Protein AF-A0A1G4MKL2-F1 (afdb_monomer)

Foldseek 3Di:
DVVVVVVVVVVVVVVVVVCVVCVVPVPDDDDDPPDPDDPVVVVVVVVVVVCVVVVVVVVVVVVVVVVVVVVLVVVLVVCVVPHVDNGPVPVVSVVVRVVVVVVVVVVVVVVVVVVVVVVVVVVVVVVVVVVVVVVVVVVVVPPDDDPDDDDVPVVVVVVVVVVVVVVVVVVVVVVVVVVVVVVVVVVVVVVVVVVVVVVVVVVVVVVVVVVVVVVVVVVVVVVVVVVVVVVVVVVVVVVVVVVVVVVVVVVVVVVVVVVVVVVVVVVDDDDDDDDDDDDDDDDYDDDDDDDDDDDDDDDDDDDVVGGDDDDDDDDDDDDDDDPPVVVVVVVVVVVVVVVVVVVVVVVVPCVVVVVVVVVVVVVVVVVVVVVVVVVVVVVVVVVVVVVVVVVVVVVVVVVVVVVVVVVVVVVVVVVVCVVVVVVVVVVVVVCVVVVPDDDDVVVVVVVVVVVVVVVVVVVVVVVVVVVVVVVVVVVVVVVVVVVVVVVVVVVVVVVVVVVVVVVVVVVVVVVVVVVVVVVVVVVVVPPPPPPPPPPVVPCVVVCVVVVVVVVVVVVVVVVVVVVVVVVVVVVVVVVVVVVVVVVVVVVVVVVVVVVVVVVVVVVVVVVVVVVVVVVVVVVVVVVVVVVVVVVVVVVVVVVVVVVVVVVVVVVVVVVVVVVVVVVVVVVVVVVVVVVVVVVVVVVVVVVVVVVVVVVVVVVVVVVVVVVVVVVVVVVVVVVVVVVVVVVVVVVVVVVVVVVVVVVVVVVVVVVVVVVVVVVVVVVVVVVVVVVVVVVVVVVVVVVVVVVVVVVVVVVVVVVVVVVVVVVVVVVVVVVVVVVVVVVVVVVVVVVVVVVCVVCVVPPPDDDYYDDDDDDDYDDDDDDDDDDDDDDDDDDDDDDDDDDDDDDDDPPPVVVVLVVVLVVLVVCCVVVVPCVVVSLVVNCVSVVDDPVVSVVVVVVSD

Secondary structure (DSSP, 8-state):
-HHHHHHHHHHHHHHHHHHHHHTTTTTSS---TT----HHHHHHHHHHHHHHHHHHHHHHHHHHHHHHHHHHHHHHHHHHHHSS-SSTT-HHHHHHHHHHHHHHHHHHHHHHHHHHHHHHHHHHHHHHHHHHHHHHHHGGGG--S---S--TTHHHHHHHHHHHHHHHHHHHHHHHHHHHHHHHHHHHHHHHHHHHHHHHHHHHHHHHHHHHHHHHHHHHHHHHHHHHHHHHHHHHHHHHHHHHHHHHHHHHHHHHHHHHHHHHHTTS-----------------------------------TTS---------------SSSHHHHHHHHHHHHHHHHHHHHHTTTSTHHHHHHHHHHHHHHHHHHHHHHHHHHHHHHHHHHHHHHHHHHHHHHHHHHHHHHHHHHHHHHHHHHHHHHHHHHHHHHHHHTTT-----SHHHHHHHHHHHHHHHHHHHHHHHHHHHHHHHHHHHHHHHHHHHHHHHHHHHHHHHHHHHHHHHHHHHHHHHHHHHHHHHHHHHHHHSTTSSTTTTGGGTHHHHTTTHHHHHHHHHHHHHHHHHHHHHHHHHHHHHHHHHHHHHHHHHHHHHHHHHHHHHHHHHHHHHHHHHHHHHHHHHHHHHHHHHHHHHHHHHHHHHHHHHHHHHHHHHHHHHHHHHHHHHHHHHHHHHHHHHHHHHHHHHHHHHHHHHHHHHHHHHHHHHHHHHHHHHHHHHHHHHHHHHHHHHHHHHHHHHHHHHHHHHHHHHHHHHHHHHHHHHHHHHHHHHHHHHHHHHHHHHHHHHHHHHHHHHHHHHHHHHHHHHHHHHHHHHHHHHHHHHHHHHHHHHHHHHHHHHHHHHTTT-SS--------------------------------------------TTHHHHHHHHHHHHHHHHHHH-GGGHHHHHHHHHHHHT--HHHHHHHHHTT-

Radius of gyration: 102.87 Å; Cα contacts (8 Å, |Δi|>4): 36; chains: 1; bounding box: 285×131×324 Å

Structure (mmCIF, N/CA/C/O backbone):
data_AF-A0A1G4MKL2-F1
#
_entry.id   AF-A0A1G4MKL2-F1
#
loop_
_atom_site.group_PDB
_atom_site.id
_atom_site.type_symbol
_atom_site.label_atom_id
_atom_site.label_alt_id
_atom_site.label_comp_id
_atom_site.label_asym_id
_atom_site.label_entity_id
_atom_site.label_seq_id
_atom_site.pdbx_PDB_ins_code
_atom_site.Cartn_x
_atom_site.Cartn_y
_atom_site.Cartn_z
_atom_site.occupancy
_atom_site.B_iso_or_equiv
_atom_site.auth_seq_id
_atom_site.auth_comp_id
_atom_site.auth_asym_id
_atom_site.auth_atom_id
_atom_site.pdbx_PDB_model_num
ATOM 1 N N . MET A 1 1 ? 24.368 30.316 -19.968 1.00 48.25 1 MET A N 1
ATOM 2 C CA . MET A 1 1 ? 23.541 29.089 -19.978 1.00 48.25 1 MET A CA 1
ATOM 3 C C . MET A 1 1 ? 23.996 28.066 -18.933 1.00 48.25 1 MET A C 1
ATOM 5 O O . MET A 1 1 ? 23.481 28.152 -17.831 1.00 48.25 1 MET A O 1
ATOM 9 N N . PHE A 1 2 ? 24.972 27.172 -19.170 1.00 49.72 2 PHE A N 1
ATOM 10 C CA . PHE A 1 2 ? 25.284 26.064 -18.227 1.00 49.72 2 PHE A CA 1
ATOM 11 C C . PHE A 1 2 ? 25.497 26.457 -16.745 1.00 49.72 2 PHE A C 1
ATOM 13 O O . PHE A 1 2 ? 24.945 25.802 -15.865 1.00 49.72 2 PHE A O 1
ATOM 20 N N . LYS A 1 3 ? 26.214 27.553 -16.438 1.00 62.56 3 LYS A N 1
ATOM 21 C CA . LYS A 1 3 ? 26.338 28.043 -15.044 1.00 62.56 3 LYS A CA 1
ATOM 22 C C . LYS A 1 3 ? 25.002 28.486 -14.427 1.00 62.56 3 LYS A C 1
ATOM 24 O O . LYS A 1 3 ? 24.777 28.228 -13.254 1.00 62.56 3 LYS A O 1
ATOM 29 N N . GLN A 1 4 ? 24.110 29.093 -15.211 1.00 66.12 4 GLN A N 1
ATOM 30 C CA . GLN A 1 4 ? 22.782 29.516 -14.748 1.00 66.12 4 GLN A CA 1
ATOM 31 C C . GLN A 1 4 ? 21.869 28.308 -14.504 1.00 66.12 4 GLN A C 1
ATOM 33 O O . GLN A 1 4 ? 21.183 28.284 -13.495 1.00 66.12 4 GLN A O 1
ATOM 38 N N . LEU A 1 5 ? 21.936 27.270 -15.348 1.00 62.06 5 LEU A N 1
ATOM 39 C CA . LEU A 1 5 ? 21.264 25.984 -15.100 1.00 62.06 5 LEU A CA 1
ATOM 40 C C . LEU A 1 5 ? 21.774 25.310 -13.816 1.00 62.06 5 LEU A C 1
ATOM 42 O O . LEU A 1 5 ? 20.979 24.827 -13.017 1.00 62.06 5 LEU A O 1
ATOM 46 N N . SER A 1 6 ? 23.088 25.337 -13.569 1.00 67.81 6 SER A N 1
ATOM 47 C CA . SER A 1 6 ? 23.668 24.807 -12.327 1.00 67.81 6 SER A CA 1
ATOM 48 C C . SER A 1 6 ? 23.308 25.631 -11.082 1.00 67.81 6 SER A C 1
ATOM 50 O O . SER A 1 6 ? 23.261 25.058 -9.996 1.00 67.81 6 SER A O 1
ATOM 52 N N . GLN A 1 7 ? 23.065 26.940 -11.213 1.00 69.69 7 GLN A N 1
ATOM 53 C CA . GLN A 1 7 ? 22.561 27.771 -10.115 1.00 69.69 7 GLN A CA 1
ATOM 54 C C . GLN A 1 7 ? 21.053 27.590 -9.905 1.00 69.69 7 GLN A C 1
ATOM 56 O O . GLN A 1 7 ? 20.653 27.455 -8.758 1.00 69.69 7 GLN A O 1
ATOM 61 N N . LEU A 1 8 ? 20.241 27.462 -10.964 1.00 66.62 8 LEU A N 1
ATOM 62 C CA . LEU A 1 8 ? 18.835 27.055 -10.833 1.00 66.62 8 LEU A CA 1
ATOM 63 C C . LEU A 1 8 ? 18.726 25.722 -10.089 1.00 66.62 8 LEU A C 1
ATOM 65 O O . LEU A 1 8 ? 18.000 25.641 -9.111 1.00 66.62 8 LEU A O 1
ATOM 69 N N . GLY A 1 9 ? 19.491 24.705 -10.502 1.00 72.00 9 GLY A N 1
ATOM 70 C CA . GLY A 1 9 ? 19.473 23.392 -9.853 1.00 72.00 9 GLY A CA 1
ATOM 71 C C . GLY A 1 9 ? 19.850 23.443 -8.369 1.00 72.00 9 GLY A C 1
ATOM 72 O O . GLY A 1 9 ? 19.231 22.751 -7.566 1.00 72.00 9 GLY A O 1
ATOM 73 N N . LYS A 1 10 ? 20.818 24.289 -7.984 1.00 75.62 10 LYS A N 1
ATOM 74 C CA . LYS A 1 10 ? 21.147 24.507 -6.567 1.00 75.62 10 LYS A CA 1
ATOM 75 C C . LYS A 1 10 ? 20.034 25.224 -5.815 1.00 75.62 10 LYS A C 1
ATOM 77 O O . LYS A 1 10 ? 19.590 24.692 -4.810 1.00 75.62 10 LYS A O 1
ATOM 82 N N . ASN A 1 11 ? 19.546 26.352 -6.329 1.00 68.38 11 ASN A N 1
ATOM 83 C CA . ASN A 1 11 ? 18.470 27.106 -5.691 1.00 68.38 11 ASN A CA 1
ATOM 84 C C . ASN A 1 11 ? 17.217 26.234 -5.499 1.00 68.38 11 ASN A C 1
ATOM 86 O O . ASN A 1 11 ? 16.682 26.204 -4.401 1.00 68.38 11 ASN A O 1
ATOM 90 N N . LEU A 1 12 ? 16.825 25.439 -6.504 1.00 67.56 12 LEU A N 1
ATOM 91 C CA . LEU A 1 12 ? 15.707 24.494 -6.394 1.00 67.56 12 LEU A CA 1
ATOM 92 C C . LEU A 1 12 ? 15.948 23.414 -5.326 1.00 67.56 12 LEU A C 1
ATOM 94 O O . LEU A 1 12 ? 15.015 22.999 -4.649 1.00 67.56 12 LEU A O 1
ATOM 98 N N . THR A 1 13 ? 17.192 22.943 -5.180 1.00 73.06 13 THR A N 1
ATOM 99 C CA . THR A 1 13 ? 17.557 21.931 -4.173 1.00 73.06 13 THR A CA 1
ATOM 100 C C . THR A 1 13 ? 17.543 22.524 -2.764 1.00 73.06 13 THR A C 1
ATOM 102 O O . THR A 1 13 ? 17.035 21.887 -1.845 1.00 73.06 13 THR A O 1
ATOM 105 N N . ASP A 1 14 ? 18.061 23.743 -2.600 1.00 65.75 14 ASP A N 1
ATOM 106 C CA . ASP A 1 14 ? 18.075 24.457 -1.323 1.00 65.75 14 ASP A CA 1
ATOM 107 C C . ASP A 1 14 ? 16.649 24.891 -0.916 1.00 65.75 14 ASP A C 1
ATOM 109 O O . ASP A 1 14 ? 16.286 24.748 0.247 1.00 65.75 14 ASP A O 1
ATOM 113 N N . GLU A 1 15 ? 15.800 25.325 -1.857 1.00 67.62 15 GLU A N 1
ATOM 114 C CA . GLU A 1 15 ? 14.379 25.634 -1.616 1.00 67.62 15 GLU A CA 1
ATOM 115 C C . GLU A 1 15 ? 13.561 24.376 -1.277 1.00 67.62 15 GLU A C 1
ATOM 117 O O . GLU A 1 15 ? 12.798 24.399 -0.312 1.00 67.62 15 GLU A O 1
ATOM 122 N N . LEU A 1 16 ? 13.769 23.251 -1.976 1.00 61.28 16 LEU A N 1
ATOM 123 C CA . LEU A 1 16 ? 13.145 21.965 -1.623 1.00 61.28 16 LEU A CA 1
ATOM 124 C C . LEU A 1 16 ? 13.578 21.476 -0.236 1.00 61.28 16 LEU A C 1
ATOM 126 O O . LEU A 1 16 ? 12.738 21.034 0.546 1.00 61.28 16 LEU A O 1
ATOM 130 N N . ALA A 1 17 ? 14.870 21.572 0.093 1.00 63.28 17 ALA A N 1
ATOM 131 C CA . ALA A 1 17 ? 15.384 21.209 1.413 1.00 63.28 17 ALA A CA 1
ATOM 132 C C . ALA A 1 17 ? 14.849 22.131 2.523 1.00 63.28 17 ALA A C 1
ATOM 134 O O . ALA A 1 17 ? 14.634 21.679 3.650 1.00 63.28 17 ALA A O 1
ATOM 135 N N . LYS A 1 18 ? 14.612 23.409 2.207 1.00 57.66 18 LYS A N 1
ATOM 136 C CA . LYS A 1 18 ? 14.070 24.393 3.144 1.00 57.66 18 LYS A CA 1
ATOM 137 C C . LYS A 1 18 ? 12.571 24.191 3.386 1.00 57.66 18 LYS A C 1
ATOM 139 O O . LYS A 1 18 ? 12.178 24.092 4.542 1.00 57.66 18 LYS A O 1
ATOM 144 N N . GLY A 1 19 ? 11.767 23.977 2.341 1.00 50.00 19 GLY A N 1
ATOM 145 C CA . GLY A 1 19 ? 10.349 23.607 2.483 1.00 50.00 19 GLY A CA 1
ATOM 146 C C . GLY A 1 19 ? 10.164 22.342 3.330 1.00 50.00 19 GLY A C 1
ATOM 147 O O . GLY A 1 19 ? 9.457 22.365 4.331 1.00 50.00 19 GLY A O 1
ATOM 148 N N . LEU A 1 20 ? 10.931 21.282 3.037 1.00 48.41 20 LEU A N 1
ATOM 149 C CA . LEU A 1 20 ? 10.946 20.035 3.822 1.00 48.41 20 LEU A CA 1
ATOM 150 C C . LEU A 1 20 ? 11.442 20.181 5.275 1.00 48.41 20 LEU A C 1
ATOM 152 O O . LEU A 1 20 ? 11.309 19.229 6.046 1.00 48.41 20 LEU A O 1
ATOM 156 N N . THR A 1 21 ? 12.028 21.318 5.664 1.00 49.53 21 THR A N 1
ATOM 157 C CA . THR A 1 21 ? 12.446 21.590 7.054 1.00 49.53 21 THR A CA 1
ATOM 158 C C . THR A 1 21 ? 11.608 22.657 7.756 1.00 49.53 21 THR A C 1
ATOM 160 O O . THR A 1 21 ? 11.586 22.668 8.986 1.00 49.53 21 THR A O 1
ATOM 163 N N . GLU A 1 22 ? 10.859 23.480 7.023 1.00 47.84 22 GLU A N 1
ATOM 164 C CA . GLU A 1 22 ? 9.824 24.362 7.575 1.00 47.84 22 GLU A CA 1
ATOM 165 C C . GLU A 1 22 ? 8.527 23.558 7.836 1.00 47.84 22 GLU A C 1
ATOM 167 O O . GLU A 1 22 ? 8.072 23.522 8.983 1.00 47.84 22 GLU A O 1
ATOM 172 N N . ASP A 1 23 ? 8.056 22.747 6.873 1.00 50.78 23 ASP A N 1
ATOM 173 C CA . ASP A 1 23 ? 6.872 21.858 6.991 1.00 50.78 23 ASP A CA 1
ATOM 174 C C . ASP A 1 23 ? 6.899 20.918 8.218 1.00 50.78 23 ASP A C 1
ATOM 176 O O . ASP A 1 23 ? 5.858 20.527 8.749 1.00 50.78 23 ASP A O 1
ATOM 180 N N . LEU A 1 24 ? 8.092 20.511 8.667 1.00 45.69 24 LEU A N 1
ATOM 181 C CA . LEU A 1 24 ? 8.270 19.591 9.798 1.00 45.69 24 LEU A CA 1
ATOM 182 C C . LEU A 1 24 ? 8.399 20.287 11.162 1.00 45.69 24 LEU A C 1
ATOM 184 O O . LEU A 1 24 ? 8.428 19.592 12.180 1.00 45.69 24 LEU A O 1
ATOM 188 N N . ASN A 1 25 ? 8.499 21.620 11.205 1.00 41.44 25 ASN A N 1
ATOM 189 C CA . ASN A 1 25 ? 8.969 22.341 12.392 1.00 41.44 25 ASN A CA 1
ATOM 190 C C . ASN A 1 25 ? 8.023 23.456 12.886 1.00 41.44 25 ASN A C 1
ATOM 192 O O . ASN A 1 25 ? 8.098 23.833 14.055 1.00 41.44 25 ASN A O 1
ATOM 196 N N . GLU A 1 26 ? 7.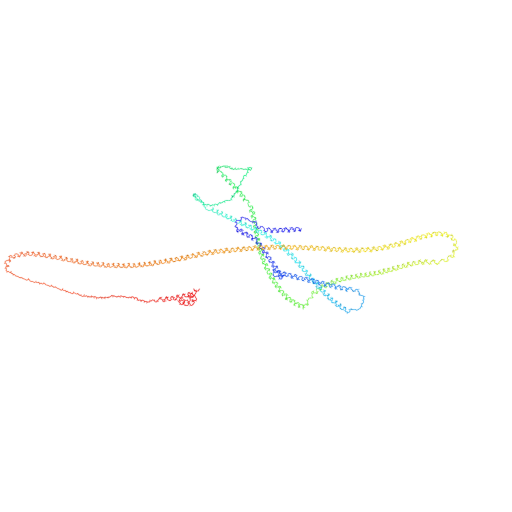091 23.951 12.062 1.00 43.78 26 GLU A N 1
ATOM 197 C CA . GLU A 1 26 ? 6.158 25.026 12.463 1.00 43.78 26 GLU A CA 1
ATOM 198 C C . GLU A 1 26 ? 5.139 24.620 13.551 1.00 43.78 26 GLU A C 1
ATOM 200 O O . GLU A 1 26 ? 4.586 25.470 14.247 1.00 43.78 26 GLU A O 1
ATOM 205 N N . GLY A 1 27 ? 4.900 23.322 13.756 1.00 45.47 27 GLY A N 1
ATOM 206 C CA . GLY A 1 27 ? 3.822 22.828 14.622 1.00 45.47 27 GLY A CA 1
ATOM 207 C C . GLY A 1 27 ? 4.098 22.752 16.132 1.00 45.47 27 GLY A C 1
ATOM 208 O O . GLY A 1 27 ? 3.281 22.144 16.829 1.00 45.47 27 GLY A O 1
ATOM 209 N N . GLN A 1 28 ? 5.232 23.249 16.656 1.00 43.47 28 GLN A N 1
ATOM 210 C CA . GLN A 1 28 ? 5.675 22.886 18.020 1.00 43.47 28 GLN A CA 1
ATOM 211 C C . GLN A 1 28 ? 5.603 23.980 19.109 1.00 43.47 28 GLN A C 1
ATOM 213 O O . GLN A 1 28 ? 5.352 23.615 20.259 1.00 43.47 28 GLN A O 1
ATOM 218 N N . ASP A 1 29 ? 5.732 25.277 18.793 1.00 48.72 29 ASP A N 1
ATOM 219 C CA . ASP A 1 29 ? 5.801 26.357 19.804 1.00 48.72 29 ASP A CA 1
ATOM 220 C C . ASP A 1 29 ? 4.900 27.578 19.502 1.00 48.72 29 ASP A C 1
ATOM 222 O O . ASP A 1 29 ? 5.365 28.666 19.152 1.00 48.72 29 ASP A O 1
ATOM 226 N N . GLN A 1 30 ? 3.585 27.413 19.705 1.00 51.75 30 GLN A N 1
ATOM 227 C CA . GLN A 1 30 ? 2.663 28.504 20.071 1.00 51.75 30 GLN A CA 1
ATOM 228 C C . GLN A 1 30 ? 1.298 27.974 20.546 1.00 51.75 30 GLN A C 1
ATOM 230 O O . GLN A 1 30 ? 0.534 27.445 19.751 1.00 51.75 30 GLN A O 1
ATOM 235 N N . PHE A 1 31 ? 0.977 28.146 21.836 1.00 41.97 31 PHE A N 1
ATOM 236 C CA . PHE A 1 31 ? -0.287 28.75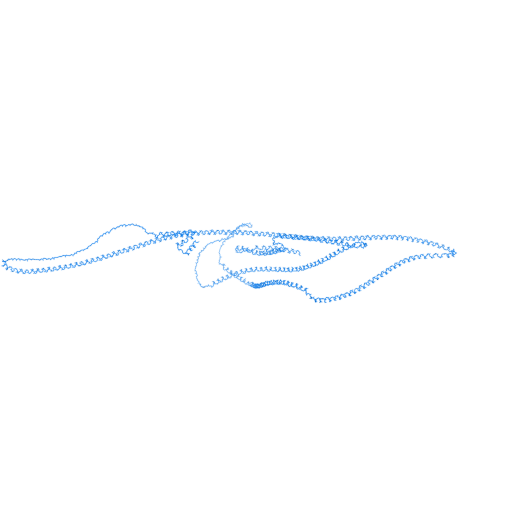8 22.290 1.00 41.97 31 PHE A CA 1
ATOM 237 C C . PHE A 1 31 ? -0.278 29.016 23.808 1.00 41.97 31 PHE A C 1
ATOM 239 O O . PHE A 1 31 ? 0.432 28.356 24.571 1.00 41.97 31 PHE A O 1
ATOM 246 N N . ASP A 1 32 ? -1.058 30.008 24.239 1.00 44.44 32 ASP A N 1
ATOM 247 C CA . ASP A 1 32 ? -0.973 30.613 25.568 1.00 44.44 32 ASP A CA 1
ATOM 248 C C . ASP A 1 32 ? -1.319 29.717 26.767 1.00 44.44 32 ASP A C 1
ATOM 250 O O . ASP A 1 32 ? -2.249 28.908 26.769 1.00 44.44 32 ASP A O 1
ATOM 254 N N . SER A 1 33 ? -0.654 30.021 27.886 1.00 43.50 33 SER A N 1
ATOM 255 C CA . SER A 1 33 ? -0.987 29.517 29.229 1.00 43.50 33 SER A CA 1
ATOM 256 C C . SER A 1 33 ? -2.139 30.293 29.903 1.00 43.50 33 SER A C 1
ATOM 258 O O . SER A 1 33 ? -2.167 30.401 31.127 1.00 43.50 33 SER A O 1
ATOM 260 N N . SER A 1 34 ? -3.062 30.867 29.121 1.00 46.72 34 SER A N 1
ATOM 261 C CA . SER A 1 34 ? -4.110 31.804 29.575 1.00 46.72 34 SER A CA 1
ATOM 262 C C . SER A 1 34 ? -5.544 31.253 29.514 1.00 46.72 34 SER A C 1
ATOM 264 O O . SER A 1 34 ? -6.488 31.982 29.810 1.00 46.72 34 SER A O 1
ATOM 266 N N . SER A 1 35 ? -5.735 29.980 29.146 1.00 48.69 35 SER A N 1
ATOM 267 C CA . SER A 1 35 ? -7.064 29.353 29.109 1.00 48.69 35 SER A CA 1
ATOM 268 C C . SER A 1 35 ? -7.413 28.650 30.428 1.00 48.69 35 SER A C 1
ATOM 270 O O . SER A 1 35 ? -6.776 27.664 30.797 1.00 48.69 35 SER A O 1
ATOM 272 N N . ASP A 1 36 ? -8.494 29.087 31.085 1.00 58.31 36 ASP A N 1
ATOM 273 C CA . ASP A 1 36 ? -9.081 28.478 32.301 1.00 58.31 36 ASP A CA 1
ATOM 274 C C . ASP A 1 36 ? -9.730 27.087 32.063 1.00 58.31 36 ASP A C 1
ATOM 276 O O . ASP A 1 36 ? -10.569 26.616 32.834 1.00 58.31 36 ASP A O 1
ATOM 280 N N . LEU A 1 37 ? -9.367 26.395 30.978 1.00 67.88 37 LEU A N 1
ATOM 281 C CA . LEU A 1 37 ? -9.926 25.089 30.629 1.00 67.88 37 LEU A CA 1
ATOM 282 C C . LEU A 1 37 ? -9.266 23.963 31.449 1.00 67.88 37 LEU A C 1
ATOM 284 O O . LEU A 1 37 ? -8.039 23.921 31.563 1.00 67.88 37 LEU A O 1
ATOM 288 N N . PRO A 1 38 ? -10.038 22.980 31.958 1.00 79.19 38 PRO A N 1
ATOM 289 C CA . PRO A 1 38 ? -9.479 21.836 32.672 1.00 79.19 38 PRO A CA 1
ATOM 290 C C . PRO A 1 38 ? -8.437 21.068 31.846 1.00 79.19 38 PRO A C 1
ATOM 292 O O . PRO A 1 38 ? -8.623 20.831 30.649 1.00 79.19 38 PRO A O 1
ATOM 295 N N . ARG A 1 39 ? -7.368 20.605 32.510 1.00 72.81 39 ARG A N 1
ATOM 296 C CA . ARG A 1 39 ? -6.240 19.887 31.879 1.00 72.81 39 ARG A CA 1
ATOM 297 C C . ARG A 1 39 ? -6.665 18.716 30.992 1.00 72.81 39 ARG A C 1
ATOM 299 O O . ARG A 1 39 ? -6.063 18.516 29.943 1.00 72.81 39 ARG A O 1
ATOM 306 N N . ASP A 1 40 ? -7.713 17.985 31.361 1.00 70.75 40 ASP A N 1
ATOM 307 C CA . ASP A 1 40 ? -8.216 16.850 30.574 1.00 70.75 40 ASP A CA 1
ATOM 308 C C . ASP A 1 40 ? -8.832 17.277 29.233 1.00 70.75 40 ASP A C 1
ATOM 310 O O . ASP A 1 40 ? -8.817 16.509 28.271 1.00 70.75 40 ASP A O 1
ATOM 314 N N . VAL A 1 41 ? -9.359 18.504 29.146 1.00 73.81 41 VAL A N 1
ATOM 315 C CA . VAL A 1 41 ? -9.879 19.091 27.902 1.00 73.81 41 VAL A CA 1
ATOM 316 C C . VAL A 1 41 ? -8.714 19.557 27.032 1.00 73.81 41 VAL A C 1
ATOM 318 O O . VAL A 1 41 ? -8.646 19.177 25.866 1.00 73.81 41 VAL A O 1
ATOM 321 N N . GLN A 1 42 ? -7.735 20.263 27.609 1.00 77.69 42 GLN A N 1
ATOM 322 C CA . GLN A 1 42 ? -6.494 20.647 26.917 1.00 77.69 42 GLN A CA 1
ATOM 323 C C . GLN A 1 42 ? -5.730 19.414 26.384 1.00 77.69 42 GLN A C 1
ATOM 325 O O . GLN A 1 42 ? -5.253 19.413 25.250 1.00 77.69 42 GLN A O 1
ATOM 330 N N . ALA A 1 43 ? -5.667 18.324 27.156 1.00 74.38 43 ALA A N 1
ATOM 331 C CA . ALA A 1 43 ? -5.033 17.067 26.754 1.00 74.38 43 ALA A CA 1
ATOM 332 C C . ALA A 1 43 ? -5.813 16.300 25.668 1.00 74.38 43 ALA A C 1
ATOM 334 O O . ALA A 1 43 ? -5.208 15.549 24.900 1.00 74.38 43 ALA A O 1
ATOM 335 N N . LYS A 1 44 ? -7.139 16.479 25.581 1.00 77.69 44 LYS A N 1
ATOM 336 C CA . LYS A 1 44 ? -7.961 15.955 24.476 1.00 77.69 44 LYS A CA 1
ATOM 337 C C . LYS A 1 44 ? -7.809 16.804 23.215 1.00 77.69 44 LYS A C 1
ATOM 339 O O . LYS A 1 44 ? -7.630 16.226 22.149 1.00 77.69 44 LYS A O 1
ATOM 344 N N . LEU A 1 45 ? -7.788 18.133 23.332 1.00 74.81 45 LEU A N 1
ATOM 345 C CA . LEU A 1 45 ? -7.522 19.048 22.214 1.00 74.81 45 LEU A CA 1
ATOM 346 C C . LEU A 1 45 ? -6.159 18.748 21.569 1.00 74.81 45 LEU A C 1
ATOM 348 O O . LEU A 1 45 ? -6.119 18.436 20.384 1.00 74.81 45 LEU A O 1
ATOM 352 N N . LYS A 1 46 ? -5.084 18.628 22.365 1.00 79.56 46 LYS A N 1
ATOM 353 C CA . LYS A 1 46 ? -3.745 18.209 21.888 1.00 79.56 46 LYS A CA 1
ATOM 354 C C . LYS A 1 46 ? -3.665 16.783 21.312 1.00 79.56 46 LYS A C 1
ATOM 356 O O . LYS A 1 46 ? -2.618 16.391 20.794 1.00 79.56 46 LYS A O 1
ATOM 361 N N . LYS A 1 47 ? -4.728 15.975 21.423 1.00 80.62 47 LYS A N 1
ATOM 362 C CA . LYS A 1 47 ? -4.872 14.697 20.701 1.00 80.62 47 LYS A CA 1
ATOM 363 C C . LYS A 1 47 ? -5.682 14.867 19.417 1.00 80.62 47 LYS A C 1
ATOM 365 O O . LYS A 1 47 ? -5.278 14.307 18.408 1.00 80.62 47 LYS A O 1
ATOM 370 N N . PHE A 1 48 ? -6.762 15.651 19.437 1.00 79.56 48 PHE A N 1
ATOM 371 C CA . PHE A 1 48 ? -7.544 15.987 18.242 1.00 79.56 48 PHE A CA 1
ATOM 372 C C . PHE A 1 48 ? -6.707 16.718 17.193 1.00 79.56 48 PHE A C 1
ATOM 374 O O . PHE A 1 48 ? -6.616 16.229 16.079 1.00 79.56 48 PHE A O 1
ATOM 381 N N . GLU A 1 49 ? -5.996 17.774 17.577 1.00 81.62 49 GLU A N 1
ATOM 382 C CA . GLU A 1 49 ? -5.059 18.535 16.737 1.00 81.62 49 GLU A CA 1
ATOM 383 C C . GLU A 1 49 ? -4.013 17.622 16.060 1.00 81.62 49 GLU A C 1
ATOM 385 O O . GLU A 1 49 ? -3.786 17.677 14.852 1.00 81.62 49 GLU A O 1
ATOM 390 N N . LYS A 1 50 ? -3.459 16.660 16.812 1.00 83.19 50 LYS A N 1
ATOM 391 C CA . LYS A 1 50 ? -2.529 15.645 16.283 1.00 83.19 50 LYS A CA 1
ATOM 392 C C . LYS A 1 50 ? -3.187 14.592 15.390 1.00 83.19 50 LYS A C 1
ATOM 394 O O . LYS A 1 50 ? -2.483 13.963 14.602 1.00 83.19 50 LYS A O 1
ATOM 399 N N . TYR A 1 51 ? -4.493 14.358 15.503 1.00 82.50 51 TYR A N 1
ATOM 400 C CA . TYR A 1 51 ? -5.239 13.531 14.550 1.00 82.50 51 TYR A CA 1
ATOM 401 C C . TYR A 1 51 ? -5.639 14.330 13.308 1.00 82.50 51 TYR A C 1
ATOM 403 O O . TYR A 1 51 ? -5.581 13.787 12.213 1.00 82.50 51 TYR A O 1
ATOM 411 N N . GLU A 1 52 ? -5.964 15.610 13.456 1.00 83.06 52 GLU A N 1
ATOM 412 C CA . GLU A 1 52 ? -6.322 16.537 12.382 1.00 83.06 52 GLU A CA 1
ATOM 413 C C . GLU A 1 52 ? -5.131 16.794 11.445 1.00 83.06 52 GLU A C 1
ATOM 415 O O . GLU A 1 52 ? -5.285 16.711 10.232 1.00 83.06 52 GLU A O 1
ATOM 420 N N . GLN A 1 53 ? -3.917 16.931 11.990 1.00 84.19 53 GLN A N 1
ATOM 421 C CA . GLN A 1 53 ? -2.667 16.942 11.213 1.00 84.19 53 GLN A CA 1
ATOM 422 C C . GLN A 1 53 ? -2.351 15.580 10.558 1.00 84.19 53 GLN A C 1
ATOM 424 O O . GLN A 1 53 ? -1.897 15.518 9.415 1.00 84.19 53 GLN A O 1
ATOM 429 N N . LYS A 1 54 ? -2.579 14.458 11.260 1.00 85.12 54 LYS A N 1
ATOM 430 C CA . LYS A 1 54 ? -2.218 13.116 10.754 1.00 85.12 54 LYS A CA 1
ATOM 431 C C . LYS A 1 54 ? -3.230 12.511 9.780 1.00 85.12 54 LYS A C 1
ATOM 433 O O . LYS A 1 54 ? -2.851 11.638 9.003 1.00 85.12 54 LYS A O 1
ATOM 438 N N . TYR A 1 55 ? -4.492 12.933 9.794 1.00 86.38 55 TYR A N 1
ATOM 439 C CA . TYR A 1 55 ? -5.543 12.347 8.959 1.00 86.38 55 TYR A CA 1
ATOM 440 C C . TYR A 1 55 ? -5.363 12.640 7.453 1.00 86.38 55 TYR A C 1
ATOM 442 O O . TYR A 1 55 ? -5.447 11.686 6.677 1.00 86.38 55 TYR A O 1
ATOM 450 N N . PRO A 1 56 ? -5.017 13.867 7.003 1.00 89.00 56 PRO A N 1
ATOM 451 C CA . PRO A 1 56 ? -4.661 14.135 5.606 1.00 89.00 56 PRO A CA 1
ATOM 452 C C . PRO A 1 56 ? -3.449 13.322 5.137 1.00 89.00 56 PRO A C 1
ATOM 454 O O . PRO A 1 56 ? -3.491 12.736 4.056 1.00 89.00 56 PRO A O 1
ATOM 457 N N . LEU A 1 57 ? -2.407 13.218 5.972 1.00 85.44 57 LEU A N 1
ATOM 458 C CA . LEU A 1 57 ? -1.212 12.415 5.690 1.00 85.44 57 LEU A CA 1
ATOM 459 C C . LEU A 1 57 ? -1.548 10.923 5.552 1.00 85.44 57 LEU A C 1
ATOM 461 O O . LEU A 1 57 ? -1.115 10.281 4.597 1.00 85.44 57 LEU A O 1
ATOM 465 N N . LEU A 1 58 ? -2.370 10.376 6.453 1.00 86.62 58 LEU A N 1
ATOM 466 C CA . LEU A 1 58 ? -2.820 8.983 6.402 1.00 86.62 58 LEU A CA 1
ATOM 467 C C . LEU A 1 58 ? -3.731 8.712 5.193 1.00 86.62 58 LEU A C 1
ATOM 469 O O . LEU A 1 58 ? -3.615 7.666 4.559 1.00 86.62 58 LEU A O 1
ATOM 473 N N . LEU A 1 59 ? -4.601 9.659 4.830 1.00 86.06 59 LEU A N 1
ATOM 474 C CA . LEU A 1 59 ? -5.449 9.572 3.639 1.00 86.06 59 LEU A CA 1
ATOM 475 C C . LEU A 1 59 ? -4.623 9.659 2.344 1.00 86.06 59 LEU A C 1
ATOM 477 O O . LEU A 1 59 ? -4.908 8.937 1.388 1.00 86.06 59 LEU A O 1
ATOM 481 N N . GLY A 1 60 ? -3.587 10.500 2.313 1.00 89.56 60 GLY A N 1
ATOM 482 C CA . GLY A 1 60 ? -2.614 10.576 1.221 1.00 89.56 60 GLY A CA 1
ATOM 483 C C . GLY A 1 60 ? -1.795 9.291 1.089 1.00 89.56 60 GLY A C 1
ATOM 484 O O . GLY A 1 60 ? -1.682 8.745 -0.008 1.00 89.56 60 GLY A O 1
ATOM 485 N N . ALA A 1 61 ? -1.306 8.749 2.209 1.00 86.06 61 ALA A N 1
ATOM 486 C CA . ALA A 1 61 ? -0.634 7.455 2.256 1.00 86.06 61 ALA A CA 1
ATOM 487 C C . ALA A 1 61 ? -1.548 6.329 1.746 1.00 86.06 61 ALA A C 1
ATOM 489 O O . ALA A 1 61 ? -1.144 5.586 0.860 1.00 86.06 61 ALA A O 1
ATOM 490 N N . TYR A 1 62 ? -2.801 6.254 2.208 1.00 89.50 62 TYR A N 1
ATOM 491 C CA . TYR A 1 62 ? -3.774 5.256 1.752 1.00 89.50 62 TYR A CA 1
ATOM 492 C C . TYR A 1 62 ? -4.101 5.374 0.252 1.00 89.50 62 TYR A C 1
ATOM 494 O O . TYR A 1 62 ? -4.139 4.363 -0.449 1.00 89.50 62 TYR A O 1
ATOM 502 N N . LYS A 1 63 ? -4.277 6.597 -0.274 1.00 90.69 63 LYS A N 1
ATOM 503 C CA . LYS A 1 63 ? -4.446 6.834 -1.721 1.00 90.69 63 LYS A CA 1
ATOM 504 C C . LYS A 1 63 ? -3.225 6.364 -2.517 1.00 90.69 63 LYS A C 1
ATOM 506 O O . LYS A 1 63 ? -3.389 5.697 -3.535 1.00 90.69 63 LYS A O 1
ATOM 511 N N . ASN A 1 64 ? -2.017 6.662 -2.040 1.00 87.06 64 ASN A N 1
ATOM 512 C CA . ASN A 1 64 ? -0.778 6.215 -2.672 1.00 87.06 64 ASN A CA 1
ATOM 513 C C . ASN A 1 64 ? -0.599 4.691 -2.587 1.00 87.06 64 ASN A C 1
ATOM 515 O O . ASN A 1 64 ? -0.175 4.087 -3.568 1.00 87.06 64 ASN A O 1
ATOM 519 N N . GLU A 1 65 ? -0.969 4.049 -1.478 1.00 88.50 65 GLU A N 1
ATOM 520 C CA . GLU A 1 65 ? -0.913 2.589 -1.338 1.00 88.50 65 GLU A CA 1
ATOM 521 C C . GLU A 1 65 ? -1.933 1.893 -2.247 1.00 88.50 65 GLU A C 1
ATOM 523 O O . GLU A 1 65 ? -1.604 0.898 -2.891 1.00 88.50 65 GLU A O 1
ATOM 528 N N . LYS A 1 66 ? -3.134 2.468 -2.406 1.00 89.88 66 LYS A N 1
ATOM 529 C CA . LYS A 1 66 ? -4.119 2.004 -3.393 1.00 89.88 66 LYS A CA 1
ATOM 530 C C . LYS A 1 66 ? -3.596 2.155 -4.825 1.00 89.88 66 LYS A C 1
ATOM 532 O O . LYS A 1 66 ? -3.661 1.195 -5.584 1.00 89.88 66 LYS A O 1
ATOM 537 N N . LEU A 1 67 ? -2.992 3.294 -5.174 1.00 86.69 67 LEU A N 1
ATOM 538 C CA . LEU A 1 67 ? -2.369 3.506 -6.490 1.00 86.69 67 LEU A CA 1
ATOM 539 C C . LEU A 1 67 ? -1.173 2.570 -6.746 1.00 86.69 67 LEU A C 1
ATOM 541 O O . LEU A 1 67 ? -0.966 2.146 -7.883 1.00 86.69 67 LEU A O 1
ATOM 545 N N . LYS A 1 68 ? -0.386 2.218 -5.719 1.00 87.88 68 LYS A N 1
ATOM 546 C CA . LYS A 1 68 ? 0.636 1.160 -5.820 1.00 87.88 68 LYS A CA 1
ATOM 547 C C . LYS A 1 68 ? -0.006 -0.205 -6.050 1.00 87.88 68 LYS A C 1
ATOM 549 O O . LYS A 1 68 ? 0.464 -0.931 -6.914 1.00 87.88 68 LYS A O 1
ATOM 554 N N . SER A 1 69 ? -1.065 -0.543 -5.314 1.00 86.19 69 SER A N 1
ATOM 555 C CA . SER A 1 69 ? -1.783 -1.817 -5.440 1.00 86.19 69 SER A CA 1
ATOM 556 C C . SER A 1 69 ? -2.420 -1.979 -6.827 1.00 86.19 69 SER A C 1
ATOM 558 O O . SER A 1 69 ? -2.263 -3.024 -7.450 1.00 86.19 69 SER A O 1
ATOM 560 N N . GLU A 1 70 ? -3.025 -0.923 -7.374 1.00 87.00 70 GLU A N 1
ATOM 561 C CA . GLU A 1 70 ? -3.556 -0.893 -8.744 1.00 87.00 70 GLU A CA 1
ATOM 562 C C . GLU A 1 70 ? -2.442 -1.051 -9.796 1.00 87.00 70 GLU A C 1
ATOM 564 O O . GLU A 1 70 ? -2.580 -1.842 -10.730 1.00 87.00 70 GLU A O 1
ATOM 569 N N . LYS A 1 71 ? -1.295 -0.377 -9.617 1.00 86.06 71 LYS A N 1
ATOM 570 C CA . LYS A 1 71 ? -0.112 -0.553 -10.483 1.00 86.06 71 LYS A CA 1
ATOM 571 C C . LYS A 1 71 ? 0.517 -1.944 -10.359 1.00 86.06 71 LYS A C 1
ATOM 573 O O . LYS A 1 71 ? 0.983 -2.480 -11.359 1.00 86.06 71 LYS A O 1
ATOM 578 N N . TYR A 1 72 ? 0.519 -2.536 -9.167 1.00 86.25 72 TYR A N 1
ATOM 579 C CA . TYR A 1 72 ? 1.015 -3.889 -8.914 1.00 86.25 72 TYR A CA 1
ATOM 580 C C . TYR A 1 72 ? 0.096 -4.940 -9.544 1.00 86.25 72 TYR A C 1
ATOM 582 O O . TYR A 1 72 ? 0.589 -5.839 -10.213 1.00 86.25 72 TYR A O 1
ATOM 590 N N . ALA A 1 73 ? -1.227 -4.781 -9.444 1.00 85.25 73 ALA A N 1
ATOM 591 C CA . ALA A 1 73 ? -2.191 -5.633 -10.140 1.00 85.25 73 ALA A CA 1
ATOM 592 C C . ALA A 1 73 ? -2.047 -5.532 -11.672 1.00 85.25 73 ALA A C 1
ATOM 594 O O . ALA A 1 73 ? -2.090 -6.548 -12.364 1.00 85.25 73 ALA A O 1
ATOM 595 N N . ALA A 1 74 ? -1.806 -4.329 -12.208 1.00 83.94 74 ALA A N 1
ATOM 596 C CA . ALA A 1 74 ? -1.496 -4.145 -13.627 1.00 83.94 74 ALA A CA 1
ATOM 597 C C . ALA A 1 74 ? -0.167 -4.817 -14.028 1.00 83.94 74 ALA A C 1
ATOM 599 O O . ALA A 1 74 ? -0.108 -5.477 -15.063 1.00 83.94 74 ALA A O 1
ATOM 600 N N . LEU A 1 75 ? 0.880 -4.708 -13.200 1.00 83.12 75 LEU A N 1
ATOM 601 C CA . LEU A 1 75 ? 2.167 -5.375 -13.419 1.00 83.12 75 LEU A CA 1
ATOM 602 C C . LEU A 1 75 ? 2.029 -6.905 -13.379 1.00 83.12 75 LEU A C 1
ATOM 604 O O . LEU A 1 75 ? 2.519 -7.580 -14.277 1.00 83.12 75 LEU A O 1
ATOM 608 N N . GLN A 1 76 ? 1.333 -7.447 -12.376 1.00 82.81 76 GLN A N 1
ATOM 609 C CA . GLN A 1 76 ? 1.073 -8.880 -12.229 1.00 82.81 76 GLN A CA 1
ATOM 610 C C . GLN A 1 76 ? 0.279 -9.419 -13.423 1.00 82.81 76 GLN A C 1
ATOM 612 O O . GLN A 1 76 ? 0.636 -10.463 -13.964 1.00 82.81 76 GLN A O 1
ATOM 617 N N . LYS A 1 77 ? -0.730 -8.672 -13.895 1.00 83.62 77 LYS A N 1
ATOM 618 C CA . LYS A 1 77 ? -1.453 -8.997 -15.128 1.00 83.62 77 LYS A CA 1
ATOM 619 C C . LYS A 1 77 ? -0.498 -9.072 -16.328 1.00 83.62 77 LYS A C 1
ATOM 621 O O . LYS A 1 77 ? -0.427 -10.119 -16.964 1.00 83.62 77 LYS A O 1
ATOM 626 N N . ILE A 1 78 ? 0.283 -8.019 -16.585 1.00 81.75 78 ILE A N 1
ATOM 627 C CA . ILE A 1 78 ? 1.247 -7.968 -17.702 1.00 81.75 78 ILE A CA 1
ATOM 628 C C . ILE A 1 78 ? 2.258 -9.124 -17.623 1.00 81.75 78 ILE A C 1
ATOM 630 O O . ILE A 1 78 ? 2.546 -9.750 -18.643 1.00 81.75 78 ILE A O 1
ATOM 634 N N . LEU A 1 79 ? 2.763 -9.443 -16.428 1.00 78.19 79 LEU A N 1
ATOM 635 C CA . LEU A 1 79 ? 3.677 -10.567 -16.211 1.00 78.19 79 LEU A CA 1
ATOM 636 C C . LEU A 1 79 ? 3.014 -11.914 -16.528 1.00 78.19 79 LEU A C 1
ATOM 638 O O . LEU A 1 79 ? 3.630 -12.709 -17.232 1.00 78.19 79 LEU A O 1
ATOM 642 N N . SER A 1 80 ? 1.767 -12.132 -16.097 1.00 79.44 80 SER A N 1
ATOM 643 C CA . SER A 1 80 ? 1.006 -13.363 -16.374 1.00 79.44 80 SER A CA 1
ATOM 644 C C . SER A 1 80 ? 0.564 -13.517 -17.837 1.00 79.44 80 SER A C 1
ATOM 646 O O . SER A 1 80 ? 0.359 -14.633 -18.304 1.00 79.44 80 SER A O 1
ATOM 648 N N . GLU A 1 81 ? 0.433 -12.411 -18.579 1.00 82.81 81 GLU A N 1
ATOM 649 C CA . GLU A 1 81 ? 0.085 -12.417 -20.009 1.00 82.81 81 GLU A CA 1
ATOM 650 C C . GLU A 1 81 ? 1.309 -12.638 -20.916 1.00 82.81 81 GLU A C 1
ATOM 652 O O . GLU A 1 81 ? 1.172 -13.192 -22.005 1.00 82.81 81 GLU A O 1
ATOM 657 N N . ASN A 1 82 ? 2.507 -12.224 -20.482 1.00 78.06 82 ASN A N 1
ATOM 658 C CA . ASN A 1 82 ? 3.738 -12.278 -21.287 1.00 78.06 82 ASN A CA 1
ATOM 659 C C . ASN A 1 82 ? 4.753 -13.336 -20.811 1.00 78.06 82 ASN A C 1
ATOM 661 O O . ASN A 1 82 ? 5.746 -13.582 -21.497 1.00 78.06 82 ASN A O 1
ATOM 665 N N . THR A 1 83 ? 4.529 -13.957 -19.650 1.00 77.12 83 THR A N 1
ATOM 666 C CA . THR A 1 83 ? 5.464 -14.896 -19.008 1.00 77.12 83 THR A CA 1
ATOM 667 C C . THR A 1 83 ? 4.690 -16.031 -18.318 1.00 77.12 83 THR A C 1
ATOM 669 O O . THR A 1 83 ? 3.583 -15.782 -17.848 1.00 77.12 83 THR A O 1
ATOM 672 N N . PRO A 1 84 ? 5.224 -17.264 -18.174 1.00 70.12 84 PRO A N 1
ATOM 673 C CA . PRO A 1 84 ? 4.485 -18.398 -17.581 1.00 70.12 84 PRO A CA 1
ATOM 674 C C . PRO A 1 84 ? 4.155 -18.302 -16.074 1.00 70.12 84 PRO A C 1
ATOM 676 O O . PRO A 1 84 ? 3.837 -19.313 -15.452 1.00 70.12 84 PRO A O 1
ATOM 679 N N . VAL A 1 85 ? 4.286 -17.125 -15.460 1.00 70.38 85 VAL A N 1
ATOM 680 C CA . VAL A 1 85 ? 4.392 -16.940 -14.008 1.00 70.38 85 VAL A CA 1
ATOM 681 C C . VAL A 1 85 ? 3.094 -16.337 -13.464 1.00 70.38 85 VAL A C 1
ATOM 683 O O . VAL A 1 85 ? 2.729 -15.211 -13.792 1.00 70.38 85 VAL A O 1
ATOM 686 N N . SER A 1 86 ? 2.377 -17.105 -12.637 1.00 67.56 86 SER A N 1
ATOM 687 C CA . SER A 1 86 ? 1.003 -16.774 -12.207 1.00 67.56 86 SER A CA 1
ATOM 688 C C . SER A 1 86 ? 0.913 -15.848 -10.981 1.00 67.56 86 SER A C 1
ATOM 690 O O . SER A 1 86 ? -0.135 -15.244 -10.749 1.00 67.56 86 SER A O 1
ATOM 692 N N . SER A 1 87 ? 1.988 -15.702 -10.197 1.00 67.94 87 SER A N 1
ATOM 693 C CA . SER A 1 87 ? 2.092 -14.697 -9.125 1.00 67.94 87 SER A CA 1
ATOM 694 C C . SER A 1 87 ? 3.454 -14.016 -9.148 1.00 67.94 87 SER A C 1
ATOM 696 O O . SER A 1 87 ? 4.460 -14.650 -9.448 1.00 67.94 87 SER A O 1
ATOM 698 N N . ALA A 1 88 ? 3.505 -12.741 -8.763 1.00 66.44 88 ALA A N 1
ATOM 699 C CA . ALA A 1 88 ? 4.761 -11.999 -8.649 1.00 66.44 88 ALA A CA 1
ATOM 700 C C . ALA A 1 88 ? 5.666 -12.491 -7.492 1.00 66.44 88 ALA A C 1
ATOM 702 O O . ALA A 1 88 ? 6.816 -12.068 -7.404 1.00 66.44 88 ALA A O 1
ATOM 703 N N . ASP A 1 89 ? 5.173 -13.400 -6.641 1.00 71.00 89 ASP A N 1
ATOM 704 C CA . ASP A 1 89 ? 5.960 -14.093 -5.609 1.00 71.00 89 ASP A CA 1
ATOM 705 C C . ASP A 1 89 ? 6.865 -15.205 -6.179 1.00 71.00 89 ASP A C 1
ATOM 707 O O . ASP A 1 89 ? 7.809 -15.629 -5.518 1.00 71.00 89 ASP A O 1
ATOM 711 N N . ASP A 1 90 ? 6.599 -15.683 -7.401 1.00 74.69 90 ASP A N 1
ATOM 712 C CA . ASP A 1 90 ? 7.324 -16.782 -8.058 1.00 74.69 90 ASP A CA 1
ATOM 713 C C . ASP A 1 90 ? 8.477 -16.246 -8.934 1.00 74.69 90 ASP A C 1
ATOM 715 O O . ASP A 1 90 ? 8.542 -16.396 -10.159 1.00 74.69 90 ASP A O 1
ATOM 719 N N . TYR A 1 91 ? 9.398 -15.540 -8.273 1.00 76.06 91 TYR A N 1
ATOM 720 C CA . TYR A 1 91 ? 10.553 -14.898 -8.908 1.00 76.06 91 TYR A CA 1
ATOM 721 C C . TYR A 1 91 ? 11.587 -15.904 -9.441 1.00 76.06 91 TYR A C 1
ATOM 723 O O . TYR A 1 91 ? 12.297 -15.597 -10.398 1.00 76.06 91 TYR A O 1
ATOM 731 N N . GLU A 1 92 ? 11.667 -17.104 -8.863 1.00 76.38 92 GLU A N 1
ATOM 732 C CA . GLU A 1 92 ? 12.621 -18.141 -9.273 1.00 76.38 92 GLU A CA 1
ATOM 733 C C . GLU A 1 92 ? 12.219 -18.765 -10.622 1.00 76.38 92 GLU A C 1
ATOM 735 O O . GLU A 1 92 ? 13.063 -18.916 -11.513 1.00 76.38 92 GLU A O 1
ATOM 740 N N . SER A 1 93 ? 10.918 -19.001 -10.852 1.00 78.06 93 SER A N 1
ATOM 741 C CA . SER A 1 93 ? 10.420 -19.401 -12.176 1.00 78.06 93 SER A CA 1
ATOM 742 C C . SER A 1 93 ? 10.627 -18.298 -13.217 1.00 78.06 93 SER A C 1
ATOM 744 O O . SER A 1 93 ? 11.022 -18.600 -14.347 1.00 78.06 93 SER A O 1
ATOM 746 N N . LEU A 1 94 ? 10.447 -17.025 -12.841 1.00 77.75 94 LEU A N 1
ATOM 747 C CA . LEU A 1 94 ? 10.707 -15.873 -13.714 1.00 77.75 94 LEU A CA 1
ATOM 748 C C . LEU A 1 94 ? 12.189 -15.775 -14.122 1.00 77.75 94 LEU A C 1
ATOM 750 O O . LEU A 1 94 ? 12.496 -15.611 -15.304 1.00 77.75 94 LEU A O 1
ATOM 754 N N . GLU A 1 95 ? 13.117 -15.942 -13.176 1.00 82.75 95 GLU A N 1
ATOM 755 C CA . GLU A 1 95 ? 14.557 -15.974 -13.464 1.00 82.75 95 GLU A CA 1
ATOM 756 C C . GLU A 1 95 ? 14.926 -17.176 -14.354 1.00 82.75 95 GLU A C 1
ATOM 758 O O . GLU A 1 95 ? 15.729 -17.047 -15.284 1.00 82.75 95 GLU A O 1
ATOM 763 N N . SER A 1 96 ? 14.299 -18.339 -14.131 1.00 83.06 96 SER A N 1
ATOM 764 C CA . SER A 1 96 ? 14.479 -19.518 -14.987 1.00 83.06 96 SER A CA 1
ATOM 765 C C . SER A 1 96 ? 13.985 -19.280 -16.422 1.00 83.06 96 SER A C 1
ATOM 767 O O . SER A 1 96 ? 14.625 -19.730 -17.376 1.00 83.06 96 SER A O 1
ATOM 769 N N . PHE A 1 97 ? 12.887 -18.537 -16.603 1.00 85.94 97 PHE A N 1
ATOM 770 C CA . PHE A 1 97 ? 12.355 -18.202 -17.922 1.00 85.94 97 PHE A CA 1
ATOM 771 C C . PHE A 1 97 ? 13.321 -17.302 -18.695 1.00 85.94 97 PHE A C 1
ATOM 773 O O . PHE A 1 97 ? 13.648 -17.620 -19.838 1.00 85.94 97 PHE A O 1
ATOM 780 N N . PHE A 1 98 ? 13.843 -16.239 -18.071 1.00 85.94 98 PHE A N 1
ATOM 781 C CA . PHE A 1 98 ? 14.823 -15.365 -18.722 1.00 85.94 98 PHE A CA 1
ATOM 782 C C . PHE A 1 98 ? 16.119 -16.106 -19.071 1.00 85.94 98 PHE A C 1
ATOM 784 O O . PHE A 1 98 ? 16.561 -16.022 -20.212 1.00 85.94 98 PHE A O 1
ATOM 791 N N . LYS A 1 99 ? 16.659 -16.948 -18.176 1.00 88.44 99 LYS A N 1
ATOM 792 C CA . LYS A 1 99 ? 17.828 -17.801 -18.486 1.00 88.44 99 LYS A CA 1
ATOM 793 C C . LYS A 1 99 ? 17.585 -18.733 -19.681 1.00 88.44 99 LYS A C 1
ATOM 795 O O . LYS A 1 99 ? 18.469 -18.908 -20.518 1.00 88.44 99 LYS A O 1
ATOM 800 N N . ASN A 1 100 ? 16.388 -19.314 -19.792 1.00 88.38 100 ASN A N 1
ATOM 801 C CA . ASN A 1 100 ? 16.010 -20.140 -20.941 1.00 88.38 100 ASN A CA 1
ATOM 802 C C . ASN A 1 100 ? 15.818 -19.312 -22.227 1.00 88.38 100 ASN A C 1
ATOM 804 O O . ASN A 1 100 ? 16.176 -19.779 -23.310 1.00 88.38 100 ASN A O 1
ATOM 808 N N . LEU A 1 101 ? 15.298 -18.085 -22.124 1.00 90.19 101 LEU A N 1
ATOM 809 C CA . LEU A 1 101 ? 15.158 -17.153 -23.245 1.00 90.19 101 LEU A CA 1
ATOM 810 C C . LEU A 1 101 ? 16.528 -16.690 -23.763 1.00 90.19 101 LEU A C 1
ATOM 812 O O . LEU A 1 101 ? 16.759 -16.714 -24.973 1.00 90.19 101 LEU A O 1
ATOM 816 N N . ASP A 1 102 ? 17.451 -16.349 -22.865 1.00 91.12 102 ASP A N 1
ATOM 817 C CA . ASP A 1 102 ? 18.832 -15.977 -23.180 1.00 91.12 102 ASP A CA 1
ATOM 818 C C . ASP A 1 102 ? 19.582 -17.148 -23.820 1.00 91.12 102 ASP A C 1
ATOM 820 O O . ASP A 1 102 ? 20.210 -16.980 -24.864 1.00 91.12 102 ASP A O 1
ATOM 824 N N . MET A 1 103 ? 19.459 -18.362 -23.270 1.00 90.75 103 MET A N 1
ATOM 825 C CA . MET A 1 103 ? 20.085 -19.558 -23.842 1.00 90.75 103 MET A CA 1
ATOM 826 C C . MET A 1 103 ? 19.515 -19.903 -25.229 1.00 90.75 103 MET A C 1
ATOM 828 O O . MET A 1 103 ? 20.279 -20.202 -26.148 1.00 90.75 103 MET A O 1
ATOM 832 N N . LYS A 1 104 ? 18.196 -19.778 -25.431 1.00 91.56 104 LYS A N 1
ATOM 833 C CA . LYS A 1 104 ? 17.563 -19.911 -26.756 1.00 91.56 104 LYS A CA 1
ATOM 834 C C . LYS A 1 104 ? 18.049 -18.830 -27.728 1.00 91.56 104 LYS A C 1
ATOM 836 O O . LYS A 1 104 ? 18.287 -19.119 -28.898 1.00 91.56 104 LYS A O 1
ATOM 841 N N . THR A 1 105 ? 18.225 -17.601 -27.251 1.00 90.38 105 THR A N 1
ATOM 842 C CA . THR A 1 105 ? 18.715 -16.468 -28.051 1.00 90.38 105 THR A CA 1
ATOM 843 C C . THR A 1 105 ? 20.194 -16.636 -28.408 1.00 90.38 105 THR A C 1
ATOM 845 O O . THR A 1 105 ? 20.587 -16.330 -29.531 1.00 90.38 105 THR A O 1
ATOM 848 N N . ALA A 1 106 ? 21.014 -17.192 -27.514 1.00 92.81 106 ALA A N 1
ATOM 849 C CA . ALA A 1 106 ? 22.394 -17.578 -27.799 1.00 92.81 106 ALA A CA 1
ATOM 850 C C . ALA A 1 106 ? 22.456 -18.678 -28.872 1.00 92.81 106 ALA A C 1
ATOM 852 O O . ALA A 1 106 ? 23.123 -18.487 -29.884 1.00 92.81 106 ALA A O 1
ATOM 853 N N . MET A 1 107 ? 21.679 -19.759 -28.721 1.00 90.44 107 MET A N 1
ATOM 854 C CA . MET A 1 107 ? 21.591 -20.841 -29.715 1.00 90.44 107 MET A CA 1
ATOM 855 C C . MET A 1 107 ? 21.147 -20.339 -31.098 1.00 90.44 107 MET A C 1
ATOM 857 O O . MET A 1 107 ? 21.743 -20.713 -32.105 1.00 90.44 107 MET A O 1
ATOM 861 N N . LEU A 1 108 ? 20.143 -19.455 -31.161 1.00 91.50 108 LEU A N 1
ATOM 862 C CA . LEU A 1 108 ? 19.712 -18.834 -32.419 1.00 91.50 108 LEU A CA 1
ATOM 863 C C . LEU A 1 108 ? 20.804 -17.943 -33.025 1.00 91.50 108 LEU A C 1
ATOM 865 O O . LEU A 1 108 ? 21.032 -18.001 -34.230 1.00 91.50 108 LEU A O 1
ATOM 869 N N . ASN A 1 109 ? 21.512 -17.153 -32.214 1.00 92.12 109 ASN A N 1
ATOM 870 C CA . ASN A 1 109 ? 22.630 -16.337 -32.691 1.00 92.12 109 ASN A CA 1
ATOM 871 C C . ASN A 1 109 ? 23.816 -17.184 -33.177 1.00 92.12 109 ASN A C 1
ATOM 873 O O . ASN A 1 109 ? 24.485 -16.787 -34.129 1.00 92.12 109 ASN A O 1
ATOM 877 N N . ASP A 1 110 ? 24.087 -18.335 -32.563 1.00 93.31 110 ASP A N 1
ATOM 878 C CA . ASP A 1 110 ? 25.155 -19.241 -32.993 1.00 93.31 110 ASP A CA 1
ATOM 879 C C . ASP A 1 110 ? 24.793 -19.993 -34.281 1.00 93.31 110 ASP A C 1
ATOM 881 O O . ASP A 1 110 ? 25.630 -20.079 -35.181 1.00 93.31 110 ASP A O 1
ATOM 885 N N . GLU A 1 111 ? 23.538 -20.419 -34.456 1.00 92.06 111 GLU A N 1
ATOM 886 C CA . GLU A 1 111 ? 23.077 -20.965 -35.740 1.00 92.06 111 GLU A CA 1
ATOM 887 C C . GLU A 1 111 ? 23.041 -19.873 -36.832 1.00 92.06 111 GLU A C 1
ATOM 889 O O . GLU A 1 111 ? 23.421 -20.134 -37.970 1.00 92.06 111 GLU A O 1
ATOM 894 N N . ILE A 1 112 ? 22.717 -18.613 -36.503 1.00 90.19 112 ILE A N 1
ATOM 895 C CA . ILE A 1 112 ? 22.860 -17.475 -37.434 1.00 90.19 112 ILE A CA 1
ATOM 896 C C . ILE A 1 112 ? 24.331 -17.257 -37.828 1.00 90.19 112 ILE A C 1
ATOM 898 O O . ILE A 1 112 ? 24.611 -17.055 -39.013 1.00 90.19 112 ILE A O 1
ATOM 902 N N . LYS A 1 113 ? 25.290 -17.317 -36.890 1.00 91.31 113 LYS A N 1
ATOM 903 C CA . LYS A 1 113 ? 26.734 -17.231 -37.208 1.00 91.31 113 LYS A CA 1
ATOM 904 C C . LYS A 1 113 ? 27.163 -18.372 -38.127 1.00 91.31 113 LYS A C 1
ATOM 906 O O . LYS A 1 113 ? 27.862 -18.124 -39.107 1.00 91.31 113 LYS A O 1
ATOM 911 N N . ARG A 1 114 ? 26.720 -19.597 -37.834 1.00 94.12 114 ARG A N 1
ATOM 912 C CA . ARG A 1 114 ? 26.999 -20.793 -38.632 1.00 94.12 114 ARG A CA 1
ATOM 913 C C . ARG A 1 114 ? 26.447 -20.665 -40.049 1.00 94.12 114 ARG A C 1
ATOM 915 O O . ARG A 1 114 ? 27.219 -20.760 -40.992 1.00 94.12 114 ARG A O 1
ATOM 922 N N . LEU A 1 115 ? 25.165 -20.332 -40.206 1.00 90.19 115 LEU A N 1
ATOM 923 C CA . LEU A 1 115 ? 24.539 -20.119 -41.514 1.00 90.19 115 LEU A CA 1
ATOM 924 C C . LEU A 1 115 ? 25.223 -18.993 -42.309 1.00 90.19 115 LEU A C 1
ATOM 926 O O . LEU A 1 115 ? 25.361 -19.106 -43.524 1.00 90.19 115 LEU A O 1
ATOM 930 N N . ASN A 1 116 ? 25.716 -17.938 -41.648 1.00 89.38 116 ASN A N 1
ATOM 931 C CA . ASN A 1 116 ? 26.550 -16.920 -42.297 1.00 89.38 116 ASN A CA 1
ATOM 932 C C . ASN A 1 116 ? 27.936 -17.458 -42.708 1.00 89.38 116 ASN A C 1
ATOM 934 O O . ASN A 1 116 ? 28.444 -17.060 -43.756 1.00 89.38 116 ASN A O 1
ATOM 938 N N . SER A 1 117 ? 28.550 -18.355 -41.929 1.00 89.00 117 SER A N 1
ATOM 939 C CA . SER A 1 117 ? 29.795 -19.038 -42.311 1.00 89.00 117 SER A CA 1
ATOM 940 C C . SER A 1 117 ? 29.571 -19.920 -43.538 1.00 89.00 117 SER A C 1
ATOM 942 O O . SER A 1 117 ? 30.218 -19.709 -44.562 1.00 89.00 117 SER A O 1
ATOM 944 N N . ASP A 1 118 ? 28.576 -20.808 -43.486 1.00 89.62 118 ASP A N 1
ATOM 945 C CA . ASP A 1 118 ? 28.208 -21.731 -44.564 1.00 89.62 118 ASP A CA 1
ATOM 946 C C . ASP A 1 118 ? 27.826 -20.966 -45.850 1.00 89.62 118 ASP A C 1
ATOM 948 O O . ASP A 1 118 ? 28.212 -21.348 -46.960 1.00 89.62 118 ASP A O 1
ATOM 952 N N . GLN A 1 119 ? 27.131 -19.824 -45.724 1.00 89.94 119 GLN A N 1
ATOM 953 C CA . GLN A 1 119 ? 26.828 -18.933 -46.849 1.00 89.94 119 GLN A CA 1
ATOM 954 C C . GLN A 1 119 ? 28.091 -18.267 -47.421 1.00 89.94 119 GLN A C 1
ATOM 956 O O . GLN A 1 119 ? 28.206 -18.124 -48.639 1.00 89.94 119 GLN A O 1
ATOM 961 N N . ASN A 1 120 ? 29.043 -17.851 -46.584 1.00 89.81 120 ASN A N 1
ATOM 962 C CA . ASN A 1 120 ? 30.282 -17.217 -47.042 1.00 89.81 120 ASN A CA 1
ATOM 963 C C . ASN A 1 120 ? 31.273 -18.227 -47.645 1.00 89.81 120 ASN A C 1
ATOM 965 O O . ASN A 1 120 ? 31.952 -17.897 -48.614 1.00 89.81 120 ASN A O 1
ATOM 969 N N . GLU A 1 121 ? 31.317 -19.464 -47.149 1.00 90.06 121 GLU A N 1
ATOM 970 C CA . GLU A 1 121 ? 32.027 -20.569 -47.802 1.00 90.06 121 GLU A CA 1
ATOM 971 C C . GLU A 1 121 ? 31.389 -20.915 -49.151 1.00 90.06 121 GLU A C 1
ATOM 973 O O . GLU A 1 121 ? 32.097 -21.046 -50.149 1.00 90.06 121 GLU A O 1
ATOM 978 N N . SER A 1 122 ? 30.054 -20.956 -49.223 1.00 83.44 122 SER A N 1
ATOM 979 C CA . SER A 1 122 ? 29.329 -21.158 -50.484 1.00 83.44 122 SER A CA 1
ATOM 980 C C . SER A 1 122 ? 29.612 -20.046 -51.503 1.00 83.44 122 SER A C 1
ATOM 982 O O . SER A 1 122 ? 29.850 -20.345 -52.672 1.00 83.44 122 SER A O 1
ATOM 984 N N . LYS A 1 123 ? 29.654 -18.772 -51.075 1.00 88.44 123 LYS A N 1
ATOM 985 C CA . LYS A 1 123 ? 30.038 -17.632 -51.932 1.00 88.44 123 LYS A CA 1
ATOM 986 C C . LYS A 1 123 ? 31.463 -17.770 -52.462 1.00 88.44 123 LYS A C 1
ATOM 988 O O . LYS A 1 123 ? 31.643 -17.697 -53.671 1.00 88.44 123 LYS A O 1
ATOM 993 N N . LYS A 1 124 ? 32.447 -18.056 -51.600 1.00 88.81 124 LYS A N 1
ATOM 994 C CA . LYS A 1 124 ? 33.837 -18.302 -52.030 1.00 88.81 124 LYS A CA 1
ATOM 995 C C . LYS A 1 124 ? 33.924 -19.422 -53.061 1.00 88.81 124 LYS A C 1
ATOM 997 O O . LYS A 1 124 ? 34.614 -19.277 -54.057 1.00 88.81 124 LYS A O 1
ATOM 1002 N N . LYS A 1 125 ? 33.175 -20.510 -52.868 1.00 86.12 125 LYS A N 1
ATOM 1003 C CA . LYS A 1 125 ? 33.152 -21.640 -53.808 1.00 86.12 125 LYS A CA 1
ATOM 1004 C C . LYS A 1 125 ? 32.541 -21.269 -55.164 1.00 86.12 125 LYS A C 1
ATOM 1006 O O . LYS A 1 125 ? 32.979 -21.777 -56.190 1.00 86.12 125 LYS A O 1
ATOM 1011 N N . ILE A 1 126 ? 31.559 -20.366 -55.179 1.00 81.38 126 ILE A N 1
ATOM 1012 C CA . ILE A 1 126 ? 31.004 -19.776 -56.407 1.00 81.38 126 ILE A CA 1
ATOM 1013 C C . ILE A 1 126 ? 32.026 -18.835 -57.068 1.00 81.38 126 ILE A C 1
ATOM 1015 O O . ILE A 1 126 ? 32.192 -18.885 -58.281 1.00 81.38 126 ILE A O 1
ATOM 1019 N N . GLU A 1 127 ? 32.749 -18.020 -56.297 1.00 84.56 127 GLU A N 1
ATOM 1020 C CA . GLU A 1 127 ? 33.822 -17.143 -56.795 1.00 84.56 127 GLU A CA 1
ATOM 1021 C C . GLU A 1 127 ? 34.999 -17.945 -57.385 1.00 84.56 127 GLU A C 1
ATOM 1023 O O . GLU A 1 127 ? 35.462 -17.630 -58.480 1.00 84.56 127 GLU A O 1
ATOM 1028 N N . GLU A 1 128 ? 35.427 -19.028 -56.729 1.00 86.69 128 GLU A N 1
ATOM 1029 C CA . GLU A 1 128 ? 36.452 -19.963 -57.217 1.00 86.69 128 GLU A CA 1
ATOM 1030 C C . GLU A 1 128 ? 36.024 -20.650 -58.525 1.00 86.69 128 GLU A C 1
ATOM 1032 O O . GLU A 1 128 ? 36.788 -20.658 -59.491 1.00 86.69 128 GLU A O 1
ATOM 1037 N N . LEU A 1 129 ? 34.790 -21.167 -58.599 1.00 81.69 129 LEU A N 1
ATOM 1038 C CA . LEU A 1 129 ? 34.249 -21.777 -59.822 1.00 81.69 129 LEU A CA 1
ATOM 1039 C C . LEU A 1 129 ? 34.094 -20.757 -60.962 1.00 81.69 129 LEU A C 1
ATOM 1041 O O . LEU A 1 129 ? 34.401 -21.072 -62.110 1.00 81.69 129 LEU A O 1
ATOM 1045 N N . ASN A 1 130 ? 33.682 -19.523 -60.659 1.00 79.75 130 ASN A N 1
ATOM 1046 C CA . ASN A 1 130 ? 33.619 -18.438 -61.641 1.00 79.75 130 ASN A CA 1
ATOM 1047 C C . ASN A 1 130 ? 35.018 -18.027 -62.133 1.00 79.75 130 ASN A C 1
ATOM 1049 O O . ASN A 1 130 ? 35.180 -17.735 -63.316 1.00 79.75 130 ASN A O 1
ATOM 1053 N N . SER A 1 131 ? 36.035 -18.049 -61.264 1.00 81.12 131 SER A N 1
ATOM 1054 C CA . SER A 1 131 ? 37.430 -17.803 -61.654 1.00 81.12 131 SER A CA 1
ATOM 1055 C C . SER A 1 131 ? 37.962 -18.908 -62.571 1.00 81.12 131 SER A C 1
ATOM 1057 O O . SER A 1 131 ? 38.562 -18.607 -63.598 1.00 81.12 131 SER A O 1
ATOM 1059 N N . GLN A 1 132 ? 37.678 -20.177 -62.263 1.00 78.25 132 GLN A N 1
ATOM 1060 C CA . GLN A 1 132 ? 38.059 -21.317 -63.108 1.00 78.25 132 GLN A CA 1
ATOM 1061 C C . GLN A 1 132 ? 37.346 -21.278 -64.473 1.00 78.25 132 GLN A C 1
ATOM 1063 O O . GLN A 1 132 ? 37.967 -21.520 -65.508 1.00 78.25 132 GLN A O 1
ATOM 1068 N N . LEU A 1 133 ? 36.064 -20.893 -64.508 1.00 71.38 133 LEU A N 1
ATOM 1069 C CA . LEU A 1 133 ? 35.330 -20.640 -65.756 1.00 71.38 133 LEU A CA 1
ATOM 1070 C C . LEU A 1 133 ? 35.930 -19.479 -66.568 1.00 71.38 133 LEU A C 1
ATOM 1072 O O . LEU A 1 133 ? 35.957 -19.550 -67.798 1.00 71.38 133 LEU A O 1
ATOM 1076 N N . ALA A 1 134 ? 36.426 -18.429 -65.906 1.00 71.75 134 ALA A N 1
ATOM 1077 C CA . ALA A 1 134 ? 37.088 -17.306 -66.564 1.00 71.75 134 ALA A CA 1
ATOM 1078 C C . ALA A 1 134 ? 38.450 -17.704 -67.163 1.00 71.75 134 ALA A C 1
ATOM 1080 O O . ALA A 1 134 ? 38.714 -17.365 -68.318 1.00 71.75 134 ALA A O 1
ATOM 1081 N N . GLU A 1 135 ? 39.272 -18.474 -66.440 1.00 71.69 135 GLU A N 1
ATOM 1082 C CA . GLU A 1 135 ? 40.538 -19.022 -66.954 1.00 71.69 135 GLU A CA 1
ATOM 1083 C C . GLU A 1 135 ? 40.296 -19.904 -68.191 1.00 71.69 135 GLU A C 1
ATOM 1085 O O . GLU A 1 135 ? 40.848 -19.625 -69.258 1.00 71.69 135 GLU A O 1
ATOM 1090 N N . VAL A 1 136 ? 39.369 -20.867 -68.108 1.00 63.88 136 VAL A N 1
ATOM 1091 C CA . VAL A 1 136 ? 38.989 -21.756 -69.229 1.00 63.88 136 VAL A CA 1
ATOM 1092 C C . VAL A 1 136 ? 38.407 -20.988 -70.430 1.00 63.88 136 VAL A C 1
ATOM 1094 O O . VAL A 1 136 ? 38.540 -21.424 -71.575 1.00 63.88 136 VAL A O 1
ATOM 1097 N N . CYS A 1 137 ? 37.793 -19.820 -70.218 1.00 54.44 137 CYS A N 1
ATOM 1098 C CA . CYS A 1 137 ? 37.373 -18.947 -71.319 1.00 54.44 137 CYS A CA 1
ATOM 1099 C C . CYS A 1 137 ? 38.523 -18.120 -71.922 1.00 54.44 137 CYS A C 1
ATOM 1101 O O . CYS A 1 137 ? 38.433 -17.746 -73.093 1.00 54.44 137 CYS A O 1
ATOM 1103 N N . SER A 1 138 ? 39.584 -17.840 -71.159 1.00 49.44 138 SER A N 1
ATOM 1104 C CA . SER A 1 138 ? 40.718 -17.011 -71.592 1.00 49.44 138 SER A CA 1
ATOM 1105 C C . SER A 1 138 ? 41.704 -17.740 -72.520 1.00 49.44 138 SER A C 1
ATOM 1107 O O . SER A 1 138 ? 42.257 -17.115 -73.427 1.00 49.44 138 SER A O 1
ATOM 1109 N N . ASP A 1 139 ? 41.832 -19.066 -72.395 1.00 46.34 139 ASP A N 1
ATOM 1110 C CA . ASP A 1 139 ? 42.732 -19.904 -73.214 1.00 46.34 139 ASP A CA 1
ATOM 1111 C C . ASP A 1 139 ? 42.314 -20.051 -74.697 1.00 46.34 139 ASP A C 1
ATOM 1113 O O . ASP A 1 139 ? 43.033 -20.639 -75.510 1.00 46.34 139 ASP A O 1
ATOM 1117 N N . LYS A 1 140 ? 41.184 -19.458 -75.110 1.00 46.03 140 LYS A N 1
ATOM 1118 C CA . LYS A 1 140 ? 40.667 -19.524 -76.493 1.00 46.03 140 LYS A CA 1
ATOM 1119 C C . LYS A 1 140 ? 41.536 -18.832 -77.559 1.00 46.03 140 LYS A C 1
ATOM 1121 O O . LYS A 1 140 ? 41.243 -18.959 -78.744 1.00 46.03 140 LYS A O 1
ATOM 1126 N N . ASN A 1 141 ? 42.625 -18.162 -77.179 1.00 41.41 141 ASN A N 1
ATOM 1127 C CA . ASN A 1 141 ? 43.537 -17.453 -78.090 1.00 41.41 141 ASN A CA 1
ATOM 1128 C C . ASN A 1 141 ? 44.708 -18.307 -78.635 1.00 41.41 141 ASN A C 1
ATOM 1130 O O . ASN A 1 141 ? 45.761 -17.768 -78.969 1.00 41.41 141 ASN A O 1
ATOM 1134 N N . SER A 1 142 ? 44.542 -19.631 -78.751 1.00 40.12 142 SER A N 1
ATOM 1135 C CA . SER A 1 142 ? 45.536 -20.533 -79.372 1.00 40.12 142 SER A CA 1
ATOM 1136 C C . SER A 1 142 ? 44.957 -21.506 -80.419 1.00 40.12 142 SER A C 1
ATOM 1138 O O . SER A 1 142 ? 45.589 -22.496 -80.786 1.00 40.12 142 SER A O 1
ATOM 1140 N N . SER A 1 143 ? 43.767 -21.207 -80.953 1.00 38.81 143 SER A N 1
ATOM 1141 C CA . SER A 1 143 ? 43.111 -21.996 -82.007 1.00 38.81 143 SER A CA 1
ATOM 1142 C C . SER A 1 143 ? 43.705 -21.723 -83.398 1.00 38.81 143 SER A C 1
ATOM 1144 O O . SER A 1 143 ? 43.109 -21.004 -84.193 1.00 38.81 143 SER A O 1
ATOM 1146 N N . ASP A 1 144 ? 44.884 -22.288 -83.696 1.00 41.94 144 ASP A N 1
ATOM 1147 C CA . ASP A 1 144 ? 45.357 -22.413 -85.089 1.00 41.94 144 ASP A CA 1
ATOM 1148 C C . ASP A 1 144 ? 46.383 -23.551 -85.317 1.00 41.94 144 ASP A C 1
ATOM 1150 O O . ASP A 1 144 ? 47.487 -23.332 -85.829 1.00 41.94 144 ASP A O 1
ATOM 1154 N N . ARG A 1 145 ? 46.050 -24.788 -84.894 1.00 43.84 145 ARG A N 1
ATOM 1155 C CA . ARG A 1 145 ? 46.589 -26.041 -85.480 1.00 43.84 145 ARG A CA 1
ATOM 1156 C C . ARG A 1 145 ? 45.947 -27.326 -84.937 1.00 43.84 145 ARG A C 1
ATOM 1158 O O . ARG A 1 145 ? 45.700 -27.438 -83.745 1.00 43.84 145 ARG A O 1
ATOM 1165 N N . LEU A 1 146 ? 45.859 -28.325 -85.826 1.00 37.09 146 LEU A N 1
ATOM 1166 C CA . LEU A 1 146 ? 45.477 -29.731 -85.588 1.00 37.09 146 LEU A CA 1
ATOM 1167 C C . LEU A 1 146 ? 43.990 -29.995 -85.280 1.00 37.09 146 LEU A C 1
ATOM 1169 O O . LEU A 1 146 ? 43.626 -30.423 -84.188 1.00 37.09 146 LEU A O 1
ATOM 1173 N N . GLU A 1 147 ? 43.158 -29.901 -86.322 1.00 45.00 147 GLU A N 1
ATOM 1174 C CA . GLU A 1 147 ? 42.017 -30.818 -86.475 1.00 45.00 147 GLU A CA 1
ATOM 1175 C C . GLU A 1 147 ? 42.536 -32.271 -86.394 1.00 45.00 147 GLU A C 1
ATOM 1177 O O . GLU A 1 147 ? 43.514 -32.613 -87.069 1.00 45.00 147 GLU A O 1
ATOM 1182 N N . GLY A 1 148 ? 41.938 -33.130 -85.559 1.00 43.12 148 GLY A N 1
ATOM 1183 C CA . GLY A 1 148 ? 42.559 -34.434 -85.284 1.00 43.12 148 GLY A CA 1
ATOM 1184 C C . GLY A 1 148 ? 41.869 -35.361 -84.281 1.00 43.12 148 GLY A C 1
ATOM 1185 O O . GLY A 1 148 ? 42.571 -36.018 -83.523 1.00 43.12 148 GLY A O 1
ATOM 1186 N N . ALA A 1 149 ? 40.533 -35.445 -84.316 1.00 44.16 149 ALA A N 1
ATOM 1187 C CA . ALA A 1 149 ? 39.685 -36.407 -83.589 1.00 44.16 149 ALA A CA 1
ATOM 1188 C C . ALA A 1 149 ? 39.717 -36.383 -82.038 1.00 44.16 149 ALA A C 1
ATOM 1190 O O . ALA A 1 149 ? 40.673 -36.845 -81.426 1.00 44.16 149 ALA A O 1
ATOM 1191 N N . VAL A 1 150 ? 38.594 -35.960 -81.421 1.00 47.59 150 VAL A N 1
ATOM 1192 C CA . VAL A 1 150 ? 37.930 -36.529 -80.205 1.00 47.59 150 VAL A CA 1
ATOM 1193 C C . VAL A 1 150 ? 36.675 -35.684 -79.851 1.00 47.59 150 VAL A C 1
ATOM 1195 O O . VAL A 1 150 ? 36.478 -35.238 -78.726 1.00 47.59 150 VAL A O 1
ATOM 1198 N N . GLU A 1 151 ? 35.794 -35.423 -80.826 1.00 49.28 151 GLU A N 1
ATOM 1199 C CA . GLU A 1 151 ? 34.688 -34.454 -80.648 1.00 49.28 151 GLU A CA 1
ATOM 1200 C C . GLU A 1 151 ? 33.326 -35.105 -80.316 1.00 49.28 151 GLU A C 1
ATOM 1202 O O . GLU A 1 151 ? 32.723 -34.745 -79.301 1.00 49.28 151 GLU A O 1
ATOM 1207 N N . ASP A 1 152 ? 32.903 -36.142 -81.055 1.00 53.44 152 ASP A N 1
ATOM 1208 C CA . ASP A 1 152 ? 31.554 -36.767 -81.016 1.00 53.44 152 ASP A CA 1
ATOM 1209 C C . ASP A 1 152 ? 31.165 -37.532 -79.723 1.00 53.44 152 ASP A C 1
ATOM 1211 O O . ASP A 1 152 ? 30.311 -38.418 -79.747 1.00 53.44 152 ASP A O 1
ATOM 1215 N N . LYS A 1 153 ? 31.809 -37.258 -78.582 1.00 53.16 153 LYS A N 1
ATOM 1216 C CA . LYS A 1 153 ? 31.390 -37.780 -77.262 1.00 53.16 153 LYS A CA 1
ATOM 1217 C C . LYS A 1 153 ? 31.460 -36.748 -76.147 1.00 53.16 153 LYS A C 1
ATOM 1219 O O . LYS A 1 153 ? 30.548 -36.682 -75.332 1.00 53.16 153 LYS A O 1
ATOM 1224 N N . LYS A 1 154 ? 32.490 -35.896 -76.140 1.00 55.72 154 LYS A N 1
ATOM 1225 C CA . LYS A 1 154 ? 32.552 -34.774 -75.193 1.00 55.72 154 LYS A CA 1
ATOM 1226 C C . LYS A 1 154 ? 31.585 -33.651 -75.564 1.00 55.72 154 LYS A C 1
ATOM 1228 O O . LYS A 1 154 ? 31.109 -32.975 -74.663 1.00 55.72 154 LYS A O 1
ATOM 1233 N N . ALA A 1 155 ? 31.263 -33.467 -76.847 1.00 53.25 155 ALA A N 1
ATOM 1234 C CA . ALA A 1 155 ? 30.260 -32.489 -77.270 1.00 53.25 155 ALA A CA 1
ATOM 1235 C C . ALA A 1 155 ? 28.862 -32.796 -76.695 1.00 53.25 155 ALA A C 1
ATOM 1237 O O . ALA A 1 155 ? 28.201 -31.893 -76.183 1.00 53.25 155 ALA A O 1
ATOM 1238 N N . ASP A 1 156 ? 28.437 -34.062 -76.700 1.00 55.47 156 ASP A N 1
ATOM 1239 C CA . ASP A 1 156 ? 27.125 -34.476 -76.178 1.00 55.47 156 ASP A CA 1
ATOM 1240 C C . ASP A 1 156 ? 27.053 -34.390 -74.643 1.00 55.47 156 ASP A C 1
ATOM 1242 O O . ASP A 1 156 ? 26.066 -33.898 -74.094 1.00 55.47 156 ASP A O 1
ATOM 1246 N N . GLU A 1 157 ? 28.116 -34.781 -73.930 1.00 59.38 157 GLU A N 1
ATOM 1247 C CA . GLU A 1 157 ? 28.187 -34.622 -72.469 1.00 59.38 157 GLU A CA 1
ATOM 1248 C C . GLU A 1 157 ? 28.204 -33.133 -72.067 1.00 59.38 157 GLU A C 1
ATOM 1250 O O . GLU A 1 157 ? 27.388 -32.706 -71.248 1.00 59.38 157 GLU A O 1
ATOM 1255 N N . LEU A 1 158 ? 29.042 -32.306 -72.709 1.00 59.38 158 LEU A N 1
ATOM 1256 C CA . LEU A 1 158 ? 29.133 -30.867 -72.424 1.00 59.38 158 LEU A CA 1
ATOM 1257 C C . LEU A 1 158 ? 27.876 -30.087 -72.835 1.00 59.38 158 LEU A C 1
ATOM 1259 O O . LEU A 1 158 ? 27.541 -29.094 -72.190 1.00 59.38 158 LEU A O 1
ATOM 1263 N N . THR A 1 159 ? 27.151 -30.503 -73.879 1.00 65.25 159 THR A N 1
ATOM 1264 C CA . THR A 1 159 ? 25.853 -29.888 -74.215 1.00 65.25 159 THR A CA 1
ATOM 1265 C C . THR A 1 159 ? 24.755 -30.324 -73.248 1.00 65.25 159 THR A C 1
ATOM 1267 O O . THR A 1 159 ? 23.940 -29.484 -72.861 1.00 65.25 159 THR A O 1
ATOM 1270 N N . GLY A 1 160 ? 24.772 -31.572 -72.768 1.00 67.75 160 GLY A N 1
ATOM 1271 C CA . GLY A 1 160 ? 23.922 -32.031 -71.668 1.00 67.75 160 GLY A CA 1
ATOM 1272 C C . GLY A 1 160 ? 24.138 -31.223 -70.383 1.00 67.75 160 GLY A C 1
ATOM 1273 O O . GLY A 1 160 ? 23.175 -30.712 -69.803 1.00 67.75 160 GLY A O 1
ATOM 1274 N N . GLU A 1 161 ? 25.393 -31.024 -69.977 1.00 71.69 161 GLU A N 1
ATOM 1275 C CA . GLU A 1 161 ? 25.751 -30.172 -68.836 1.00 71.69 161 GLU A CA 1
ATOM 1276 C C . GLU A 1 161 ? 25.386 -28.699 -69.075 1.00 71.69 161 GLU A C 1
ATOM 1278 O O . GLU A 1 161 ? 24.815 -28.065 -68.191 1.00 71.69 161 GLU A O 1
ATOM 1283 N N . ALA A 1 162 ? 25.607 -28.152 -70.276 1.00 70.62 162 ALA A N 1
ATOM 1284 C CA . ALA A 1 162 ? 25.207 -26.783 -70.613 1.00 70.62 162 ALA A CA 1
ATOM 1285 C C . ALA A 1 162 ? 23.678 -26.575 -70.587 1.00 70.62 162 ALA A C 1
ATOM 1287 O O . ALA A 1 162 ? 23.211 -25.488 -70.238 1.00 70.62 162 ALA A O 1
ATOM 1288 N N . ILE A 1 163 ? 22.884 -27.599 -70.919 1.00 74.94 163 ILE A N 1
ATOM 1289 C CA . ILE A 1 163 ? 21.419 -27.573 -70.786 1.00 74.94 163 ILE A CA 1
ATOM 1290 C C . ILE A 1 163 ? 21.014 -27.609 -69.307 1.00 74.94 163 ILE A C 1
ATOM 1292 O O . ILE A 1 163 ? 20.175 -26.805 -68.896 1.00 74.94 163 ILE A O 1
ATOM 1296 N N . GLN A 1 164 ? 21.637 -28.462 -68.487 1.00 75.88 164 GLN A N 1
ATOM 1297 C CA . GLN A 1 164 ? 21.386 -28.490 -67.039 1.00 75.88 164 GLN A CA 1
ATOM 1298 C C . GLN A 1 164 ? 21.812 -27.182 -66.355 1.00 75.88 164 GLN A C 1
ATOM 1300 O O . GLN A 1 164 ? 21.079 -26.668 -65.511 1.00 75.88 164 GLN A O 1
ATOM 1305 N N . LEU A 1 165 ? 22.943 -26.593 -66.752 1.00 80.06 165 LEU A N 1
ATOM 1306 C CA . LEU A 1 165 ? 23.399 -25.284 -66.281 1.00 80.06 165 LEU A CA 1
ATOM 1307 C C . LEU A 1 165 ? 22.437 -24.170 -66.699 1.00 80.06 165 LEU A C 1
ATOM 1309 O O . LEU A 1 165 ? 22.094 -23.347 -65.858 1.00 80.06 165 LEU A O 1
ATOM 1313 N N . LYS A 1 166 ? 21.915 -24.169 -67.934 1.00 80.38 166 LYS A N 1
ATOM 1314 C CA . LYS A 1 166 ? 20.856 -23.226 -68.342 1.00 80.38 166 LYS A CA 1
ATOM 1315 C C . LYS A 1 166 ? 19.582 -23.389 -67.517 1.00 80.38 166 LYS A C 1
ATOM 1317 O O . LYS A 1 166 ? 19.044 -22.392 -67.051 1.00 80.38 166 LYS A O 1
ATOM 1322 N N . GLN A 1 167 ? 19.130 -24.619 -67.267 1.00 80.44 167 GLN A N 1
ATOM 1323 C CA . GLN A 1 167 ? 17.989 -24.869 -66.378 1.00 80.44 167 GLN A CA 1
ATOM 1324 C C . GLN A 1 167 ? 18.271 -24.358 -64.955 1.00 80.44 167 GLN A C 1
ATOM 1326 O O . GLN A 1 167 ? 17.428 -23.685 -64.364 1.00 80.44 167 GLN A O 1
ATOM 1331 N N . ARG A 1 168 ? 19.483 -24.586 -64.431 1.00 79.94 168 ARG A N 1
ATOM 1332 C CA . ARG A 1 168 ? 19.925 -24.081 -63.122 1.00 79.94 168 ARG A CA 1
ATOM 1333 C C . ARG A 1 168 ? 19.960 -22.553 -63.069 1.00 79.94 168 ARG A C 1
ATOM 1335 O O . ARG A 1 168 ? 19.513 -21.996 -62.073 1.00 79.94 168 ARG A O 1
ATOM 1342 N N . ILE A 1 169 ? 20.435 -21.899 -64.129 1.00 79.69 169 ILE A N 1
ATOM 1343 C CA . ILE A 1 169 ? 20.437 -20.440 -64.286 1.00 79.69 169 ILE A CA 1
ATOM 1344 C C . ILE A 1 169 ? 18.998 -19.924 -64.285 1.00 79.69 169 ILE A C 1
ATOM 1346 O O . ILE A 1 169 ? 18.669 -19.157 -63.394 1.00 79.69 169 ILE A O 1
ATOM 1350 N N . THR A 1 170 ? 18.102 -20.443 -65.134 1.00 83.94 170 THR A N 1
ATOM 1351 C CA . THR A 1 170 ? 16.688 -20.005 -65.143 1.00 83.94 170 THR A CA 1
ATOM 1352 C C . THR A 1 170 ? 15.960 -20.252 -63.817 1.00 83.94 170 THR A C 1
ATOM 1354 O O . THR A 1 170 ? 15.081 -19.486 -63.436 1.00 83.94 170 THR A O 1
ATOM 1357 N N . TYR A 1 171 ? 16.337 -21.288 -63.060 1.00 84.88 171 TYR A N 1
ATOM 1358 C CA . TYR A 1 171 ? 15.815 -21.520 -61.711 1.00 84.88 171 TYR A CA 1
ATOM 1359 C C . TYR A 1 171 ? 16.354 -20.503 -60.688 1.00 84.88 171 TYR A C 1
ATOM 1361 O O . TYR A 1 171 ? 15.602 -20.047 -59.831 1.00 84.88 171 TYR A O 1
ATOM 1369 N N . VAL A 1 172 ? 17.630 -20.116 -60.791 1.00 82.06 172 VAL A N 1
ATOM 1370 C CA . VAL A 1 172 ? 18.241 -19.063 -59.960 1.00 82.06 172 VAL A CA 1
ATOM 1371 C C . VAL A 1 172 ? 17.720 -17.673 -60.335 1.00 82.06 172 VAL A C 1
ATOM 1373 O O . VAL A 1 172 ? 17.479 -16.878 -59.436 1.00 82.06 172 VAL A O 1
ATOM 1376 N N . GLU A 1 173 ? 17.482 -17.397 -61.618 1.00 84.06 173 GLU A N 1
ATOM 1377 C CA . GLU A 1 173 ? 16.848 -16.168 -62.112 1.00 84.06 173 GLU A CA 1
ATOM 1378 C C . GLU A 1 173 ? 15.418 -16.050 -61.571 1.00 84.06 173 GLU A C 1
ATOM 1380 O O . GLU A 1 173 ? 15.100 -15.049 -60.942 1.00 84.06 173 GLU A O 1
ATOM 1385 N N . ASN A 1 174 ? 14.593 -17.100 -61.685 1.00 84.00 174 ASN A N 1
ATOM 1386 C CA . ASN A 1 174 ? 13.249 -17.120 -61.092 1.00 84.00 174 ASN A CA 1
ATOM 1387 C C . ASN A 1 174 ? 13.275 -16.947 -59.560 1.00 84.00 174 ASN A C 1
ATOM 1389 O O . ASN A 1 174 ? 12.455 -16.213 -59.011 1.00 84.00 174 ASN A O 1
ATOM 1393 N N . LEU A 1 175 ? 14.228 -17.577 -58.861 1.00 84.88 175 LEU A N 1
ATOM 1394 C CA . LEU A 1 175 ? 14.421 -17.383 -57.419 1.00 84.88 175 LEU A CA 1
ATOM 1395 C C . LEU A 1 175 ? 14.875 -15.960 -57.071 1.00 84.88 175 LEU A C 1
ATOM 1397 O O . LEU A 1 175 ? 14.470 -15.442 -56.033 1.00 84.88 175 LEU A O 1
ATOM 1401 N N . LEU A 1 176 ? 15.701 -15.325 -57.903 1.00 86.88 176 LEU A N 1
ATOM 1402 C CA . LEU A 1 176 ? 16.098 -13.931 -57.726 1.00 86.88 176 LEU A CA 1
ATOM 1403 C C . LEU A 1 176 ? 14.880 -13.018 -57.906 1.00 86.88 176 LEU A C 1
ATOM 1405 O O . LEU A 1 176 ? 14.599 -12.223 -57.018 1.00 86.88 176 LEU A O 1
ATOM 1409 N N . ASP A 1 177 ? 14.090 -13.234 -58.959 1.00 86.06 177 ASP A N 1
ATOM 1410 C CA . ASP A 1 177 ? 12.815 -12.558 -59.228 1.00 86.06 177 ASP A CA 1
ATOM 1411 C C . ASP A 1 177 ? 11.830 -12.683 -58.045 1.00 86.06 177 ASP A C 1
ATOM 1413 O O . ASP A 1 177 ? 11.179 -11.713 -57.653 1.00 86.06 177 ASP A O 1
ATOM 1417 N N . GLU A 1 178 ? 11.722 -13.870 -57.434 1.00 86.69 178 GLU A N 1
ATOM 1418 C CA . GLU A 1 178 ? 10.929 -14.095 -56.216 1.00 86.69 178 GLU A CA 1
ATOM 1419 C C . GLU A 1 178 ? 11.493 -13.356 -54.994 1.00 86.69 178 GLU A C 1
ATOM 1421 O O . GLU A 1 178 ? 10.724 -12.823 -54.189 1.00 86.69 178 GLU A O 1
ATOM 1426 N N . LYS A 1 179 ? 12.822 -13.302 -54.826 1.00 82.12 179 LYS A N 1
ATOM 1427 C CA . LYS A 1 179 ? 13.456 -12.583 -53.708 1.00 82.12 179 LYS A CA 1
ATOM 1428 C C . LYS A 1 179 ? 13.431 -11.070 -53.884 1.00 82.12 179 LYS A C 1
ATOM 1430 O O . LYS A 1 179 ? 13.270 -10.381 -52.881 1.00 82.12 179 LYS A O 1
ATOM 1435 N N . GLU A 1 180 ? 13.499 -10.551 -55.104 1.00 85.81 180 GLU A N 1
ATOM 1436 C CA . GLU A 1 180 ? 13.320 -9.127 -55.391 1.00 85.81 180 GLU A CA 1
ATOM 1437 C C . GLU A 1 180 ? 11.866 -8.698 -55.166 1.00 85.81 180 GLU A C 1
ATOM 1439 O O . GLU A 1 180 ? 11.631 -7.700 -54.488 1.00 85.81 180 GLU A O 1
ATOM 1444 N N . LYS A 1 181 ? 10.877 -9.502 -55.584 1.00 86.25 181 LYS A N 1
ATOM 1445 C CA . LYS A 1 181 ? 9.455 -9.263 -55.257 1.00 86.25 181 LYS A CA 1
ATOM 1446 C C . LYS A 1 181 ? 9.187 -9.345 -53.751 1.00 86.25 181 LYS A C 1
ATOM 1448 O O . LYS A 1 181 ? 8.468 -8.509 -53.208 1.00 86.25 181 LYS A O 1
ATOM 1453 N N . ALA A 1 182 ? 9.797 -10.301 -53.047 1.00 81.12 182 ALA A N 1
ATOM 1454 C CA . ALA A 1 182 ? 9.721 -10.364 -51.587 1.00 81.12 182 ALA A CA 1
ATOM 1455 C C . ALA A 1 182 ? 10.398 -9.153 -50.914 1.00 81.12 182 ALA A C 1
ATOM 1457 O O . ALA A 1 182 ? 9.890 -8.649 -49.914 1.00 81.12 182 ALA A O 1
ATOM 1458 N N . TYR A 1 183 ? 11.511 -8.658 -51.464 1.00 80.81 183 TYR A N 1
ATOM 1459 C CA . TYR A 1 183 ? 12.206 -7.474 -50.964 1.00 80.81 183 TYR A CA 1
ATOM 1460 C C . TYR A 1 183 ? 11.404 -6.187 -51.203 1.00 80.81 183 TYR A C 1
ATOM 1462 O O . TYR A 1 183 ? 11.287 -5.386 -50.279 1.00 80.81 183 TYR A O 1
ATOM 1470 N N . GLU A 1 184 ? 10.787 -6.011 -52.378 1.00 86.38 184 GLU A N 1
ATOM 1471 C CA . GLU A 1 184 ? 9.834 -4.921 -52.644 1.00 86.38 184 GLU A CA 1
ATOM 1472 C C . GLU A 1 184 ? 8.644 -4.970 -51.674 1.00 86.38 184 GLU A C 1
ATOM 1474 O O . GLU A 1 184 ? 8.327 -3.953 -51.062 1.00 86.38 184 GLU A O 1
ATOM 1479 N N . ASN A 1 185 ? 8.047 -6.145 -51.437 1.00 84.69 185 ASN A N 1
ATOM 1480 C CA . ASN A 1 185 ? 6.947 -6.295 -50.476 1.00 84.69 185 ASN A CA 1
ATOM 1481 C C . ASN A 1 185 ? 7.368 -5.910 -49.044 1.00 84.69 185 ASN A C 1
ATOM 1483 O O . ASN A 1 185 ? 6.698 -5.101 -48.403 1.00 84.69 185 ASN A O 1
ATOM 1487 N N . VAL A 1 186 ? 8.509 -6.408 -48.554 1.00 84.69 186 VAL A N 1
ATOM 1488 C CA . VAL A 1 186 ? 9.039 -6.058 -47.219 1.00 84.69 186 VAL A CA 1
ATOM 1489 C C . VAL A 1 186 ? 9.421 -4.573 -47.133 1.00 84.69 186 VAL A C 1
ATOM 1491 O O . VAL A 1 186 ? 9.256 -3.940 -46.092 1.00 84.69 186 VAL A O 1
ATOM 1494 N N . LYS A 1 187 ? 9.895 -3.975 -48.229 1.00 85.69 187 LYS A N 1
ATOM 1495 C CA . LYS A 1 187 ? 10.198 -2.540 -48.350 1.00 85.69 187 LYS A CA 1
ATOM 1496 C C . LYS A 1 187 ? 8.923 -1.689 -48.370 1.00 85.69 187 LYS A C 1
ATOM 1498 O O . LYS A 1 187 ? 8.912 -0.614 -47.767 1.00 85.69 187 LYS A O 1
ATOM 1503 N N . GLU A 1 188 ? 7.837 -2.162 -48.982 1.00 86.19 188 GLU A N 1
ATOM 1504 C CA . GLU A 1 188 ? 6.509 -1.559 -48.857 1.00 86.19 188 GLU A CA 1
ATOM 1505 C C . GLU A 1 188 ? 5.971 -1.649 -47.426 1.00 86.19 188 GLU A C 1
ATOM 1507 O O . GLU A 1 188 ? 5.507 -0.641 -46.901 1.00 86.19 188 GLU A O 1
ATOM 1512 N N . GLU A 1 189 ? 6.036 -2.816 -46.783 1.00 82.38 189 GLU A N 1
ATOM 1513 C CA . GLU A 1 189 ? 5.606 -3.012 -45.390 1.00 82.38 189 GLU A CA 1
ATOM 1514 C C . GLU A 1 189 ? 6.406 -2.133 -44.425 1.00 82.38 189 GLU A C 1
ATOM 1516 O O . GLU A 1 189 ? 5.824 -1.429 -43.600 1.00 82.38 189 GLU A O 1
ATOM 1521 N N . LEU A 1 190 ? 7.727 -2.056 -44.603 1.00 82.06 190 LEU A N 1
ATOM 1522 C CA . LEU A 1 190 ? 8.593 -1.141 -43.865 1.00 82.06 190 LEU A CA 1
ATOM 1523 C C . LEU A 1 190 ? 8.201 0.328 -44.092 1.00 82.06 190 LEU A C 1
ATOM 1525 O O . LEU A 1 190 ? 8.257 1.127 -43.160 1.00 82.06 190 LEU A O 1
ATOM 1529 N N . ASN A 1 191 ? 7.786 0.710 -45.302 1.00 83.75 191 ASN A N 1
ATOM 1530 C CA . ASN A 1 191 ? 7.329 2.071 -45.594 1.00 83.75 191 ASN A CA 1
ATOM 1531 C C . ASN A 1 191 ? 5.911 2.356 -45.062 1.00 83.75 191 ASN A C 1
ATOM 1533 O O . ASN A 1 191 ? 5.642 3.485 -44.651 1.00 83.75 191 ASN A O 1
ATOM 1537 N N . LYS A 1 192 ? 5.024 1.354 -45.009 1.00 85.06 192 LYS A N 1
ATOM 1538 C CA . LYS A 1 192 ? 3.707 1.433 -44.353 1.00 85.06 192 LYS A CA 1
ATOM 1539 C C . LYS A 1 192 ? 3.890 1.608 -42.839 1.00 85.06 192 LYS A C 1
ATOM 1541 O O . LYS A 1 192 ? 3.412 2.593 -42.286 1.00 85.06 192 LYS A O 1
ATOM 1546 N N . SER A 1 193 ? 4.706 0.761 -42.209 1.00 73.75 193 SER A N 1
ATOM 1547 C CA . SER A 1 193 ? 5.025 0.833 -40.776 1.00 73.75 193 SER A CA 1
ATOM 1548 C C . SER A 1 193 ? 5.815 2.096 -40.388 1.00 73.75 193 SER A C 1
ATOM 1550 O O . SER A 1 193 ? 5.632 2.621 -39.292 1.00 73.75 193 SER A O 1
ATOM 1552 N N . LYS A 1 194 ? 6.642 2.663 -41.283 1.00 80.88 194 LYS A N 1
ATOM 1553 C CA . LYS A 1 194 ? 7.249 3.997 -41.082 1.00 80.88 194 LYS A CA 1
ATOM 1554 C C . LYS A 1 194 ? 6.203 5.110 -41.047 1.00 80.88 194 LYS A C 1
ATOM 1556 O O . LYS A 1 194 ? 6.224 5.897 -40.108 1.00 80.88 194 LYS A O 1
ATOM 1561 N N . LYS A 1 195 ? 5.275 5.152 -42.011 1.00 83.94 195 LYS A N 1
ATOM 1562 C CA . LYS A 1 195 ? 4.176 6.139 -42.029 1.00 83.94 195 LYS A CA 1
ATOM 1563 C C . LYS A 1 195 ? 3.262 5.998 -40.811 1.00 83.94 195 LYS A C 1
ATOM 1565 O O . LYS A 1 195 ? 2.827 6.997 -40.248 1.00 83.94 195 LYS A O 1
ATOM 1570 N N . GLU A 1 196 ? 3.012 4.769 -40.373 1.00 83.00 196 GLU A N 1
ATOM 1571 C CA . GLU A 1 196 ? 2.290 4.477 -39.133 1.00 83.00 196 GLU A CA 1
ATOM 1572 C C . GLU A 1 196 ? 3.066 4.968 -37.898 1.00 83.00 196 GLU A C 1
ATOM 1574 O O . GLU A 1 196 ? 2.499 5.655 -37.055 1.00 83.00 196 GLU A O 1
ATOM 1579 N N . ASN A 1 197 ? 4.382 4.735 -37.825 1.00 72.62 197 ASN A N 1
ATOM 1580 C CA . ASN A 1 197 ? 5.242 5.287 -36.773 1.00 72.62 197 ASN A CA 1
ATOM 1581 C C . ASN A 1 197 ? 5.290 6.823 -36.782 1.00 72.62 197 ASN A C 1
ATOM 1583 O O . ASN A 1 197 ? 5.365 7.430 -35.717 1.00 72.62 197 ASN A O 1
ATOM 1587 N N . GLU A 1 198 ? 5.256 7.466 -37.949 1.00 85.00 198 GLU A N 1
ATOM 1588 C CA . GLU A 1 198 ? 5.160 8.924 -38.074 1.00 85.00 198 GLU A CA 1
ATOM 1589 C C . GLU A 1 198 ? 3.793 9.427 -37.587 1.00 85.00 198 GLU A C 1
ATOM 1591 O O . GLU A 1 198 ? 3.750 10.354 -36.779 1.00 85.00 198 GLU A O 1
ATOM 1596 N N . SER A 1 199 ? 2.698 8.754 -37.959 1.00 79.50 199 SER A N 1
ATOM 1597 C CA . SER A 1 199 ? 1.342 9.057 -37.479 1.00 79.50 199 SER A CA 1
ATOM 1598 C C . SER A 1 199 ? 1.211 8.901 -35.956 1.00 79.50 199 SER A C 1
ATOM 1600 O O . SER A 1 199 ? 0.747 9.819 -35.273 1.00 79.50 199 SER A O 1
ATOM 1602 N N . LEU A 1 200 ? 1.719 7.797 -35.399 1.00 82.69 200 LEU A N 1
ATOM 1603 C CA . LEU A 1 200 ? 1.788 7.554 -33.957 1.00 82.69 200 LEU A CA 1
ATOM 1604 C C . LEU A 1 200 ? 2.693 8.574 -33.249 1.00 82.69 200 LEU A C 1
ATOM 1606 O O . LEU A 1 200 ? 2.383 8.993 -32.138 1.00 82.69 200 LEU A O 1
ATOM 1610 N N . ARG A 1 201 ? 3.784 9.036 -33.877 1.00 79.06 201 ARG A N 1
ATOM 1611 C CA . ARG A 1 201 ? 4.629 10.115 -33.331 1.00 79.06 201 ARG A CA 1
ATOM 1612 C C . ARG A 1 201 ? 3.909 11.461 -33.305 1.00 79.06 201 ARG A C 1
ATOM 1614 O O . ARG A 1 201 ? 4.047 12.161 -32.303 1.00 79.06 201 ARG A O 1
ATOM 1621 N N . SER A 1 202 ? 3.123 11.807 -34.330 1.00 80.75 202 SER A N 1
ATOM 1622 C CA . SER A 1 202 ? 2.259 12.998 -34.284 1.00 80.75 202 SER A CA 1
ATOM 1623 C C . SER A 1 202 ? 1.202 12.884 -33.182 1.00 80.75 202 SER A C 1
ATOM 1625 O O . SER A 1 202 ? 1.143 13.768 -32.331 1.00 80.75 202 SER A O 1
ATOM 1627 N N . GLN A 1 203 ? 0.485 11.760 -33.085 1.00 81.19 203 GLN A N 1
ATOM 1628 C CA . GLN A 1 203 ? -0.500 11.527 -32.018 1.00 81.19 203 GLN A CA 1
ATOM 1629 C C . GLN A 1 203 ? 0.138 11.579 -30.619 1.00 81.19 203 GLN A C 1
ATOM 1631 O O . GLN A 1 203 ? -0.408 12.193 -29.711 1.00 81.19 203 GLN A O 1
ATOM 1636 N N . VAL A 1 204 ? 1.337 11.015 -30.431 1.00 77.75 204 VAL A N 1
ATOM 1637 C CA . VAL A 1 204 ? 2.095 11.118 -29.169 1.00 77.75 204 VAL A CA 1
ATOM 1638 C C . VAL A 1 204 ? 2.573 12.551 -28.892 1.00 77.75 204 VAL A C 1
ATOM 1640 O O . VAL A 1 204 ? 2.759 12.902 -27.729 1.00 77.75 204 VAL A O 1
ATOM 1643 N N . SER A 1 205 ? 2.765 13.396 -29.910 1.00 77.50 205 SER A N 1
ATOM 1644 C CA . SER A 1 205 ? 3.058 14.822 -29.705 1.00 77.50 205 SER A CA 1
ATOM 1645 C C . SER A 1 205 ? 1.813 15.628 -29.313 1.00 77.50 205 SER A C 1
ATOM 1647 O O . SER A 1 205 ? 1.893 16.421 -28.381 1.00 77.50 205 SER A O 1
ATOM 1649 N N . GLU A 1 206 ? 0.655 15.346 -29.915 1.00 80.31 206 GLU A N 1
ATOM 1650 C CA . GLU A 1 206 ? -0.636 15.959 -29.563 1.00 80.31 206 GLU A CA 1
ATOM 1651 C C . GLU A 1 206 ? -1.110 15.522 -28.168 1.00 80.31 206 GLU A C 1
ATOM 1653 O O . GLU A 1 206 ? -1.530 16.338 -27.352 1.00 80.31 206 GLU A O 1
ATOM 1658 N N . LEU A 1 207 ? -0.965 14.237 -27.830 1.00 74.00 207 LEU A N 1
ATOM 1659 C CA . LEU A 1 207 ? -1.247 13.724 -26.486 1.00 74.00 207 LEU A CA 1
ATOM 1660 C C . LEU A 1 207 ? -0.294 14.296 -25.427 1.00 74.00 207 LEU A C 1
ATOM 1662 O O . LEU A 1 207 ? -0.684 14.413 -24.267 1.00 74.00 207 LEU A O 1
ATOM 1666 N N . LYS A 1 208 ? 0.934 14.685 -25.802 1.00 77.62 208 LYS A N 1
ATOM 1667 C CA . LYS A 1 208 ? 1.832 15.426 -24.905 1.00 77.62 208 LYS A CA 1
ATOM 1668 C C . LYS A 1 208 ? 1.356 16.856 -24.697 1.00 77.62 208 LYS A C 1
ATOM 1670 O O . LYS A 1 208 ? 1.197 17.233 -23.545 1.00 77.62 208 LYS A O 1
ATOM 1675 N N . THR A 1 209 ? 1.048 17.611 -25.754 1.00 78.94 209 THR A N 1
ATOM 1676 C CA . THR A 1 209 ? 0.539 18.984 -25.587 1.00 78.94 209 THR A CA 1
ATOM 1677 C C . THR A 1 209 ? -0.767 19.014 -24.792 1.00 78.94 209 THR A C 1
ATOM 1679 O O . THR A 1 209 ? -0.893 19.840 -23.895 1.00 78.94 209 THR A O 1
ATOM 1682 N N . LEU A 1 210 ? -1.678 18.059 -25.016 1.00 74.69 210 LEU A N 1
ATOM 1683 C CA . LEU A 1 210 ? -2.889 17.881 -24.202 1.00 74.69 210 LEU A CA 1
ATOM 1684 C C . LEU A 1 210 ? -2.577 17.479 -22.749 1.00 74.69 210 LEU A C 1
ATOM 1686 O O . LEU A 1 210 ? -3.212 17.979 -21.821 1.00 74.69 210 LEU A O 1
ATOM 1690 N N . SER A 1 211 ? -1.596 16.597 -22.525 1.00 75.50 211 SER A N 1
ATOM 1691 C CA . SER A 1 211 ? -1.158 16.223 -21.174 1.00 75.50 211 SER A CA 1
ATOM 1692 C C . SER A 1 211 ? -0.466 17.366 -20.436 1.00 75.50 211 SER A C 1
ATOM 1694 O O . SER A 1 211 ? -0.508 17.367 -19.208 1.00 75.50 211 SER A O 1
ATOM 1696 N N . ASP A 1 212 ? 0.196 18.280 -21.139 1.00 77.19 212 ASP A N 1
ATOM 1697 C CA . ASP A 1 212 ? 0.900 19.415 -20.548 1.00 77.19 212 ASP A CA 1
ATOM 1698 C C . ASP A 1 212 ? -0.085 20.556 -20.248 1.00 77.19 212 ASP A C 1
ATOM 1700 O O . ASP A 1 212 ? -0.137 20.999 -19.102 1.00 77.19 212 ASP A O 1
ATOM 1704 N N . SER A 1 213 ? -1.012 20.887 -21.160 1.00 75.38 213 SER A N 1
ATOM 1705 C CA . SER A 1 213 ? -2.129 21.798 -20.847 1.00 75.38 213 SER A CA 1
ATOM 1706 C C . SER A 1 213 ? -3.041 21.258 -19.735 1.00 75.38 213 SER A C 1
ATOM 1708 O O . SER A 1 213 ? -3.611 22.019 -18.958 1.00 75.38 213 SER A O 1
ATOM 1710 N N . SER A 1 214 ? -3.167 19.929 -19.612 1.00 68.12 214 SER A N 1
ATOM 1711 C CA . SER A 1 214 ? -3.891 19.293 -18.501 1.00 68.12 214 SER A CA 1
ATOM 1712 C C . SER A 1 214 ? -3.129 19.327 -17.168 1.00 68.12 214 SER A C 1
ATOM 1714 O O . SER A 1 214 ? -3.759 19.081 -16.140 1.00 68.12 214 SER A O 1
ATOM 1716 N N . LYS A 1 215 ? -1.815 19.598 -17.157 1.00 76.69 215 LYS A N 1
ATOM 1717 C CA . LYS A 1 215 ? -1.059 19.891 -15.925 1.00 76.69 215 LYS A CA 1
ATOM 1718 C C . LYS A 1 215 ? -1.214 21.355 -15.560 1.00 76.69 215 LYS A C 1
ATOM 1720 O O . LYS A 1 215 ? -1.603 21.629 -14.440 1.00 76.69 215 LYS A O 1
ATOM 1725 N N . GLU A 1 216 ? -1.041 22.262 -16.521 1.00 77.56 216 GLU A N 1
ATOM 1726 C CA . GLU A 1 216 ? -1.243 23.705 -16.321 1.00 77.56 216 GLU A CA 1
ATOM 1727 C C . GLU A 1 216 ? -2.639 23.994 -15.735 1.00 77.56 216 GLU A C 1
ATOM 1729 O O . GLU A 1 216 ? -2.756 24.663 -14.711 1.00 77.56 216 GLU A O 1
ATOM 1734 N N . ALA A 1 217 ? -3.691 23.375 -16.286 1.00 74.50 217 ALA A N 1
ATOM 1735 C CA . ALA A 1 217 ? -5.045 23.467 -15.736 1.00 74.50 217 ALA A CA 1
ATOM 1736 C C . ALA A 1 217 ? -5.210 22.790 -14.356 1.00 74.50 217 ALA A C 1
ATOM 1738 O O . ALA A 1 217 ? -6.027 23.233 -13.550 1.00 74.50 217 ALA A O 1
ATOM 1739 N N . ALA A 1 218 ? -4.464 21.721 -14.057 1.00 72.12 218 ALA A N 1
ATOM 1740 C CA . ALA A 1 218 ? -4.494 21.076 -12.741 1.00 72.12 218 ALA A CA 1
ATOM 1741 C C . ALA A 1 218 ? -3.769 21.915 -11.673 1.00 72.12 218 ALA A C 1
ATOM 1743 O O . ALA A 1 218 ? -4.251 21.999 -10.543 1.00 72.12 218 ALA A O 1
ATOM 1744 N N . ASP A 1 219 ? -2.671 22.572 -12.043 1.00 78.12 219 ASP A N 1
ATOM 1745 C CA . ASP A 1 219 ? -1.908 23.484 -11.196 1.00 78.12 219 ASP A CA 1
ATOM 1746 C C . ASP A 1 219 ? -2.718 24.767 -10.921 1.00 78.12 219 ASP A C 1
ATOM 1748 O O . ASP A 1 219 ? -2.822 25.183 -9.765 1.00 78.12 219 ASP A O 1
ATOM 1752 N N . GLU A 1 220 ? -3.407 25.336 -11.923 1.00 81.94 220 GLU A N 1
ATOM 1753 C CA . GLU A 1 220 ? -4.389 26.415 -11.710 1.00 81.94 220 GLU A CA 1
ATOM 1754 C C . GLU A 1 220 ? -5.534 25.980 -10.782 1.00 81.94 220 GLU A C 1
ATOM 1756 O O . GLU A 1 220 ? -5.865 26.696 -9.836 1.00 81.94 220 GLU A O 1
ATOM 1761 N N . ILE A 1 221 ? -6.112 24.788 -10.982 1.00 74.44 221 ILE A N 1
ATOM 1762 C CA . ILE A 1 221 ? -7.141 24.241 -10.081 1.00 74.44 221 ILE A CA 1
ATOM 1763 C C . ILE A 1 221 ? -6.589 24.052 -8.660 1.00 74.44 221 ILE A C 1
ATOM 1765 O O . ILE A 1 221 ? -7.316 24.292 -7.693 1.00 74.44 221 ILE A O 1
ATOM 1769 N N . GLN A 1 222 ? -5.323 23.662 -8.497 1.00 79.38 222 GLN A N 1
ATOM 1770 C CA . GLN A 1 222 ? -4.690 23.514 -7.186 1.00 79.38 222 GLN A CA 1
ATOM 1771 C C . GLN A 1 222 ? -4.479 24.872 -6.496 1.00 79.38 222 GLN A C 1
ATOM 1773 O O . GLN A 1 222 ? -4.788 24.989 -5.308 1.00 79.38 222 GLN A O 1
ATOM 1778 N N . ILE A 1 223 ? -4.050 25.904 -7.231 1.00 82.12 223 ILE A N 1
ATOM 1779 C CA . ILE A 1 223 ? -3.901 27.286 -6.736 1.00 82.12 223 ILE A CA 1
ATOM 1780 C C . ILE A 1 223 ? -5.264 27.891 -6.363 1.00 82.12 223 ILE A C 1
ATOM 1782 O O . ILE A 1 223 ? -5.423 28.460 -5.282 1.00 82.12 223 ILE A O 1
ATOM 1786 N N . LEU A 1 224 ? -6.285 27.716 -7.204 1.00 81.12 224 LEU A N 1
ATOM 1787 C CA . LEU A 1 224 ? -7.653 28.135 -6.884 1.00 81.12 224 LEU A CA 1
ATOM 1788 C C . LEU A 1 224 ? -8.197 27.367 -5.670 1.00 81.12 224 LEU A C 1
ATOM 1790 O O . LEU A 1 224 ? -8.890 27.942 -4.834 1.00 81.12 224 LEU A O 1
ATOM 1794 N N . THR A 1 225 ? -7.845 26.088 -5.513 1.00 75.06 225 THR A N 1
ATOM 1795 C CA . THR A 1 225 ? -8.250 25.279 -4.353 1.00 75.06 225 THR A CA 1
ATOM 1796 C C . THR A 1 225 ? -7.570 25.734 -3.059 1.00 75.06 225 THR A C 1
ATOM 1798 O O . THR A 1 225 ? -8.237 25.746 -2.021 1.00 75.06 225 THR A O 1
ATOM 1801 N N . SER A 1 226 ? -6.292 26.137 -3.077 1.00 79.25 226 SER A N 1
ATOM 1802 C CA . SER A 1 226 ? -5.640 26.696 -1.883 1.00 79.25 226 SER A CA 1
ATOM 1803 C C . SER A 1 226 ? -6.241 28.052 -1.507 1.00 79.25 226 SER A C 1
ATOM 1805 O O . SER A 1 226 ? -6.659 28.213 -0.363 1.00 79.25 226 SER A O 1
ATOM 1807 N N . GLN A 1 227 ? -6.426 28.960 -2.472 1.00 81.81 227 GLN A N 1
ATOM 1808 C CA . GLN A 1 227 ? -7.082 30.259 -2.256 1.00 81.81 227 GLN A CA 1
ATOM 1809 C C . GLN A 1 227 ? -8.504 30.104 -1.687 1.00 81.81 227 GLN A C 1
ATOM 1811 O O . GLN A 1 227 ? -8.852 30.726 -0.684 1.00 81.81 227 GLN A O 1
ATOM 1816 N N . ILE A 1 228 ? -9.312 29.202 -2.254 1.00 79.06 228 ILE A N 1
ATOM 1817 C CA . ILE A 1 228 ? -10.658 28.884 -1.751 1.00 79.06 228 ILE A CA 1
ATOM 1818 C C . ILE A 1 228 ? -10.617 28.316 -0.320 1.00 79.06 228 ILE A C 1
ATOM 1820 O O . ILE A 1 228 ? -11.562 28.514 0.445 1.00 79.06 228 ILE A O 1
ATOM 1824 N N . ASN A 1 229 ? -9.561 27.601 0.072 1.00 76.19 229 ASN A N 1
ATOM 1825 C CA . ASN A 1 229 ? -9.432 27.063 1.426 1.00 76.19 229 ASN A CA 1
ATOM 1826 C C . ASN A 1 229 ? -8.910 28.106 2.431 1.00 76.19 229 ASN A C 1
ATOM 1828 O O . ASN A 1 229 ? -9.392 28.125 3.563 1.00 76.19 229 ASN A O 1
ATOM 1832 N N . GLU A 1 230 ? -8.036 29.027 2.021 1.00 82.50 230 GLU A N 1
ATOM 1833 C CA . GLU A 1 230 ? -7.678 30.209 2.816 1.00 82.50 230 GLU A CA 1
ATOM 1834 C C . GLU A 1 230 ? -8.895 31.106 3.077 1.00 82.50 230 GLU A C 1
ATOM 1836 O O . GLU A 1 230 ? -9.143 31.491 4.219 1.00 82.50 230 GLU A O 1
ATOM 1841 N N . GLU A 1 231 ? -9.703 31.395 2.053 1.00 80.00 231 GLU A N 1
ATOM 1842 C CA . GLU A 1 231 ? -10.928 32.186 2.219 1.00 80.00 231 GLU A CA 1
ATOM 1843 C C . GLU A 1 231 ? -11.980 31.468 3.077 1.00 80.00 231 GLU A C 1
ATOM 1845 O O . GLU A 1 231 ? -12.696 32.116 3.843 1.00 80.00 231 GLU A O 1
ATOM 1850 N N . LYS A 1 232 ? -12.041 30.128 3.052 1.00 77.88 232 LYS A N 1
ATOM 1851 C CA . LYS A 1 232 ? -12.857 29.361 4.012 1.00 77.88 232 LYS A CA 1
ATOM 1852 C C . LYS A 1 232 ? -12.343 29.485 5.444 1.00 77.88 232 LYS A C 1
ATOM 1854 O O . LYS A 1 232 ? -13.166 29.623 6.342 1.00 77.88 232 LYS A O 1
ATOM 1859 N N . LEU A 1 233 ? -11.028 29.452 5.674 1.00 79.19 233 LEU A N 1
ATOM 1860 C CA . LEU A 1 233 ? -10.451 29.639 7.012 1.00 79.19 233 LEU A CA 1
ATOM 1861 C C . LEU A 1 233 ? -10.762 31.044 7.552 1.00 79.19 233 LEU A C 1
ATOM 1863 O O . LEU A 1 233 ? -11.307 31.163 8.650 1.00 79.19 233 LEU A O 1
ATOM 1867 N N . LYS A 1 234 ? -10.558 32.087 6.735 1.00 83.25 234 LYS A N 1
ATOM 1868 C CA . LYS A 1 234 ? -10.938 33.475 7.061 1.00 83.25 234 LYS A CA 1
ATOM 1869 C C . LYS A 1 234 ? -12.436 33.591 7.376 1.00 83.25 234 LYS A C 1
ATOM 1871 O O . LYS A 1 234 ? -12.805 34.200 8.377 1.00 83.25 234 LYS A O 1
ATOM 1876 N N . ASN A 1 235 ? -13.304 32.951 6.584 1.00 77.25 235 ASN A N 1
ATOM 1877 C CA . ASN A 1 235 ? -14.746 32.898 6.854 1.00 77.25 235 ASN A CA 1
ATOM 1878 C C . ASN A 1 235 ? -15.088 32.145 8.151 1.00 77.25 235 ASN A C 1
ATOM 1880 O O . ASN A 1 235 ? -15.976 32.576 8.879 1.00 77.25 235 ASN A O 1
ATOM 1884 N N . ILE A 1 236 ? -14.397 31.049 8.474 1.00 82.75 236 ILE A N 1
ATOM 1885 C CA . ILE A 1 236 ? -14.600 30.300 9.724 1.00 82.75 236 ILE A CA 1
ATOM 1886 C C . ILE A 1 236 ? -14.247 31.163 10.942 1.00 82.75 236 ILE A C 1
ATOM 1888 O O . ILE A 1 236 ? -14.995 31.160 11.920 1.00 82.75 236 ILE A O 1
ATOM 1892 N N . ASP A 1 237 ? -13.160 31.934 10.894 1.00 81.44 237 ASP A N 1
ATOM 1893 C CA . ASP A 1 237 ? -12.788 32.831 11.993 1.00 81.44 237 ASP A CA 1
ATOM 1894 C C . ASP A 1 237 ? -13.707 34.060 12.090 1.00 81.44 237 ASP A C 1
ATOM 1896 O O . ASP A 1 237 ? -14.147 34.404 13.189 1.00 81.44 237 ASP A O 1
ATOM 1900 N N . LEU A 1 238 ? -14.135 34.630 10.956 1.00 83.44 238 LEU A N 1
ATOM 1901 C CA . LEU A 1 238 ? -15.205 35.637 10.914 1.00 83.44 238 LEU A CA 1
ATOM 1902 C C . LEU A 1 238 ? -16.524 35.112 11.507 1.00 83.44 238 LEU A C 1
ATOM 1904 O O . LEU A 1 238 ? -17.206 35.844 12.222 1.00 83.44 238 LEU A O 1
ATOM 1908 N N . ILE A 1 239 ? -16.882 33.844 11.269 1.00 80.50 239 ILE A N 1
ATOM 1909 C CA . ILE A 1 239 ? -18.060 33.206 11.878 1.00 80.50 239 ILE A CA 1
ATOM 1910 C C . ILE A 1 239 ? -17.881 33.070 13.395 1.00 80.50 239 ILE A C 1
ATOM 1912 O O . ILE A 1 239 ? -18.788 33.464 14.130 1.00 80.50 239 ILE A O 1
ATOM 1916 N N . LYS A 1 240 ? -16.718 32.605 13.883 1.00 81.06 240 LYS A N 1
ATOM 1917 C CA . LYS A 1 240 ? -16.417 32.543 15.329 1.00 81.06 240 LYS A CA 1
ATOM 1918 C C . LYS A 1 240 ? -16.534 33.920 15.986 1.00 81.06 240 LYS A C 1
ATOM 1920 O O . LYS A 1 240 ? -17.082 34.029 17.080 1.00 81.06 240 LYS A O 1
ATOM 1925 N N . ASP A 1 241 ? -16.044 34.975 15.339 1.00 81.69 241 ASP A N 1
ATOM 1926 C CA . ASP A 1 241 ? -16.135 36.337 15.872 1.00 81.69 241 ASP A CA 1
ATOM 1927 C C . ASP A 1 241 ? -17.570 36.876 15.827 1.00 81.69 241 ASP A C 1
ATOM 1929 O O . ASP A 1 241 ? -18.038 37.439 16.816 1.00 81.69 241 ASP A O 1
ATOM 1933 N N . VAL A 1 242 ? -18.333 36.609 14.764 1.00 79.81 242 VAL A N 1
ATOM 1934 C CA . VAL A 1 242 ? -19.779 36.892 14.721 1.00 79.81 242 VAL A CA 1
ATOM 1935 C C . VAL A 1 242 ? -20.540 36.138 15.822 1.00 79.81 242 VAL A C 1
ATOM 1937 O O . VAL A 1 242 ? -21.485 36.689 16.386 1.00 79.81 242 VAL A O 1
ATOM 1940 N N . GLU A 1 243 ? -20.143 34.918 16.187 1.00 78.56 243 GLU A N 1
ATOM 1941 C CA . GLU A 1 243 ? -20.726 34.179 17.316 1.00 78.56 243 GLU A CA 1
ATOM 1942 C C . GLU A 1 243 ? -20.342 34.774 18.681 1.00 78.56 243 GLU A C 1
ATOM 1944 O O . GLU A 1 243 ? -21.215 34.909 19.545 1.00 78.56 243 GLU A O 1
ATOM 1949 N N . LYS A 1 244 ? -19.097 35.234 18.869 1.00 81.19 244 LYS A N 1
ATOM 1950 C CA . LYS A 1 244 ? -18.692 36.009 20.062 1.00 81.19 244 LYS A CA 1
ATOM 1951 C C . LYS A 1 244 ? -19.499 37.307 20.178 1.00 81.19 244 LYS A C 1
ATOM 1953 O O . LYS A 1 244 ? -20.037 37.601 21.246 1.00 81.19 244 LYS A O 1
ATOM 1958 N N . TYR A 1 245 ? -19.647 38.057 19.083 1.00 79.12 245 TYR A N 1
ATOM 1959 C CA . TYR A 1 245 ? -20.425 39.299 19.063 1.00 79.12 245 TYR A CA 1
ATOM 1960 C C . TYR A 1 245 ? -21.922 39.056 19.292 1.00 79.12 245 TYR A C 1
ATOM 1962 O O . TYR A 1 245 ? -22.530 39.801 20.055 1.00 79.12 245 TYR A O 1
ATOM 1970 N N . LYS A 1 246 ? -22.515 37.990 18.732 1.00 79.25 246 LYS A N 1
ATOM 1971 C CA . LYS A 1 246 ? -23.892 37.566 19.060 1.00 79.25 246 LYS A CA 1
ATOM 1972 C C . LYS A 1 246 ? -24.044 37.206 20.537 1.00 79.25 246 LYS A C 1
ATOM 1974 O O . LYS A 1 246 ? -25.020 37.616 21.153 1.00 79.25 246 LYS A O 1
ATOM 1979 N N . SER A 1 247 ? -23.084 36.478 21.107 1.00 77.88 247 SER A N 1
ATOM 1980 C CA . SER A 1 247 ? -23.103 36.091 22.524 1.00 77.88 247 SER A CA 1
ATOM 1981 C C . SER A 1 247 ? -23.077 37.327 23.427 1.00 77.88 247 SER A C 1
ATOM 1983 O O . SER A 1 247 ? -23.936 37.478 24.293 1.00 77.88 247 SER A O 1
ATOM 1985 N N . SER A 1 248 ? -22.172 38.273 23.154 1.00 77.88 248 SER A N 1
ATOM 1986 C CA . SER A 1 248 ? -22.105 39.535 23.897 1.00 77.88 248 SER A CA 1
ATOM 1987 C C . SER A 1 248 ? -23.326 40.436 23.650 1.00 77.88 248 SER A C 1
ATOM 1989 O O . SER A 1 248 ? -23.771 41.125 24.565 1.00 77.88 248 SER A O 1
ATOM 1991 N N . LEU A 1 249 ? -23.934 40.401 22.458 1.00 76.56 249 LEU A N 1
ATOM 1992 C CA . LEU A 1 249 ? -25.195 41.099 22.191 1.00 76.56 249 LEU A CA 1
ATOM 1993 C C . LEU A 1 249 ? -26.343 40.523 23.033 1.00 76.56 249 LEU A C 1
ATOM 1995 O O . LEU A 1 249 ? -27.058 41.294 23.659 1.00 76.56 249 LEU A O 1
ATOM 1999 N N . VAL A 1 250 ? -26.462 39.195 23.144 1.00 82.31 250 VAL A N 1
ATOM 2000 C CA . VAL A 1 250 ? -27.454 38.539 24.018 1.00 82.31 250 VAL A CA 1
ATOM 2001 C C . VAL A 1 250 ? -27.212 38.878 25.494 1.00 82.31 250 VAL A C 1
ATOM 2003 O O . VAL A 1 250 ? -28.162 39.168 26.218 1.00 82.31 250 VAL A O 1
ATOM 2006 N N . GLU A 1 251 ? -25.960 38.931 25.957 1.00 79.69 251 GLU A N 1
ATOM 2007 C CA . GLU A 1 251 ? -25.640 39.434 27.303 1.00 79.69 251 GLU A CA 1
ATOM 2008 C C . GLU A 1 251 ? -26.074 40.895 27.504 1.00 79.69 251 GLU A C 1
ATOM 2010 O O . GLU A 1 251 ? -26.549 41.256 28.584 1.00 79.69 251 GLU A O 1
ATOM 2015 N N . LYS A 1 252 ? -25.934 41.743 26.476 1.00 80.44 252 LYS A N 1
ATOM 2016 C CA . LYS A 1 252 ? -26.352 43.151 26.519 1.00 80.44 252 LYS A CA 1
ATOM 2017 C C . LYS A 1 252 ? -27.866 43.315 26.456 1.00 80.44 252 LYS A C 1
ATOM 2019 O O . LYS A 1 252 ? -28.390 44.126 27.214 1.00 80.44 252 LYS A O 1
ATOM 2024 N N . ASP A 1 253 ? -28.569 42.529 25.648 1.00 77.69 253 ASP A N 1
ATOM 2025 C CA . ASP A 1 253 ? -30.032 42.522 25.605 1.00 77.69 253 ASP A CA 1
ATOM 2026 C C . ASP A 1 253 ? -30.627 41.995 26.916 1.00 77.69 253 ASP A C 1
ATOM 2028 O O . ASP A 1 253 ? -31.559 42.604 27.436 1.00 77.69 253 ASP A O 1
ATOM 2032 N N . ASN A 1 254 ? -30.027 40.971 27.536 1.00 80.19 254 ASN A N 1
ATOM 2033 C CA . ASN A 1 254 ? -30.396 40.518 28.883 1.00 80.19 254 ASN A CA 1
ATOM 2034 C C . ASN A 1 254 ? -30.158 41.613 29.944 1.00 80.19 254 ASN A C 1
ATOM 2036 O O . ASN A 1 254 ? -31.024 41.871 30.779 1.00 80.19 254 ASN A O 1
ATOM 2040 N N . GLN A 1 255 ? -29.025 42.327 29.887 1.00 78.75 255 GLN A N 1
ATOM 2041 C CA . GLN A 1 255 ? -28.768 43.486 30.760 1.00 78.75 255 GLN A CA 1
ATOM 2042 C C . GLN A 1 255 ? -29.785 44.620 30.527 1.00 78.75 255 GLN A C 1
ATOM 2044 O O . GLN A 1 255 ? -30.215 45.271 31.478 1.00 78.75 255 GLN A O 1
ATOM 2049 N N . VAL A 1 256 ? -30.207 44.849 29.280 1.00 76.81 256 VAL A N 1
ATOM 2050 C CA . VAL A 1 256 ? -31.241 45.832 28.925 1.00 76.81 256 VAL A CA 1
ATOM 2051 C C . VAL A 1 256 ? -32.636 45.374 29.363 1.00 76.81 256 VAL A C 1
ATOM 2053 O O . VAL A 1 256 ? -33.427 46.209 29.795 1.00 76.81 256 VAL A O 1
ATOM 2056 N N . GLU A 1 257 ? -32.953 44.080 29.311 1.00 77.75 257 GLU A N 1
ATOM 2057 C CA . GLU A 1 257 ? -34.174 43.516 29.890 1.00 77.75 257 GLU A CA 1
ATOM 2058 C C . GLU A 1 257 ? -34.230 43.705 31.404 1.00 77.75 257 GLU A C 1
ATOM 2060 O O . GLU A 1 257 ? -35.246 44.170 31.913 1.00 77.75 257 GLU A O 1
ATOM 2065 N N . ASP A 1 258 ? -33.163 43.393 32.135 1.00 76.31 258 ASP A N 1
ATOM 2066 C CA . ASP A 1 258 ? -33.156 43.531 33.594 1.00 76.31 258 ASP A CA 1
ATOM 2067 C C . ASP A 1 258 ? -33.186 45.002 34.033 1.00 76.31 258 ASP A C 1
ATOM 2069 O O . ASP A 1 258 ? -33.838 45.348 35.022 1.00 76.31 258 ASP A O 1
ATOM 2073 N N . LEU A 1 259 ? -32.586 45.906 33.251 1.00 75.75 259 LEU A N 1
ATOM 2074 C CA . LEU A 1 259 ? -32.772 47.348 33.426 1.00 75.75 259 LEU A CA 1
ATOM 2075 C C . LEU A 1 259 ? -34.212 47.791 33.105 1.00 75.75 259 LEU A C 1
ATOM 2077 O O . LEU A 1 259 ? -34.756 48.617 33.836 1.00 75.75 259 LEU A O 1
ATOM 2081 N N . LYS A 1 260 ? -34.871 47.225 32.081 1.00 72.69 260 LYS A N 1
ATOM 2082 C CA . LYS A 1 260 ? -36.299 47.472 31.789 1.00 72.69 260 LYS A CA 1
ATOM 2083 C C . LYS A 1 260 ? -37.219 46.928 32.890 1.00 72.69 260 LYS A C 1
ATOM 2085 O O . LYS A 1 260 ? -38.171 47.616 33.244 1.00 72.69 260 LYS A O 1
ATOM 2090 N N . LYS A 1 261 ? -36.929 45.752 33.461 1.00 74.38 261 LYS A N 1
ATOM 2091 C CA . LYS A 1 261 ? -37.667 45.161 34.596 1.00 74.38 261 LYS A CA 1
ATOM 2092 C C . LYS A 1 261 ? -37.556 46.065 35.825 1.00 74.38 261 LYS A C 1
ATOM 2094 O O . LYS A 1 261 ? -38.581 46.502 36.336 1.00 74.38 261 LYS A O 1
ATOM 2099 N N . ARG A 1 262 ? -36.344 46.502 36.188 1.00 73.19 262 ARG A N 1
ATOM 2100 C CA . ARG A 1 262 ? -36.126 47.490 37.267 1.00 73.19 262 ARG A CA 1
ATOM 2101 C C . ARG A 1 262 ? -36.814 48.838 37.009 1.00 73.19 262 ARG A C 1
ATOM 2103 O O . ARG A 1 262 ? -37.299 49.475 37.944 1.00 73.19 262 ARG A O 1
ATOM 2110 N N . LEU A 1 263 ? -36.902 49.274 35.748 1.00 63.41 263 LEU A N 1
ATOM 2111 C CA . LEU A 1 263 ? -37.632 50.487 35.344 1.00 63.41 263 LEU A CA 1
ATOM 2112 C C . LEU A 1 263 ? -39.167 50.309 35.352 1.00 63.41 263 LEU A C 1
ATOM 2114 O O . LEU A 1 263 ? -39.896 51.300 35.362 1.00 63.41 263 LEU A O 1
ATOM 2118 N N . ALA A 1 264 ? -39.665 49.069 35.342 1.00 59.78 264 ALA A N 1
ATOM 2119 C CA . ALA A 1 264 ? -41.079 48.742 35.517 1.00 59.78 264 ALA A CA 1
ATOM 2120 C C . ALA A 1 264 ? -41.441 48.600 37.007 1.00 59.78 264 ALA A C 1
ATOM 2122 O O . ALA A 1 264 ? -42.436 49.174 37.443 1.00 59.78 264 ALA A O 1
ATOM 2123 N N . GLU A 1 265 ? -40.598 47.929 37.799 1.00 56.84 265 GLU A N 1
ATOM 2124 C CA . GLU A 1 265 ? -40.737 47.790 39.259 1.00 56.84 265 GLU A CA 1
ATOM 2125 C C . GLU A 1 265 ? -40.752 49.155 39.968 1.00 56.84 265 GLU A C 1
ATOM 2127 O O . GLU A 1 265 ? -41.544 49.383 40.878 1.00 56.84 265 GLU A O 1
ATOM 2132 N N . THR A 1 266 ? -39.951 50.115 39.493 1.00 49.62 266 THR A N 1
ATOM 2133 C CA . THR A 1 266 ? -39.955 51.510 39.983 1.00 49.62 266 THR A CA 1
ATOM 2134 C C . THR A 1 266 ? -41.141 52.355 39.490 1.00 49.62 266 THR A C 1
ATOM 2136 O O . THR A 1 266 ? -41.197 53.553 39.768 1.00 49.62 266 THR A O 1
ATOM 2139 N N . LYS A 1 267 ? -42.104 51.762 38.769 1.00 45.31 267 LYS A N 1
ATOM 2140 C CA . LYS A 1 267 ? -43.233 52.469 38.137 1.00 45.31 267 LYS A CA 1
ATOM 2141 C C . LYS A 1 267 ? -44.616 52.073 38.658 1.00 45.31 267 LYS A C 1
ATOM 2143 O O . LYS A 1 267 ? -45.612 52.586 38.147 1.00 45.31 267 LYS A O 1
ATOM 2148 N N . SER A 1 268 ? -44.698 51.206 39.668 1.00 37.53 268 SER A N 1
ATOM 2149 C CA . SER A 1 268 ? -45.966 50.739 40.240 1.00 37.53 268 SER A CA 1
ATOM 2150 C C . SER A 1 268 ? -46.031 50.870 41.767 1.00 37.53 268 SER A C 1
ATOM 2152 O O . SER A 1 268 ? -45.302 50.174 42.468 1.00 37.53 268 SER A O 1
ATOM 2154 N N . LEU A 1 269 ? -47.027 51.647 42.224 1.00 30.75 269 LEU A N 1
ATOM 2155 C CA . LEU A 1 269 ? -47.569 51.828 43.592 1.00 30.75 269 LEU A CA 1
ATOM 2156 C C . LEU A 1 269 ? -47.117 53.094 44.376 1.00 30.75 269 LEU A C 1
ATOM 2158 O O . LEU A 1 269 ? -46.052 53.638 44.087 1.00 30.75 269 LEU A O 1
ATOM 2162 N N . PRO A 1 270 ? -47.986 53.670 45.252 1.00 41.22 270 PRO A N 1
ATOM 2163 C CA . PRO A 1 270 ? -48.118 55.135 45.318 1.00 41.22 270 PRO A CA 1
ATOM 2164 C C . PRO A 1 270 ? -48.100 55.804 46.717 1.00 41.22 270 PRO A C 1
ATOM 2166 O O . PRO A 1 270 ? -48.484 55.207 47.711 1.00 41.22 270 PRO A O 1
ATOM 2169 N N . VAL A 1 271 ? -47.778 57.108 46.707 1.00 34.84 271 VAL A N 1
ATOM 2170 C CA . VAL A 1 271 ? -48.338 58.232 47.510 1.00 34.84 271 VAL A CA 1
ATOM 2171 C C . VAL A 1 271 ? -48.454 58.127 49.056 1.00 34.84 271 VAL A C 1
ATOM 2173 O O . VAL A 1 271 ? -49.155 57.291 49.605 1.00 34.84 271 VAL A O 1
ATOM 2176 N N . SER A 1 272 ? -47.927 59.178 49.711 1.00 29.45 272 SER A N 1
ATOM 2177 C CA . SER A 1 272 ? -48.206 59.684 51.079 1.00 29.45 272 SER A CA 1
ATOM 2178 C C . SER A 1 272 ? -47.509 59.079 52.317 1.00 29.45 272 SER A C 1
ATOM 2180 O O . SER A 1 272 ? -48.029 58.210 52.999 1.00 29.45 272 SER A O 1
ATOM 2182 N N . SER A 1 273 ? -46.420 59.761 52.698 1.00 31.03 273 SER A N 1
ATOM 2183 C CA . SER A 1 273 ? -46.308 60.558 53.943 1.00 31.03 273 SER A CA 1
ATOM 2184 C C . SER A 1 273 ? -46.344 59.914 55.349 1.00 31.03 273 SER A C 1
ATOM 2186 O O . SER A 1 273 ? -47.400 59.545 55.851 1.00 31.03 273 SER A O 1
ATOM 2188 N N . ASN A 1 274 ? -45.216 60.135 56.048 1.00 32.59 274 ASN A N 1
ATOM 2189 C CA . ASN A 1 274 ? -45.043 60.478 57.478 1.00 32.59 274 ASN A CA 1
ATOM 2190 C C . ASN A 1 274 ? -44.760 59.384 58.540 1.00 32.59 274 ASN A C 1
ATOM 2192 O O . ASN A 1 274 ? -45.376 58.327 58.576 1.00 32.59 274 ASN A O 1
ATOM 2196 N N . ASN A 1 275 ? -43.885 59.797 59.475 1.00 35.12 275 ASN A N 1
ATOM 2197 C CA . ASN A 1 275 ? -43.603 59.309 60.838 1.00 35.12 275 ASN A CA 1
ATOM 2198 C C . ASN A 1 275 ? -42.837 57.977 61.036 1.00 35.12 275 ASN A C 1
ATOM 2200 O O . ASN A 1 275 ? -43.429 56.923 61.226 1.00 35.12 275 ASN A O 1
ATOM 2204 N N . ASP A 1 276 ? -41.503 58.109 61.071 1.00 30.69 276 ASP A N 1
ATOM 2205 C CA . ASP A 1 276 ? -40.614 57.906 62.243 1.00 30.69 276 ASP A CA 1
ATOM 2206 C C . ASP A 1 276 ? -40.689 56.668 63.173 1.00 30.69 276 ASP A C 1
ATOM 2208 O O . ASP A 1 276 ? -41.751 56.261 63.630 1.00 30.69 276 ASP A O 1
ATOM 2212 N N . GLN A 1 277 ? -39.478 56.274 63.624 1.00 35.47 277 GLN A N 1
ATOM 2213 C CA . GLN A 1 277 ? -39.129 55.553 64.875 1.00 35.47 277 GLN A CA 1
ATOM 2214 C C . GLN A 1 277 ? -39.498 54.041 64.982 1.00 35.47 277 GLN A C 1
ATOM 2216 O O . GLN A 1 277 ? -40.599 53.629 64.645 1.00 35.47 277 GLN A O 1
ATOM 2221 N N . ASP A 1 278 ? -38.636 53.131 65.477 1.00 29.25 278 ASP A N 1
ATOM 2222 C CA . ASP A 1 278 ? -37.231 53.264 65.922 1.00 29.25 278 ASP A CA 1
ATOM 2223 C C . ASP A 1 278 ? -36.470 51.905 66.031 1.00 29.25 278 ASP A C 1
ATOM 2225 O O . ASP A 1 278 ? -37.059 50.828 66.016 1.00 29.25 278 ASP A O 1
ATOM 2229 N N . ALA A 1 279 ? -35.151 52.004 66.227 1.00 28.28 279 ALA A N 1
ATOM 2230 C CA . ALA A 1 279 ? -34.281 51.192 67.096 1.00 28.28 279 ALA A CA 1
ATOM 2231 C C . ALA A 1 279 ? -34.087 49.644 66.960 1.00 28.28 279 ALA A C 1
ATOM 2233 O O . ALA A 1 279 ? -34.630 48.859 67.730 1.00 28.28 279 ALA A O 1
ATOM 2234 N N . ASN A 1 280 ? -33.027 49.278 66.212 1.00 32.16 280 ASN A N 1
ATOM 2235 C CA . ASN A 1 280 ? -31.728 48.782 66.757 1.00 32.16 280 ASN A CA 1
ATOM 2236 C C . ASN A 1 280 ? -31.490 47.292 67.194 1.00 32.16 280 ASN A C 1
ATOM 2238 O O . ASN A 1 280 ? -32.362 46.588 67.682 1.00 32.16 280 ASN A O 1
ATOM 2242 N N . ALA A 1 281 ? -30.194 46.918 67.128 1.00 26.12 281 ALA A N 1
ATOM 2243 C CA . ALA A 1 281 ? -29.428 45.936 67.929 1.00 26.12 281 ALA A CA 1
ATOM 2244 C C . ALA A 1 281 ? -29.294 44.433 67.518 1.00 26.12 281 ALA A C 1
ATOM 2246 O O . ALA A 1 281 ? -29.996 43.579 68.038 1.00 26.12 281 ALA A O 1
ATOM 2247 N N . SER A 1 282 ? -28.226 44.127 66.742 1.00 25.95 282 SER A N 1
ATOM 2248 C CA . SER A 1 282 ? -26.971 43.441 67.201 1.00 25.95 282 SER A CA 1
ATOM 2249 C C . SER A 1 282 ? -26.963 41.998 67.802 1.00 25.95 282 SER A C 1
ATOM 2251 O O . SER A 1 282 ? -27.965 41.583 68.370 1.00 25.95 282 SER A O 1
ATOM 2253 N N . PRO A 1 283 ? -25.803 41.268 67.890 1.00 41.78 283 PRO A N 1
ATOM 2254 C CA . PRO A 1 283 ? -24.518 41.366 67.141 1.00 41.78 283 PRO A CA 1
ATOM 2255 C C . PRO A 1 283 ? -23.709 40.040 66.839 1.00 41.78 283 PRO A C 1
ATOM 2257 O O . PRO A 1 283 ? -23.882 39.006 67.473 1.00 41.78 283 PRO A O 1
ATOM 2260 N N . THR A 1 284 ? -22.652 40.169 66.004 1.00 28.06 284 THR A N 1
ATOM 2261 C CA . THR A 1 284 ? -21.279 39.543 66.065 1.00 28.06 284 THR A CA 1
ATOM 2262 C C . THR A 1 284 ? -20.913 38.047 65.822 1.00 28.06 284 THR A C 1
ATOM 2264 O O . THR A 1 284 ? -21.334 37.161 66.550 1.00 28.06 284 THR A O 1
ATOM 2267 N N . ASN A 1 285 ? -19.845 37.890 64.998 1.00 30.77 285 ASN A N 1
ATOM 2268 C CA . ASN A 1 285 ? -18.685 36.945 65.050 1.00 30.77 285 ASN A CA 1
ATOM 2269 C C . ASN A 1 285 ? -18.892 35.428 64.750 1.00 30.77 285 ASN A C 1
ATOM 2271 O O . ASN A 1 285 ? -19.939 34.875 65.038 1.00 30.77 285 ASN A O 1
ATOM 2275 N N . HIS A 1 286 ? -17.946 34.671 64.149 1.00 30.39 286 HIS A N 1
ATOM 2276 C CA . HIS A 1 286 ? -16.469 34.635 64.313 1.00 30.39 286 HIS A CA 1
ATOM 2277 C C . HIS A 1 286 ? -15.658 34.081 63.092 1.00 30.39 286 HIS A C 1
ATOM 2279 O O . HIS A 1 286 ? -16.120 33.169 62.418 1.00 30.39 286 HIS A O 1
ATOM 2285 N N . THR A 1 287 ? -14.364 34.473 62.974 1.00 26.08 287 THR A N 1
ATOM 2286 C CA . THR A 1 287 ? -13.184 33.712 62.412 1.00 26.08 287 THR A CA 1
ATOM 2287 C C . THR A 1 287 ? -13.119 33.307 60.909 1.00 26.08 287 THR A C 1
ATOM 2289 O O . THR A 1 287 ? -14.143 33.059 60.300 1.00 26.08 287 THR A O 1
ATOM 2292 N N . SER A 1 288 ? -11.957 33.139 60.228 1.00 25.56 288 SER A N 1
ATOM 2293 C CA . SER A 1 288 ? -10.533 33.522 60.474 1.00 25.56 288 SER A CA 1
ATOM 2294 C C . SER A 1 288 ? -9.600 33.265 59.252 1.00 25.56 288 SER A C 1
ATOM 2296 O O . SER A 1 288 ? -9.863 32.354 58.479 1.00 25.56 288 SER A O 1
ATOM 2298 N N . GLY A 1 289 ? -8.447 33.965 59.165 1.00 24.09 289 GLY A N 1
ATOM 2299 C CA . GLY A 1 289 ? -7.246 33.568 58.376 1.00 24.09 289 GLY A CA 1
ATOM 2300 C C . GLY A 1 289 ? -7.193 34.042 56.902 1.00 24.09 289 GLY A C 1
ATOM 2301 O O . GLY A 1 289 ? -8.093 33.720 56.148 1.00 24.09 289 GLY A O 1
ATOM 2302 N N . ALA A 1 290 ? -6.239 34.810 56.341 1.00 26.45 290 ALA A N 1
ATOM 2303 C CA . ALA A 1 290 ? -4.904 35.351 56.684 1.00 26.45 290 ALA A CA 1
ATOM 2304 C C . ALA A 1 290 ? -3.648 34.603 56.153 1.00 26.45 290 ALA A C 1
ATOM 2306 O O . ALA A 1 290 ? -3.176 33.664 56.796 1.00 26.45 290 ALA A O 1
ATOM 2307 N N . LYS A 1 291 ? -2.999 35.147 55.095 1.00 25.66 291 LYS A N 1
ATOM 2308 C CA . LYS A 1 291 ? -1.568 35.585 55.080 1.00 25.66 291 LYS A CA 1
ATOM 2309 C C . LYS A 1 291 ? -1.046 36.028 53.702 1.00 25.66 291 LYS A C 1
ATOM 2311 O O . LYS A 1 291 ? -1.294 35.389 52.690 1.00 25.66 291 LYS A O 1
ATOM 2316 N N . SER A 1 292 ? -0.187 37.050 53.705 1.00 26.66 292 SER A N 1
ATOM 2317 C CA . SER A 1 292 ? 0.676 37.437 52.579 1.00 26.66 292 SER A CA 1
ATOM 2318 C C . SER A 1 292 ? 2.072 36.789 52.666 1.00 26.66 292 SER A C 1
ATOM 2320 O O . SER A 1 292 ? 2.534 36.401 53.745 1.00 26.66 292 SER A O 1
ATOM 2322 N N . LYS A 1 293 ? 2.791 36.707 51.534 1.00 26.66 293 LYS A N 1
ATOM 2323 C CA . LYS A 1 293 ? 4.208 36.291 51.465 1.00 26.66 293 LYS A CA 1
ATOM 2324 C C . LYS A 1 293 ? 5.059 37.311 50.690 1.00 26.66 293 LYS A C 1
ATOM 2326 O O . LYS A 1 293 ? 5.227 37.203 49.483 1.00 26.66 293 LYS A O 1
ATOM 2331 N N . LYS A 1 294 ? 5.695 38.248 51.406 1.00 29.92 294 LYS A N 1
ATOM 2332 C CA . LYS A 1 294 ? 6.923 38.926 50.940 1.00 29.92 294 LYS A CA 1
ATOM 2333 C C . LYS A 1 294 ? 7.888 39.109 52.119 1.00 29.92 294 LYS A C 1
ATOM 2335 O O . LYS A 1 294 ? 7.619 39.856 53.055 1.00 29.92 294 LYS A O 1
ATOM 2340 N N . LYS A 1 295 ? 8.975 38.332 52.122 1.00 28.42 295 LYS A N 1
ATOM 2341 C CA . LYS A 1 295 ? 10.014 38.215 53.170 1.00 28.42 295 LYS A CA 1
ATOM 2342 C C . LYS A 1 295 ? 11.232 37.506 52.549 1.00 28.42 295 LYS A C 1
ATOM 2344 O O . LYS A 1 295 ? 11.022 36.636 51.717 1.00 28.42 295 LYS A O 1
ATOM 2349 N N . LYS A 1 296 ? 12.488 37.727 52.959 1.00 27.38 296 LYS A N 1
ATOM 2350 C CA . LYS A 1 296 ? 13.124 38.825 53.729 1.00 27.38 296 LYS A CA 1
ATOM 2351 C C . LYS A 1 296 ? 14.645 38.570 53.725 1.00 27.38 296 LYS A C 1
ATOM 2353 O O . LYS A 1 296 ? 15.016 37.440 54.025 1.00 27.38 296 LYS A O 1
ATOM 2358 N N . LYS A 1 297 ? 15.484 39.597 53.528 1.00 29.73 297 LYS A N 1
ATOM 2359 C CA . LYS A 1 297 ? 16.803 39.871 54.178 1.00 29.73 297 LYS A CA 1
ATOM 2360 C C . LYS A 1 297 ? 17.525 40.973 53.365 1.00 29.73 297 LYS A C 1
ATOM 2362 O O . LYS A 1 297 ? 17.370 40.964 52.156 1.00 29.73 297 LYS A O 1
ATOM 2367 N N . LYS A 1 298 ? 18.205 42.005 53.896 1.00 24.81 298 LYS A N 1
ATOM 2368 C CA . LYS A 1 298 ? 18.845 42.342 55.201 1.00 24.81 298 LYS A CA 1
ATOM 2369 C C . LYS A 1 298 ? 20.378 42.185 55.161 1.00 24.81 298 LYS A C 1
ATOM 2371 O O . LYS A 1 298 ? 20.877 41.082 55.344 1.00 24.81 298 LYS A O 1
ATOM 2376 N N . GLY A 1 299 ? 21.072 43.319 55.049 1.00 29.11 299 GLY A N 1
ATOM 2377 C CA . GLY A 1 299 ? 22.534 43.499 55.084 1.00 29.11 299 GLY A CA 1
ATOM 2378 C C . GLY A 1 299 ? 22.872 44.769 54.284 1.00 29.11 299 GLY A C 1
ATOM 2379 O O . GLY A 1 299 ? 22.517 44.791 53.117 1.00 29.11 299 GLY A O 1
ATOM 2380 N N . LYS A 1 300 ? 23.352 45.914 54.799 1.00 27.42 300 LYS A N 1
ATOM 2381 C CA . LYS A 1 300 ? 24.130 46.321 55.999 1.00 27.42 300 LYS A CA 1
ATOM 2382 C C . LYS A 1 300 ? 25.647 46.414 55.760 1.00 27.42 300 LYS A C 1
ATOM 2384 O O . LYS A 1 300 ? 26.381 45.534 56.192 1.00 27.42 300 LYS A O 1
ATOM 2389 N N . ASN A 1 301 ? 26.079 47.538 55.187 1.00 30.91 301 ASN A N 1
ATOM 2390 C CA . ASN A 1 301 ? 27.197 48.382 55.646 1.00 30.91 301 ASN A CA 1
ATOM 2391 C C . ASN A 1 301 ? 27.054 49.768 54.955 1.00 30.91 301 ASN A C 1
ATOM 2393 O O . ASN A 1 301 ? 26.395 49.840 53.922 1.00 30.91 301 ASN A O 1
ATOM 2397 N N . LYS A 1 302 ? 27.341 50.906 55.621 1.00 28.44 302 LYS A N 1
ATOM 2398 C CA . LYS A 1 302 ? 28.680 51.532 55.783 1.00 28.44 302 LYS A CA 1
ATOM 2399 C C . LYS A 1 302 ? 29.193 51.890 54.357 1.00 28.44 302 LYS A C 1
ATOM 2401 O O . LYS A 1 302 ? 29.220 50.996 53.524 1.00 28.44 302 LYS A O 1
ATOM 2406 N N . THR A 1 303 ? 29.536 53.129 53.972 1.00 25.14 303 THR A N 1
ATOM 2407 C CA . THR A 1 303 ? 30.634 53.978 54.489 1.00 25.14 303 THR A CA 1
ATOM 2408 C C . THR A 1 303 ? 30.618 55.351 53.671 1.00 25.14 303 THR A C 1
ATOM 2410 O O . THR A 1 303 ? 30.424 55.283 52.462 1.00 25.14 303 THR A O 1
ATOM 2413 N N . ARG A 1 304 ? 30.747 56.600 54.218 1.00 34.50 304 ARG A N 1
ATOM 2414 C CA . ARG A 1 304 ? 30.864 57.918 53.469 1.00 34.50 304 ARG A CA 1
ATOM 2415 C C . ARG A 1 304 ? 31.801 58.980 54.129 1.00 34.50 304 ARG A C 1
ATOM 2417 O O . ARG A 1 304 ? 31.639 59.292 55.291 1.00 34.50 304 ARG A O 1
ATOM 2424 N N . GLY A 1 305 ? 32.705 59.694 53.448 1.00 45.31 305 GLY A N 1
ATOM 2425 C CA . GLY A 1 305 ? 33.414 59.339 52.217 1.00 45.31 305 GLY A CA 1
ATOM 2426 C C . GLY A 1 305 ? 34.333 58.186 52.572 1.00 45.31 305 GLY A C 1
ATOM 2427 O O . GLY A 1 305 ? 35.485 58.370 52.932 1.00 45.31 305 GLY A O 1
ATOM 2428 N N . ASP A 1 306 ? 33.702 57.029 52.633 1.00 34.97 306 ASP A N 1
ATOM 2429 C CA . ASP A 1 306 ? 34.097 55.868 53.395 1.00 34.97 306 ASP A CA 1
ATOM 2430 C C . ASP A 1 306 ? 34.305 55.967 54.959 1.00 34.97 306 ASP A C 1
ATOM 2432 O O . ASP A 1 306 ? 35.296 55.452 55.466 1.00 34.97 306 ASP A O 1
ATOM 2436 N N . SER A 1 307 ? 33.316 56.461 55.761 1.00 23.36 307 SER A N 1
ATOM 2437 C CA . SER A 1 307 ? 32.785 55.774 57.000 1.00 23.36 307 SER A CA 1
ATOM 2438 C C . SER A 1 307 ? 31.426 56.315 57.556 1.00 23.36 307 SER A C 1
ATOM 2440 O O . SER A 1 307 ? 30.845 57.194 56.950 1.00 23.36 307 SER A O 1
ATOM 2442 N N . GLU A 1 308 ? 30.895 55.727 58.651 1.00 25.75 308 GLU A N 1
ATOM 2443 C CA . GLU A 1 308 ? 29.911 56.235 59.672 1.00 25.75 308 GLU A CA 1
ATOM 2444 C C . GLU A 1 308 ? 28.605 57.029 59.311 1.00 25.75 308 GLU A C 1
ATOM 2446 O O . GLU A 1 308 ? 28.411 57.482 58.193 1.00 25.75 308 GLU A O 1
ATOM 2451 N N . ASN A 1 309 ? 27.635 57.282 60.219 1.00 25.55 309 ASN A N 1
ATOM 2452 C CA . ASN A 1 309 ? 26.904 56.447 61.213 1.00 25.55 309 ASN A CA 1
ATOM 2453 C C . ASN A 1 309 ? 25.610 57.197 61.685 1.00 25.55 309 ASN A C 1
ATOM 2455 O O . ASN A 1 309 ? 25.496 58.382 61.405 1.00 25.55 309 ASN A O 1
ATOM 2459 N N . THR A 1 310 ? 24.680 56.539 62.413 1.00 28.16 310 THR A N 1
ATOM 2460 C CA . THR A 1 310 ? 23.641 57.111 63.346 1.00 28.16 310 THR A CA 1
ATOM 2461 C C . THR A 1 310 ? 22.831 58.369 62.913 1.00 28.16 310 THR A C 1
ATOM 2463 O O . THR A 1 310 ? 23.385 59.454 62.848 1.00 28.16 310 THR A O 1
ATOM 2466 N N . SER A 1 311 ? 21.533 58.338 62.554 1.00 32.38 311 SER A N 1
ATOM 2467 C CA . SER A 1 311 ? 20.292 57.979 63.304 1.00 32.38 311 SER A CA 1
ATOM 2468 C C . SER A 1 311 ? 19.594 59.132 64.070 1.00 32.38 311 SER A C 1
ATOM 2470 O O . SER A 1 311 ? 20.206 59.632 65.003 1.00 32.38 311 SER A O 1
ATOM 2472 N N . VAL A 1 312 ? 18.279 59.338 63.809 1.00 37.19 312 VAL A N 1
ATOM 2473 C CA . VAL A 1 312 ? 17.193 59.608 64.813 1.00 37.19 312 VAL A CA 1
ATOM 2474 C C . VAL A 1 312 ? 17.252 61.011 65.510 1.00 37.19 312 VAL A C 1
ATOM 2476 O O . VAL A 1 312 ? 18.335 61.538 65.705 1.00 37.19 312 VAL A O 1
ATOM 2479 N N . ASP A 1 313 ? 16.178 61.764 65.830 1.00 33.50 313 ASP A N 1
ATOM 2480 C CA . ASP A 1 313 ? 14.793 61.425 66.232 1.00 33.50 313 ASP A CA 1
ATOM 2481 C C . ASP A 1 313 ? 13.736 62.564 66.060 1.00 33.50 313 ASP A C 1
ATOM 2483 O O . ASP A 1 313 ? 14.111 63.732 66.082 1.00 33.50 313 ASP A O 1
ATOM 2487 N N . SER A 1 314 ? 12.436 62.200 66.099 1.00 35.97 314 SER A N 1
ATOM 2488 C CA . SER A 1 314 ? 11.276 62.907 66.738 1.00 35.97 314 SER A CA 1
ATOM 2489 C C . SER A 1 314 ? 10.880 64.372 66.344 1.00 35.97 314 SER A C 1
ATOM 2491 O O . SER A 1 314 ? 11.635 65.055 65.666 1.00 35.97 314 SER A O 1
ATOM 2493 N N . ASN A 1 315 ? 9.709 64.952 66.698 1.00 34.50 315 ASN A N 1
ATOM 2494 C CA . ASN A 1 315 ? 8.499 64.473 67.413 1.00 34.50 315 ASN A CA 1
ATOM 2495 C C . ASN A 1 315 ? 7.217 65.310 67.082 1.00 34.50 315 ASN A C 1
ATOM 2497 O O . ASN A 1 315 ? 7.358 66.382 66.505 1.00 34.50 315 ASN A O 1
ATOM 2501 N N . ALA A 1 316 ? 6.040 64.880 67.593 1.00 32.59 316 ALA A N 1
ATOM 2502 C CA . ALA A 1 316 ? 4.787 65.645 67.868 1.00 32.59 316 ALA A CA 1
ATOM 2503 C C . ALA A 1 316 ? 4.021 66.277 66.660 1.00 32.59 316 ALA A C 1
ATOM 2505 O O . ALA A 1 316 ? 4.603 66.981 65.846 1.00 32.59 316 ALA A O 1
ATOM 2506 N N . GLU A 1 317 ? 2.743 65.965 66.367 1.00 34.94 317 GLU A N 1
ATOM 2507 C CA . GLU A 1 317 ? 1.463 66.239 67.091 1.00 34.94 317 GLU A CA 1
ATOM 2508 C C . GLU A 1 317 ? 1.002 67.722 67.049 1.00 34.94 317 GLU A C 1
ATOM 2510 O O . GLU A 1 317 ? 1.811 68.613 67.271 1.00 34.94 317 GLU A O 1
ATOM 2515 N N . ALA A 1 318 ? -0.277 68.093 66.840 1.00 37.44 318 ALA A N 1
ATOM 2516 C CA . ALA A 1 318 ? -1.463 67.401 66.295 1.00 37.44 318 ALA A CA 1
ATOM 2517 C C . ALA A 1 318 ? -2.583 68.430 65.926 1.00 37.44 318 ALA A C 1
ATOM 2519 O O . ALA A 1 318 ? -2.496 69.592 66.312 1.00 37.44 318 ALA A O 1
ATOM 2520 N N . SER A 1 319 ? -3.624 67.967 65.210 1.00 39.72 319 SER A N 1
ATOM 2521 C CA . SER A 1 319 ? -4.977 68.556 65.003 1.00 39.72 319 SER A CA 1
ATOM 2522 C C . SER A 1 319 ? -5.170 69.994 64.452 1.00 39.72 319 SER A C 1
ATOM 2524 O O . SER A 1 319 ? -4.968 70.995 65.137 1.00 39.72 319 SER A O 1
ATOM 2526 N N . LYS A 1 320 ? -5.756 70.080 63.238 1.00 41.84 320 LYS A N 1
ATOM 2527 C CA . LYS A 1 320 ? -6.683 71.144 62.767 1.00 41.84 320 LYS A CA 1
ATOM 2528 C C . LYS A 1 320 ? -7.295 70.769 61.403 1.00 41.84 320 LYS A C 1
ATOM 2530 O O . LYS A 1 320 ? -6.598 70.817 60.395 1.00 41.84 320 LYS A O 1
ATOM 2535 N N . GLU A 1 321 ? -8.582 70.426 61.373 1.00 41.69 321 GLU A N 1
ATOM 2536 C CA . GLU A 1 321 ? -9.351 70.073 60.160 1.00 41.69 321 GLU A CA 1
ATOM 2537 C C . GLU A 1 321 ? -10.711 70.826 60.133 1.00 41.69 321 GLU A C 1
ATOM 2539 O O . GLU A 1 321 ? -10.917 71.735 60.935 1.00 41.69 321 GLU A O 1
ATOM 2544 N N . GLU A 1 322 ? -11.609 70.470 59.201 1.00 43.59 322 GLU A N 1
ATOM 2545 C CA . GLU A 1 322 ? -12.999 70.959 58.995 1.00 43.59 322 GLU A CA 1
ATOM 2546 C C . GLU A 1 322 ? -13.256 72.256 58.189 1.00 43.59 322 GLU A C 1
ATOM 2548 O O . GLU A 1 322 ? -14.406 72.516 57.836 1.00 43.59 322 GLU A O 1
ATOM 2553 N N . THR A 1 323 ? -12.250 73.037 57.768 1.00 46.41 323 THR A N 1
ATOM 2554 C CA . THR A 1 323 ? -12.473 74.156 56.807 1.00 46.41 323 THR A CA 1
ATOM 2555 C C . THR A 1 323 ? -12.083 73.858 55.354 1.00 46.41 323 THR A C 1
ATOM 2557 O O . THR A 1 323 ? -12.384 74.664 54.476 1.00 46.41 323 THR A O 1
ATOM 2560 N N . ALA A 1 324 ? -11.457 72.712 55.066 1.00 49.69 324 ALA A N 1
ATOM 2561 C CA . ALA A 1 324 ? -10.869 72.413 53.752 1.00 49.69 324 ALA A CA 1
ATOM 2562 C C . ALA A 1 324 ? -11.816 71.717 52.746 1.00 49.69 324 ALA A C 1
ATOM 2564 O O . ALA A 1 324 ? -11.629 71.826 51.533 1.00 49.69 324 ALA A O 1
ATOM 2565 N N . ASP A 1 325 ? -12.833 70.988 53.212 1.00 56.91 325 ASP A N 1
ATOM 2566 C CA . ASP A 1 325 ? -13.592 70.075 52.343 1.00 56.91 325 ASP A CA 1
ATOM 2567 C C . ASP A 1 325 ? -14.508 70.777 51.335 1.00 56.91 325 ASP A C 1
ATOM 2569 O O . ASP A 1 325 ? -14.716 70.282 50.223 1.00 56.91 325 ASP A O 1
ATOM 2573 N N . ARG A 1 326 ? -15.050 71.950 51.686 1.00 52.50 326 ARG A N 1
ATOM 2574 C CA . ARG A 1 326 ? -16.068 72.623 50.861 1.00 52.50 326 ARG A CA 1
ATOM 2575 C C . ARG A 1 326 ? -15.529 73.112 49.512 1.00 52.50 326 ARG A C 1
ATOM 2577 O O . ARG A 1 326 ? -16.297 73.208 48.557 1.00 52.50 326 ARG A O 1
ATOM 2584 N N . GLU A 1 327 ? -14.229 73.379 49.418 1.00 55.81 327 GLU A N 1
ATOM 2585 C CA . GLU A 1 327 ? -13.572 73.779 48.169 1.00 55.81 327 GLU A CA 1
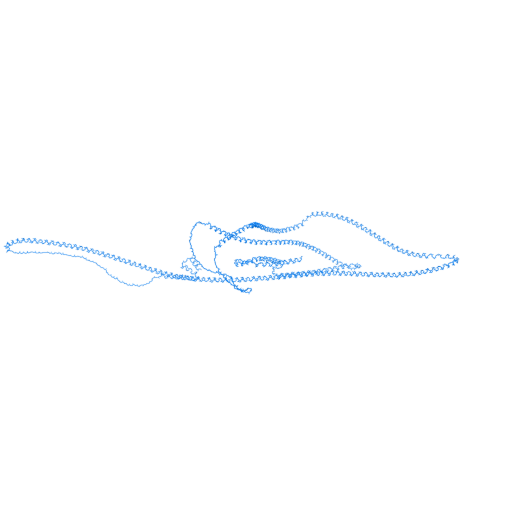ATOM 2586 C C . GLU A 1 327 ? -13.195 72.556 47.317 1.00 55.81 327 GLU A C 1
ATOM 2588 O O . GLU A 1 327 ? -13.431 72.559 46.106 1.00 55.81 327 GLU A O 1
ATOM 2593 N N . GLN A 1 328 ? -12.761 71.450 47.941 1.00 63.00 328 GLN A N 1
ATOM 2594 C CA . GLN A 1 328 ? -12.482 70.200 47.223 1.00 63.00 328 GLN A CA 1
ATOM 2595 C C . GLN A 1 328 ? -13.695 69.662 46.451 1.00 63.00 328 GLN A C 1
ATOM 2597 O O . GLN A 1 328 ? -13.526 69.109 45.364 1.00 63.00 328 GLN A O 1
ATOM 2602 N N . TYR A 1 329 ? -14.914 69.779 46.990 1.00 60.59 329 TYR A N 1
ATOM 2603 C CA . TYR A 1 329 ? -16.109 69.285 46.293 1.00 60.59 329 TYR A CA 1
ATOM 2604 C C . TYR A 1 329 ? -16.483 70.119 45.060 1.00 60.59 329 TYR A C 1
ATOM 2606 O O . TYR A 1 329 ? -17.009 69.548 44.105 1.00 60.59 329 TYR A O 1
ATOM 2614 N N . LYS A 1 330 ? -16.152 71.419 45.022 1.00 69.25 330 LYS A N 1
ATOM 2615 C CA . LYS A 1 330 ? -16.295 72.227 43.800 1.00 69.25 330 LYS A CA 1
ATOM 2616 C C . LYS A 1 330 ? -15.296 71.806 42.731 1.00 69.25 330 LYS A C 1
ATOM 2618 O O . LYS A 1 330 ? -15.716 71.454 41.635 1.00 69.25 330 LYS A O 1
ATOM 2623 N N . GLU A 1 331 ? -14.004 71.727 43.060 1.00 68.81 331 GLU A N 1
ATOM 2624 C CA . GLU A 1 331 ? -13.005 71.293 42.074 1.00 68.81 331 GLU A CA 1
ATOM 2625 C C . GLU A 1 331 ? -13.300 69.896 41.511 1.00 68.81 331 GLU A C 1
ATOM 2627 O O . GLU A 1 331 ? -13.094 69.653 40.324 1.00 68.81 331 GLU A O 1
ATOM 2632 N N . LYS A 1 332 ? -13.795 68.966 42.339 1.00 73.06 332 LYS A N 1
ATOM 2633 C CA . LYS A 1 332 ? -14.191 67.624 41.883 1.00 73.06 332 LYS A CA 1
ATOM 2634 C C . LYS A 1 332 ? -15.392 67.676 40.930 1.00 73.06 332 LYS A C 1
ATOM 2636 O O . LYS A 1 332 ? -15.402 66.923 39.961 1.00 73.06 332 LYS A O 1
ATOM 2641 N N . TYR A 1 333 ? -16.359 68.567 41.163 1.00 74.19 333 TYR A N 1
ATOM 2642 C CA . TYR A 1 333 ? -17.506 68.767 40.273 1.00 74.19 333 TYR A CA 1
ATOM 2643 C C . TYR A 1 333 ? -17.090 69.384 38.928 1.00 74.19 333 TYR A C 1
ATOM 2645 O O . TYR A 1 333 ? -17.421 68.836 37.880 1.00 74.19 333 TYR A O 1
ATOM 2653 N N . ASP A 1 334 ? -16.298 70.458 38.943 1.00 74.94 334 ASP A N 1
ATOM 2654 C CA . ASP A 1 334 ? -15.898 71.184 37.727 1.00 74.94 334 ASP A CA 1
ATOM 2655 C C . ASP A 1 334 ? -14.932 70.368 36.840 1.00 74.94 334 ASP A C 1
ATOM 2657 O O . ASP A 1 334 ? -14.974 70.462 35.607 1.00 74.94 334 ASP A O 1
ATOM 2661 N N . ARG A 1 335 ? -14.104 69.502 37.450 1.00 74.19 335 ARG A N 1
ATOM 2662 C CA . ARG A 1 335 ? -13.307 68.484 36.737 1.00 74.19 335 ARG A CA 1
ATOM 2663 C C . ARG A 1 335 ? -14.201 67.408 36.116 1.00 74.19 335 ARG A C 1
ATOM 2665 O O . ARG A 1 335 ? -14.043 67.106 34.938 1.00 74.19 335 ARG A O 1
ATOM 2672 N N . LEU A 1 336 ? -15.165 66.873 36.874 1.00 76.50 336 LEU A N 1
ATOM 2673 C CA . LEU A 1 336 ? -16.082 65.842 36.378 1.00 76.50 336 LEU A CA 1
ATOM 2674 C C . LEU A 1 336 ? -16.950 66.358 35.220 1.00 76.50 336 LEU A C 1
ATOM 2676 O O . LEU A 1 336 ? -17.187 65.613 34.275 1.00 76.50 336 LEU A O 1
ATOM 2680 N N . LEU A 1 337 ? -17.365 67.630 35.254 1.00 77.00 337 LEU A N 1
ATOM 2681 C CA . LEU A 1 337 ? -18.091 68.280 34.160 1.00 77.00 337 LEU A CA 1
ATOM 2682 C C . LEU A 1 337 ? -17.226 68.375 32.890 1.00 77.00 337 LEU A C 1
ATOM 2684 O O . LEU A 1 337 ? -17.656 67.951 31.820 1.00 77.00 337 LEU A O 1
ATOM 2688 N N . ASN A 1 338 ? -15.976 68.834 33.033 1.00 73.69 338 ASN A N 1
ATOM 2689 C CA . ASN A 1 338 ? -14.981 68.882 31.954 1.00 73.69 338 ASN A CA 1
ATOM 2690 C C . ASN A 1 338 ? -14.733 67.509 31.313 1.00 73.69 338 ASN A C 1
ATOM 2692 O O . ASN A 1 338 ? -14.606 67.397 30.096 1.00 73.69 338 ASN A O 1
ATOM 2696 N N . ASP A 1 339 ? -14.625 66.460 32.126 1.00 73.88 339 ASP A N 1
ATOM 2697 C CA . ASP A 1 339 ? -14.361 65.109 31.632 1.00 73.88 339 ASP A CA 1
ATOM 2698 C C . ASP A 1 339 ? -15.612 64.479 30.995 1.00 73.88 339 ASP A C 1
ATOM 2700 O O . ASP A 1 339 ? -15.487 63.729 30.027 1.00 73.88 339 ASP A O 1
ATOM 2704 N N . PHE A 1 340 ? -16.818 64.856 31.440 1.00 70.62 340 PHE A N 1
ATOM 2705 C CA . PHE A 1 340 ? -18.078 64.496 30.777 1.00 70.62 340 PHE A CA 1
ATOM 2706 C C . PHE A 1 340 ? -18.234 65.173 29.407 1.00 70.62 340 PHE A C 1
ATOM 2708 O O . PHE A 1 340 ? -18.751 64.562 28.473 1.00 70.62 340 PHE A O 1
ATOM 2715 N N . GLU A 1 341 ? -17.766 66.415 29.268 1.00 71.56 341 GLU A N 1
ATOM 2716 C CA . GLU A 1 341 ? -17.797 67.166 28.008 1.00 71.56 341 GLU A CA 1
ATOM 2717 C C . GLU A 1 341 ? -16.798 66.577 26.992 1.00 71.56 341 GLU A C 1
ATOM 2719 O O . GLU A 1 341 ? -17.182 66.239 25.873 1.00 71.56 341 GLU A O 1
ATOM 2724 N N . LYS A 1 342 ? -15.571 66.245 27.421 1.00 68.06 342 LYS A N 1
ATOM 2725 C CA . LYS A 1 342 ? -14.608 65.473 26.603 1.00 68.06 342 LYS A CA 1
ATOM 2726 C C . LYS A 1 342 ? -15.145 64.091 26.201 1.00 68.06 342 LYS A C 1
ATOM 2728 O O . LYS A 1 342 ? -14.914 63.646 25.075 1.00 68.06 342 LYS A O 1
ATOM 2733 N N . LEU A 1 343 ? -15.877 63.407 27.088 1.00 57.31 343 LEU A N 1
ATOM 2734 C CA . LEU A 1 343 ? -16.563 62.133 26.802 1.00 57.31 343 LEU A CA 1
ATOM 2735 C C . LEU A 1 343 ? -17.774 62.272 25.864 1.00 57.31 343 LEU A C 1
ATOM 2737 O O . LEU A 1 343 ? -18.239 61.274 25.314 1.00 57.31 343 LEU A O 1
ATOM 2741 N N . LYS A 1 344 ? -18.289 63.488 25.672 1.00 59.59 344 LYS A N 1
ATOM 2742 C CA . LYS A 1 344 ? -19.356 63.800 24.718 1.00 59.59 344 LYS A CA 1
ATOM 2743 C C . LYS A 1 344 ? -18.773 64.106 23.338 1.00 59.59 344 LYS A C 1
ATOM 2745 O O . LYS A 1 344 ? -19.232 63.526 22.358 1.00 59.59 344 LYS A O 1
ATOM 2750 N N . ASP A 1 345 ? -17.715 64.911 23.269 1.00 53.97 345 ASP A N 1
ATOM 2751 C CA . ASP A 1 345 ? -17.055 65.271 22.006 1.00 53.97 345 ASP A CA 1
ATOM 2752 C C . ASP A 1 345 ? -16.350 64.065 21.364 1.00 53.97 345 ASP A C 1
ATOM 2754 O O . ASP A 1 345 ? -16.534 63.788 20.178 1.00 53.97 345 ASP A O 1
ATOM 2758 N N . SER A 1 346 ? -15.656 63.245 22.163 1.00 54.56 346 SER A N 1
ATOM 2759 C CA . SER A 1 346 ? -15.102 61.957 21.699 1.00 54.56 346 SER A CA 1
ATOM 2760 C C . SER A 1 346 ? -16.171 60.932 21.280 1.00 54.56 346 SER A C 1
ATOM 2762 O O . SER A 1 346 ? -15.848 59.941 20.626 1.00 54.56 346 SER A O 1
ATOM 2764 N N . ARG A 1 347 ? -17.451 61.183 21.588 1.00 51.28 347 ARG A N 1
ATOM 2765 C CA . ARG A 1 347 ? -18.602 60.370 21.166 1.00 51.28 347 ARG A CA 1
ATOM 2766 C C . ARG A 1 347 ? -19.374 60.965 19.980 1.00 51.28 347 ARG A C 1
ATOM 2768 O O . ARG A 1 347 ? -20.261 60.295 19.463 1.00 51.28 347 ARG A O 1
ATOM 2775 N N . ALA A 1 348 ? -19.019 62.167 19.522 1.00 46.22 348 ALA A N 1
ATOM 2776 C CA . ALA A 1 348 ? -19.534 62.773 18.289 1.00 46.22 348 ALA A CA 1
ATOM 2777 C C . ALA A 1 348 ? -18.691 62.419 17.044 1.00 46.22 348 ALA A C 1
ATOM 2779 O O . ALA A 1 348 ? -19.152 62.586 15.921 1.00 46.22 348 ALA A O 1
ATOM 2780 N N . SER A 1 349 ? -17.470 61.902 17.231 1.00 46.44 349 SER A N 1
ATOM 2781 C CA . SER A 1 349 ? -16.567 61.508 16.138 1.00 46.44 349 SER A CA 1
ATOM 2782 C C . SER A 1 349 ? -16.798 60.140 15.448 1.00 46.44 349 SER A C 1
ATOM 2784 O O . SER A 1 349 ? -16.237 59.983 14.366 1.00 46.44 349 SER A O 1
ATOM 2786 N N . PRO A 1 350 ? -17.524 59.127 15.981 1.00 48.91 350 PRO A N 1
ATOM 2787 C CA . PRO A 1 350 ? -17.513 57.779 15.392 1.00 48.91 350 PRO A CA 1
ATOM 2788 C C . PRO A 1 350 ? -18.513 57.545 14.239 1.00 48.91 350 PRO A C 1
ATOM 2790 O O . PRO A 1 350 ? -18.557 56.433 13.715 1.00 48.91 350 PRO A O 1
ATOM 2793 N N . ASP A 1 351 ? -19.309 58.540 13.830 1.00 46.47 351 ASP A N 1
ATOM 2794 C CA . ASP A 1 351 ? -20.345 58.365 12.790 1.00 46.47 351 ASP A CA 1
ATOM 2795 C C . ASP A 1 351 ? -19.793 58.301 11.348 1.00 46.47 351 ASP A C 1
ATOM 2797 O O . ASP A 1 351 ? -20.430 57.703 10.480 1.00 46.47 351 ASP A O 1
ATOM 2801 N N . SER A 1 352 ? -18.591 58.832 11.073 1.00 51.88 352 SER A N 1
ATOM 2802 C CA . SER A 1 352 ? -17.919 58.647 9.770 1.00 51.88 352 SER A CA 1
ATOM 2803 C C . SER A 1 352 ? -17.612 57.174 9.509 1.00 51.88 352 SER A C 1
ATOM 2805 O O . SER A 1 352 ? -17.945 56.615 8.463 1.00 51.88 352 SER A O 1
ATOM 2807 N N . ASP A 1 353 ? -17.008 56.536 10.505 1.00 53.62 353 ASP A N 1
ATOM 2808 C CA . ASP A 1 353 ? -16.455 55.192 10.408 1.00 53.62 353 ASP A CA 1
ATOM 2809 C C . ASP A 1 353 ? -17.559 54.136 10.498 1.00 53.62 353 ASP A C 1
ATOM 2811 O O . ASP A 1 353 ? -17.436 53.063 9.906 1.00 53.62 353 ASP A O 1
ATOM 2815 N N . PHE A 1 354 ? -18.657 54.446 11.201 1.00 47.44 354 PHE A N 1
ATOM 2816 C CA . PHE A 1 354 ? -19.846 53.598 11.235 1.00 47.44 354 PHE A CA 1
ATOM 2817 C C . PHE A 1 354 ? -20.723 53.725 9.986 1.00 47.44 354 PHE A C 1
ATOM 2819 O O . PHE A 1 354 ? -21.377 52.739 9.657 1.00 47.44 354 PHE A O 1
ATOM 2826 N N . SER A 1 355 ? -20.728 54.857 9.262 1.00 52.78 355 SER A N 1
ATOM 2827 C CA . SER A 1 355 ? -21.312 54.884 7.909 1.00 52.78 355 SER A CA 1
ATOM 2828 C C . SER A 1 355 ? -20.439 54.075 6.962 1.00 52.78 355 SER A C 1
ATOM 2830 O O . SER A 1 355 ? -20.907 53.071 6.442 1.00 52.78 355 SER A O 1
ATOM 2832 N N . GLY A 1 356 ? -19.145 54.406 6.845 1.00 58.75 356 GLY A N 1
ATOM 2833 C CA . GLY A 1 356 ? -18.223 53.725 5.930 1.00 58.75 356 GLY A CA 1
ATOM 2834 C C . GLY A 1 356 ? -18.252 52.202 6.074 1.00 58.75 356 GLY A C 1
ATOM 2835 O O . GLY A 1 356 ? -18.493 51.504 5.096 1.00 58.75 356 GLY A O 1
ATOM 2836 N N . LYS A 1 357 ? -18.142 51.680 7.304 1.00 58.38 357 LYS A N 1
ATOM 2837 C CA . LYS A 1 357 ? -18.212 50.229 7.565 1.00 58.38 357 LYS A CA 1
ATOM 2838 C C . LYS A 1 357 ? -19.608 49.630 7.410 1.00 58.38 357 LYS A C 1
ATOM 2840 O O . LYS A 1 357 ? -19.724 48.424 7.228 1.00 58.38 357 LYS A O 1
ATOM 2845 N N . ARG A 1 358 ? -20.679 50.423 7.492 1.00 60.06 358 ARG A N 1
ATOM 2846 C CA . ARG A 1 358 ? -22.052 49.960 7.236 1.00 60.06 358 ARG A CA 1
ATOM 2847 C C . ARG A 1 358 ? -22.353 49.908 5.746 1.00 60.06 358 ARG A C 1
ATOM 2849 O O . ARG A 1 358 ? -23.020 48.973 5.319 1.00 60.06 358 ARG A O 1
ATOM 2856 N N . ASP A 1 359 ? -21.856 50.869 4.984 1.00 62.53 359 ASP A N 1
ATOM 2857 C CA . ASP A 1 359 ? -21.965 50.913 3.532 1.00 62.53 359 ASP A CA 1
ATOM 2858 C C . ASP A 1 359 ? -21.083 49.812 2.914 1.00 62.53 359 ASP A C 1
ATOM 2860 O O . ASP A 1 359 ? -21.585 49.002 2.140 1.00 62.53 359 ASP A O 1
ATOM 2864 N N . GLU A 1 360 ? -19.845 49.650 3.395 1.00 70.88 360 GLU A N 1
ATOM 2865 C CA . GLU A 1 360 ? -18.953 48.518 3.092 1.00 70.88 360 GLU A CA 1
ATOM 2866 C C . GLU A 1 360 ? -19.575 47.170 3.503 1.00 70.88 360 GLU A C 1
ATOM 2868 O O . GLU A 1 360 ? -19.565 46.231 2.715 1.00 70.88 360 GLU A O 1
ATOM 2873 N N . TYR A 1 361 ? -20.217 47.059 4.676 1.00 70.56 361 TYR A N 1
ATOM 2874 C CA . TYR A 1 361 ? -20.962 45.848 5.061 1.00 70.56 361 TYR A CA 1
ATOM 2875 C C . TYR A 1 361 ? -22.209 45.610 4.194 1.00 70.56 361 TYR A C 1
ATOM 2877 O O . TYR A 1 361 ? -22.595 44.464 3.982 1.00 70.56 361 TYR A O 1
ATOM 2885 N N . VAL A 1 362 ? -22.853 46.656 3.668 1.00 72.75 362 VAL A N 1
ATOM 2886 C CA . VAL A 1 362 ? -23.990 46.537 2.738 1.00 72.75 362 VAL A CA 1
ATOM 2887 C C . VAL A 1 362 ? -23.522 46.147 1.336 1.00 72.75 362 VAL A C 1
ATOM 2889 O O . VAL A 1 362 ? -24.216 45.376 0.676 1.00 72.75 362 VAL A O 1
ATOM 2892 N N . GLU A 1 363 ? -22.361 46.608 0.876 1.00 72.06 363 GLU A N 1
ATOM 2893 C CA . GLU A 1 363 ? -21.751 46.148 -0.375 1.00 72.06 363 GLU A CA 1
ATOM 2894 C C . GLU A 1 363 ? -21.203 44.726 -0.249 1.00 72.06 363 GLU A C 1
ATOM 2896 O O . GLU A 1 363 ? -21.534 43.891 -1.086 1.00 72.06 363 GLU A O 1
ATOM 2901 N N . LEU A 1 364 ? -20.503 44.402 0.841 1.00 74.12 364 LEU A N 1
ATOM 2902 C CA . LEU A 1 364 ? -20.035 43.048 1.144 1.00 74.12 364 LEU A CA 1
ATOM 2903 C C . LEU A 1 364 ? -21.205 42.076 1.361 1.00 74.12 364 LEU A C 1
ATOM 2905 O O . LEU A 1 364 ? -21.115 40.899 1.015 1.00 74.12 364 LEU A O 1
ATOM 2909 N N . LYS A 1 365 ? -22.343 42.556 1.879 1.00 76.00 365 LYS A N 1
ATOM 2910 C CA . LYS A 1 365 ? -23.572 41.761 1.941 1.00 76.00 365 LYS A CA 1
ATOM 2911 C C . LYS A 1 365 ? -24.236 41.605 0.575 1.00 76.00 365 LYS A C 1
ATOM 2913 O O . LYS A 1 365 ? -24.674 40.506 0.270 1.00 76.00 365 LYS A O 1
ATOM 2918 N N . LYS A 1 366 ? -24.260 42.632 -0.280 1.00 74.88 366 LYS A N 1
ATOM 2919 C CA . LYS A 1 366 ? -24.719 42.482 -1.674 1.00 74.88 366 LYS A CA 1
ATOM 2920 C C . LYS A 1 366 ? -23.822 41.531 -2.466 1.00 74.88 366 LYS A C 1
ATOM 2922 O O . LYS A 1 366 ? -24.351 40.740 -3.234 1.00 74.88 366 LYS A O 1
ATOM 2927 N N . SER A 1 367 ? -22.501 41.564 -2.280 1.00 72.75 367 SER A N 1
ATOM 2928 C CA . SER A 1 367 ? -21.594 40.613 -2.928 1.00 72.75 367 SER A CA 1
ATOM 2929 C C . SER A 1 367 ? -21.760 39.207 -2.355 1.00 72.75 367 SER A C 1
ATOM 2931 O O . SER A 1 367 ? -21.794 38.260 -3.126 1.00 72.75 367 SER A O 1
ATOM 2933 N N . PHE A 1 368 ? -21.959 39.054 -1.041 1.00 75.69 368 PHE A N 1
ATOM 2934 C CA . PHE A 1 368 ? -22.292 37.764 -0.432 1.00 75.69 368 PHE A CA 1
ATOM 2935 C C . PHE A 1 368 ? -23.627 37.210 -0.950 1.00 75.69 368 PHE A C 1
ATOM 2937 O O . PHE A 1 368 ? -23.677 36.067 -1.386 1.00 75.69 368 PHE A O 1
ATOM 2944 N N . ASP A 1 369 ? -24.692 38.014 -0.965 1.00 76.25 369 ASP A N 1
ATOM 2945 C CA . ASP A 1 369 ? -26.006 37.615 -1.475 1.00 76.25 369 ASP A CA 1
ATOM 2946 C C . ASP A 1 369 ? -25.931 37.311 -2.992 1.00 76.25 369 ASP A C 1
ATOM 2948 O O . ASP A 1 369 ? -26.531 36.339 -3.453 1.00 76.25 369 ASP A O 1
ATOM 2952 N N . ASN A 1 370 ? -25.122 38.050 -3.765 1.00 76.94 370 ASN A N 1
ATOM 2953 C CA . ASN A 1 370 ? -24.819 37.737 -5.167 1.00 76.94 370 ASN A CA 1
ATOM 2954 C C . ASN A 1 370 ? -24.060 36.413 -5.315 1.00 76.94 370 ASN A C 1
ATOM 2956 O O . ASN A 1 370 ? -24.499 35.575 -6.091 1.00 76.94 370 ASN A O 1
ATOM 2960 N N . SER A 1 371 ? -22.992 36.165 -4.555 1.00 72.56 371 SER A N 1
ATOM 2961 C CA . SER A 1 371 ? -22.245 34.901 -4.618 1.00 72.56 371 SER A CA 1
ATOM 2962 C C . SER A 1 371 ? -23.028 33.716 -4.043 1.00 72.56 371 SER A C 1
ATOM 2964 O O . SER A 1 371 ? -22.789 32.577 -4.435 1.00 72.56 371 SER A O 1
ATOM 2966 N N . VAL A 1 372 ? -24.014 33.948 -3.169 1.00 78.81 372 VAL A N 1
ATOM 2967 C CA . VAL A 1 372 ? -25.011 32.944 -2.760 1.00 78.81 372 VAL A CA 1
ATOM 2968 C C . VAL A 1 372 ? -25.988 32.650 -3.902 1.00 78.81 372 VAL A C 1
ATOM 2970 O O . VAL A 1 372 ? -26.314 31.482 -4.116 1.00 78.81 372 VAL A O 1
ATOM 2973 N N . ASN A 1 373 ? -26.407 33.659 -4.672 1.00 76.31 373 ASN A N 1
ATOM 2974 C CA . ASN A 1 373 ? -27.204 33.463 -5.886 1.00 76.31 373 ASN A CA 1
ATOM 2975 C C . ASN A 1 373 ? -26.395 32.752 -6.986 1.00 76.31 373 ASN A C 1
ATOM 2977 O O . ASN A 1 373 ? -26.885 31.774 -7.541 1.00 76.31 373 ASN A O 1
ATOM 2981 N N . GLU A 1 374 ? -25.136 33.129 -7.224 1.00 77.19 374 GLU A N 1
ATOM 2982 C CA . GLU A 1 374 ? -24.220 32.398 -8.111 1.00 77.19 374 GLU A CA 1
ATOM 2983 C C . GLU A 1 374 ? -23.996 30.969 -7.615 1.00 77.19 374 GLU A C 1
ATOM 2985 O O . GLU A 1 374 ? -24.035 30.045 -8.414 1.00 77.19 374 GLU A O 1
ATOM 2990 N N . CYS A 1 375 ? -23.849 30.731 -6.308 1.00 70.31 375 CYS A N 1
ATOM 2991 C CA . CYS A 1 375 ? -23.800 29.371 -5.765 1.00 70.31 375 CYS A CA 1
ATOM 2992 C C . CYS A 1 375 ? -25.120 28.612 -5.970 1.00 70.31 375 CYS A C 1
ATOM 2994 O O . CYS A 1 375 ? -25.088 27.399 -6.173 1.00 70.31 375 CYS A O 1
ATOM 2996 N N . ALA A 1 376 ? -26.277 29.277 -5.933 1.00 78.00 376 ALA A N 1
ATOM 2997 C CA . ALA A 1 376 ? -27.569 28.657 -6.218 1.00 78.00 376 ALA A CA 1
ATOM 2998 C C . ALA A 1 376 ? -27.726 28.324 -7.712 1.00 78.00 376 ALA A C 1
ATOM 3000 O O . ALA A 1 376 ? -28.205 27.239 -8.041 1.00 78.00 376 ALA A O 1
ATOM 3001 N N . ASP A 1 377 ? -27.273 29.201 -8.607 1.00 77.12 377 ASP A N 1
ATOM 3002 C CA . ASP A 1 377 ? -27.312 28.997 -10.055 1.00 77.12 377 ASP A CA 1
ATOM 3003 C C . ASP A 1 377 ? -26.242 28.003 -10.525 1.00 77.12 377 ASP A C 1
ATOM 3005 O O . ASP A 1 377 ? -26.559 27.105 -11.297 1.00 77.12 377 ASP A O 1
ATOM 3009 N N . LEU A 1 378 ? -25.033 28.019 -9.959 1.00 74.94 378 LEU A N 1
ATOM 3010 C CA . LEU A 1 378 ? -24.046 26.942 -10.106 1.00 74.94 378 LEU A CA 1
ATOM 3011 C C . LEU A 1 378 ? -24.601 25.608 -9.599 1.00 74.94 378 LEU A C 1
ATOM 3013 O O . LEU A 1 378 ? -24.326 24.571 -10.192 1.00 74.94 378 LEU A O 1
ATOM 3017 N N . LYS A 1 379 ? -25.424 25.599 -8.544 1.00 76.94 379 LYS A N 1
ATOM 3018 C CA . LYS A 1 379 ? -26.077 24.378 -8.047 1.00 76.94 379 LYS A CA 1
ATOM 3019 C C . LYS A 1 379 ? -27.213 23.903 -8.960 1.00 76.94 379 LYS A C 1
ATOM 3021 O O . LYS A 1 379 ? -27.390 22.692 -9.083 1.00 76.94 379 LYS A O 1
ATOM 3026 N N . LYS A 1 380 ? -27.919 24.809 -9.654 1.00 79.44 380 LYS A N 1
ATOM 3027 C CA . LYS A 1 380 ? -28.816 24.458 -10.774 1.00 79.44 380 LYS A CA 1
ATOM 3028 C C . LYS A 1 380 ? -28.023 23.899 -11.952 1.00 79.44 380 LYS A C 1
ATOM 3030 O O . LYS A 1 380 ? -28.358 22.822 -12.417 1.00 79.44 380 LYS A O 1
ATOM 3035 N N . VAL A 1 381 ? -26.941 24.556 -12.373 1.00 80.19 381 VAL A N 1
ATOM 3036 C CA . VAL A 1 381 ? -26.073 24.113 -13.479 1.00 80.19 381 VAL A CA 1
ATOM 3037 C C . VAL A 1 381 ? -25.417 22.765 -13.169 1.00 80.19 381 VAL A C 1
ATOM 3039 O O . VAL A 1 381 ? -25.364 21.910 -14.042 1.00 80.19 381 VAL A O 1
ATOM 3042 N N . VAL A 1 382 ? -24.989 22.510 -11.930 1.00 75.88 382 VAL A N 1
ATOM 3043 C CA . VAL A 1 382 ? -24.520 21.184 -11.488 1.00 75.88 382 VAL A CA 1
ATOM 3044 C C . VAL A 1 382 ? -25.661 20.162 -11.489 1.00 75.88 382 VAL A C 1
ATOM 3046 O O . VAL A 1 382 ? -25.428 19.023 -11.878 1.00 75.88 382 VAL A O 1
ATOM 3049 N N . GLY A 1 383 ? -26.886 20.549 -11.123 1.00 82.25 383 GLY A N 1
ATOM 3050 C CA . GLY A 1 383 ? -28.080 19.710 -11.280 1.00 82.25 383 GLY A CA 1
ATOM 3051 C C . GLY A 1 383 ? -28.348 19.353 -12.745 1.00 82.25 383 GLY A C 1
ATOM 3052 O O . GLY A 1 383 ? -28.414 18.177 -13.086 1.00 82.25 383 GLY A O 1
ATOM 3053 N N . GLU A 1 384 ? -28.383 20.347 -13.632 1.00 82.06 384 GLU A N 1
ATOM 3054 C CA . GLU A 1 384 ? -28.515 20.163 -15.078 1.00 82.06 384 GLU A CA 1
ATOM 3055 C C . GLU A 1 384 ? -27.370 19.340 -15.671 1.00 82.06 384 GLU A C 1
ATOM 3057 O O . GLU A 1 384 ? -27.605 18.558 -16.582 1.00 82.06 384 GLU A O 1
ATOM 3062 N N . LEU A 1 385 ? -26.131 19.497 -15.198 1.00 75.25 385 LEU A N 1
ATOM 3063 C CA . LEU A 1 385 ? -24.989 18.692 -15.638 1.00 75.25 385 LEU A CA 1
ATOM 3064 C C . LEU A 1 385 ? -25.062 17.262 -15.092 1.00 75.25 385 LEU A C 1
ATOM 3066 O O . LEU A 1 385 ? -24.632 16.341 -15.775 1.00 75.25 385 LEU A O 1
ATOM 3070 N N . GLN A 1 386 ? -25.648 17.039 -13.914 1.00 77.75 386 GLN A N 1
ATOM 3071 C CA . GLN A 1 386 ? -25.952 15.696 -13.412 1.00 77.75 386 GLN A CA 1
ATOM 3072 C C . GLN A 1 386 ? -27.108 15.045 -14.182 1.00 77.75 386 GLN A C 1
ATOM 3074 O O . GLN A 1 386 ? -27.063 13.843 -14.424 1.00 77.75 386 GLN A O 1
ATOM 3079 N N . GLU A 1 387 ? -28.115 15.807 -14.607 1.00 86.12 387 GLU A N 1
ATOM 3080 C CA . GLU A 1 387 ? -29.190 15.318 -15.478 1.00 86.12 387 GLU A CA 1
ATOM 3081 C C . GLU A 1 387 ? -28.694 15.070 -16.907 1.00 86.12 387 GLU A C 1
ATOM 3083 O O . GLU A 1 387 ? -28.988 14.020 -17.466 1.00 86.12 387 GLU A O 1
ATOM 3088 N N . LYS A 1 388 ? -27.853 15.952 -17.464 1.00 85.25 388 LYS A N 1
ATOM 3089 C CA . LYS A 1 388 ? -27.180 15.760 -18.760 1.00 85.25 388 LYS A CA 1
ATOM 3090 C C . LYS A 1 388 ? -26.193 14.593 -18.715 1.00 85.25 388 LYS A C 1
ATOM 3092 O O . LYS A 1 388 ? -26.156 13.830 -19.667 1.00 85.25 388 LYS A O 1
ATOM 3097 N N . ASN A 1 389 ? -25.458 14.386 -17.620 1.00 74.81 389 ASN A N 1
ATOM 3098 C CA . ASN A 1 389 ? -24.609 13.201 -17.462 1.00 74.81 389 ASN A CA 1
ATOM 3099 C C . ASN A 1 389 ? -25.439 11.919 -17.341 1.00 74.81 389 ASN A C 1
ATOM 3101 O O . ASN A 1 389 ? -25.087 10.944 -17.986 1.00 74.81 389 ASN A O 1
ATOM 3105 N N . LYS A 1 390 ? -26.564 11.916 -16.612 1.00 86.06 390 LYS A N 1
ATOM 3106 C CA . LYS A 1 390 ? -27.485 10.763 -16.591 1.00 86.06 390 LYS A CA 1
ATOM 3107 C C . LYS A 1 390 ? -28.104 10.492 -17.960 1.00 86.06 390 LYS A C 1
ATOM 3109 O O . LYS A 1 390 ? -28.200 9.336 -18.347 1.00 86.06 390 LYS A O 1
ATOM 3114 N N . ALA A 1 391 ? -28.485 11.540 -18.693 1.00 84.56 391 ALA A N 1
ATOM 3115 C CA . ALA A 1 391 ? -28.978 11.429 -20.062 1.00 84.56 391 ALA A CA 1
ATOM 3116 C C . ALA A 1 391 ? -27.893 10.867 -20.993 1.00 84.56 391 ALA A C 1
ATOM 3118 O O . ALA A 1 391 ? -28.162 9.934 -21.734 1.00 84.56 391 ALA A O 1
ATOM 3119 N N . LEU A 1 392 ? -26.648 11.339 -20.881 1.00 83.19 392 LEU A N 1
ATOM 3120 C CA . LEU A 1 392 ? -25.501 10.796 -21.614 1.00 83.19 392 LEU A CA 1
ATOM 3121 C C . LEU A 1 392 ? -25.133 9.372 -21.173 1.00 83.19 392 LEU A C 1
ATOM 3123 O O . LEU A 1 392 ? -24.669 8.597 -21.998 1.00 83.19 392 LEU A O 1
ATOM 3127 N N . GLU A 1 393 ? -25.346 8.988 -19.915 1.00 80.88 393 GLU A N 1
ATOM 3128 C CA . GLU A 1 393 ? -25.190 7.607 -19.443 1.00 80.88 393 GLU A CA 1
ATOM 3129 C C . GLU A 1 393 ? -26.272 6.697 -20.039 1.00 80.88 393 GLU A C 1
ATOM 3131 O O . GLU A 1 393 ? -25.936 5.620 -20.533 1.00 80.88 393 GLU A O 1
ATOM 3136 N N . THR A 1 394 ? -27.539 7.134 -20.082 1.00 85.50 394 THR A N 1
ATOM 3137 C CA . THR A 1 394 ? -28.609 6.393 -20.769 1.00 85.50 394 THR A CA 1
ATOM 3138 C C . THR A 1 394 ? -28.405 6.361 -22.279 1.00 85.50 394 THR A C 1
ATOM 3140 O O . THR A 1 394 ? -28.545 5.296 -22.865 1.00 85.50 394 THR A O 1
ATOM 3143 N N . ASP A 1 395 ? -27.977 7.461 -22.901 1.00 83.25 395 ASP A N 1
ATOM 3144 C CA . ASP A 1 395 ? -27.681 7.536 -24.334 1.00 83.25 395 ASP A CA 1
ATOM 3145 C C . ASP A 1 395 ? -26.456 6.688 -24.684 1.00 83.25 395 ASP A C 1
ATOM 3147 O O . ASP A 1 395 ? -26.449 6.038 -25.722 1.00 83.25 395 ASP A O 1
ATOM 3151 N N . LEU A 1 396 ? -25.429 6.620 -23.827 1.00 79.25 396 LEU A N 1
ATOM 3152 C CA . LEU A 1 396 ? -24.296 5.704 -23.996 1.00 79.25 396 LEU A CA 1
ATOM 3153 C C . LEU A 1 396 ? -24.707 4.250 -23.776 1.00 79.25 396 LEU A C 1
ATOM 3155 O O . LEU A 1 396 ? -24.167 3.366 -24.438 1.00 79.25 396 LEU A O 1
ATOM 3159 N N . GLU A 1 397 ? -25.632 3.967 -22.863 1.00 85.56 397 GLU A N 1
ATOM 3160 C CA . GLU A 1 397 ? -26.118 2.612 -22.623 1.00 85.56 397 GLU A CA 1
ATOM 3161 C C . GLU A 1 397 ? -27.079 2.133 -23.723 1.00 85.56 397 GLU A C 1
ATOM 3163 O O . GLU A 1 397 ? -26.988 0.981 -24.149 1.00 85.56 397 GLU A O 1
ATOM 3168 N N . ASP A 1 398 ? -27.908 3.016 -24.274 1.00 85.62 398 ASP A N 1
ATOM 3169 C CA . ASP A 1 398 ? -28.748 2.758 -25.445 1.00 85.62 398 ASP A CA 1
ATOM 3170 C C . ASP A 1 398 ? -27.928 2.758 -26.737 1.00 85.62 398 ASP A C 1
ATOM 3172 O O . ASP A 1 398 ? -28.137 1.883 -27.574 1.00 85.62 398 ASP A O 1
ATOM 3176 N N . CYS A 1 399 ? -26.892 3.593 -26.865 1.00 77.88 399 CYS A N 1
ATOM 3177 C CA . CYS A 1 399 ? -25.886 3.451 -27.918 1.00 77.88 399 CYS A CA 1
ATOM 3178 C C . CYS A 1 399 ? -25.128 2.130 -27.783 1.00 77.88 399 CYS A C 1
ATOM 3180 O O . CYS A 1 399 ? -24.857 1.513 -28.801 1.00 77.88 399 CYS A O 1
ATOM 3182 N N . ARG A 1 400 ? -24.821 1.636 -26.573 1.00 82.56 400 ARG A N 1
ATOM 3183 C CA . ARG A 1 400 ? -24.222 0.300 -26.363 1.00 82.56 400 ARG A CA 1
ATOM 3184 C C . ARG A 1 400 ? -25.195 -0.830 -26.699 1.00 82.56 400 ARG A C 1
ATOM 3186 O O . ARG A 1 400 ? -24.751 -1.828 -27.258 1.00 82.56 400 ARG A O 1
ATOM 3193 N N . LYS A 1 401 ? -26.494 -0.699 -26.403 1.00 85.38 401 LYS A N 1
ATOM 3194 C CA . LYS A 1 401 ? -27.535 -1.650 -26.850 1.00 85.38 401 LYS A CA 1
ATOM 3195 C C . LYS A 1 401 ? -27.667 -1.624 -28.372 1.00 85.38 401 LYS A C 1
ATOM 3197 O O . LYS A 1 401 ? -27.679 -2.683 -28.985 1.00 85.38 401 LYS A O 1
ATOM 3202 N N . ALA A 1 402 ? -27.667 -0.443 -28.986 1.00 81.81 402 ALA A N 1
ATOM 3203 C CA . ALA A 1 402 ? -27.680 -0.269 -30.432 1.00 81.81 402 ALA A CA 1
ATOM 3204 C C . ALA A 1 402 ? -26.390 -0.782 -31.087 1.00 81.81 402 ALA A C 1
ATOM 3206 O O . ALA A 1 402 ? -26.470 -1.381 -32.147 1.00 81.81 402 ALA A O 1
ATOM 3207 N N . LEU A 1 403 ? -25.217 -0.630 -30.460 1.00 76.00 403 LEU A N 1
ATOM 3208 C CA . LEU A 1 403 ? -23.956 -1.198 -30.949 1.00 76.00 403 LEU A CA 1
ATOM 3209 C C . LEU A 1 403 ? -23.962 -2.721 -30.829 1.00 76.00 403 LEU A C 1
ATOM 3211 O O . LEU A 1 403 ? -23.568 -3.377 -31.781 1.00 76.00 403 LEU A O 1
ATOM 3215 N N . LYS A 1 404 ? -24.477 -3.285 -29.725 1.00 82.00 404 LYS A N 1
ATOM 3216 C CA . LYS A 1 404 ? -24.698 -4.735 -29.584 1.00 82.00 404 LYS A CA 1
ATOM 3217 C C . LYS A 1 404 ? -25.648 -5.261 -30.653 1.00 82.00 404 LYS A C 1
ATOM 3219 O O . LYS A 1 404 ? -25.281 -6.176 -31.378 1.00 82.00 404 LYS A O 1
ATOM 3224 N N . PHE A 1 405 ? -26.798 -4.617 -30.832 1.00 82.94 405 PHE A N 1
ATOM 3225 C CA . PHE A 1 405 ? -27.756 -4.953 -31.880 1.00 82.94 405 PHE A CA 1
ATOM 3226 C C . PHE A 1 405 ? -27.164 -4.763 -33.284 1.00 82.94 405 PHE A C 1
ATOM 3228 O O . PHE A 1 405 ? -27.429 -5.569 -34.161 1.00 82.94 405 PHE A O 1
ATOM 3235 N N . LYS A 1 406 ? -26.294 -3.768 -33.508 1.00 80.56 406 LYS A N 1
ATOM 3236 C CA . LYS A 1 406 ? -25.559 -3.581 -34.771 1.00 80.56 406 LYS A CA 1
ATOM 3237 C C . LYS A 1 406 ? -24.399 -4.563 -34.946 1.00 80.56 406 LYS A C 1
ATOM 3239 O O . LYS A 1 406 ? -24.047 -4.830 -36.088 1.00 80.56 406 LYS A O 1
ATOM 3244 N N . THR A 1 407 ? -23.829 -5.132 -33.879 1.00 80.12 407 THR A N 1
ATOM 3245 C CA . THR A 1 407 ? -22.894 -6.268 -33.964 1.00 80.12 407 THR A CA 1
ATOM 3246 C C . THR A 1 407 ? -23.624 -7.585 -34.191 1.00 80.12 407 THR A C 1
ATOM 3248 O O . THR A 1 407 ? -23.171 -8.366 -35.011 1.00 80.12 407 THR A O 1
ATOM 3251 N N . GLU A 1 408 ? -24.789 -7.791 -33.578 1.00 82.81 408 GLU A N 1
ATOM 3252 C CA . GLU A 1 408 ? -25.675 -8.933 -33.829 1.00 82.81 408 GLU A CA 1
ATOM 3253 C C . GLU A 1 408 ? -26.252 -8.863 -35.250 1.00 82.81 408 GLU A C 1
ATOM 3255 O O . GLU A 1 408 ? -26.232 -9.853 -35.967 1.00 82.81 408 GLU A O 1
ATOM 3260 N N . GLU A 1 409 ? -26.668 -7.687 -35.729 1.00 79.06 409 GLU A N 1
ATOM 3261 C CA . GLU A 1 409 ? -26.966 -7.451 -37.143 1.00 79.06 409 GLU A CA 1
ATOM 3262 C C . GLU A 1 409 ? -25.721 -7.574 -38.024 1.00 79.06 409 GLU A C 1
ATOM 3264 O O . GLU A 1 409 ? -25.872 -7.992 -39.159 1.00 79.06 409 GLU A O 1
ATOM 3269 N N . LEU A 1 410 ? -24.503 -7.241 -37.578 1.00 77.19 410 LEU A N 1
ATOM 3270 C CA . LEU A 1 410 ? -23.288 -7.474 -38.374 1.00 77.19 410 LEU A CA 1
ATOM 3271 C C . LEU A 1 410 ? -22.900 -8.949 -38.430 1.00 77.19 410 LEU A C 1
ATOM 3273 O O . LEU A 1 410 ? -22.343 -9.359 -39.436 1.00 77.19 410 LEU A O 1
ATOM 3277 N N . ASP A 1 411 ? -23.176 -9.739 -37.399 1.00 80.06 411 ASP A N 1
ATOM 3278 C CA . ASP A 1 411 ? -22.913 -11.177 -37.374 1.00 80.06 411 ASP A CA 1
ATOM 3279 C C . ASP A 1 411 ? -24.010 -11.940 -38.128 1.00 80.06 411 ASP A C 1
ATOM 3281 O O . ASP A 1 411 ? -23.692 -12.769 -38.977 1.00 80.06 411 ASP A O 1
ATOM 3285 N N . ASN A 1 412 ? -25.277 -11.542 -37.979 1.00 80.38 412 ASN A N 1
ATOM 3286 C CA . ASN A 1 412 ? -26.358 -11.947 -38.880 1.00 80.38 412 ASN A CA 1
ATOM 3287 C C . ASN A 1 412 ? -26.063 -11.511 -40.323 1.00 80.38 412 ASN A C 1
ATOM 3289 O O . ASN A 1 412 ? -26.247 -12.305 -41.234 1.00 80.38 412 ASN A O 1
ATOM 3293 N N . ASN A 1 413 ? -25.531 -10.306 -40.563 1.00 75.44 413 ASN A N 1
ATOM 3294 C CA . ASN A 1 413 ? -25.104 -9.877 -41.898 1.00 75.44 413 ASN A CA 1
ATOM 3295 C C . ASN A 1 413 ? -23.815 -10.568 -42.359 1.00 75.44 413 ASN A C 1
ATOM 3297 O O . ASN A 1 413 ? -23.612 -10.642 -43.560 1.00 75.44 413 ASN A O 1
ATOM 3301 N N . LYS A 1 414 ? -22.961 -11.113 -41.481 1.00 77.75 414 LYS A N 1
ATOM 3302 C CA . LYS A 1 414 ? -21.833 -11.984 -41.866 1.00 77.75 414 LYS A CA 1
ATOM 3303 C C . LYS A 1 414 ? -22.318 -13.375 -42.240 1.00 77.75 414 LYS A C 1
ATOM 3305 O O . LYS A 1 414 ? -21.785 -13.932 -43.187 1.00 77.75 414 LYS A O 1
ATOM 3310 N N . ASP A 1 415 ? -23.320 -13.922 -41.560 1.00 75.06 415 ASP A N 1
ATOM 3311 C CA . ASP A 1 415 ? -23.927 -15.204 -41.930 1.00 75.06 415 ASP A CA 1
ATOM 3312 C C . ASP A 1 415 ? -24.860 -15.064 -43.142 1.00 75.06 415 ASP A C 1
ATOM 3314 O O . ASP A 1 415 ? -24.890 -15.954 -43.991 1.00 75.06 415 ASP A O 1
ATOM 3318 N N . ILE A 1 416 ? -25.485 -13.900 -43.341 1.00 72.81 416 ILE A N 1
ATOM 3319 C CA . ILE A 1 416 ? -26.098 -13.517 -44.616 1.00 72.81 416 ILE A CA 1
ATOM 3320 C C . ILE A 1 416 ? -25.008 -13.262 -45.666 1.00 72.81 416 ILE A C 1
ATOM 3322 O O . ILE A 1 416 ? -25.190 -13.723 -46.774 1.00 72.81 416 ILE A O 1
ATOM 3326 N N . LEU A 1 417 ? -23.838 -12.675 -45.374 1.00 66.56 417 LEU A N 1
ATOM 3327 C CA . LEU A 1 417 ? -22.720 -12.601 -46.340 1.00 66.56 417 LEU A CA 1
ATOM 3328 C C . LEU A 1 417 ? -22.009 -13.946 -46.567 1.00 66.56 417 LEU A C 1
ATOM 3330 O O . LEU A 1 417 ? -21.331 -14.085 -47.578 1.00 66.56 417 LEU A O 1
ATOM 3334 N N . LYS A 1 418 ? -22.165 -14.949 -45.694 1.00 74.69 418 LYS A N 1
ATOM 3335 C CA . LYS A 1 418 ? -21.820 -16.350 -45.991 1.00 74.69 418 LYS A CA 1
ATOM 3336 C C . LYS A 1 418 ? -22.894 -16.992 -46.853 1.00 74.69 418 LYS A C 1
ATOM 3338 O O . LYS A 1 418 ? -22.548 -17.740 -47.751 1.00 74.69 418 LYS A O 1
ATOM 3343 N N . THR A 1 419 ? -24.170 -16.698 -46.614 1.00 72.94 419 THR A N 1
ATOM 3344 C CA . THR A 1 419 ? -25.283 -17.225 -47.417 1.00 72.94 419 THR A CA 1
ATOM 3345 C C . THR A 1 419 ? -25.252 -16.609 -48.811 1.00 72.94 419 THR A C 1
ATOM 3347 O O . THR A 1 419 ? -24.960 -17.321 -49.754 1.00 72.94 419 THR A O 1
ATOM 3350 N N . VAL A 1 420 ? -25.346 -15.284 -48.926 1.00 66.88 420 VAL A N 1
ATOM 3351 C CA . VAL A 1 420 ? -25.098 -14.473 -50.131 1.00 66.88 420 VAL A CA 1
ATOM 3352 C C . VAL A 1 420 ? -23.684 -14.678 -50.687 1.00 66.88 420 VAL A C 1
ATOM 3354 O O . VAL A 1 420 ? -23.468 -14.483 -51.873 1.00 66.88 420 VAL A O 1
ATOM 3357 N N . GLY A 1 421 ? -22.706 -15.094 -49.878 1.00 68.19 421 GLY A N 1
ATOM 3358 C CA . GLY A 1 421 ? -21.356 -15.458 -50.329 1.00 68.19 421 GLY A CA 1
ATOM 3359 C C . GLY A 1 421 ? -21.302 -16.826 -51.006 1.00 68.19 421 GLY A C 1
ATOM 3360 O O . GLY A 1 421 ? -20.674 -16.964 -52.052 1.00 68.19 421 GLY A O 1
ATOM 3361 N N . ASN A 1 422 ? -22.006 -17.815 -50.456 1.00 70.31 422 ASN A N 1
ATOM 3362 C CA . ASN A 1 422 ? -22.214 -19.126 -51.059 1.00 70.31 422 ASN A CA 1
ATOM 3363 C C . ASN A 1 422 ? -23.117 -19.000 -52.290 1.00 70.31 422 ASN A C 1
ATOM 3365 O O . ASN A 1 422 ? -22.765 -19.525 -53.334 1.00 70.31 422 ASN A O 1
ATOM 3369 N N . GLU A 1 423 ? -24.193 -18.216 -52.223 1.00 70.06 423 GLU A N 1
ATOM 3370 C CA . GLU A 1 423 ? -25.030 -17.832 -53.362 1.00 70.06 423 GLU A CA 1
ATOM 3371 C C . GLU A 1 423 ? -24.244 -17.001 -54.382 1.00 70.06 423 GLU A C 1
ATOM 3373 O O . GLU A 1 423 ? -24.521 -17.121 -55.562 1.00 70.06 423 GLU A O 1
ATOM 3378 N N . LEU A 1 424 ? -23.234 -16.209 -53.997 1.00 62.91 424 LEU A N 1
ATOM 3379 C CA . LEU A 1 424 ? -22.311 -15.557 -54.938 1.00 62.91 424 LEU A CA 1
ATOM 3380 C C . LEU A 1 424 ? -21.279 -16.525 -55.506 1.00 62.91 424 LEU A C 1
ATOM 3382 O O . LEU A 1 424 ? -20.780 -16.260 -56.590 1.00 62.91 424 LEU A O 1
ATOM 3386 N N . VAL A 1 425 ? -20.948 -17.628 -54.835 1.00 68.19 425 VAL A N 1
ATOM 3387 C CA . VAL A 1 425 ? -20.105 -18.697 -55.393 1.00 68.19 425 VAL A CA 1
ATOM 3388 C C . VAL A 1 425 ? -20.922 -19.575 -56.340 1.00 68.19 425 VAL A C 1
ATOM 3390 O O . VAL A 1 425 ? -20.485 -19.803 -57.463 1.00 68.19 425 VAL A O 1
ATOM 3393 N N . GLU A 1 426 ? -22.141 -19.962 -55.970 1.00 64.06 426 GLU A N 1
ATOM 3394 C CA . GLU A 1 426 ? -23.097 -20.660 -56.832 1.00 64.06 426 GLU A CA 1
ATOM 3395 C C . GLU A 1 426 ? -23.521 -19.783 -58.012 1.00 64.06 426 GLU A C 1
ATOM 3397 O O . GLU A 1 426 ? -23.474 -20.235 -59.153 1.00 64.06 426 GLU A O 1
ATOM 3402 N N . ALA A 1 427 ? -23.837 -18.505 -57.786 1.00 57.19 427 ALA A N 1
ATOM 3403 C CA . ALA A 1 427 ? -24.078 -17.545 -58.855 1.00 57.19 427 ALA A CA 1
ATOM 3404 C C . ALA A 1 427 ? -22.804 -17.272 -59.651 1.00 57.19 427 ALA A C 1
ATOM 3406 O O . ALA A 1 427 ? -22.918 -17.074 -60.847 1.00 57.19 427 ALA A O 1
ATOM 3407 N N . ARG A 1 428 ? -21.592 -17.319 -59.077 1.00 60.62 428 ARG A N 1
ATOM 3408 C CA . ARG A 1 428 ? -20.338 -17.207 -59.848 1.00 60.62 428 ARG A CA 1
ATOM 3409 C C . ARG A 1 428 ? -20.089 -18.435 -60.711 1.00 60.62 428 ARG A C 1
ATOM 3411 O O . ARG A 1 428 ? -19.642 -18.255 -61.836 1.00 60.62 428 ARG A O 1
ATOM 3418 N N . ASP A 1 429 ? -20.395 -19.645 -60.255 1.00 58.16 429 ASP A N 1
ATOM 3419 C CA . ASP A 1 429 ? -20.298 -20.851 -61.082 1.00 58.16 429 ASP A CA 1
ATOM 3420 C C . ASP A 1 429 ? -21.469 -20.960 -62.085 1.00 58.16 429 ASP A C 1
ATOM 3422 O O . ASP A 1 429 ? -21.281 -21.486 -63.181 1.00 58.16 429 ASP A O 1
ATOM 3426 N N . GLN A 1 430 ? -22.631 -20.350 -61.824 1.00 56.25 430 GLN A N 1
ATOM 3427 C CA . GLN A 1 430 ? -23.679 -20.126 -62.835 1.00 56.25 430 GLN A CA 1
ATOM 3428 C C . GLN A 1 430 ? -23.278 -19.028 -63.846 1.00 56.25 430 GLN A C 1
ATOM 3430 O O . GLN A 1 430 ? -23.418 -19.223 -65.048 1.00 56.25 430 GLN A O 1
ATOM 3435 N N . ILE A 1 431 ? -22.674 -17.920 -63.405 1.00 48.34 431 ILE A N 1
ATOM 3436 C CA . ILE A 1 431 ? -22.142 -16.810 -64.224 1.00 48.34 431 ILE A CA 1
ATOM 3437 C C . ILE A 1 431 ? -20.927 -17.257 -65.042 1.00 48.34 431 ILE A C 1
ATOM 3439 O O . ILE A 1 431 ? -20.750 -16.815 -66.171 1.00 48.34 431 ILE A O 1
ATOM 3443 N N . LYS A 1 432 ? -20.128 -18.205 -64.558 1.00 52.66 432 LYS A N 1
ATOM 3444 C CA . LYS A 1 432 ? -19.072 -18.894 -65.320 1.00 52.66 432 LYS A CA 1
ATOM 3445 C C . LYS A 1 432 ? -19.638 -19.795 -66.426 1.00 52.66 432 LYS A C 1
ATOM 3447 O O . LYS A 1 432 ? -18.941 -20.063 -67.397 1.00 52.66 432 LYS A O 1
ATOM 3452 N N . ASN A 1 433 ? -20.910 -20.185 -66.316 1.00 52.50 433 ASN A N 1
ATOM 3453 C CA . ASN A 1 433 ? -21.697 -20.818 -67.377 1.00 52.50 433 ASN A CA 1
ATOM 3454 C C . ASN A 1 433 ? -22.591 -19.815 -68.149 1.00 52.50 433 ASN A C 1
ATOM 3456 O O . ASN A 1 433 ? -23.294 -20.219 -69.072 1.00 52.50 433 ASN A O 1
ATOM 3460 N N . ALA A 1 434 ? -22.564 -18.517 -67.805 1.00 49.91 434 ALA A N 1
ATOM 3461 C CA . ALA A 1 434 ? -23.467 -17.493 -68.349 1.00 49.91 434 ALA A CA 1
ATOM 3462 C C . ALA A 1 434 ? -22.812 -16.123 -68.665 1.00 49.91 434 ALA A C 1
ATOM 3464 O O . ALA A 1 434 ? -23.518 -15.148 -68.914 1.00 49.91 434 ALA A O 1
ATOM 3465 N N . THR A 1 435 ? -21.479 -16.013 -68.743 1.00 39.22 435 THR A N 1
ATOM 3466 C CA . THR A 1 435 ? -20.765 -14.761 -69.099 1.00 39.22 435 THR A CA 1
ATOM 3467 C C . THR A 1 435 ? -20.611 -14.567 -70.610 1.00 39.22 435 THR A C 1
ATOM 3469 O O . THR A 1 435 ? -19.568 -14.176 -71.127 1.00 39.22 435 THR A O 1
ATOM 3472 N N . GLY A 1 436 ? -21.708 -14.785 -71.338 1.00 52.28 436 GLY A N 1
ATOM 3473 C CA . GLY A 1 436 ? -21.823 -14.511 -72.772 1.00 52.28 436 GLY A CA 1
ATOM 3474 C C . GLY A 1 436 ? -22.106 -13.047 -73.134 1.00 52.28 436 GLY A C 1
ATOM 3475 O O . GLY A 1 436 ? -22.517 -12.797 -74.264 1.00 52.28 436 GLY A O 1
ATOM 3476 N N . SER A 1 437 ? -21.952 -12.080 -72.216 1.00 48.78 437 SER A N 1
ATOM 3477 C CA . SER A 1 437 ? -22.087 -10.638 -72.503 1.00 48.78 437 SER A CA 1
ATOM 3478 C C . SER A 1 437 ? -21.492 -9.726 -71.417 1.00 48.78 437 SER A C 1
ATOM 3480 O O . SER A 1 437 ? -22.167 -9.353 -70.465 1.00 48.78 437 SER A O 1
ATOM 3482 N N . SER A 1 438 ? -20.259 -9.264 -71.628 1.00 46.34 438 SER A N 1
ATOM 3483 C CA . SER A 1 438 ? -19.943 -7.835 -71.480 1.00 46.34 438 SER A CA 1
ATOM 3484 C C . SER A 1 438 ? -18.920 -7.470 -72.551 1.00 46.34 438 SER A C 1
ATOM 3486 O O . SER A 1 438 ? -17.727 -7.741 -72.429 1.00 46.34 438 SER A O 1
ATOM 3488 N N . LYS A 1 439 ? -19.431 -6.971 -73.678 1.00 52.34 439 LYS A N 1
ATOM 3489 C CA . LYS A 1 439 ? -18.665 -6.699 -74.904 1.00 52.34 439 LYS A CA 1
ATOM 3490 C C . LYS A 1 439 ? -19.080 -5.357 -75.527 1.00 52.34 439 LYS A C 1
ATOM 3492 O O . LYS A 1 439 ? -19.160 -5.236 -76.738 1.00 52.34 439 LYS A O 1
ATOM 3497 N N . GLY A 1 440 ? -19.433 -4.395 -74.670 1.00 55.41 440 GLY A N 1
ATOM 3498 C CA . GLY A 1 440 ? -19.813 -3.028 -75.052 1.00 55.41 440 GLY A CA 1
ATOM 3499 C C . GLY A 1 440 ? -18.776 -2.002 -74.598 1.00 55.41 440 GLY A C 1
ATOM 3500 O O . GLY A 1 440 ? -18.224 -1.273 -75.413 1.00 55.41 440 GLY A O 1
ATOM 3501 N N . GLU A 1 441 ? -18.428 -2.013 -73.308 1.00 53.12 441 GLU A N 1
ATOM 3502 C CA . GLU A 1 441 ? -17.469 -1.060 -72.718 1.00 53.12 441 GLU A CA 1
ATOM 3503 C C . GLU A 1 441 ? -16.033 -1.235 -73.254 1.00 53.12 441 GLU A C 1
ATOM 3505 O O . GLU A 1 441 ? -15.250 -0.287 -73.259 1.00 53.12 441 GLU A O 1
ATOM 3510 N N . LEU A 1 442 ? -15.696 -2.425 -73.770 1.00 53.69 442 LEU A N 1
ATOM 3511 C CA . LEU A 1 442 ? -14.409 -2.686 -74.423 1.00 53.69 442 LEU A CA 1
ATOM 3512 C C . LEU A 1 442 ? -14.286 -1.957 -75.773 1.00 53.69 442 LEU A C 1
ATOM 3514 O O . LEU A 1 442 ? -13.229 -1.405 -76.069 1.00 53.69 442 LEU A O 1
ATOM 3518 N N . ASP A 1 443 ? -15.357 -1.923 -76.571 1.00 56.66 443 ASP A N 1
ATOM 3519 C CA . ASP A 1 443 ? -15.339 -1.351 -77.924 1.00 56.66 443 ASP A CA 1
ATOM 3520 C C . ASP A 1 443 ? -15.257 0.187 -77.881 1.00 56.66 443 ASP A C 1
ATOM 3522 O O . ASP A 1 443 ? -14.566 0.806 -78.695 1.00 56.66 443 ASP A O 1
ATOM 3526 N N . GLU A 1 444 ? -15.888 0.822 -76.887 1.00 56.84 444 GLU A N 1
ATOM 3527 C CA . GLU A 1 444 ? -15.830 2.277 -76.713 1.00 56.84 444 GLU A CA 1
ATOM 3528 C C . GLU A 1 444 ? -14.443 2.737 -76.223 1.00 56.84 444 GLU A C 1
ATOM 3530 O O . GLU A 1 444 ? -13.873 3.681 -76.782 1.00 56.84 444 GLU A O 1
ATOM 3535 N N . LEU A 1 445 ? -13.825 2.004 -75.287 1.00 57.00 445 LEU A N 1
ATOM 3536 C CA . LEU A 1 445 ? -12.422 2.203 -74.897 1.00 57.00 445 LEU A CA 1
ATOM 3537 C C . LEU A 1 445 ? -11.446 1.889 -76.040 1.00 57.00 445 LEU A C 1
ATOM 3539 O O . LEU A 1 445 ? -10.482 2.634 -76.228 1.00 57.00 445 LEU A O 1
ATOM 3543 N N . GLN A 1 446 ? -11.704 0.863 -76.858 1.00 58.91 446 GLN A N 1
ATOM 3544 C CA . GLN A 1 446 ? -10.928 0.614 -78.075 1.00 58.91 446 GLN A CA 1
ATOM 3545 C C . GLN A 1 446 ? -11.039 1.776 -79.070 1.00 58.91 446 GLN A C 1
ATOM 3547 O O . GLN A 1 446 ? -10.024 2.147 -79.648 1.00 58.91 446 GLN A O 1
ATOM 3552 N N . SER A 1 447 ? -12.197 2.428 -79.220 1.00 64.00 447 SER A N 1
ATOM 3553 C CA . SER A 1 447 ? -12.328 3.603 -80.100 1.00 64.00 447 SER A CA 1
ATOM 3554 C C . SER A 1 447 ? -11.461 4.795 -79.649 1.00 64.00 447 SER A C 1
ATOM 3556 O O . SER A 1 447 ? -10.851 5.489 -80.472 1.00 64.00 447 SER A O 1
ATOM 3558 N N . GLN A 1 448 ? -11.330 5.003 -78.335 1.00 62.38 448 GLN A N 1
ATOM 3559 C CA . GLN A 1 448 ? -10.483 6.051 -77.753 1.00 62.38 448 GLN A CA 1
ATOM 3560 C C . GLN A 1 448 ? -8.994 5.679 -77.834 1.00 62.38 448 GLN A C 1
ATOM 3562 O O . GLN A 1 448 ? -8.148 6.514 -78.160 1.00 62.38 448 GLN A O 1
ATOM 3567 N N . LEU A 1 449 ? -8.666 4.403 -77.621 1.00 60.5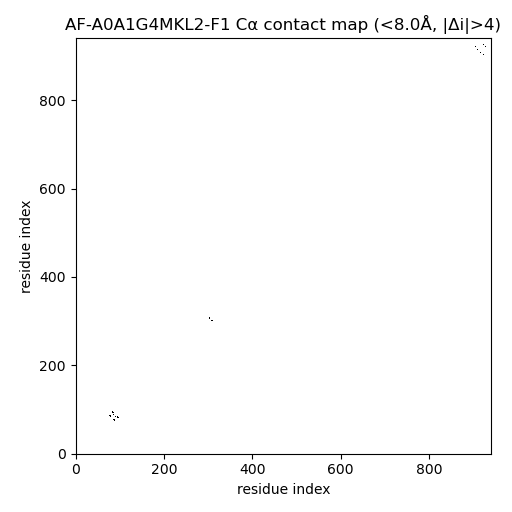6 449 LEU A N 1
ATOM 3568 C CA . LEU A 1 449 ? -7.302 3.889 -77.724 1.00 60.56 449 LEU A CA 1
ATOM 3569 C C . LEU A 1 449 ? -6.825 3.850 -79.188 1.00 60.56 449 LEU A C 1
ATOM 3571 O O . LEU A 1 449 ? -5.678 4.194 -79.458 1.00 60.56 449 LEU A O 1
ATOM 3575 N N . ASP A 1 450 ? -7.698 3.553 -80.153 1.00 66.12 450 ASP A N 1
ATOM 3576 C CA . ASP A 1 450 ? -7.375 3.557 -81.585 1.00 66.12 450 ASP A CA 1
ATOM 3577 C C . ASP A 1 450 ? -7.350 4.970 -82.197 1.00 66.12 450 ASP A C 1
ATOM 3579 O O . ASP A 1 450 ? -6.592 5.214 -83.137 1.00 66.12 450 ASP A O 1
ATOM 3583 N N . THR A 1 451 ? -8.075 5.949 -81.640 1.00 69.75 451 THR A N 1
ATOM 3584 C CA . THR A 1 451 ? -7.876 7.369 -82.001 1.00 69.75 451 THR A CA 1
ATOM 3585 C C . THR A 1 451 ? -6.594 7.947 -81.395 1.00 69.75 451 THR A C 1
ATOM 3587 O O . THR A 1 451 ? -5.894 8.705 -82.072 1.00 69.75 451 THR A O 1
ATOM 3590 N N . LEU A 1 452 ? -6.204 7.532 -80.184 1.00 61.12 452 LEU A N 1
ATOM 3591 C CA . LEU A 1 452 ? -4.877 7.829 -79.629 1.00 61.12 452 LEU A CA 1
ATOM 3592 C C . LEU A 1 452 ? -3.750 7.093 -80.371 1.00 61.12 452 LEU A C 1
ATOM 3594 O O . LEU A 1 452 ? -2.685 7.678 -80.562 1.00 61.12 452 LEU A O 1
ATOM 3598 N N . ARG A 1 453 ? -3.969 5.866 -80.863 1.00 67.25 453 ARG A N 1
ATOM 3599 C CA . ARG A 1 453 ? -3.029 5.178 -81.765 1.00 67.25 453 ARG A CA 1
ATOM 3600 C C . ARG A 1 453 ? -2.943 5.851 -83.121 1.00 67.25 453 ARG A C 1
ATOM 3602 O O . ARG A 1 453 ? -1.839 5.944 -83.623 1.00 67.25 453 ARG A O 1
ATOM 3609 N N . LYS A 1 454 ? -4.035 6.364 -83.700 1.00 70.38 454 LYS A N 1
ATOM 3610 C CA . LYS A 1 454 ? -3.958 7.155 -84.942 1.00 70.38 454 LYS A CA 1
ATOM 3611 C C . LYS A 1 454 ? -3.139 8.427 -84.751 1.00 70.38 454 LYS A C 1
ATOM 3613 O O . LYS A 1 454 ? -2.227 8.645 -85.531 1.00 70.38 454 LYS A O 1
ATOM 3618 N N . LYS A 1 455 ? -3.343 9.176 -83.662 1.00 69.44 455 LYS A N 1
ATOM 3619 C CA . LYS A 1 455 ? -2.499 10.344 -83.346 1.00 69.44 455 LYS A CA 1
ATOM 3620 C C . LYS A 1 455 ? -1.043 9.979 -83.047 1.00 69.44 455 LYS A C 1
ATOM 3622 O O . LYS A 1 455 ? -0.147 10.722 -83.429 1.00 69.44 455 LYS A O 1
ATOM 3627 N N . ASN A 1 456 ? -0.784 8.837 -82.405 1.00 65.06 456 ASN A N 1
ATOM 3628 C CA . ASN A 1 456 ? 0.583 8.334 -82.243 1.00 65.06 456 ASN A CA 1
ATOM 3629 C C . ASN A 1 456 ? 1.172 7.809 -83.559 1.00 65.06 456 ASN A C 1
ATOM 3631 O O . ASN A 1 456 ? 2.363 7.960 -83.750 1.00 65.06 456 ASN A O 1
ATOM 3635 N N . LEU A 1 457 ? 0.383 7.251 -84.479 1.00 69.50 457 LEU A N 1
ATOM 3636 C CA . LEU A 1 457 ? 0.825 6.860 -85.821 1.00 69.50 457 LEU A CA 1
ATOM 3637 C C . LEU A 1 457 ? 1.063 8.077 -86.716 1.00 69.50 457 LEU A C 1
ATOM 3639 O O . LEU A 1 457 ? 1.952 8.026 -87.548 1.00 69.50 457 LEU A O 1
ATOM 3643 N N . GLU A 1 458 ? 0.333 9.175 -86.530 1.00 68.06 458 GLU A N 1
ATOM 3644 C CA . GLU A 1 458 ? 0.596 10.457 -87.193 1.00 68.06 458 GLU A CA 1
ATOM 3645 C C . GLU A 1 458 ? 1.866 11.108 -86.627 1.00 68.06 458 GLU A C 1
ATOM 3647 O O . GLU A 1 458 ? 2.738 11.481 -87.403 1.00 68.06 458 GLU A O 1
ATOM 3652 N N . LEU A 1 459 ? 2.055 11.137 -85.301 1.00 64.75 459 LEU A N 1
ATOM 3653 C CA . LEU A 1 459 ? 3.308 11.592 -84.678 1.00 64.75 459 LEU A CA 1
ATOM 3654 C C . LEU A 1 459 ? 4.503 10.681 -84.992 1.00 64.75 459 LEU A C 1
ATOM 3656 O O . LEU A 1 459 ? 5.606 11.182 -85.186 1.00 64.75 459 LEU A O 1
ATOM 3660 N N . VAL A 1 460 ? 4.309 9.362 -85.068 1.00 69.12 460 VAL A N 1
ATOM 3661 C CA . VAL A 1 460 ? 5.342 8.410 -85.497 1.00 69.12 460 VAL A CA 1
ATOM 3662 C C . VAL A 1 460 ? 5.592 8.536 -86.994 1.00 69.12 460 VAL A C 1
ATOM 3664 O O . VAL A 1 460 ? 6.747 8.494 -87.370 1.00 69.12 460 VAL A O 1
ATOM 3667 N N . ALA A 1 461 ? 4.598 8.806 -87.843 1.00 69.50 461 ALA A N 1
ATOM 3668 C CA . ALA A 1 461 ? 4.819 9.083 -89.264 1.00 69.50 461 ALA A CA 1
ATOM 3669 C C . ALA A 1 461 ? 5.500 10.443 -89.496 1.00 69.50 461 ALA A C 1
ATOM 3671 O O . ALA A 1 461 ? 6.344 10.558 -90.382 1.00 69.50 461 ALA A O 1
ATOM 3672 N N . GLU A 1 462 ? 5.209 11.472 -88.695 1.00 70.38 462 GLU A N 1
ATOM 3673 C CA . GLU A 1 462 ? 5.962 12.730 -88.712 1.00 70.38 462 GLU A CA 1
ATOM 3674 C C . GLU A 1 462 ? 7.396 12.509 -88.219 1.00 70.38 462 GLU A C 1
ATOM 3676 O O . GLU A 1 462 ? 8.336 12.946 -88.888 1.00 70.38 462 GLU A O 1
ATOM 3681 N N . LEU A 1 463 ? 7.589 11.765 -87.124 1.00 63.25 463 LEU A N 1
ATOM 3682 C CA . LEU A 1 463 ? 8.909 11.388 -86.620 1.00 63.25 463 LEU A CA 1
ATOM 3683 C C . LEU A 1 463 ? 9.668 10.479 -87.588 1.00 63.25 463 LEU A C 1
ATOM 3685 O O . LEU A 1 463 ? 10.855 10.700 -87.746 1.00 63.25 463 LEU A O 1
ATOM 3689 N N . GLU A 1 464 ? 9.037 9.539 -88.289 1.00 68.88 464 GLU A N 1
ATOM 3690 C CA . GLU A 1 464 ? 9.636 8.689 -89.327 1.00 68.88 464 GLU A CA 1
ATOM 3691 C C . GLU A 1 464 ? 9.885 9.472 -90.617 1.00 68.88 464 GLU A C 1
ATOM 3693 O O . GLU A 1 464 ? 10.881 9.230 -91.291 1.00 68.88 464 GLU A O 1
ATOM 3698 N N . SER A 1 465 ? 9.065 10.470 -90.957 1.00 67.62 465 SER A N 1
ATOM 3699 C CA . SER A 1 465 ? 9.367 11.389 -92.061 1.00 67.62 465 SER A CA 1
ATOM 3700 C C . SER A 1 465 ? 10.563 12.282 -91.718 1.00 67.62 465 SER A C 1
ATOM 3702 O O . SER A 1 465 ? 11.427 12.507 -92.564 1.00 67.62 465 SER A O 1
ATOM 3704 N N . SER A 1 466 ? 10.662 12.723 -90.460 1.00 66.88 466 SER A N 1
ATOM 3705 C CA . SER A 1 466 ? 11.783 13.484 -89.910 1.00 66.88 466 SER A CA 1
ATOM 3706 C C . SER A 1 466 ? 13.033 12.611 -89.798 1.00 66.88 466 SER A C 1
ATOM 3708 O O . SER A 1 466 ? 14.110 13.038 -90.204 1.00 66.88 466 SER A O 1
ATOM 3710 N N . HIS A 1 467 ? 12.894 11.358 -89.360 1.00 69.44 467 HIS A N 1
ATOM 3711 C CA . HIS A 1 467 ? 13.970 10.377 -89.260 1.00 69.44 467 HIS A CA 1
ATOM 3712 C C . HIS A 1 467 ? 14.421 9.921 -90.646 1.00 69.44 467 HIS A C 1
ATOM 3714 O O . HIS A 1 467 ? 15.613 9.830 -90.859 1.00 69.44 467 HIS A O 1
ATOM 3720 N N . SER A 1 468 ? 13.528 9.780 -91.631 1.00 71.69 468 SER A N 1
ATOM 3721 C CA . SER A 1 468 ? 13.882 9.519 -93.034 1.00 71.69 468 SER A CA 1
ATOM 3722 C C . SER A 1 468 ? 14.511 10.745 -93.707 1.00 71.69 468 SER A C 1
ATOM 3724 O O . SER A 1 468 ? 15.372 10.600 -94.570 1.00 71.69 468 SER A O 1
ATOM 3726 N N . GLN A 1 469 ? 14.139 11.971 -93.321 1.00 70.19 469 GLN A N 1
ATOM 3727 C CA . GLN A 1 469 ? 14.837 13.192 -93.748 1.00 70.19 469 GLN A CA 1
ATOM 3728 C C . GLN A 1 469 ? 16.204 13.346 -93.066 1.00 70.19 469 GLN A C 1
ATOM 3730 O O . GLN A 1 469 ? 17.142 13.836 -93.694 1.00 70.19 469 GLN A O 1
ATOM 3735 N N . LEU A 1 470 ? 16.341 12.916 -91.811 1.00 64.12 470 LEU A N 1
ATOM 3736 C CA . LEU A 1 470 ? 17.608 12.844 -91.085 1.00 64.12 470 LEU A CA 1
ATOM 3737 C C . LEU A 1 470 ? 18.487 11.711 -91.609 1.00 64.12 470 LEU A C 1
ATOM 3739 O O . LEU A 1 470 ? 19.666 11.951 -91.800 1.00 64.12 470 LEU A O 1
ATOM 3743 N N . GLU A 1 471 ? 17.944 10.548 -91.955 1.00 69.75 471 GLU A N 1
ATOM 3744 C CA . GLU A 1 471 ? 18.639 9.468 -92.652 1.00 69.75 471 GLU A CA 1
ATOM 3745 C C . GLU A 1 471 ? 19.046 9.906 -94.048 1.00 69.75 471 GLU A C 1
ATOM 3747 O O . GLU A 1 471 ? 20.181 9.672 -94.418 1.00 69.75 471 GLU A O 1
ATOM 3752 N N . LYS A 1 472 ? 18.204 10.611 -94.812 1.00 72.44 472 LYS A N 1
ATOM 3753 C CA . LYS A 1 472 ? 18.608 11.172 -96.113 1.00 72.44 472 LYS A CA 1
ATOM 3754 C C . LYS A 1 472 ? 19.679 12.252 -95.967 1.00 72.44 472 LYS A C 1
ATOM 3756 O O . LYS A 1 472 ? 20.545 12.339 -96.829 1.00 72.44 472 LYS A O 1
ATOM 3761 N N . LYS A 1 473 ? 19.693 13.015 -94.867 1.00 68.44 473 LYS A N 1
ATOM 3762 C CA . LYS A 1 473 ? 20.792 13.939 -94.521 1.00 68.44 473 LYS A CA 1
ATOM 3763 C C . LYS A 1 473 ? 22.041 13.215 -94.014 1.00 68.44 473 LYS A C 1
ATOM 3765 O O . LYS A 1 473 ? 23.143 13.644 -94.318 1.00 68.44 473 LYS A O 1
ATOM 3770 N N . VAL A 1 474 ? 21.907 12.114 -93.281 1.00 68.62 474 VAL A N 1
ATOM 3771 C CA . VAL A 1 474 ? 23.019 11.280 -92.798 1.00 68.62 474 VAL A CA 1
ATOM 3772 C C . VAL A 1 474 ? 23.587 10.437 -93.935 1.00 68.62 474 VAL A C 1
ATOM 3774 O O . VAL A 1 474 ? 24.790 10.242 -93.972 1.00 68.62 474 VAL A O 1
ATOM 3777 N N . GLN A 1 475 ? 22.775 10.023 -94.907 1.00 69.00 475 GLN A N 1
ATOM 3778 C CA . GLN A 1 475 ? 23.182 9.395 -96.160 1.00 69.00 475 GLN A CA 1
ATOM 3779 C C . GLN A 1 475 ? 23.790 10.426 -97.108 1.00 69.00 475 GLN A C 1
ATOM 3781 O O . GLN A 1 475 ? 24.832 10.131 -97.671 1.00 69.00 475 GLN A O 1
ATOM 3786 N N . SER A 1 476 ? 23.263 11.653 -97.225 1.00 70.12 476 SER A N 1
ATOM 3787 C CA . SER A 1 476 ? 23.935 12.701 -98.007 1.00 70.12 476 SER A CA 1
ATOM 3788 C C . SER A 1 476 ? 25.256 13.133 -97.365 1.00 70.12 476 SER A C 1
ATOM 3790 O O . SER A 1 476 ? 26.232 13.322 -98.078 1.00 70.12 476 SER A O 1
ATOM 3792 N N . LEU A 1 477 ? 25.332 13.211 -96.031 1.00 62.69 477 LEU A N 1
ATOM 3793 C CA . LEU A 1 477 ? 26.575 13.458 -95.289 1.00 62.69 477 LEU A CA 1
ATOM 3794 C C . LEU A 1 477 ? 27.501 12.233 -95.266 1.00 62.69 477 LEU A C 1
ATOM 3796 O O . LEU A 1 477 ? 28.711 12.403 -95.165 1.00 62.69 477 LEU A O 1
ATOM 3800 N N . ALA A 1 478 ? 26.988 11.006 -95.387 1.00 64.19 478 ALA A N 1
ATOM 3801 C CA . ALA A 1 478 ? 27.793 9.798 -95.570 1.00 64.19 478 ALA A CA 1
ATOM 3802 C C . ALA A 1 478 ? 28.289 9.672 -97.013 1.00 64.19 478 ALA A C 1
ATOM 3804 O O . ALA A 1 478 ? 29.402 9.208 -97.219 1.00 64.19 478 ALA A O 1
ATOM 3805 N N . GLU A 1 479 ? 27.525 10.144 -97.997 1.00 67.50 479 GLU A N 1
ATOM 3806 C CA . GLU A 1 479 ? 27.954 10.314 -99.380 1.00 67.50 479 GLU A CA 1
ATOM 3807 C C . GLU A 1 479 ? 28.962 11.450 -99.513 1.00 67.50 479 GLU A C 1
ATOM 3809 O O . GLU A 1 479 ? 29.928 11.282 -100.240 1.00 67.50 479 GLU A O 1
ATOM 3814 N N . GLU A 1 480 ? 28.800 12.580 -98.820 1.00 64.44 480 GLU A N 1
ATOM 3815 C CA . GLU A 1 480 ? 29.840 13.609 -98.734 1.00 64.44 480 GLU A CA 1
ATOM 3816 C C . GLU A 1 480 ? 31.057 13.086 -97.979 1.00 64.44 480 GLU A C 1
ATOM 3818 O O . GLU A 1 480 ? 32.169 13.297 -98.432 1.00 64.44 480 GLU A O 1
ATOM 3823 N N . LYS A 1 481 ? 30.897 12.317 -96.898 1.00 63.88 481 LYS A N 1
ATOM 3824 C CA . LYS A 1 481 ? 32.017 11.663 -96.203 1.00 63.88 481 LYS A CA 1
ATOM 3825 C C . LYS A 1 481 ? 32.677 10.578 -97.058 1.00 63.88 481 LYS A C 1
ATOM 3827 O O . LYS A 1 481 ? 33.881 10.389 -96.942 1.00 63.88 481 LYS A O 1
ATOM 3832 N N . ALA A 1 482 ? 31.940 9.899 -97.936 1.00 65.56 482 ALA A N 1
ATOM 3833 C CA . ALA A 1 482 ? 32.470 8.927 -98.892 1.00 65.56 482 ALA A CA 1
ATOM 3834 C C . ALA A 1 482 ? 33.129 9.612 -100.096 1.00 65.56 482 ALA A C 1
ATOM 3836 O O . ALA A 1 482 ? 34.183 9.157 -100.526 1.00 65.56 482 ALA A O 1
ATOM 3837 N N . LYS A 1 483 ? 32.573 10.728 -100.588 1.00 66.75 483 LYS A N 1
ATOM 3838 C CA . LYS A 1 483 ? 33.172 11.602 -101.608 1.00 66.75 483 LYS A CA 1
ATOM 3839 C C . LYS A 1 483 ? 34.444 12.223 -101.051 1.00 66.75 483 LYS A C 1
ATOM 3841 O O . LYS A 1 483 ? 35.492 11.900 -101.565 1.00 66.75 483 LYS A O 1
ATOM 3846 N N . VAL A 1 484 ? 34.410 12.895 -99.901 1.00 64.12 484 VAL A N 1
ATOM 3847 C CA . VAL A 1 484 ? 35.590 13.403 -99.177 1.00 64.12 484 VAL A CA 1
ATOM 3848 C C . VAL A 1 484 ? 36.571 12.289 -98.787 1.00 64.12 484 VAL A C 1
ATOM 3850 O O . VAL A 1 484 ? 37.770 12.532 -98.803 1.00 64.12 484 VAL A O 1
ATOM 3853 N N . SER A 1 485 ? 36.142 11.055 -98.493 1.00 59.16 485 SER A N 1
ATOM 3854 C CA . SER A 1 485 ? 37.070 9.926 -98.289 1.00 59.16 485 SER A CA 1
ATOM 3855 C C . SER A 1 485 ? 37.682 9.422 -99.599 1.00 59.16 485 SER A C 1
ATOM 3857 O O . SER A 1 485 ? 38.833 8.988 -99.584 1.00 59.16 485 SER A O 1
ATOM 3859 N N . ASN A 1 486 ? 36.961 9.483 -100.722 1.00 67.50 486 ASN A N 1
ATOM 3860 C CA . ASN A 1 486 ? 37.506 9.212 -102.052 1.00 67.50 486 ASN A CA 1
ATOM 3861 C C . ASN A 1 486 ? 38.380 10.363 -102.543 1.00 67.50 486 ASN A C 1
ATOM 3863 O O . ASN A 1 486 ? 39.415 10.110 -103.126 1.00 67.50 486 ASN A O 1
ATOM 3867 N N . ASP A 1 487 ? 38.059 11.610 -102.235 1.00 66.12 487 ASP A N 1
ATOM 3868 C CA . ASP A 1 487 ? 38.879 12.774 -102.536 1.00 66.12 487 ASP A CA 1
ATOM 3869 C C . ASP A 1 487 ? 40.104 12.798 -101.623 1.00 66.12 487 ASP A C 1
ATOM 3871 O O . ASP A 1 487 ? 41.173 13.182 -102.068 1.00 66.12 487 ASP A O 1
ATOM 3875 N N . LEU A 1 488 ? 40.022 12.278 -100.392 1.00 58.03 488 LEU A N 1
ATOM 3876 C CA . LEU A 1 488 ? 41.181 12.003 -99.540 1.00 58.03 488 LEU A CA 1
ATOM 3877 C C . LEU A 1 488 ? 41.985 10.792 -100.044 1.00 58.03 488 LEU A C 1
ATOM 3879 O O . LEU A 1 488 ? 43.198 10.775 -99.861 1.00 58.03 488 LEU A O 1
ATOM 3883 N N . SER A 1 489 ? 41.371 9.789 -100.685 1.00 65.19 489 SER A N 1
ATOM 3884 C CA . SER A 1 489 ? 42.087 8.643 -101.279 1.00 65.19 489 SER A CA 1
ATOM 3885 C C . SER A 1 489 ? 42.713 8.992 -102.637 1.00 65.19 489 SER A C 1
ATOM 3887 O O . SER A 1 489 ? 43.813 8.538 -102.946 1.00 65.19 489 SER A O 1
ATOM 3889 N N . LEU A 1 490 ? 42.088 9.879 -103.410 1.00 67.06 490 LEU A N 1
ATOM 3890 C CA . LEU A 1 490 ? 42.583 10.467 -104.651 1.00 67.06 490 LEU A CA 1
ATOM 3891 C C . LEU A 1 490 ? 43.613 11.561 -104.360 1.00 67.06 490 LEU A C 1
ATOM 3893 O O . LEU A 1 490 ? 44.626 11.620 -105.049 1.00 67.06 490 LEU A O 1
ATOM 3897 N N . ALA A 1 491 ? 43.451 12.356 -103.300 1.00 59.47 491 ALA A N 1
ATOM 3898 C CA . ALA A 1 491 ? 44.482 13.260 -102.790 1.00 59.47 491 ALA A CA 1
ATOM 3899 C C . ALA A 1 491 ? 45.661 12.477 -102.210 1.00 59.47 491 ALA A C 1
ATOM 3901 O O . ALA A 1 491 ? 46.794 12.817 -102.514 1.00 59.47 491 ALA A O 1
ATOM 3902 N N . LYS A 1 492 ? 45.443 11.388 -101.457 1.00 62.66 492 LYS A N 1
ATOM 3903 C CA . LYS A 1 492 ? 46.542 10.518 -101.003 1.00 62.66 492 LYS A CA 1
ATOM 3904 C C . LYS A 1 492 ? 47.235 9.836 -102.173 1.00 62.66 492 LYS A C 1
ATOM 3906 O O . LYS A 1 492 ? 48.442 9.960 -102.277 1.00 62.66 492 LYS A O 1
ATOM 3911 N N . THR A 1 493 ? 46.520 9.200 -103.099 1.00 67.12 493 THR A N 1
ATOM 3912 C CA . THR A 1 493 ? 47.160 8.537 -104.250 1.00 67.12 493 THR A CA 1
ATOM 3913 C C . THR A 1 493 ? 47.737 9.519 -105.270 1.00 67.12 493 THR A C 1
ATOM 3915 O O . THR A 1 493 ? 48.668 9.145 -105.975 1.00 67.12 493 THR A O 1
ATOM 3918 N N . SER A 1 494 ? 47.273 10.771 -105.360 1.00 64.50 494 SER A N 1
ATOM 3919 C CA . SER A 1 494 ? 47.936 11.814 -106.162 1.00 64.50 494 SER A CA 1
ATOM 3920 C C . SER A 1 494 ? 49.109 12.468 -105.431 1.00 64.50 494 SER A C 1
ATOM 3922 O O . SER A 1 494 ? 50.115 12.727 -106.078 1.00 64.50 494 SER A O 1
ATOM 3924 N N . LEU A 1 495 ? 49.059 12.642 -104.106 1.00 64.25 495 LEU A N 1
ATOM 3925 C CA . LEU A 1 495 ? 50.195 13.067 -103.281 1.00 64.25 495 LEU A CA 1
ATOM 3926 C C . LEU A 1 495 ? 51.288 11.995 -103.253 1.00 64.25 495 LEU A C 1
ATOM 3928 O O . LEU A 1 495 ? 52.455 12.316 -103.401 1.00 64.25 495 LEU A O 1
ATOM 3932 N N . GLU A 1 496 ? 50.924 10.722 -103.155 1.00 67.25 496 GLU A N 1
ATOM 3933 C CA . GLU A 1 496 ? 51.834 9.576 -103.151 1.00 67.25 496 GLU A CA 1
ATOM 3934 C C . GLU A 1 496 ? 52.378 9.285 -104.558 1.00 67.25 496 GLU A C 1
ATOM 3936 O O . GLU A 1 496 ? 53.560 8.981 -104.706 1.00 67.25 496 GLU A O 1
ATOM 3941 N N . ARG A 1 497 ? 51.586 9.497 -105.623 1.00 71.12 497 ARG A N 1
ATOM 3942 C CA . ARG A 1 497 ? 52.113 9.582 -107.001 1.00 71.12 497 ARG A CA 1
ATOM 3943 C C . ARG A 1 497 ? 52.991 10.816 -107.206 1.00 71.12 497 ARG A C 1
ATOM 3945 O O . ARG A 1 497 ? 53.954 10.713 -107.953 1.00 71.12 497 ARG A O 1
ATOM 3952 N N . SER A 1 498 ? 52.706 11.944 -106.556 1.00 61.38 498 SER A N 1
ATOM 3953 C CA . SER A 1 498 ? 53.523 13.164 -106.609 1.00 61.38 498 SER A CA 1
ATOM 3954 C C . SER A 1 498 ? 54.835 12.983 -105.847 1.00 61.38 498 SER A C 1
ATOM 3956 O O . SER A 1 498 ? 55.881 13.368 -106.349 1.00 61.38 498 SER A O 1
ATOM 3958 N N . GLU A 1 499 ? 54.839 12.289 -104.708 1.00 69.81 499 GLU A N 1
ATOM 3959 C CA . GLU A 1 499 ? 56.053 11.891 -103.997 1.00 69.81 499 GLU A CA 1
ATOM 3960 C C . GLU A 1 499 ? 56.829 10.807 -104.745 1.00 69.81 499 GLU A C 1
ATOM 3962 O O . GLU A 1 499 ? 58.051 10.882 -104.802 1.00 69.81 499 GLU A O 1
ATOM 3967 N N . GLN A 1 500 ? 56.174 9.826 -105.373 1.00 69.69 500 GLN A N 1
ATOM 3968 C CA . GLN A 1 500 ? 56.869 8.876 -106.247 1.00 69.69 500 GLN A CA 1
ATOM 3969 C C . GLN A 1 500 ? 57.412 9.553 -107.509 1.00 69.69 500 GLN A C 1
ATOM 3971 O O . GLN A 1 500 ? 58.502 9.201 -107.951 1.00 69.69 500 GLN A O 1
ATOM 3976 N N . ALA A 1 501 ? 56.705 10.535 -108.075 1.00 66.19 501 ALA A N 1
ATOM 3977 C CA . ALA A 1 501 ? 57.197 11.354 -109.177 1.00 66.19 501 ALA A CA 1
ATOM 3978 C C . ALA A 1 501 ? 58.371 12.225 -108.722 1.00 66.19 501 ALA A C 1
ATOM 3980 O O . ALA A 1 501 ? 59.389 12.228 -109.397 1.00 66.19 501 ALA A O 1
ATOM 3981 N N . LYS A 1 502 ? 58.289 12.870 -107.552 1.00 67.06 502 LYS A N 1
ATOM 3982 C CA . LYS A 1 502 ? 59.361 13.678 -106.957 1.00 67.06 502 LYS A CA 1
ATOM 3983 C C . LYS A 1 502 ? 60.585 12.834 -106.614 1.00 67.06 502 LYS A C 1
ATOM 3985 O O . LYS A 1 502 ? 61.685 13.227 -106.953 1.00 67.06 502 LYS A O 1
ATOM 3990 N N . ARG A 1 503 ? 60.417 11.638 -106.043 1.00 70.62 503 ARG A N 1
ATOM 3991 C CA . ARG A 1 503 ? 61.525 10.699 -105.783 1.00 70.62 503 ARG A CA 1
ATOM 3992 C C . ARG A 1 503 ? 62.117 10.140 -107.082 1.00 70.62 503 ARG A C 1
ATOM 3994 O O . ARG A 1 503 ? 63.322 9.917 -107.137 1.00 70.62 503 ARG A O 1
ATOM 4001 N N . LYS A 1 504 ? 61.315 9.947 -108.139 1.00 70.19 504 LYS A N 1
ATOM 4002 C CA . LYS A 1 504 ? 61.816 9.591 -109.480 1.00 70.19 504 LYS A CA 1
ATOM 4003 C C . LYS A 1 504 ? 62.574 10.750 -110.123 1.00 70.19 504 LYS A C 1
ATOM 4005 O O . LYS A 1 504 ? 63.691 10.524 -110.566 1.00 70.19 504 LYS A O 1
ATOM 4010 N N . THR A 1 505 ? 62.051 11.976 -110.095 1.00 62.72 505 THR A N 1
ATOM 4011 C CA . THR A 1 505 ? 62.750 13.151 -110.630 1.00 62.72 505 THR A CA 1
ATOM 4012 C C . THR A 1 505 ? 63.952 13.547 -109.780 1.00 62.72 505 THR A C 1
ATOM 4014 O O . THR A 1 505 ? 64.933 14.000 -110.342 1.00 62.72 505 THR A O 1
ATOM 4017 N N . GLU A 1 506 ? 63.970 13.304 -108.468 1.00 68.25 506 GLU A N 1
ATOM 4018 C CA . GLU A 1 506 ? 65.160 13.450 -107.617 1.00 68.25 506 GLU A CA 1
ATOM 4019 C C . GLU A 1 506 ? 66.214 12.384 -107.961 1.00 68.25 506 GLU A C 1
ATOM 4021 O O . GLU A 1 506 ? 67.384 12.722 -108.134 1.00 68.25 506 GLU A O 1
ATOM 4026 N N . GLN A 1 507 ? 65.824 11.119 -108.168 1.00 68.06 507 GLN A N 1
ATOM 4027 C CA . GLN A 1 507 ? 66.736 10.081 -108.672 1.00 68.06 507 GLN A CA 1
ATOM 4028 C C . GLN A 1 507 ? 67.224 10.359 -110.103 1.00 68.06 507 GLN A C 1
ATOM 4030 O O . GLN A 1 507 ? 68.365 10.037 -110.429 1.00 68.06 507 GLN A O 1
ATOM 4035 N N . GLU A 1 508 ? 66.399 10.953 -110.963 1.00 68.44 508 GLU A N 1
ATOM 4036 C CA . GLU A 1 508 ? 66.780 11.366 -112.315 1.00 68.44 508 GLU A CA 1
ATOM 4037 C C . GLU A 1 508 ? 67.642 12.629 -112.303 1.00 68.44 508 GLU A C 1
ATOM 4039 O O . GLU A 1 508 ? 68.584 12.695 -113.077 1.00 68.44 508 GLU A O 1
ATOM 4044 N N . LEU A 1 509 ? 67.431 13.579 -111.390 1.00 62.81 509 LEU A N 1
ATOM 4045 C CA . LEU A 1 509 ? 68.258 14.781 -111.229 1.00 62.81 509 LEU A CA 1
ATOM 4046 C C . LEU A 1 509 ? 69.633 14.419 -110.639 1.00 62.81 509 LEU A C 1
ATOM 4048 O O . LEU A 1 509 ? 70.648 14.950 -111.087 1.00 62.81 509 LEU A O 1
ATOM 4052 N N . VAL A 1 510 ? 69.704 13.431 -109.737 1.00 73.50 510 VAL A N 1
ATOM 4053 C CA . VAL A 1 510 ? 70.973 12.802 -109.323 1.00 73.50 510 VAL A CA 1
ATOM 4054 C C . VAL A 1 510 ? 71.659 12.119 -110.514 1.00 73.50 510 VAL A C 1
ATOM 4056 O O . VAL A 1 510 ? 72.812 12.435 -110.799 1.00 73.50 510 VAL A O 1
ATOM 4059 N N . LYS A 1 511 ? 70.960 11.267 -111.279 1.00 70.38 511 LYS A N 1
ATOM 4060 C CA . LYS A 1 511 ? 71.526 10.608 -112.478 1.00 70.38 511 LYS A CA 1
ATOM 4061 C C . LYS A 1 511 ? 71.934 11.603 -113.574 1.00 70.38 511 LYS A C 1
ATOM 4063 O O . LYS A 1 511 ? 72.931 11.384 -114.254 1.00 70.38 511 LYS A O 1
ATOM 4068 N N . VAL A 1 512 ? 71.212 12.710 -113.740 1.00 67.69 512 VAL A N 1
ATOM 4069 C CA . VAL A 1 512 ? 71.535 13.786 -114.688 1.00 67.69 512 VAL A CA 1
ATOM 4070 C C . VAL A 1 512 ? 72.738 14.591 -114.206 1.00 67.69 512 VAL A C 1
ATOM 4072 O O . VAL A 1 512 ? 73.580 14.913 -115.034 1.00 67.69 512 VAL A O 1
ATOM 4075 N N . ASN A 1 513 ? 72.906 14.838 -112.903 1.00 65.00 513 ASN A N 1
ATOM 4076 C CA . ASN A 1 513 ? 74.134 15.431 -112.359 1.00 65.00 513 ASN A CA 1
ATOM 4077 C C . ASN A 1 513 ? 75.347 14.493 -112.498 1.00 65.00 513 ASN A C 1
ATOM 4079 O O . ASN A 1 513 ? 76.437 14.934 -112.873 1.00 65.00 513 ASN A O 1
ATOM 4083 N N . GLU A 1 514 ? 75.168 13.189 -112.277 1.00 67.19 514 GLU A N 1
ATOM 4084 C CA . GLU A 1 514 ? 76.204 12.197 -112.576 1.00 67.19 514 GLU A CA 1
ATOM 4085 C C . GLU A 1 514 ? 76.547 12.135 -114.072 1.00 67.19 514 GLU A C 1
ATOM 4087 O O . GLU A 1 514 ? 77.705 11.959 -114.436 1.00 67.19 514 GLU A O 1
ATOM 4092 N N . ASN A 1 515 ? 75.570 12.294 -114.965 1.00 68.19 515 ASN A N 1
ATOM 4093 C CA . ASN A 1 515 ? 75.824 12.278 -116.406 1.00 68.19 515 ASN A CA 1
ATOM 4094 C C . ASN A 1 515 ? 76.397 13.616 -116.910 1.00 68.19 515 ASN A C 1
ATOM 4096 O O . ASN A 1 515 ? 77.263 13.609 -117.780 1.00 68.19 515 ASN A O 1
ATOM 4100 N N . LEU A 1 516 ? 76.028 14.753 -116.309 1.00 55.84 516 LEU A N 1
ATOM 4101 C CA . LEU A 1 516 ? 76.659 16.059 -116.541 1.00 55.84 516 LEU A CA 1
ATOM 4102 C C . LEU A 1 516 ? 78.140 16.051 -116.152 1.00 55.84 516 LEU A C 1
ATOM 4104 O O . LEU A 1 516 ? 78.958 16.657 -116.838 1.00 55.84 516 LEU A O 1
ATOM 4108 N N . THR A 1 517 ? 78.495 15.358 -115.069 1.00 64.00 517 THR A N 1
ATOM 4109 C CA . THR A 1 517 ? 79.895 15.209 -114.640 1.00 64.00 517 THR A CA 1
ATOM 4110 C C . THR A 1 517 ? 80.678 14.210 -115.496 1.00 64.00 517 THR A C 1
ATOM 4112 O O . THR A 1 517 ? 81.865 14.434 -115.721 1.00 64.00 517 THR A O 1
ATOM 4115 N N . LYS A 1 518 ? 80.031 13.180 -116.062 1.00 63.25 518 LYS A N 1
ATOM 4116 C CA . LYS A 1 518 ? 80.639 12.270 -117.056 1.00 63.25 518 LYS A CA 1
ATOM 4117 C C . LYS A 1 518 ? 80.888 12.983 -118.399 1.00 63.25 518 LYS A C 1
ATOM 4119 O O . LYS A 1 518 ? 82.041 13.120 -118.806 1.00 63.25 518 LYS A O 1
ATOM 4124 N N . PHE A 1 519 ? 79.858 13.567 -119.022 1.00 48.50 519 PHE A N 1
ATOM 4125 C CA . PHE A 1 519 ? 79.993 14.253 -120.319 1.00 48.50 519 PHE A CA 1
ATOM 4126 C C . PHE A 1 519 ? 80.923 15.478 -120.284 1.00 48.50 519 PHE A C 1
ATOM 4128 O O . PHE A 1 519 ? 81.585 15.777 -121.277 1.00 48.50 519 PHE A O 1
ATOM 4135 N N . ARG A 1 520 ? 81.039 16.173 -119.142 1.00 60.25 520 ARG A N 1
ATOM 4136 C CA . ARG A 1 520 ? 81.993 17.287 -118.978 1.00 60.25 520 ARG A CA 1
ATOM 4137 C C . ARG A 1 520 ? 83.459 16.836 -119.001 1.00 60.25 520 ARG A C 1
ATOM 4139 O O . ARG A 1 520 ? 84.316 17.629 -119.378 1.00 60.25 520 ARG A O 1
ATOM 4146 N N . ASN A 1 521 ? 83.739 15.583 -118.644 1.00 57.62 521 ASN A N 1
ATOM 4147 C CA . ASN A 1 521 ? 85.083 15.011 -118.699 1.00 57.62 521 ASN A CA 1
ATOM 4148 C C . ASN A 1 521 ? 85.388 14.412 -120.083 1.00 57.62 521 ASN A C 1
ATOM 4150 O O . ASN A 1 521 ? 86.500 14.562 -120.581 1.00 57.62 521 ASN A O 1
ATOM 4154 N N . GLU A 1 522 ? 84.396 13.814 -120.748 1.00 57.34 522 GLU A N 1
ATOM 4155 C CA . GLU A 1 522 ? 84.546 13.271 -122.108 1.00 57.34 522 GLU A CA 1
ATOM 4156 C C . GLU A 1 522 ? 84.726 14.374 -123.165 1.00 57.34 522 GLU A C 1
ATOM 4158 O O . GLU A 1 522 ? 85.599 14.264 -124.028 1.00 57.34 522 GLU A O 1
ATOM 4163 N N . ASN A 1 523 ? 83.990 15.489 -123.059 1.00 52.34 523 ASN A N 1
ATOM 4164 C CA . ASN A 1 523 ? 84.107 16.613 -123.999 1.00 52.34 523 ASN A CA 1
ATOM 4165 C C . ASN A 1 523 ? 85.485 17.311 -123.937 1.00 52.34 523 ASN A C 1
ATOM 4167 O O . ASN A 1 523 ? 85.959 17.838 -124.941 1.00 52.34 523 ASN A O 1
ATOM 4171 N N . ASN A 1 524 ? 86.166 17.252 -122.786 1.00 56.53 524 ASN A N 1
ATOM 4172 C CA . ASN A 1 524 ? 87.550 17.717 -122.637 1.00 56.53 524 ASN A CA 1
ATOM 4173 C C . ASN A 1 524 ? 88.591 16.685 -123.120 1.00 56.53 524 ASN A C 1
ATOM 4175 O O . ASN A 1 524 ? 89.745 17.043 -123.320 1.00 56.53 524 ASN A O 1
ATOM 4179 N N . SER A 1 525 ? 88.216 15.416 -123.321 1.00 57.97 525 SER A N 1
ATOM 4180 C CA . SER A 1 525 ? 89.144 14.351 -123.738 1.00 57.97 525 SER A CA 1
ATOM 4181 C C . SER A 1 525 ? 89.212 14.142 -125.257 1.00 57.97 525 SER A C 1
ATOM 4183 O O . SER A 1 525 ? 90.124 13.462 -125.729 1.00 57.97 525 SER A O 1
ATOM 4185 N N . LEU A 1 526 ? 88.252 14.677 -126.020 1.00 55.75 526 LEU A N 1
ATOM 4186 C CA . LEU A 1 526 ? 88.091 14.416 -127.461 1.00 55.75 526 LEU A CA 1
ATOM 4187 C C . LEU A 1 526 ? 88.434 15.605 -128.376 1.00 55.75 526 LEU A C 1
ATOM 4189 O O . LEU A 1 526 ? 88.596 15.409 -129.579 1.00 55.75 526 LEU A O 1
ATOM 4193 N N . SER A 1 527 ? 88.601 16.814 -127.831 1.00 50.34 527 SER A N 1
ATOM 4194 C CA . SER A 1 527 ? 89.094 17.977 -128.592 1.00 50.34 527 SER A CA 1
ATOM 4195 C C . SER A 1 527 ? 90.610 17.905 -128.836 1.00 50.34 527 SER A C 1
ATOM 4197 O O . SER A 1 527 ? 91.086 18.147 -129.947 1.00 50.34 527 SER A O 1
ATOM 4199 N N . ASP A 1 528 ? 91.373 17.504 -127.817 1.00 54.31 528 ASP A N 1
ATOM 4200 C CA . ASP A 1 528 ? 92.832 17.685 -127.781 1.00 54.31 528 ASP A CA 1
ATOM 4201 C C . ASP A 1 528 ? 93.626 16.568 -128.489 1.00 54.31 528 ASP A C 1
ATOM 4203 O O . ASP A 1 528 ? 94.853 16.583 -128.499 1.00 54.31 528 ASP A O 1
ATOM 4207 N N . GLN A 1 529 ? 92.950 15.602 -129.125 1.00 56.34 529 GLN A N 1
ATOM 4208 C CA . GLN A 1 529 ? 93.598 14.469 -129.807 1.00 56.34 529 GLN A CA 1
ATOM 4209 C C . GLN A 1 529 ? 93.586 14.545 -131.347 1.00 56.34 529 GLN A C 1
ATOM 4211 O O . GLN A 1 529 ? 94.126 13.648 -131.995 1.00 56.34 529 GLN A O 1
ATOM 4216 N N . LEU A 1 530 ? 93.003 15.587 -131.965 1.00 51.94 530 LEU A N 1
ATOM 4217 C CA . LEU A 1 530 ? 92.706 15.574 -133.412 1.00 51.94 530 LEU A CA 1
ATOM 4218 C C . LEU A 1 530 ? 93.336 16.690 -134.276 1.00 51.94 530 LEU A C 1
ATOM 4220 O O . LEU A 1 530 ? 92.975 16.798 -135.452 1.00 51.94 530 LEU A O 1
ATOM 4224 N N . ARG A 1 531 ? 94.265 17.533 -133.779 1.00 46.62 531 ARG A N 1
ATOM 4225 C CA . ARG A 1 531 ? 94.829 18.604 -134.646 1.00 46.62 531 ARG A CA 1
ATOM 4226 C C . ARG A 1 531 ? 96.304 19.013 -134.537 1.00 46.62 531 ARG A C 1
ATOM 4228 O O . ARG A 1 531 ? 96.727 19.833 -135.351 1.00 46.62 531 ARG A O 1
ATOM 4235 N N . ASP A 1 532 ? 97.115 18.396 -133.682 1.00 52.28 532 ASP A N 1
ATOM 4236 C CA . ASP A 1 532 ? 98.530 18.791 -133.512 1.00 52.28 532 ASP A CA 1
ATOM 4237 C C . ASP A 1 532 ? 99.469 18.452 -134.693 1.00 52.28 532 ASP A C 1
ATOM 4239 O O . ASP A 1 532 ? 100.552 19.023 -134.818 1.00 52.28 532 ASP A O 1
ATOM 4243 N N . TYR A 1 533 ? 99.088 17.542 -135.598 1.00 48.81 533 TYR A N 1
ATOM 4244 C CA . TYR A 1 533 ? 100.064 16.931 -136.515 1.00 48.81 533 TYR A CA 1
ATOM 4245 C C . TYR A 1 533 ? 100.369 17.707 -137.817 1.00 48.81 533 TYR A C 1
ATOM 4247 O O . TYR A 1 533 ? 101.449 17.553 -138.385 1.00 48.81 533 TYR A O 1
ATOM 4255 N N . ASN A 1 534 ? 99.445 18.533 -138.332 1.00 51.44 534 ASN A N 1
ATOM 4256 C CA . ASN A 1 534 ? 99.524 19.033 -139.723 1.00 51.44 534 ASN A CA 1
ATOM 4257 C C . ASN A 1 534 ? 99.942 20.506 -139.902 1.00 51.44 534 ASN A C 1
ATOM 4259 O O . ASN A 1 534 ? 100.305 20.903 -141.010 1.00 51.44 534 ASN A O 1
ATOM 4263 N N . THR A 1 535 ? 99.919 21.333 -138.856 1.00 55.78 535 THR A N 1
ATOM 4264 C CA . THR A 1 535 ? 100.327 22.755 -138.929 1.00 55.78 535 THR A CA 1
ATOM 4265 C C . THR A 1 535 ? 101.796 22.978 -138.564 1.00 55.78 535 THR A C 1
ATOM 4267 O O . THR A 1 535 ? 102.422 23.909 -139.074 1.00 55.78 535 THR A O 1
ATOM 4270 N N . LEU A 1 536 ? 102.374 22.101 -137.738 1.00 50.31 536 LEU A N 1
ATOM 4271 C CA . LEU A 1 536 ? 103.718 22.258 -137.170 1.00 50.31 536 LEU A CA 1
ATOM 4272 C C . LEU A 1 536 ? 104.847 22.195 -138.223 1.00 50.31 536 LEU A C 1
ATOM 4274 O O . LEU A 1 536 ? 105.887 22.828 -138.065 1.00 50.31 536 LEU A O 1
ATOM 4278 N N . LYS A 1 537 ? 104.616 21.513 -139.355 1.00 52.12 537 LYS A N 1
ATOM 4279 C CA . LYS A 1 537 ? 105.610 21.263 -140.421 1.00 52.12 537 LYS A CA 1
ATOM 4280 C C . LYS A 1 537 ? 105.853 22.444 -141.387 1.00 52.12 537 LYS A C 1
ATOM 4282 O O . LYS A 1 537 ? 106.501 22.268 -142.417 1.00 52.12 537 LYS A O 1
ATOM 4287 N N . ARG A 1 538 ? 105.302 23.638 -141.120 1.00 57.50 538 ARG A N 1
ATOM 4288 C CA . ARG A 1 538 ? 105.463 24.836 -141.984 1.00 57.50 538 ARG A CA 1
ATOM 4289 C C . ARG A 1 538 ? 105.920 26.116 -141.272 1.00 57.50 538 ARG A C 1
ATOM 4291 O O . ARG A 1 538 ? 106.299 27.060 -141.958 1.00 57.50 538 ARG A O 1
ATOM 4298 N N . SER A 1 539 ? 105.933 26.162 -139.939 1.00 54.50 539 SER A N 1
ATOM 4299 C CA . SER A 1 539 ? 106.389 27.328 -139.153 1.00 54.50 539 SER A CA 1
ATOM 4300 C C . SER A 1 539 ? 107.826 27.207 -138.623 1.00 54.50 539 SER A C 1
ATOM 4302 O O . SER A 1 539 ? 108.413 28.198 -138.195 1.00 54.50 539 SER A O 1
ATOM 4304 N N . GLU A 1 540 ? 108.427 26.017 -138.691 1.00 52.66 540 GLU A N 1
ATOM 4305 C CA . GLU A 1 540 ? 109.784 25.721 -138.202 1.00 52.66 540 GLU A CA 1
ATOM 4306 C C . GLU A 1 540 ? 110.860 26.686 -138.747 1.00 52.66 540 GLU A C 1
ATOM 4308 O O . GLU A 1 540 ? 111.765 27.100 -138.021 1.00 52.66 540 GLU A O 1
ATOM 4313 N N . ALA A 1 541 ? 110.717 27.119 -140.005 1.00 58.66 541 ALA A N 1
ATOM 4314 C CA . ALA A 1 541 ? 111.649 28.032 -140.665 1.00 58.66 541 ALA A CA 1
ATOM 4315 C C . ALA A 1 541 ? 111.616 29.477 -140.124 1.00 58.66 541 ALA A C 1
ATOM 4317 O O . ALA A 1 541 ? 112.642 30.153 -140.163 1.00 58.66 541 ALA A O 1
ATOM 4318 N N . SER A 1 542 ? 110.480 29.965 -139.604 1.00 57.94 542 SER A N 1
ATOM 4319 C CA . SER A 1 542 ? 110.370 31.339 -139.080 1.00 57.94 542 SER A CA 1
ATOM 4320 C C . SER A 1 542 ? 110.701 31.447 -137.588 1.00 57.94 542 SER A C 1
ATOM 4322 O O . SER A 1 542 ? 111.116 32.509 -137.122 1.00 57.94 542 SER A O 1
ATOM 4324 N N . MET A 1 543 ? 110.591 30.351 -136.828 1.00 53.03 543 MET A N 1
ATOM 4325 C CA . MET A 1 543 ? 110.809 30.375 -135.376 1.00 53.03 543 MET A CA 1
ATOM 4326 C C . MET A 1 543 ? 112.252 30.707 -134.963 1.00 53.03 543 MET A C 1
ATOM 4328 O O . MET A 1 543 ? 112.447 31.294 -133.897 1.00 53.03 543 MET A O 1
ATOM 4332 N N . LYS A 1 544 ? 113.259 30.439 -135.808 1.00 63.28 544 LYS A N 1
ATOM 4333 C CA . LYS A 1 544 ? 114.676 30.726 -135.497 1.00 63.28 544 LYS A CA 1
ATOM 4334 C C . LYS A 1 544 ? 114.990 32.209 -135.265 1.00 63.28 544 LYS A C 1
ATOM 4336 O O . LYS A 1 544 ? 115.917 32.499 -134.518 1.00 63.28 544 LYS A O 1
ATOM 4341 N N . LEU A 1 545 ? 114.202 33.136 -135.819 1.00 61.22 545 LEU A N 1
ATOM 4342 C CA . LEU A 1 545 ? 114.359 34.577 -135.562 1.00 61.22 545 LEU A CA 1
ATOM 4343 C C . LEU A 1 545 ? 113.552 35.073 -134.340 1.00 61.22 545 LEU A C 1
ATOM 4345 O O . LEU A 1 545 ? 113.741 36.198 -133.894 1.00 61.22 545 LEU A O 1
ATOM 4349 N N . SER A 1 546 ? 112.659 34.240 -133.790 1.00 65.56 546 SER A N 1
ATOM 4350 C CA . SER A 1 546 ? 111.821 34.564 -132.622 1.00 65.56 546 SER A CA 1
ATOM 4351 C C . SER A 1 546 ? 112.438 34.108 -131.291 1.00 65.56 546 SER A C 1
ATOM 4353 O O . SER A 1 546 ? 112.158 34.709 -130.253 1.00 65.56 546 SER A O 1
ATOM 4355 N N . ILE A 1 547 ? 113.289 33.074 -131.308 1.00 67.44 547 ILE A N 1
ATOM 4356 C CA . ILE A 1 547 ? 113.893 32.466 -130.106 1.00 67.44 547 ILE A CA 1
ATOM 4357 C C . ILE A 1 547 ? 114.612 33.505 -129.225 1.00 67.44 547 ILE A C 1
ATOM 4359 O O . ILE A 1 547 ? 114.299 33.612 -128.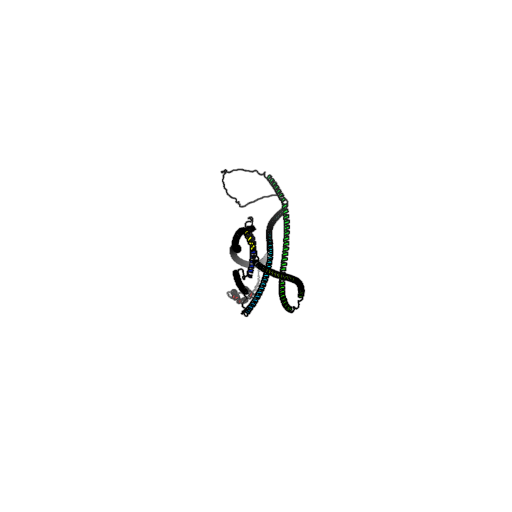041 1.00 67.44 547 ILE A O 1
ATOM 4363 N N . THR A 1 548 ? 115.464 34.349 -129.811 1.00 67.62 548 THR A N 1
ATOM 4364 C CA . THR A 1 548 ? 116.273 35.351 -129.083 1.00 67.62 548 THR A CA 1
ATOM 4365 C C . THR A 1 548 ? 115.461 36.475 -128.427 1.00 67.62 548 THR A C 1
ATOM 4367 O O . THR A 1 548 ? 115.957 37.178 -127.546 1.00 67.62 548 THR A O 1
ATOM 4370 N N . GLN A 1 549 ? 114.196 36.656 -128.823 1.00 70.44 549 GLN A N 1
ATOM 4371 C CA . GLN A 1 549 ? 113.258 37.547 -128.133 1.00 70.44 549 GLN A CA 1
ATOM 4372 C C . GLN A 1 549 ? 112.493 36.810 -127.024 1.00 70.44 549 GLN A C 1
ATOM 4374 O O . GLN A 1 549 ? 112.229 37.391 -125.971 1.00 70.44 549 GLN A O 1
ATOM 4379 N N . LYS A 1 550 ? 112.184 35.520 -127.219 1.00 64.38 550 LYS A N 1
ATOM 4380 C CA . LYS A 1 550 ? 111.486 34.693 -126.222 1.00 64.38 550 LYS A CA 1
ATOM 4381 C C . LYS A 1 550 ? 112.336 34.394 -124.987 1.00 64.38 550 LYS A C 1
ATOM 4383 O O . LYS A 1 550 ? 111.787 34.387 -123.888 1.00 64.38 550 LYS A O 1
ATOM 4388 N N . GLU A 1 551 ? 113.651 34.247 -125.125 1.00 74.94 551 GLU A N 1
ATOM 4389 C CA . GLU A 1 551 ? 114.583 34.023 -124.002 1.00 74.94 551 GLU A CA 1
ATOM 4390 C C . GLU A 1 551 ? 114.433 35.064 -122.874 1.00 74.94 551 GLU A C 1
ATOM 4392 O O . GLU A 1 551 ? 114.418 34.706 -121.698 1.00 74.94 551 GLU A O 1
ATOM 4397 N N . LYS A 1 552 ? 114.204 36.342 -123.210 1.00 71.31 552 LYS A N 1
ATOM 4398 C CA . LYS A 1 552 ? 113.968 37.409 -122.215 1.00 71.31 552 LYS A CA 1
ATOM 4399 C C . LYS A 1 552 ? 112.567 37.396 -121.596 1.00 71.31 552 LYS A C 1
ATOM 4401 O O . LYS A 1 552 ? 112.375 37.973 -120.532 1.00 71.31 552 LYS A O 1
ATOM 4406 N N . THR A 1 553 ? 111.591 36.755 -122.240 1.00 73.88 553 THR A N 1
ATOM 4407 C CA . THR A 1 553 ? 110.256 36.537 -121.651 1.00 73.88 553 THR A CA 1
ATOM 4408 C C . THR A 1 553 ? 110.213 35.301 -120.754 1.00 73.88 553 THR A C 1
ATOM 4410 O O . THR A 1 553 ? 109.460 35.284 -119.785 1.00 73.88 553 THR A O 1
ATOM 4413 N N . ILE A 1 554 ? 111.058 34.297 -121.024 1.00 76.19 554 ILE A N 1
ATOM 4414 C CA . ILE A 1 554 ? 111.148 33.065 -120.230 1.00 76.19 554 ILE A CA 1
ATOM 4415 C C . ILE A 1 554 ? 111.595 33.375 -118.797 1.00 76.19 554 ILE A C 1
ATOM 4417 O O . ILE A 1 554 ? 110.922 32.954 -117.864 1.00 76.19 554 ILE A O 1
ATOM 4421 N N . THR A 1 555 ? 112.638 34.185 -118.593 1.00 77.38 555 THR A N 1
ATOM 4422 C CA . THR A 1 555 ? 113.138 34.504 -117.238 1.00 77.38 555 THR A CA 1
ATOM 4423 C C . THR A 1 555 ? 112.125 35.261 -116.368 1.00 77.38 555 THR A C 1
ATOM 4425 O O . THR A 1 555 ? 112.045 35.021 -115.163 1.00 77.38 555 THR A O 1
ATOM 4428 N N . TYR A 1 556 ? 111.300 36.132 -116.962 1.00 80.88 556 TYR A N 1
ATOM 4429 C CA . TYR A 1 556 ? 110.196 36.798 -116.257 1.00 80.88 556 TYR A CA 1
ATOM 4430 C C . TYR A 1 556 ? 109.098 35.800 -115.850 1.00 80.88 556 TYR A C 1
ATOM 4432 O O . TYR A 1 556 ? 108.637 35.806 -114.707 1.00 80.88 556 TYR A O 1
ATOM 4440 N N . LEU A 1 557 ? 108.727 34.892 -116.761 1.00 75.19 557 LEU A N 1
ATOM 4441 C CA . LEU A 1 557 ? 107.753 33.834 -116.487 1.00 75.19 557 LEU A CA 1
ATOM 4442 C C . LEU A 1 557 ? 108.269 32.832 -115.440 1.00 75.19 557 LEU A C 1
ATOM 4444 O O . LEU A 1 557 ? 107.502 32.423 -114.576 1.00 75.19 557 LEU A O 1
ATOM 4448 N N . GLU A 1 558 ? 109.559 32.487 -115.435 1.00 78.62 558 GLU A N 1
ATOM 4449 C CA . GLU A 1 558 ? 110.176 31.635 -114.406 1.00 78.62 558 GLU A CA 1
ATOM 4450 C C . GLU A 1 558 ? 110.082 32.243 -112.999 1.00 78.62 558 GLU A C 1
ATOM 4452 O O . GLU A 1 558 ? 109.824 31.525 -112.027 1.00 78.62 558 GLU A O 1
ATOM 4457 N N . GLN A 1 559 ? 110.269 33.561 -112.868 1.00 79.94 559 GLN A N 1
ATOM 4458 C CA . GLN A 1 559 ? 110.089 34.254 -111.591 1.00 79.94 559 GLN A CA 1
ATOM 4459 C C . GLN A 1 559 ? 108.612 34.252 -111.164 1.00 79.94 559 GLN A C 1
ATOM 4461 O O . GLN A 1 559 ? 108.307 33.954 -110.007 1.00 79.94 559 GLN A O 1
ATOM 4466 N N . GLN A 1 560 ? 107.691 34.494 -112.101 1.00 78.81 560 GLN A N 1
ATOM 4467 C CA . GLN A 1 560 ? 106.253 34.460 -111.833 1.00 78.81 560 GLN A CA 1
ATOM 4468 C C . GLN A 1 560 ? 105.763 33.050 -111.447 1.00 78.81 560 GLN A C 1
ATOM 4470 O O . GLN A 1 560 ? 104.970 32.913 -110.517 1.00 78.81 560 GLN A O 1
ATOM 4475 N N . VAL A 1 561 ? 106.285 31.994 -112.080 1.00 77.69 561 VAL A N 1
ATOM 4476 C CA . VAL A 1 561 ? 106.011 30.588 -111.727 1.00 77.69 561 VAL A CA 1
ATOM 4477 C C . VAL A 1 561 ? 106.529 30.250 -110.325 1.00 77.69 561 VAL A C 1
ATOM 4479 O O . VAL A 1 561 ? 105.818 29.602 -109.562 1.00 77.69 561 VAL A O 1
ATOM 4482 N N . LYS A 1 562 ? 107.712 30.733 -109.919 1.00 81.31 562 LYS A N 1
ATOM 4483 C CA . LYS A 1 562 ? 108.215 30.546 -108.541 1.00 81.31 562 LYS A CA 1
ATOM 4484 C C . LYS A 1 562 ? 107.322 31.225 -107.493 1.00 81.31 562 LYS A C 1
ATOM 4486 O O . LYS A 1 562 ? 107.051 30.644 -106.440 1.00 81.31 562 LYS A O 1
ATOM 4491 N N . GLU A 1 563 ? 106.809 32.418 -107.786 1.00 79.19 563 GLU A N 1
ATOM 4492 C CA . GLU A 1 563 ? 105.822 33.081 -106.925 1.00 79.19 563 GLU A CA 1
ATOM 4493 C C . GLU A 1 563 ? 104.467 32.361 -106.885 1.00 79.19 563 GLU A C 1
ATOM 4495 O O . GLU A 1 563 ? 103.828 32.327 -105.835 1.00 79.19 563 GLU A O 1
ATOM 4500 N N . LEU A 1 564 ? 104.010 31.788 -108.000 1.00 74.75 564 LEU A N 1
ATOM 4501 C CA . LEU A 1 564 ? 102.768 31.015 -108.032 1.00 74.75 564 LEU A CA 1
ATOM 4502 C C . LEU A 1 564 ? 102.912 29.693 -107.268 1.00 74.75 564 LEU A C 1
ATOM 4504 O O . LEU A 1 564 ? 102.040 29.380 -106.463 1.00 74.75 564 LEU A O 1
ATOM 4508 N N . ASN A 1 565 ? 104.037 28.987 -107.410 1.00 81.44 565 ASN A N 1
ATOM 4509 C CA . ASN A 1 565 ? 104.306 27.743 -106.685 1.00 81.44 565 ASN A CA 1
ATOM 4510 C C . ASN A 1 565 ? 104.347 27.958 -105.163 1.00 81.44 565 ASN A C 1
ATOM 4512 O O . ASN A 1 565 ? 103.728 27.200 -104.422 1.00 81.44 565 ASN A O 1
ATOM 4516 N N . THR A 1 566 ? 105.008 29.015 -104.675 1.00 80.25 566 THR A N 1
ATOM 4517 C CA . THR A 1 566 ? 105.036 29.315 -103.226 1.00 80.25 566 THR A CA 1
ATOM 4518 C C . THR A 1 566 ? 103.661 29.726 -102.683 1.00 80.25 566 THR A C 1
ATOM 4520 O O . THR A 1 566 ? 103.301 29.351 -101.565 1.00 80.25 566 THR A O 1
ATOM 4523 N N . LYS A 1 567 ? 102.838 30.418 -103.485 1.00 80.06 567 LYS A N 1
ATOM 4524 C CA . LYS A 1 567 ? 101.427 30.700 -103.155 1.00 80.06 567 LYS A CA 1
ATOM 4525 C C . LYS A 1 567 ? 100.574 29.422 -103.166 1.00 80.06 567 LYS A C 1
ATOM 4527 O O . LYS A 1 567 ? 99.720 29.261 -102.295 1.00 80.06 567 LYS A O 1
ATOM 4532 N N . GLU A 1 568 ? 100.831 28.485 -104.079 1.00 79.25 568 GLU A N 1
ATOM 4533 C CA . GLU A 1 568 ? 100.151 27.186 -104.146 1.00 79.25 568 GLU A CA 1
ATOM 4534 C C . GLU A 1 568 ? 100.521 26.277 -102.960 1.00 79.25 568 GLU A C 1
ATOM 4536 O O . GLU A 1 568 ? 99.640 25.671 -102.352 1.00 79.25 568 GLU A O 1
ATOM 4541 N N . GLU A 1 569 ? 101.795 26.213 -102.563 1.00 79.44 569 GLU A N 1
ATOM 4542 C CA . GLU A 1 569 ? 102.234 25.492 -101.359 1.00 79.44 569 GLU A CA 1
ATOM 4543 C C . GLU A 1 569 ? 101.673 26.114 -100.073 1.00 79.44 569 GLU A C 1
ATOM 4545 O O . GLU A 1 569 ? 101.253 25.386 -99.167 1.00 79.44 569 GLU A O 1
ATOM 4550 N N . GLY A 1 570 ? 101.591 27.447 -100.005 1.00 80.62 570 GLY A N 1
ATOM 4551 C CA . GLY A 1 570 ? 100.901 28.158 -98.927 1.00 80.62 570 GLY A CA 1
ATOM 4552 C C . GLY A 1 570 ? 99.419 27.777 -98.840 1.00 80.62 570 GLY A C 1
ATOM 4553 O O . GLY A 1 570 ? 98.938 27.412 -97.765 1.00 80.62 570 GLY A O 1
ATOM 4554 N N . ALA A 1 571 ? 98.712 27.770 -99.975 1.00 77.50 571 ALA A N 1
ATOM 4555 C CA . ALA A 1 571 ? 97.303 27.381 -100.062 1.00 77.50 571 ALA A CA 1
ATOM 4556 C C . ALA A 1 571 ? 97.063 25.889 -99.754 1.00 77.50 571 ALA A C 1
ATOM 4558 O O . ALA A 1 571 ? 96.089 25.539 -99.086 1.00 77.50 571 ALA A O 1
ATOM 4559 N N . LYS A 1 572 ? 97.963 24.992 -100.180 1.00 81.25 572 LYS A N 1
ATOM 4560 C CA . LYS A 1 572 ? 97.922 23.561 -99.824 1.00 81.25 572 LYS A CA 1
ATOM 4561 C C . LYS A 1 572 ? 98.113 23.354 -98.322 1.00 81.25 572 LYS A C 1
ATOM 4563 O O . LYS A 1 572 ? 97.399 22.549 -97.724 1.00 81.25 572 LYS A O 1
ATOM 4568 N N . ASN A 1 573 ? 99.038 24.086 -97.697 1.00 82.50 573 ASN A N 1
ATOM 4569 C CA . ASN A 1 573 ? 99.274 23.984 -96.258 1.00 82.50 573 ASN A CA 1
ATOM 4570 C C . ASN A 1 573 ? 98.120 24.558 -95.428 1.00 82.50 573 ASN A C 1
ATOM 4572 O O . ASN A 1 573 ? 97.678 23.883 -94.498 1.00 82.50 573 ASN A O 1
ATOM 4576 N N . SER A 1 574 ? 97.567 25.724 -95.780 1.00 80.44 574 SER A N 1
ATOM 4577 C CA . SER A 1 574 ? 96.391 26.266 -95.082 1.00 80.44 574 SER A CA 1
ATOM 4578 C C . SER A 1 574 ? 95.157 25.374 -95.259 1.00 80.44 574 SER A C 1
ATOM 4580 O O . SER A 1 574 ? 94.467 25.088 -94.282 1.00 80.44 574 SER A O 1
ATOM 4582 N N . MET A 1 575 ? 94.931 24.815 -96.456 1.00 81.06 575 MET A N 1
ATOM 4583 C CA . MET A 1 575 ? 93.865 23.832 -96.686 1.00 81.06 575 MET A CA 1
ATOM 4584 C C . MET A 1 575 ? 94.077 22.535 -95.885 1.00 81.06 575 MET A C 1
ATOM 4586 O O . MET A 1 575 ? 93.101 21.921 -95.452 1.00 81.06 575 MET A O 1
ATOM 4590 N N . ARG A 1 576 ? 95.326 22.103 -95.658 1.00 82.44 576 ARG A N 1
ATOM 4591 C CA . ARG A 1 576 ? 95.632 20.942 -94.803 1.00 82.44 576 ARG A CA 1
ATOM 4592 C C . ARG A 1 576 ? 95.332 21.226 -93.329 1.00 82.44 576 ARG A C 1
ATOM 4594 O O . ARG A 1 576 ? 94.732 20.374 -92.680 1.00 82.44 576 ARG A O 1
ATOM 4601 N N . VAL A 1 577 ? 95.689 22.410 -92.825 1.00 84.25 577 VAL A N 1
ATOM 4602 C CA . VAL A 1 577 ? 95.351 22.842 -91.456 1.00 84.25 577 VAL A CA 1
ATOM 4603 C C . VAL A 1 577 ? 93.832 22.917 -91.280 1.00 84.25 577 VAL A C 1
ATOM 4605 O O . VAL A 1 577 ? 93.298 22.223 -90.422 1.00 84.25 577 VAL A O 1
ATOM 4608 N N . ALA A 1 578 ? 93.120 23.614 -92.170 1.00 80.19 578 ALA A N 1
ATOM 4609 C CA . ALA A 1 578 ? 91.661 23.747 -92.106 1.00 80.19 578 ALA A CA 1
ATOM 4610 C C . ALA A 1 578 ? 90.908 22.401 -92.206 1.00 80.19 578 ALA A C 1
ATOM 4612 O O . ALA A 1 578 ? 89.809 22.261 -91.663 1.00 80.19 578 ALA A O 1
ATOM 4613 N N . LYS A 1 579 ? 91.481 21.388 -92.875 1.00 83.44 579 LYS A N 1
ATOM 4614 C CA . LYS A 1 579 ? 90.945 20.014 -92.889 1.00 83.44 579 LYS A CA 1
ATOM 4615 C C . LYS A 1 579 ? 91.142 19.302 -91.550 1.00 83.44 579 LYS A C 1
ATOM 4617 O O . LYS A 1 579 ? 90.186 18.721 -91.047 1.00 83.44 579 LYS A O 1
ATOM 4622 N N . LEU A 1 580 ? 92.333 19.385 -90.954 1.00 84.81 580 LEU A N 1
ATOM 4623 C CA . LEU A 1 580 ? 92.616 18.807 -89.632 1.00 84.81 580 LEU A CA 1
ATOM 4624 C C . LEU A 1 580 ? 91.801 19.493 -88.522 1.00 84.81 580 LEU A C 1
ATOM 4626 O O . LEU A 1 580 ? 91.306 18.829 -87.615 1.00 84.81 580 LEU A O 1
ATOM 4630 N N . GLU A 1 581 ? 91.601 20.808 -88.616 1.00 86.50 581 GLU A N 1
ATOM 4631 C CA . GLU A 1 581 ? 90.725 21.562 -87.716 1.00 86.50 581 GLU A CA 1
ATOM 4632 C C . GLU A 1 581 ? 89.259 21.145 -87.871 1.00 86.50 581 GLU A C 1
ATOM 4634 O O . GLU A 1 581 ? 88.614 20.871 -86.863 1.00 86.50 581 GLU A O 1
ATOM 4639 N N . ASN A 1 582 ? 88.743 20.987 -89.098 1.00 82.25 582 ASN A N 1
ATOM 4640 C CA . ASN A 1 582 ? 87.399 20.434 -89.316 1.00 82.25 582 ASN A CA 1
ATOM 4641 C C . ASN A 1 582 ? 87.255 19.003 -88.777 1.00 82.25 582 ASN A C 1
ATOM 4643 O O . ASN A 1 582 ? 86.233 18.680 -88.177 1.00 82.25 582 ASN A O 1
ATOM 4647 N N . GLU A 1 583 ? 88.265 18.148 -88.939 1.00 86.75 583 GLU A N 1
ATOM 4648 C CA . GLU A 1 583 ? 88.240 16.782 -88.407 1.00 86.75 583 GLU A CA 1
ATOM 4649 C C . GLU A 1 583 ? 88.214 16.780 -86.866 1.00 86.75 583 GLU A C 1
ATOM 4651 O O . GLU A 1 583 ? 87.444 16.040 -86.249 1.00 86.75 583 GLU A O 1
ATOM 4656 N N . ASN A 1 584 ? 88.996 17.656 -86.230 1.00 89.81 584 ASN A N 1
ATOM 4657 C CA . ASN A 1 584 ? 89.019 17.823 -84.776 1.00 89.81 584 ASN A CA 1
ATOM 4658 C C . ASN A 1 584 ? 87.731 18.466 -84.233 1.00 89.81 584 ASN A C 1
ATOM 4660 O O . ASN A 1 584 ? 87.219 18.025 -83.202 1.00 89.81 584 ASN A O 1
ATOM 4664 N N . LEU A 1 585 ? 87.162 19.450 -84.936 1.00 87.19 585 LEU A N 1
ATOM 4665 C CA . LEU A 1 585 ? 85.858 20.036 -84.618 1.00 87.19 585 LEU A CA 1
ATOM 4666 C C . LEU A 1 585 ? 84.738 19.004 -84.774 1.00 87.19 585 LEU A C 1
ATOM 4668 O O . LEU A 1 585 ? 83.909 18.887 -83.879 1.00 87.19 585 LEU A O 1
ATOM 4672 N N . SER A 1 586 ? 84.752 18.191 -85.834 1.00 87.62 586 SER A N 1
ATOM 4673 C CA . SER A 1 586 ? 83.802 17.089 -86.025 1.00 87.62 586 SER A CA 1
ATOM 4674 C C . SER A 1 586 ? 83.894 16.073 -84.884 1.00 87.62 586 SER A C 1
ATOM 4676 O O . SER A 1 586 ? 82.871 15.726 -84.295 1.00 87.62 586 SER A O 1
ATOM 4678 N N . LYS A 1 587 ? 85.107 15.650 -84.498 1.00 90.69 587 LYS A N 1
ATOM 4679 C CA . LYS A 1 587 ? 85.322 14.778 -83.328 1.00 90.69 587 LYS A CA 1
ATOM 4680 C C . LYS A 1 587 ? 84.786 15.420 -82.045 1.00 90.69 587 LYS A C 1
ATOM 4682 O O . LYS A 1 587 ? 84.080 14.757 -81.281 1.00 90.69 587 LYS A O 1
ATOM 4687 N N . ARG A 1 588 ? 85.043 16.716 -81.824 1.00 92.44 588 ARG A N 1
ATOM 4688 C CA . ARG A 1 588 ? 84.533 17.451 -80.655 1.00 92.44 588 ARG A CA 1
ATOM 4689 C C . ARG A 1 588 ? 83.007 17.566 -80.660 1.00 92.44 588 ARG A C 1
ATOM 4691 O O . ARG A 1 588 ? 82.412 17.388 -79.603 1.00 92.44 588 ARG A O 1
ATOM 4698 N N . ILE A 1 589 ? 82.380 17.786 -81.815 1.00 87.44 589 ILE A N 1
ATOM 4699 C CA . ILE A 1 589 ? 80.919 17.801 -81.979 1.00 87.44 589 ILE A CA 1
ATOM 4700 C C . ILE A 1 589 ? 80.338 16.418 -81.670 1.00 87.44 589 ILE A C 1
ATOM 4702 O O . ILE A 1 589 ? 79.446 16.329 -80.835 1.00 87.44 589 ILE A O 1
ATOM 4706 N N . THR A 1 590 ? 80.875 15.332 -82.239 1.00 89.00 590 THR A N 1
ATOM 4707 C CA . THR A 1 590 ? 80.379 13.971 -81.946 1.00 89.00 590 THR A CA 1
ATOM 4708 C C . THR A 1 590 ? 80.537 13.587 -80.474 1.00 89.00 590 THR A C 1
ATOM 4710 O O . THR A 1 590 ? 79.651 12.948 -79.910 1.00 89.00 590 THR A O 1
ATOM 4713 N N . HIS A 1 591 ? 81.618 14.026 -79.820 1.00 89.00 591 HIS A N 1
ATOM 4714 C CA . HIS A 1 591 ? 81.812 13.820 -78.386 1.00 89.00 591 HIS A CA 1
ATOM 4715 C C . HIS A 1 591 ? 80.788 14.621 -77.571 1.00 89.00 591 HIS A C 1
ATOM 4717 O O . HIS A 1 591 ? 80.095 14.036 -76.750 1.00 89.00 591 HIS A O 1
ATOM 4723 N N . LEU A 1 592 ? 80.601 15.914 -77.867 1.00 88.38 592 LEU A N 1
ATOM 4724 C CA . LEU A 1 592 ? 79.595 16.752 -77.206 1.00 88.38 592 LEU A CA 1
ATOM 4725 C C . LEU A 1 592 ? 78.157 16.270 -77.456 1.00 88.38 592 LEU A C 1
ATOM 4727 O O . LEU A 1 592 ? 77.310 16.436 -76.584 1.00 88.38 592 LEU A O 1
ATOM 4731 N N . MET A 1 593 ? 77.858 15.664 -78.609 1.00 89.38 593 MET A N 1
ATOM 4732 C CA . MET A 1 593 ? 76.566 15.016 -78.859 1.00 89.38 593 MET A CA 1
ATOM 4733 C C . MET A 1 593 ? 76.383 13.792 -77.958 1.00 89.38 593 MET A C 1
ATOM 4735 O O . MET A 1 593 ? 75.366 13.705 -77.275 1.00 89.38 593 MET A O 1
ATOM 4739 N N . LYS A 1 594 ? 77.389 12.912 -77.877 1.00 91.62 594 LYS A N 1
ATOM 4740 C CA . LYS A 1 594 ? 77.375 11.744 -76.984 1.00 91.62 594 LYS A CA 1
ATOM 4741 C C . LYS A 1 594 ? 77.265 12.140 -75.507 1.00 91.62 594 LYS A C 1
ATOM 4743 O O . LYS A 1 594 ? 76.523 11.504 -74.765 1.00 91.62 594 LYS A O 1
ATOM 4748 N N . ASP A 1 595 ? 77.950 13.201 -75.088 1.00 90.56 595 ASP A N 1
ATOM 4749 C CA . ASP A 1 595 ? 77.880 13.716 -73.717 1.00 90.56 595 ASP A CA 1
ATOM 4750 C C . ASP A 1 595 ? 76.479 14.289 -73.427 1.00 90.56 595 ASP A C 1
ATOM 4752 O O . ASP A 1 595 ? 75.891 13.998 -72.389 1.00 90.56 595 ASP A O 1
ATOM 4756 N N . ASN A 1 596 ? 75.881 15.026 -74.376 1.00 85.00 596 ASN A N 1
ATOM 4757 C CA . ASN A 1 596 ? 74.492 15.495 -74.274 1.00 85.00 596 ASN A CA 1
ATOM 4758 C C . ASN A 1 596 ? 73.468 14.346 -74.260 1.00 85.00 596 ASN A C 1
ATOM 4760 O O . ASN A 1 596 ? 72.436 14.463 -73.602 1.00 85.00 596 ASN A O 1
ATOM 4764 N N . GLU A 1 597 ? 73.710 13.246 -74.972 1.00 90.31 597 GLU A N 1
ATOM 4765 C CA . GLU A 1 597 ? 72.885 12.034 -74.888 1.00 90.31 597 GLU A CA 1
ATOM 4766 C C . GLU A 1 597 ? 73.045 11.344 -73.528 1.00 90.31 597 GLU A C 1
ATOM 4768 O O . GLU A 1 597 ? 72.041 10.999 -72.904 1.00 90.31 597 GLU A O 1
ATOM 4773 N N . GLY A 1 598 ? 74.274 11.251 -73.010 1.00 90.88 598 GLY A N 1
ATOM 4774 C CA . GLY A 1 598 ? 74.565 10.810 -71.644 1.00 90.88 598 GLY A CA 1
ATOM 4775 C C . GLY A 1 598 ? 73.761 11.605 -70.616 1.00 90.88 598 GLY A C 1
ATOM 4776 O O . GLY A 1 598 ? 72.891 11.038 -69.952 1.00 90.88 598 GLY A O 1
ATOM 4777 N N . PHE A 1 599 ? 73.945 12.929 -70.579 1.00 89.38 599 PHE A N 1
ATOM 4778 C CA . PHE A 1 599 ? 73.215 13.820 -69.676 1.00 89.38 599 PHE A CA 1
ATOM 4779 C C . PHE A 1 599 ? 71.693 13.765 -69.870 1.00 89.38 599 PHE A C 1
ATOM 4781 O O . PHE A 1 599 ? 70.966 13.853 -68.885 1.00 89.38 599 PHE A O 1
ATOM 4788 N N . LYS A 1 600 ? 71.172 13.558 -71.090 1.00 89.38 600 LYS A N 1
ATOM 4789 C CA . LYS A 1 600 ? 69.730 13.315 -71.304 1.00 89.38 600 LYS A CA 1
ATOM 4790 C C . LYS A 1 600 ? 69.259 12.013 -70.653 1.00 89.38 600 LYS A C 1
ATOM 4792 O O . LYS A 1 600 ? 68.205 12.015 -70.020 1.00 89.38 600 LYS A O 1
ATOM 4797 N N . THR A 1 601 ? 70.013 10.916 -70.771 1.00 89.75 601 THR A N 1
ATOM 4798 C CA . THR A 1 601 ? 69.638 9.644 -70.122 1.00 89.75 601 THR A CA 1
ATOM 4799 C C . THR A 1 601 ? 69.747 9.713 -68.599 1.00 89.75 601 THR A C 1
ATOM 4801 O O . THR A 1 601 ? 68.884 9.179 -67.906 1.00 89.75 601 THR A O 1
ATOM 4804 N N . GLU A 1 602 ? 70.744 10.417 -68.061 1.00 91.69 602 GLU A N 1
ATOM 4805 C CA . GLU A 1 602 ? 70.881 10.663 -66.621 1.00 91.69 602 GLU A CA 1
ATOM 4806 C C . GLU A 1 602 ? 69.779 11.585 -66.092 1.00 91.69 602 GLU A C 1
ATOM 4808 O O . GLU A 1 602 ? 69.175 11.291 -65.064 1.00 91.69 602 GLU A O 1
ATOM 4813 N N . LEU A 1 603 ? 69.442 12.653 -66.819 1.00 89.06 603 LEU A N 1
ATOM 4814 C CA . LEU A 1 603 ? 68.352 13.561 -66.462 1.00 89.06 603 LEU A CA 1
ATOM 4815 C C . LEU A 1 603 ? 66.978 12.879 -66.564 1.00 89.06 603 LEU A C 1
ATOM 4817 O O . LEU A 1 603 ? 66.112 13.177 -65.745 1.00 89.06 603 LEU A O 1
ATOM 4821 N N . SER A 1 604 ? 66.788 11.922 -67.483 1.00 90.44 604 SER A N 1
ATOM 4822 C CA . SER A 1 604 ? 65.613 11.036 -67.469 1.00 90.44 604 SER A CA 1
ATOM 4823 C C . SER A 1 604 ? 65.603 10.170 -66.211 1.00 90.44 604 SER A C 1
ATOM 4825 O O . SER A 1 604 ? 64.678 10.285 -65.419 1.00 90.44 604 SER A O 1
ATOM 4827 N N . ARG A 1 605 ? 66.666 9.397 -65.945 1.00 92.31 605 ARG A N 1
ATOM 4828 C CA . ARG A 1 605 ? 66.757 8.524 -64.756 1.00 92.31 605 ARG A CA 1
ATOM 4829 C C . ARG A 1 605 ? 66.545 9.284 -63.443 1.00 92.31 605 ARG A C 1
ATOM 4831 O O . ARG A 1 605 ? 65.881 8.773 -62.546 1.00 92.31 605 ARG A O 1
ATOM 4838 N N . ASN A 1 606 ? 67.065 10.507 -63.342 1.00 89.25 606 ASN A N 1
ATOM 4839 C CA . ASN A 1 606 ? 66.886 11.384 -62.184 1.00 89.25 606 ASN A CA 1
ATOM 4840 C C . ASN A 1 606 ? 65.472 11.983 -62.102 1.00 89.25 606 ASN A C 1
ATOM 4842 O O . ASN A 1 606 ? 64.968 12.215 -61.006 1.00 89.25 606 ASN A O 1
ATOM 4846 N N . ARG A 1 607 ? 64.799 12.205 -63.238 1.00 93.25 607 ARG A N 1
ATOM 4847 C CA . ARG A 1 607 ? 63.374 12.564 -63.281 1.00 93.25 607 ARG A CA 1
ATOM 4848 C C . ARG A 1 607 ? 62.498 11.387 -62.850 1.00 93.25 607 ARG A C 1
ATOM 4850 O O . ARG A 1 607 ? 61.564 11.593 -62.082 1.00 93.25 607 ARG A O 1
ATOM 4857 N N . ASP A 1 608 ? 62.823 10.179 -63.297 1.00 91.94 608 ASP A N 1
ATOM 4858 C CA . ASP A 1 608 ? 62.095 8.947 -62.987 1.00 91.94 608 ASP A CA 1
ATOM 4859 C C . ASP A 1 608 ? 62.250 8.570 -61.501 1.00 91.94 608 ASP A C 1
ATOM 4861 O O . ASP A 1 608 ? 61.264 8.256 -60.830 1.00 91.94 608 ASP A O 1
ATOM 4865 N N . SER A 1 609 ? 63.463 8.683 -60.941 1.00 92.19 609 SER A N 1
ATOM 4866 C CA . SER A 1 609 ? 63.707 8.474 -59.507 1.00 92.19 609 SER A CA 1
ATOM 4867 C C . SER A 1 609 ? 63.037 9.550 -58.647 1.00 92.19 609 SER A C 1
ATOM 4869 O O . SER A 1 609 ? 62.349 9.204 -57.688 1.00 92.19 609 SER A O 1
ATOM 4871 N N . LEU A 1 610 ? 63.121 10.832 -59.026 1.00 90.06 610 LEU A N 1
ATOM 4872 C CA . LEU A 1 610 ? 62.396 11.914 -58.351 1.00 90.06 610 LEU A CA 1
ATOM 4873 C C . LEU A 1 610 ? 60.875 11.702 -58.404 1.00 90.06 610 LEU A C 1
ATOM 4875 O O . LEU A 1 610 ? 60.198 11.883 -57.395 1.00 90.06 610 LEU A O 1
ATOM 4879 N N . GLN A 1 611 ? 60.325 11.266 -59.542 1.00 92.25 611 GLN A N 1
ATOM 4880 C CA . GLN A 1 611 ? 58.900 10.948 -59.656 1.00 92.25 611 GLN A CA 1
ATOM 4881 C C . GLN A 1 611 ? 58.510 9.771 -58.748 1.00 92.25 611 GLN A C 1
ATOM 4883 O O . GLN A 1 611 ? 57.414 9.769 -58.187 1.00 92.25 611 GLN A O 1
ATOM 4888 N N . ASN A 1 612 ? 59.389 8.783 -58.571 1.00 91.81 612 ASN A N 1
ATOM 4889 C CA . ASN A 1 612 ? 59.151 7.673 -57.653 1.00 91.81 612 ASN A CA 1
ATOM 4890 C C . ASN A 1 612 ? 59.224 8.113 -56.182 1.00 91.81 612 ASN A C 1
ATOM 4892 O O . ASN A 1 612 ? 58.313 7.770 -55.434 1.00 91.81 612 ASN A O 1
ATOM 4896 N N . TYR A 1 613 ? 60.179 8.964 -55.791 1.00 91.12 613 TYR A N 1
ATOM 4897 C CA . TYR A 1 613 ? 60.201 9.566 -54.450 1.00 91.12 613 TYR A CA 1
ATOM 4898 C C . TYR A 1 613 ? 58.984 10.466 -54.179 1.00 91.12 613 TYR A C 1
ATOM 4900 O O . TYR A 1 613 ? 58.473 10.485 -53.063 1.00 91.12 613 TYR A O 1
ATOM 4908 N N . ILE A 1 614 ? 58.461 11.174 -55.187 1.00 89.19 614 ILE A N 1
ATOM 4909 C CA . ILE A 1 614 ? 57.207 11.940 -55.064 1.00 89.19 614 ILE A CA 1
ATOM 4910 C C . ILE A 1 614 ? 56.009 10.998 -54.848 1.00 89.19 614 ILE A C 1
ATOM 4912 O O . ILE A 1 614 ? 55.197 11.249 -53.960 1.00 89.19 614 ILE A O 1
ATOM 4916 N N . LYS A 1 615 ? 55.911 9.890 -55.599 1.00 90.62 615 LYS A N 1
ATOM 4917 C CA . LYS A 1 615 ? 54.869 8.860 -55.393 1.00 90.62 615 LYS A CA 1
ATOM 4918 C C . LYS A 1 615 ? 54.983 8.191 -54.019 1.00 90.62 615 LYS A C 1
ATOM 4920 O O . LYS A 1 615 ? 53.964 7.872 -53.415 1.00 90.62 615 LYS A O 1
ATOM 4925 N N . GLU A 1 616 ? 56.199 7.956 -53.533 1.00 92.00 616 GLU A N 1
ATOM 4926 C CA . GLU A 1 616 ? 56.449 7.354 -52.222 1.00 92.00 616 GLU A CA 1
ATOM 4927 C C . GLU A 1 616 ? 56.096 8.319 -51.084 1.00 92.00 616 GLU A C 1
ATOM 4929 O O . GLU A 1 616 ? 55.346 7.937 -50.191 1.00 92.00 616 GLU A O 1
ATOM 4934 N N . ASN A 1 617 ? 56.503 9.590 -51.166 1.00 89.06 617 ASN A N 1
ATOM 4935 C CA . ASN A 1 617 ? 56.068 10.631 -50.230 1.00 89.06 617 ASN A CA 1
ATOM 4936 C C . ASN A 1 617 ? 54.543 10.832 -50.243 1.00 89.06 617 ASN A C 1
ATOM 4938 O O . ASN A 1 617 ? 53.959 11.024 -49.181 1.00 89.06 617 ASN A O 1
ATOM 4942 N N . GLY A 1 618 ? 53.887 10.727 -51.406 1.00 91.19 618 GLY A N 1
ATOM 4943 C CA . GLY A 1 618 ? 52.423 10.722 -51.508 1.00 91.19 618 GLY A CA 1
ATOM 4944 C C . GLY A 1 618 ? 51.798 9.587 -50.692 1.00 91.19 618 GLY A C 1
ATOM 4945 O O . GLY A 1 618 ? 51.035 9.846 -49.765 1.00 91.19 618 GLY A O 1
ATOM 4946 N N . LYS A 1 619 ? 52.223 8.341 -50.942 1.00 91.62 619 LYS A N 1
ATOM 4947 C CA . LYS A 1 619 ? 51.787 7.152 -50.182 1.00 91.62 619 LYS A CA 1
ATOM 4948 C C . LYS A 1 619 ? 52.110 7.230 -48.688 1.00 91.62 619 LYS A C 1
ATOM 4950 O O . LYS A 1 619 ? 51.376 6.682 -47.869 1.00 91.62 619 LYS A O 1
ATOM 4955 N N . LEU A 1 620 ? 53.219 7.871 -48.314 1.00 91.19 620 LEU A N 1
ATOM 4956 C CA . LEU A 1 620 ? 53.588 8.093 -46.916 1.00 91.19 620 LEU A CA 1
ATOM 4957 C C . LEU A 1 620 ? 52.718 9.172 -46.258 1.00 91.19 620 LEU A C 1
ATOM 4959 O O . LEU A 1 620 ? 52.371 8.993 -45.093 1.00 91.19 620 LEU A O 1
ATOM 4963 N N . SER A 1 621 ? 52.303 10.222 -46.980 1.00 93.50 621 SER A N 1
ATOM 4964 C CA . SER A 1 621 ? 51.299 11.179 -46.488 1.00 93.50 621 SER A CA 1
ATOM 4965 C C . SER A 1 621 ? 49.946 10.498 -46.328 1.00 93.50 621 SER A C 1
ATOM 4967 O O . SER A 1 621 ? 49.435 10.462 -45.219 1.00 93.50 621 SER A O 1
ATOM 4969 N N . GLU A 1 622 ? 49.431 9.832 -47.369 1.00 92.12 622 GLU A N 1
ATOM 4970 C CA . GLU A 1 622 ? 48.187 9.046 -47.311 1.00 92.12 622 GLU A CA 1
ATOM 4971 C C . GLU A 1 622 ? 48.187 8.078 -46.115 1.00 92.12 622 GLU A C 1
ATOM 4973 O O . GLU A 1 622 ? 47.212 7.983 -45.372 1.00 92.12 622 GLU A O 1
ATOM 4978 N N . ARG A 1 623 ? 49.311 7.392 -45.867 1.00 92.81 623 ARG A N 1
ATOM 4979 C CA . ARG A 1 623 ? 49.467 6.489 -44.720 1.00 92.81 623 ARG A CA 1
ATOM 4980 C C . ARG A 1 623 ? 49.562 7.213 -43.374 1.00 92.81 623 ARG A C 1
ATOM 4982 O O . ARG A 1 623 ? 49.102 6.649 -42.383 1.00 92.81 623 ARG A O 1
ATOM 4989 N N . LEU A 1 624 ? 50.152 8.407 -43.307 1.00 92.25 624 LEU A N 1
ATOM 4990 C CA . LEU A 1 624 ? 50.179 9.241 -42.099 1.00 92.25 624 LEU A CA 1
ATOM 4991 C C . LEU A 1 624 ? 48.800 9.822 -41.787 1.00 92.25 624 LEU A C 1
ATOM 4993 O O . LEU A 1 624 ? 48.404 9.830 -40.625 1.00 92.25 624 LEU A O 1
ATOM 4997 N N . ASP A 1 625 ? 48.062 10.257 -42.800 1.00 92.38 625 ASP A N 1
ATOM 4998 C CA . ASP A 1 625 ? 46.741 10.855 -42.652 1.00 92.38 625 ASP A CA 1
ATOM 4999 C C . ASP A 1 625 ? 45.703 9.775 -42.289 1.00 92.38 625 ASP A C 1
ATOM 5001 O O . ASP A 1 625 ? 45.027 9.913 -41.273 1.00 92.38 625 ASP A O 1
ATOM 5005 N N . VAL A 1 626 ? 45.721 8.600 -42.935 1.00 92.81 626 VAL A N 1
ATOM 5006 C CA . VAL A 1 626 ? 44.944 7.418 -42.492 1.00 92.81 626 VAL A CA 1
ATOM 5007 C C . VAL A 1 626 ? 45.346 6.945 -41.083 1.00 92.81 626 VAL A C 1
ATOM 5009 O O . VAL A 1 626 ? 44.520 6.395 -40.352 1.00 92.81 626 VAL A O 1
ATOM 5012 N N . LEU A 1 627 ? 46.604 7.127 -40.662 1.00 91.81 627 LEU A N 1
ATOM 5013 C CA . LEU A 1 627 ? 47.032 6.802 -39.294 1.00 91.81 627 LEU A CA 1
ATOM 5014 C C . LEU A 1 627 ? 46.573 7.858 -38.275 1.00 91.81 627 LEU A C 1
ATOM 5016 O O . LEU A 1 627 ? 46.262 7.494 -37.142 1.00 91.81 627 LEU A O 1
ATOM 5020 N N . ARG A 1 628 ? 46.474 9.133 -38.672 1.00 93.94 628 ARG A N 1
ATOM 5021 C CA . ARG A 1 628 ? 45.876 10.216 -37.874 1.00 93.94 628 ARG A CA 1
ATOM 5022 C C . ARG A 1 628 ? 44.378 10.017 -37.709 1.00 93.94 628 ARG A C 1
ATOM 5024 O O . ARG A 1 628 ? 43.923 10.010 -36.575 1.00 93.94 628 ARG A O 1
ATOM 5031 N N . GLU A 1 629 ? 43.645 9.743 -38.787 1.00 93.31 629 GLU A N 1
ATOM 5032 C CA . GLU A 1 629 ? 42.219 9.391 -38.736 1.00 93.31 629 GLU A CA 1
ATOM 5033 C C . GLU A 1 629 ? 41.976 8.186 -37.818 1.00 93.31 629 GLU A C 1
ATOM 5035 O O . GLU A 1 629 ? 41.072 8.203 -36.984 1.00 93.31 629 GLU A O 1
ATOM 5040 N N . LYS A 1 630 ? 42.820 7.147 -37.900 1.00 92.19 630 LYS A N 1
ATOM 5041 C CA . LYS A 1 630 ? 42.757 5.987 -36.993 1.00 92.19 630 LYS A CA 1
ATOM 5042 C C . LYS A 1 630 ? 43.094 6.339 -35.546 1.00 92.19 630 LYS A C 1
ATOM 5044 O O . LYS A 1 630 ? 42.473 5.790 -34.643 1.00 92.19 630 LYS A O 1
ATOM 5049 N N . TYR A 1 631 ? 44.042 7.240 -35.304 1.00 93.19 631 TYR A N 1
ATOM 5050 C CA . TYR A 1 631 ? 44.358 7.710 -33.954 1.00 93.19 631 TYR A CA 1
ATOM 5051 C C . TYR A 1 631 ? 43.219 8.555 -33.367 1.00 93.19 631 TYR A C 1
ATOM 5053 O O . TYR A 1 631 ? 42.817 8.331 -32.230 1.00 93.19 631 TYR A O 1
ATOM 5061 N N . GLU A 1 632 ? 42.655 9.473 -34.150 1.00 93.81 632 GLU A N 1
ATOM 5062 C CA . GLU A 1 632 ? 41.562 10.360 -33.750 1.00 93.81 632 GLU A CA 1
ATOM 5063 C C . GLU A 1 632 ? 40.252 9.590 -33.540 1.00 93.81 632 GLU A C 1
ATOM 5065 O O . GLU A 1 632 ? 39.594 9.761 -32.517 1.00 93.81 632 GLU A O 1
ATOM 5070 N N . THR A 1 633 ? 39.906 8.654 -34.429 1.00 91.12 633 THR A N 1
ATOM 5071 C CA . THR A 1 633 ? 38.757 7.754 -34.219 1.00 91.12 633 THR A CA 1
ATOM 5072 C C . THR A 1 633 ? 38.956 6.834 -33.014 1.00 91.12 633 THR A C 1
ATOM 5074 O O . THR A 1 633 ? 38.011 6.655 -32.248 1.00 91.12 633 THR A O 1
ATOM 5077 N N . LEU A 1 634 ? 40.167 6.316 -32.764 1.00 91.94 634 LEU A N 1
ATOM 5078 C CA . LEU A 1 634 ? 40.471 5.551 -31.546 1.00 91.94 634 LEU A CA 1
ATOM 5079 C C . LEU A 1 634 ? 40.397 6.428 -30.282 1.00 91.94 634 LEU A C 1
ATOM 5081 O O . LEU A 1 634 ? 39.918 5.970 -29.246 1.00 91.94 634 LEU A O 1
ATOM 5085 N N . GLN A 1 635 ? 40.831 7.688 -30.353 1.00 93.12 635 GLN A N 1
ATOM 5086 C CA . GLN A 1 635 ? 40.738 8.644 -29.249 1.00 93.12 635 GLN A CA 1
ATOM 5087 C C . GLN A 1 635 ? 39.281 9.028 -28.957 1.00 93.12 635 GLN A C 1
ATOM 5089 O O . GLN A 1 635 ? 38.900 9.063 -27.789 1.00 93.12 635 GLN A O 1
ATOM 5094 N N . ASN A 1 636 ? 38.457 9.217 -29.990 1.00 92.31 636 ASN A N 1
ATOM 5095 C CA . ASN A 1 636 ? 37.022 9.487 -29.873 1.00 92.31 636 ASN A CA 1
ATOM 5096 C C . ASN A 1 636 ? 36.228 8.253 -29.399 1.00 92.31 636 ASN A C 1
ATOM 5098 O O . ASN A 1 636 ? 35.283 8.380 -28.623 1.00 92.31 636 ASN A O 1
ATOM 5102 N N . LEU A 1 637 ? 36.642 7.041 -29.786 1.00 89.94 637 LEU A N 1
ATOM 5103 C CA . LEU A 1 637 ? 36.151 5.792 -29.191 1.00 89.94 637 LEU A CA 1
ATOM 5104 C C . LEU A 1 637 ? 36.542 5.684 -27.713 1.00 89.94 637 LEU A C 1
ATOM 5106 O O . LEU A 1 637 ? 35.729 5.254 -26.899 1.00 89.94 637 LEU A O 1
ATOM 5110 N N . LYS A 1 638 ? 37.760 6.098 -27.347 1.00 93.12 638 LYS A N 1
ATOM 5111 C CA . LYS A 1 638 ? 38.244 6.065 -25.962 1.00 93.12 638 LYS A CA 1
ATOM 5112 C C . LYS A 1 638 ? 37.555 7.102 -25.069 1.00 93.12 638 LYS A C 1
ATOM 5114 O O . LYS A 1 638 ? 37.254 6.765 -23.928 1.00 93.12 638 LYS A O 1
ATOM 5119 N N . SER A 1 639 ? 37.288 8.319 -25.551 1.00 92.75 639 SER A N 1
ATOM 5120 C CA . SER A 1 639 ? 36.504 9.308 -24.797 1.00 92.75 639 SER A CA 1
ATOM 5121 C C . SER A 1 639 ? 35.061 8.840 -24.629 1.00 92.75 639 SER A C 1
ATOM 5123 O O . SER A 1 639 ? 34.623 8.699 -23.497 1.00 92.75 639 SER A O 1
ATOM 5125 N N . ASN A 1 640 ? 34.379 8.446 -25.710 1.00 93.12 640 ASN A N 1
ATOM 5126 C CA . ASN A 1 640 ? 33.016 7.904 -25.651 1.00 93.12 640 ASN A CA 1
ATOM 5127 C C . ASN A 1 640 ? 32.917 6.671 -24.724 1.00 93.12 640 ASN A C 1
ATOM 5129 O O . ASN A 1 640 ? 32.012 6.581 -23.902 1.00 93.12 640 ASN A O 1
ATOM 5133 N N . SER A 1 641 ? 33.885 5.749 -24.777 1.00 92.88 641 SER A N 1
ATOM 5134 C CA . SER A 1 641 ? 33.953 4.602 -23.858 1.00 92.88 641 SER A CA 1
ATOM 5135 C C . SER A 1 641 ? 34.196 5.019 -22.401 1.00 92.88 641 SER A C 1
ATOM 5137 O O . SER A 1 641 ? 33.611 4.420 -21.499 1.00 92.88 641 SER A O 1
ATOM 5139 N N . ASN A 1 642 ? 35.004 6.056 -22.150 1.00 94.69 642 ASN A N 1
ATOM 5140 C CA . ASN A 1 642 ? 35.175 6.609 -20.807 1.00 94.69 642 ASN A CA 1
ATOM 5141 C C . ASN A 1 642 ? 33.892 7.293 -20.311 1.00 94.69 642 ASN A C 1
ATOM 5143 O O . ASN A 1 642 ? 33.488 7.058 -19.179 1.00 94.69 642 ASN A O 1
ATOM 5147 N N . ASP A 1 643 ? 33.228 8.087 -21.150 1.00 94.12 643 ASP A N 1
ATOM 5148 C CA . ASP A 1 643 ? 31.982 8.780 -20.814 1.00 94.12 643 ASP A CA 1
ATOM 5149 C C . ASP A 1 643 ? 30.843 7.782 -20.542 1.00 94.12 643 ASP A C 1
ATOM 5151 O O . ASP A 1 643 ? 30.067 7.965 -19.604 1.00 94.12 643 ASP A O 1
ATOM 5155 N N . GLN A 1 644 ? 30.790 6.671 -21.287 1.00 93.00 644 GLN A N 1
ATOM 5156 C CA . GLN A 1 644 ? 29.919 5.529 -20.991 1.00 93.00 644 GLN A CA 1
ATOM 5157 C C . GLN A 1 644 ? 30.290 4.861 -19.661 1.00 93.00 644 GLN A C 1
ATOM 5159 O O . GLN A 1 644 ? 29.409 4.613 -18.841 1.00 93.00 644 GLN A O 1
ATOM 5164 N N . ALA A 1 645 ? 31.576 4.611 -19.397 1.00 94.94 645 ALA A N 1
ATOM 5165 C CA . ALA A 1 645 ? 32.022 4.030 -18.130 1.00 94.94 645 ALA A CA 1
ATOM 5166 C C . ALA A 1 645 ? 31.722 4.945 -16.927 1.00 94.94 645 ALA A C 1
ATOM 5168 O O . ALA A 1 645 ? 31.318 4.455 -15.875 1.00 94.94 645 ALA A O 1
ATOM 5169 N N . ASP A 1 646 ? 31.867 6.263 -17.071 1.00 94.81 646 ASP A N 1
ATOM 5170 C CA . ASP A 1 646 ? 31.536 7.250 -16.040 1.00 94.81 646 ASP A CA 1
ATOM 5171 C C . ASP A 1 646 ? 30.017 7.454 -15.896 1.00 94.81 646 ASP A C 1
ATOM 5173 O O . ASP A 1 646 ? 29.536 7.697 -14.789 1.00 94.81 646 ASP A O 1
ATOM 5177 N N . SER A 1 647 ? 29.237 7.274 -16.967 1.00 95.44 647 SER A N 1
ATOM 5178 C CA . SER A 1 647 ? 27.772 7.185 -16.899 1.00 95.44 647 SER A CA 1
ATOM 5179 C C . SER A 1 647 ? 27.322 5.948 -16.112 1.00 95.44 647 SER A C 1
ATOM 5181 O O . SER A 1 647 ? 26.524 6.073 -15.184 1.00 95.44 647 SER A O 1
ATOM 5183 N N . ILE A 1 648 ? 27.904 4.777 -16.397 1.00 93.38 648 ILE A N 1
ATOM 5184 C CA . ILE A 1 648 ? 27.633 3.525 -15.674 1.00 93.38 648 ILE A CA 1
ATOM 5185 C C . ILE A 1 648 ? 28.048 3.649 -14.199 1.00 93.38 648 ILE A C 1
ATOM 5187 O O . ILE A 1 648 ? 27.271 3.270 -13.327 1.00 93.38 648 ILE A O 1
ATOM 5191 N N . LYS A 1 649 ? 29.207 4.253 -13.884 1.00 96.00 649 LYS A N 1
ATOM 5192 C CA . LYS A 1 649 ? 29.599 4.547 -12.489 1.00 96.00 649 LYS A CA 1
ATOM 5193 C C . LYS A 1 649 ? 28.547 5.394 -11.776 1.00 96.00 649 LYS A C 1
ATOM 5195 O O . LYS A 1 649 ? 28.112 5.003 -10.699 1.00 96.00 649 LYS A O 1
ATOM 5200 N N . ARG A 1 650 ? 28.084 6.493 -12.387 1.00 95.75 650 ARG A N 1
ATOM 5201 C CA . ARG A 1 650 ? 27.035 7.354 -11.809 1.00 95.75 650 ARG A CA 1
ATOM 5202 C C . ARG A 1 650 ? 25.720 6.604 -11.598 1.00 95.75 650 ARG A C 1
ATOM 5204 O O . ARG A 1 650 ? 25.098 6.780 -10.559 1.00 95.75 650 ARG A O 1
ATOM 5211 N N . GLN A 1 651 ? 25.322 5.732 -12.525 1.00 94.94 651 GLN A N 1
ATOM 5212 C CA . GLN A 1 651 ? 24.145 4.870 -12.355 1.00 94.94 651 GLN A CA 1
ATOM 5213 C C . GLN A 1 651 ? 24.333 3.876 -11.198 1.00 94.94 651 GLN A C 1
ATOM 5215 O O . GLN A 1 651 ? 23.434 3.714 -10.376 1.00 94.94 651 GLN A O 1
ATOM 5220 N N . CYS A 1 652 ? 25.506 3.251 -11.066 1.00 94.44 652 CYS A N 1
ATOM 5221 C CA . CYS A 1 652 ? 25.831 2.387 -9.929 1.00 94.44 652 CYS A CA 1
ATOM 5222 C C . CYS A 1 652 ? 25.874 3.156 -8.595 1.00 94.44 652 CYS A C 1
ATOM 5224 O O . CYS A 1 652 ? 25.443 2.625 -7.572 1.00 94.44 652 CYS A O 1
ATOM 5226 N N . GLU A 1 653 ? 26.361 4.398 -8.586 1.00 96.12 653 GLU A N 1
ATOM 5227 C CA . GLU A 1 653 ? 26.354 5.289 -7.421 1.00 96.12 653 GLU A CA 1
ATOM 5228 C C . GLU A 1 653 ? 24.925 5.697 -7.036 1.00 96.12 653 GLU A C 1
ATOM 5230 O O . GLU A 1 653 ? 24.558 5.577 -5.869 1.00 96.12 653 GLU A O 1
ATOM 5235 N N . GLU A 1 654 ? 24.088 6.082 -8.003 1.00 96.12 654 GLU A N 1
ATOM 5236 C CA . GLU A 1 654 ? 22.672 6.411 -7.804 1.00 96.12 654 GLU A CA 1
ATOM 5237 C C . GLU A 1 654 ? 21.874 5.203 -7.285 1.00 96.12 654 GLU A C 1
ATOM 5239 O O . GLU A 1 654 ? 21.111 5.324 -6.327 1.00 96.12 654 GLU A O 1
ATOM 5244 N N . LEU A 1 655 ? 22.094 4.009 -7.847 1.00 94.88 655 LEU A N 1
ATOM 5245 C CA . LEU A 1 655 ? 21.503 2.761 -7.352 1.00 94.88 655 LEU A CA 1
ATOM 5246 C C . LEU A 1 655 ? 21.982 2.423 -5.931 1.00 94.88 655 LEU A C 1
ATOM 5248 O O . LEU A 1 655 ? 21.190 1.959 -5.115 1.00 94.88 655 LEU A O 1
ATOM 5252 N N . ASN A 1 656 ? 23.246 2.694 -5.596 1.00 97.06 656 ASN A N 1
ATOM 5253 C CA . ASN A 1 656 ? 23.799 2.503 -4.250 1.00 97.06 656 ASN A CA 1
ATOM 5254 C C . ASN A 1 656 ? 23.224 3.524 -3.244 1.00 97.06 656 ASN A C 1
ATOM 5256 O O . ASN A 1 656 ? 22.965 3.171 -2.093 1.00 97.06 656 ASN A O 1
ATOM 5260 N N . VAL A 1 657 ? 22.952 4.764 -3.669 1.00 96.62 657 VAL A N 1
ATOM 5261 C CA . VAL A 1 657 ? 22.213 5.760 -2.873 1.00 96.62 657 VAL A CA 1
ATOM 5262 C C . VAL A 1 657 ? 20.774 5.297 -2.641 1.00 96.62 657 VAL A C 1
ATOM 5264 O O . VAL A 1 657 ? 20.390 5.135 -1.484 1.00 96.62 657 VAL A O 1
ATOM 5267 N N . LYS A 1 658 ? 20.028 4.936 -3.694 1.00 96.00 658 LYS A N 1
ATOM 5268 C CA . LYS A 1 658 ? 18.656 4.401 -3.580 1.00 96.00 658 LYS A CA 1
ATOM 5269 C C . LYS A 1 658 ? 18.581 3.137 -2.716 1.00 96.00 658 LYS A C 1
ATOM 5271 O O . LYS A 1 658 ? 17.625 2.963 -1.969 1.00 96.00 658 LYS A O 1
ATOM 5276 N N . LEU A 1 659 ? 19.602 2.277 -2.758 1.00 94.38 659 LEU A N 1
ATOM 5277 C CA . LEU A 1 659 ? 19.722 1.086 -1.906 1.00 94.38 659 LEU A CA 1
ATOM 5278 C C . LEU A 1 659 ? 20.018 1.433 -0.436 1.00 94.38 659 LEU A C 1
ATOM 5280 O O . LEU A 1 659 ? 19.573 0.727 0.468 1.00 94.38 659 LEU A O 1
ATOM 5284 N N . LYS A 1 660 ? 20.753 2.516 -0.160 1.00 97.31 660 LYS A N 1
ATOM 5285 C CA . LYS A 1 660 ? 20.945 3.035 1.207 1.00 97.31 660 LYS A CA 1
ATOM 5286 C C . LYS A 1 660 ? 19.689 3.728 1.729 1.00 97.31 660 LYS A C 1
ATOM 5288 O O . LYS A 1 660 ? 19.376 3.592 2.907 1.00 97.31 660 LYS A O 1
ATOM 5293 N N . GLU A 1 661 ? 18.964 4.437 0.873 1.00 95.81 661 GLU A N 1
ATOM 5294 C CA . GLU A 1 661 ? 17.694 5.089 1.198 1.00 95.81 661 GLU A CA 1
ATOM 5295 C C . GLU A 1 661 ? 16.581 4.069 1.442 1.00 95.81 661 GLU A C 1
ATOM 5297 O O . GLU A 1 661 ? 15.884 4.174 2.449 1.00 95.81 661 GLU A O 1
ATOM 5302 N N . SER A 1 662 ? 16.470 3.023 0.617 1.00 94.44 662 SER A N 1
ATOM 5303 C CA . SER A 1 662 ? 15.527 1.928 0.863 1.00 94.44 662 SER A CA 1
ATOM 5304 C C . SER A 1 662 ? 15.862 1.177 2.151 1.00 94.44 662 SER A C 1
ATOM 5306 O O . SER A 1 662 ? 14.959 0.925 2.941 1.00 94.44 662 SER A O 1
ATOM 5308 N N . LYS A 1 663 ? 17.146 0.924 2.451 1.00 96.81 663 LYS A N 1
ATOM 5309 C CA . LYS A 1 663 ? 17.568 0.368 3.751 1.00 96.81 663 LYS A CA 1
ATOM 5310 C C . LYS A 1 663 ? 17.240 1.285 4.931 1.00 96.81 663 LYS A C 1
ATOM 5312 O O . LYS A 1 663 ? 16.754 0.794 5.941 1.00 96.81 663 LYS A O 1
ATOM 5317 N N . LYS A 1 664 ? 17.432 2.605 4.812 1.00 97.25 664 LYS A N 1
ATOM 5318 C CA . LYS A 1 664 ? 16.973 3.570 5.829 1.00 97.25 664 LYS A CA 1
ATOM 5319 C C . LYS A 1 664 ? 15.452 3.554 5.991 1.00 97.25 664 LYS A C 1
ATOM 5321 O O . LYS A 1 664 ? 14.973 3.654 7.115 1.00 97.25 664 LYS A O 1
ATOM 5326 N N . ARG A 1 665 ? 14.689 3.417 4.899 1.00 97.31 665 ARG A N 1
ATOM 5327 C CA . ARG A 1 665 ? 13.223 3.338 4.961 1.00 97.31 665 ARG A CA 1
ATOM 5328 C C . ARG A 1 665 ? 12.748 2.019 5.571 1.00 97.31 665 ARG A C 1
ATOM 5330 O O . ARG A 1 665 ? 11.778 2.051 6.312 1.00 97.31 665 ARG A O 1
ATOM 5337 N N . ILE A 1 666 ? 13.441 0.908 5.318 1.00 96.81 666 ILE A N 1
ATOM 5338 C CA . ILE A 1 666 ? 13.206 -0.381 5.985 1.00 96.81 666 ILE A CA 1
ATOM 5339 C C . ILE A 1 666 ? 13.461 -0.241 7.488 1.00 96.81 666 ILE A C 1
ATOM 5341 O O . ILE A 1 666 ? 12.538 -0.484 8.248 1.00 96.81 666 ILE A O 1
ATOM 5345 N N . LEU A 1 667 ? 14.626 0.267 7.911 1.00 96.75 667 LEU A N 1
ATOM 5346 C CA . LEU A 1 667 ? 14.928 0.506 9.333 1.00 96.75 667 LEU A CA 1
ATOM 5347 C C . LEU A 1 667 ? 13.880 1.416 10.001 1.00 96.75 667 LEU A C 1
ATOM 5349 O O . LEU A 1 667 ? 13.362 1.086 11.056 1.00 96.75 667 LEU A O 1
ATOM 5353 N N . SER A 1 668 ? 13.480 2.508 9.341 1.00 96.62 668 SER A N 1
ATOM 5354 C CA . SER A 1 668 ? 12.400 3.391 9.811 1.00 96.62 668 SER A CA 1
ATOM 5355 C C . SER A 1 668 ? 11.052 2.674 9.952 1.00 96.62 668 SER A C 1
ATOM 5357 O O . SER A 1 668 ? 10.290 3.012 10.849 1.00 96.62 668 SER A O 1
ATOM 5359 N N . LEU A 1 669 ? 10.736 1.713 9.081 1.00 95.44 669 LEU A N 1
ATOM 5360 C CA . LEU A 1 669 ? 9.508 0.916 9.159 1.00 95.44 669 LEU A CA 1
ATOM 5361 C C . LEU A 1 669 ? 9.612 -0.210 10.199 1.00 95.44 669 LEU A C 1
ATOM 5363 O O . LEU A 1 669 ? 8.605 -0.564 10.802 1.00 95.44 669 LEU A O 1
ATOM 5367 N N . GLU A 1 670 ? 10.808 -0.748 10.438 1.00 96.81 670 GLU A N 1
ATOM 5368 C CA . GLU A 1 670 ? 11.103 -1.681 11.530 1.00 96.81 670 GLU A CA 1
ATOM 5369 C C . GLU A 1 670 ? 10.989 -0.971 12.890 1.00 96.81 670 GLU A C 1
ATOM 5371 O O . GLU A 1 670 ? 10.368 -1.510 13.803 1.00 96.81 670 GLU A O 1
ATOM 5376 N N . ASP A 1 671 ? 11.484 0.263 13.010 1.00 97.38 671 ASP A N 1
ATOM 5377 C CA . ASP A 1 671 ? 11.306 1.119 14.189 1.00 97.38 671 ASP A CA 1
ATOM 5378 C C . ASP A 1 671 ? 9.826 1.494 14.399 1.00 97.38 671 ASP A C 1
ATOM 5380 O O . ASP A 1 671 ? 9.295 1.275 15.489 1.00 97.38 671 ASP A O 1
ATOM 5384 N N . GLU A 1 672 ? 9.113 1.952 13.356 1.00 95.94 672 GLU A N 1
ATOM 5385 C CA . GLU A 1 672 ? 7.656 2.187 13.407 1.00 95.94 672 GLU A CA 1
ATOM 5386 C C . GLU A 1 672 ? 6.891 0.905 13.820 1.00 95.94 672 GLU A C 1
ATOM 5388 O O . GLU A 1 672 ? 5.947 0.965 14.614 1.00 95.94 672 GLU A O 1
ATOM 5393 N N . LEU A 1 673 ? 7.289 -0.276 13.330 1.00 96.88 673 LEU A N 1
ATOM 5394 C CA . LEU A 1 673 ? 6.688 -1.564 13.698 1.00 96.88 673 LEU A CA 1
ATOM 5395 C C . LEU A 1 673 ? 6.984 -1.940 15.158 1.00 96.88 673 LEU A C 1
ATOM 5397 O O . LEU A 1 673 ? 6.081 -2.400 15.859 1.00 96.88 673 LEU A O 1
ATOM 5401 N N . ASN A 1 674 ? 8.209 -1.708 15.633 1.00 97.44 674 ASN A N 1
ATOM 5402 C CA . ASN A 1 674 ? 8.615 -1.938 17.018 1.00 97.44 674 ASN A CA 1
ATOM 5403 C C . ASN A 1 674 ? 7.879 -0.998 17.989 1.00 97.44 674 ASN A C 1
ATOM 5405 O O . ASN A 1 674 ? 7.401 -1.455 19.029 1.00 97.44 674 ASN A O 1
ATOM 5409 N N . GLU A 1 675 ? 7.705 0.284 17.652 1.00 97.19 675 GLU A N 1
ATOM 5410 C CA . GLU A 1 675 ? 6.869 1.210 18.430 1.00 97.19 675 GLU A CA 1
ATOM 5411 C C . GLU A 1 675 ? 5.408 0.742 18.489 1.00 97.19 675 GLU A C 1
ATOM 5413 O O . GLU A 1 675 ? 4.815 0.706 19.569 1.00 97.19 675 GLU A O 1
ATOM 5418 N N . ASN A 1 676 ? 4.831 0.311 17.362 1.00 95.50 676 ASN A N 1
ATOM 5419 C CA . ASN A 1 676 ? 3.468 -0.225 17.333 1.00 95.50 676 ASN A CA 1
ATOM 5420 C C . ASN A 1 676 ? 3.334 -1.534 18.136 1.00 95.50 676 ASN A C 1
ATOM 5422 O O . ASN A 1 676 ? 2.334 -1.721 18.833 1.00 95.50 676 ASN A O 1
ATOM 5426 N N . ALA A 1 677 ? 4.334 -2.419 18.095 1.00 96.00 677 ALA A N 1
ATOM 5427 C CA . ALA A 1 677 ? 4.369 -3.645 18.892 1.00 96.00 677 ALA A CA 1
ATOM 5428 C C . ALA A 1 677 ? 4.483 -3.349 20.399 1.00 96.00 677 ALA A C 1
ATOM 5430 O O . ALA A 1 677 ? 3.763 -3.951 21.200 1.00 96.00 677 ALA A O 1
ATOM 5431 N N . ASN A 1 678 ? 5.314 -2.377 20.785 1.00 96.75 678 ASN A N 1
ATOM 5432 C CA . ASN A 1 678 ? 5.425 -1.900 22.164 1.00 96.75 678 ASN A CA 1
ATOM 5433 C C . ASN A 1 678 ? 4.105 -1.274 22.640 1.00 96.75 678 ASN A C 1
ATOM 5435 O O . ASN A 1 678 ? 3.582 -1.684 23.674 1.00 96.75 678 ASN A O 1
ATOM 5439 N N . ALA A 1 679 ? 3.495 -0.381 21.856 1.00 96.62 679 ALA A N 1
ATOM 5440 C CA . ALA A 1 679 ? 2.200 0.224 22.174 1.00 96.62 679 ALA A CA 1
ATOM 5441 C C . ALA A 1 679 ? 1.061 -0.814 22.256 1.00 96.62 679 ALA A C 1
ATOM 5443 O O . ALA A 1 679 ? 0.142 -0.676 23.069 1.00 96.62 679 ALA A O 1
ATOM 5444 N N . LEU A 1 680 ? 1.113 -1.886 21.455 1.00 95.94 680 LEU A N 1
ATOM 5445 C CA . LEU A 1 680 ? 0.193 -3.019 21.567 1.00 95.94 680 LEU A CA 1
ATOM 5446 C C . LEU A 1 680 ? 0.444 -3.826 22.852 1.00 95.94 680 LEU A C 1
ATOM 5448 O O . LEU A 1 680 ? -0.515 -4.217 23.522 1.00 95.94 680 LEU A O 1
ATOM 5452 N N . GLN A 1 681 ? 1.706 -4.049 23.233 1.00 97.25 681 GLN A N 1
ATOM 5453 C CA . GLN A 1 681 ? 2.062 -4.721 24.485 1.00 97.25 681 GLN A CA 1
ATOM 5454 C C . GLN A 1 681 ? 1.645 -3.891 25.709 1.00 97.25 681 GLN A C 1
ATOM 5456 O O . GLN A 1 681 ? 1.106 -4.451 26.663 1.00 97.25 681 GLN A O 1
ATOM 5461 N N . GLU A 1 682 ? 1.823 -2.570 25.679 1.00 95.56 682 GLU A N 1
ATOM 5462 C CA . GLU A 1 682 ? 1.357 -1.648 26.718 1.00 95.56 682 GLU A CA 1
ATOM 5463 C C . GLU A 1 682 ? -0.166 -1.670 26.834 1.00 95.56 682 GLU A C 1
ATOM 5465 O O . GLU A 1 682 ? -0.671 -1.989 27.907 1.00 95.56 682 GLU A O 1
ATOM 5470 N N . ARG A 1 683 ? -0.909 -1.502 25.730 1.00 96.00 683 ARG A N 1
ATOM 5471 C CA . ARG A 1 683 ? -2.377 -1.668 25.723 1.00 96.00 683 ARG A CA 1
ATOM 5472 C C . ARG A 1 683 ? -2.825 -3.044 26.216 1.00 96.00 683 ARG A C 1
ATOM 5474 O O . ARG A 1 683 ? -3.877 -3.159 26.836 1.00 96.00 683 ARG A O 1
ATOM 5481 N N . THR A 1 684 ? -2.045 -4.095 25.966 1.00 96.00 684 THR A N 1
ATOM 5482 C CA . THR A 1 684 ? -2.332 -5.449 26.467 1.00 96.00 684 THR A CA 1
ATOM 5483 C C . THR A 1 684 ? -2.098 -5.548 27.977 1.00 96.00 684 THR A C 1
ATOM 5485 O O . THR A 1 684 ? -2.905 -6.161 28.677 1.00 96.00 684 THR A O 1
ATOM 5488 N N . ARG A 1 685 ? -1.052 -4.899 28.509 1.00 96.94 685 ARG A N 1
ATOM 5489 C CA . ARG A 1 685 ? -0.805 -4.771 29.957 1.00 96.94 685 ARG A CA 1
ATOM 5490 C C . ARG A 1 685 ? -1.887 -3.929 30.637 1.00 96.94 685 ARG A C 1
ATOM 5492 O O . ARG A 1 685 ? -2.410 -4.362 31.658 1.00 96.94 685 ARG A O 1
ATOM 5499 N N . GLU A 1 686 ? -2.281 -2.798 30.053 1.00 95.81 686 GLU A N 1
ATOM 5500 C CA . GLU A 1 686 ? -3.395 -1.957 30.518 1.00 95.81 686 GLU A CA 1
ATOM 5501 C C . GLU A 1 686 ? -4.730 -2.710 30.483 1.00 95.81 686 GLU A C 1
ATOM 5503 O O . GLU A 1 686 ? -5.494 -2.676 31.442 1.00 95.81 686 GLU A O 1
ATOM 5508 N N . ALA A 1 687 ? -5.014 -3.460 29.415 1.00 95.62 687 ALA A N 1
ATOM 5509 C CA . ALA A 1 687 ? -6.207 -4.299 29.341 1.00 95.62 687 ALA A CA 1
ATOM 5510 C C . ALA A 1 687 ? -6.178 -5.437 30.377 1.00 95.62 687 ALA A C 1
ATOM 5512 O O . ALA A 1 687 ? -7.230 -5.821 30.888 1.00 95.62 687 ALA A O 1
ATOM 5513 N N . ALA A 1 688 ? -5.001 -5.974 30.712 1.00 95.38 688 ALA A N 1
ATOM 5514 C CA . ALA A 1 688 ? -4.846 -6.977 31.761 1.00 95.38 688 ALA A CA 1
ATOM 5515 C C . ALA A 1 688 ? -5.034 -6.383 33.168 1.00 95.38 688 ALA A C 1
ATOM 5517 O O . ALA A 1 688 ? -5.736 -6.987 33.980 1.00 95.38 688 ALA A O 1
ATOM 5518 N N . THR A 1 689 ? -4.492 -5.194 33.461 1.00 96.62 689 THR A N 1
ATOM 5519 C CA . THR A 1 689 ? -4.728 -4.511 34.746 1.00 96.62 689 THR A CA 1
ATOM 5520 C C . THR A 1 689 ? -6.171 -4.028 34.875 1.00 96.62 689 THR A C 1
ATOM 5522 O O . THR A 1 689 ? -6.757 -4.198 35.938 1.00 96.62 689 THR A O 1
ATOM 5525 N N . MET A 1 690 ? -6.797 -3.542 33.800 1.00 94.38 690 MET A N 1
ATOM 5526 C CA . MET A 1 690 ? -8.231 -3.217 33.755 1.00 94.38 690 MET A CA 1
ATOM 5527 C C . MET A 1 690 ? -9.108 -4.443 34.044 1.00 94.38 690 MET A C 1
ATOM 5529 O O . MET A 1 690 ? -10.007 -4.363 34.877 1.00 94.38 690 MET A O 1
ATOM 5533 N N . ARG A 1 691 ? -8.836 -5.598 33.412 1.00 96.00 691 ARG A N 1
ATOM 5534 C CA . ARG A 1 691 ? -9.539 -6.862 33.717 1.00 96.00 691 ARG A CA 1
ATOM 5535 C C . ARG A 1 691 ? -9.316 -7.293 35.165 1.00 96.00 691 ARG A C 1
ATOM 5537 O O . ARG A 1 691 ? -10.270 -7.685 35.823 1.00 96.00 691 ARG A O 1
ATOM 5544 N N . ARG A 1 692 ? -8.085 -7.186 35.674 1.00 96.75 692 ARG A N 1
ATOM 5545 C CA . ARG A 1 692 ? -7.762 -7.510 37.068 1.00 96.75 692 ARG A CA 1
ATOM 5546 C C . ARG A 1 692 ? -8.534 -6.622 38.048 1.00 96.75 692 ARG A C 1
ATOM 5548 O O . ARG A 1 692 ? -9.182 -7.163 38.931 1.00 96.75 692 ARG A O 1
ATOM 5555 N N . LEU A 1 693 ? -8.524 -5.303 37.860 1.00 96.44 693 LEU A N 1
ATOM 5556 C CA . LEU A 1 693 ? -9.255 -4.352 38.706 1.00 96.44 693 LEU A CA 1
ATOM 5557 C C . LEU A 1 693 ? -10.776 -4.549 38.616 1.00 96.44 693 LEU A C 1
ATOM 5559 O O . LEU A 1 693 ? -11.474 -4.386 39.613 1.00 96.44 693 LEU A O 1
ATOM 5563 N N . LEU A 1 694 ? -11.304 -4.926 37.445 1.00 96.00 694 LEU A N 1
ATOM 5564 C CA . LEU A 1 694 ? -12.713 -5.298 37.293 1.00 96.00 694 LEU A CA 1
ATOM 5565 C C . LEU A 1 694 ? -13.049 -6.586 38.051 1.00 96.00 694 LEU A C 1
ATOM 5567 O O . LEU A 1 694 ? -14.071 -6.609 38.732 1.00 96.00 694 LEU A O 1
ATOM 5571 N N . ASN A 1 695 ? -12.199 -7.614 37.989 1.00 96.25 695 ASN A N 1
ATOM 5572 C CA . ASN A 1 695 ? -12.369 -8.838 38.773 1.00 96.25 695 ASN A CA 1
ATOM 5573 C C . ASN A 1 695 ? -12.265 -8.550 40.279 1.00 96.25 695 ASN A C 1
ATOM 5575 O O . ASN A 1 695 ? -13.176 -8.904 41.010 1.00 96.25 695 ASN A O 1
ATOM 5579 N N . GLU A 1 696 ? -11.244 -7.819 40.736 1.00 96.69 696 GLU A N 1
ATOM 5580 C CA . GLU A 1 696 ? -11.091 -7.420 42.145 1.00 96.69 696 GLU A CA 1
ATOM 5581 C C . GLU A 1 696 ? -12.310 -6.606 42.634 1.00 96.69 696 GLU A C 1
ATOM 5583 O O . GLU A 1 696 ? -12.795 -6.815 43.746 1.00 96.69 696 GLU A O 1
ATOM 5588 N N . ASN A 1 697 ? -12.894 -5.748 41.786 1.00 96.25 697 ASN A N 1
ATOM 5589 C CA . ASN A 1 697 ? -14.131 -5.030 42.110 1.00 96.25 697 ASN A CA 1
ATOM 5590 C C . ASN A 1 697 ? -15.388 -5.925 42.080 1.00 96.25 697 ASN A C 1
ATOM 5592 O O . ASN A 1 697 ? -16.334 -5.666 42.825 1.00 96.25 697 ASN A O 1
ATOM 5596 N N . GLN A 1 698 ? -15.425 -6.965 41.241 1.00 95.00 698 GLN A N 1
ATOM 5597 C CA . GLN A 1 698 ? -16.486 -7.980 41.242 1.00 95.00 698 GLN A CA 1
ATOM 5598 C C . GLN A 1 698 ? -16.391 -8.885 42.475 1.00 95.00 698 GLN A C 1
ATOM 5600 O O . GLN A 1 698 ? -17.419 -9.141 43.095 1.00 95.00 698 GLN A O 1
ATOM 5605 N N . ASP A 1 699 ? -15.188 -9.285 42.884 1.00 96.19 699 ASP A N 1
ATOM 5606 C CA . ASP A 1 699 ? -14.930 -10.054 44.101 1.00 96.19 699 ASP A CA 1
ATOM 5607 C C . ASP A 1 699 ? -15.289 -9.236 45.349 1.00 96.19 699 ASP A C 1
ATOM 5609 O O . ASP A 1 699 ? -16.021 -9.723 46.209 1.00 96.19 699 ASP A O 1
ATOM 5613 N N . GLU A 1 700 ? -14.899 -7.956 45.418 1.00 96.44 700 GLU A N 1
ATOM 5614 C CA . GLU A 1 700 ? -15.362 -7.032 46.464 1.00 96.44 700 GLU A CA 1
ATOM 5615 C C . GLU A 1 700 ? -16.893 -6.947 46.533 1.00 96.44 700 GLU A C 1
ATOM 5617 O O . GLU A 1 700 ? -17.467 -6.973 47.624 1.00 96.44 700 GLU A O 1
ATOM 5622 N N . ARG A 1 701 ? -17.574 -6.822 45.385 1.00 95.06 701 ARG A N 1
ATOM 5623 C CA . ARG A 1 701 ? -19.046 -6.805 45.330 1.00 95.06 701 ARG A CA 1
ATOM 5624 C C . ARG A 1 701 ? -19.633 -8.152 45.736 1.00 95.06 701 ARG A C 1
ATOM 5626 O O . ARG A 1 701 ? -20.639 -8.158 46.431 1.00 95.06 701 ARG A O 1
ATOM 5633 N N . GLY A 1 702 ? -19.011 -9.265 45.359 1.00 96.50 702 GLY A N 1
ATOM 5634 C CA . GLY A 1 702 ? -19.412 -10.615 45.747 1.00 96.50 702 GLY A CA 1
ATOM 5635 C C . GLY A 1 702 ? -19.266 -10.862 47.249 1.00 96.50 702 GLY A C 1
ATOM 5636 O O . GLY A 1 702 ? -20.141 -11.477 47.849 1.00 96.50 702 GLY A O 1
ATOM 5637 N N . ILE A 1 703 ? -18.216 -10.331 47.880 1.00 96.00 703 ILE A N 1
ATOM 5638 C CA . ILE A 1 703 ? -18.043 -10.335 49.340 1.00 96.00 703 ILE A CA 1
ATOM 5639 C C . ILE A 1 703 ? -19.128 -9.473 49.998 1.00 96.00 703 ILE A C 1
ATOM 5641 O O . ILE A 1 703 ? -19.821 -9.948 50.892 1.00 96.00 703 ILE A O 1
ATOM 5645 N N . LYS A 1 704 ? -19.349 -8.245 49.509 1.00 95.31 704 LYS A N 1
ATOM 5646 C CA . LYS A 1 704 ? -20.386 -7.333 50.030 1.00 95.31 704 LYS A CA 1
ATOM 5647 C C . LYS A 1 704 ? -21.805 -7.892 49.854 1.00 95.31 704 LYS A C 1
ATOM 5649 O O . LYS A 1 704 ? -22.636 -7.701 50.735 1.00 95.31 704 LYS A O 1
ATOM 5654 N N . LEU A 1 705 ? -22.077 -8.610 48.762 1.00 95.81 705 LEU A N 1
ATOM 5655 C CA . LEU A 1 705 ? -23.332 -9.335 48.547 1.00 95.81 705 LEU A CA 1
ATOM 5656 C C . LEU A 1 705 ? -23.474 -10.492 49.535 1.00 95.81 705 LEU A C 1
ATOM 5658 O O . LEU A 1 705 ? -24.474 -10.525 50.236 1.00 95.81 705 LEU A O 1
ATOM 5662 N N . LYS A 1 706 ? -22.461 -11.354 49.693 1.00 96.06 706 LYS A N 1
ATOM 5663 C CA . LYS A 1 706 ? -22.477 -12.442 50.691 1.00 96.06 706 LYS A CA 1
ATOM 5664 C C . LYS A 1 706 ? -22.650 -11.931 52.121 1.00 96.06 706 LYS A C 1
ATOM 5666 O O . LYS A 1 706 ? -23.375 -12.529 52.904 1.00 96.06 706 LYS A O 1
ATOM 5671 N N . GLU A 1 707 ? -22.035 -10.802 52.467 1.00 95.88 707 GLU A N 1
ATOM 5672 C CA . GLU A 1 707 ? -22.262 -10.131 53.750 1.00 95.88 707 GLU A CA 1
ATOM 5673 C C . GLU A 1 707 ? -23.708 -9.648 53.924 1.00 95.88 707 GLU A C 1
ATOM 5675 O O . GLU A 1 707 ? -24.231 -9.690 55.035 1.00 95.88 707 GLU A O 1
ATOM 5680 N N . LEU A 1 708 ? -24.343 -9.139 52.864 1.00 94.19 708 LEU A N 1
ATOM 5681 C CA . LEU A 1 708 ? -25.737 -8.690 52.897 1.00 94.19 708 LEU A CA 1
ATOM 5682 C C . LEU A 1 708 ? -26.712 -9.873 52.908 1.00 94.19 708 LEU A C 1
ATOM 5684 O O . LEU A 1 708 ? -27.686 -9.826 53.649 1.00 94.19 708 LEU A O 1
ATOM 5688 N N . GLU A 1 709 ? -26.426 -10.938 52.160 1.00 95.81 709 GLU A N 1
ATOM 5689 C CA . GLU A 1 709 ? -27.149 -12.213 52.178 1.00 95.81 709 GLU A CA 1
ATOM 5690 C C . GLU A 1 709 ? -27.081 -12.862 53.564 1.00 95.81 709 GLU A C 1
ATOM 5692 O O . GLU A 1 709 ? -28.108 -13.279 54.087 1.00 95.81 709 GLU A O 1
ATOM 5697 N N . GLU A 1 710 ? -25.912 -12.871 54.210 1.00 96.44 710 GLU A N 1
ATOM 5698 C CA . GLU A 1 710 ? -25.742 -13.395 55.569 1.00 96.44 710 GLU A CA 1
ATOM 5699 C C . GLU A 1 710 ? -26.447 -12.518 56.617 1.00 96.44 710 GLU A C 1
ATOM 5701 O O . GLU A 1 710 ? -27.125 -13.040 57.499 1.00 96.44 710 GLU A O 1
ATOM 5706 N N . LYS A 1 711 ? -26.387 -11.183 56.500 1.00 96.56 711 LYS A N 1
ATOM 5707 C CA . LYS A 1 711 ? -27.167 -10.270 57.363 1.00 96.56 711 LYS A CA 1
ATOM 5708 C C . LYS A 1 711 ? -28.678 -10.445 57.153 1.00 96.56 711 LYS A C 1
ATOM 5710 O O . LYS A 1 711 ? -29.441 -10.378 58.118 1.00 96.56 711 LYS A O 1
ATOM 5715 N N . LEU A 1 712 ? -29.121 -10.715 55.924 1.00 94.94 712 LEU A N 1
ATOM 5716 C CA . LEU A 1 712 ? -30.516 -11.024 55.597 1.00 94.94 712 LEU A CA 1
ATOM 5717 C C . LEU A 1 712 ? -30.922 -12.399 56.152 1.00 94.94 712 LEU A C 1
ATOM 5719 O O . LEU A 1 712 ? -32.002 -12.521 56.721 1.00 94.94 712 LEU A O 1
ATOM 5723 N N . ARG A 1 713 ? -30.043 -13.407 56.081 1.00 97.12 713 ARG A N 1
ATOM 5724 C CA . ARG A 1 713 ? -30.248 -14.729 56.690 1.00 97.12 713 ARG A CA 1
ATOM 5725 C C . ARG A 1 713 ? -30.378 -14.630 58.209 1.00 97.12 713 ARG A C 1
ATOM 5727 O O . ARG A 1 713 ? -31.366 -15.110 58.751 1.00 97.12 713 ARG A O 1
ATOM 5734 N N . ILE A 1 714 ? -29.449 -13.946 58.878 1.00 96.38 714 ILE A N 1
ATOM 5735 C CA . ILE A 1 714 ? -29.483 -13.730 60.333 1.00 96.38 714 ILE A CA 1
ATOM 5736 C C . ILE A 1 714 ? -30.764 -12.992 60.738 1.00 96.38 714 ILE A C 1
ATOM 5738 O O . ILE A 1 714 ? -31.471 -13.453 61.626 1.00 96.38 714 ILE A O 1
ATOM 5742 N N . THR A 1 715 ? -31.130 -11.902 60.057 1.00 94.62 715 THR A N 1
ATOM 5743 C CA . THR A 1 715 ? -32.370 -11.168 60.383 1.00 94.62 715 THR A CA 1
ATOM 5744 C C . THR A 1 715 ? -33.647 -11.948 60.041 1.00 94.62 715 THR A C 1
ATOM 5746 O O . THR A 1 715 ? -34.666 -11.757 60.702 1.00 94.62 715 THR A O 1
ATOM 5749 N N . ALA A 1 716 ? -33.616 -12.878 59.079 1.00 95.19 716 ALA A N 1
ATOM 5750 C CA . ALA A 1 716 ? -34.708 -13.823 58.829 1.00 95.19 716 ALA A CA 1
ATOM 5751 C C . ALA A 1 716 ? -34.794 -14.930 59.902 1.00 95.19 716 ALA A C 1
ATOM 5753 O O . ALA A 1 716 ? -35.895 -15.312 60.306 1.00 95.19 716 ALA A O 1
ATOM 5754 N N . GLU A 1 717 ? -33.660 -15.419 60.406 1.00 95.88 717 GLU A N 1
ATOM 5755 C CA . GLU A 1 717 ? -33.584 -16.364 61.531 1.00 95.88 717 GLU A CA 1
ATOM 5756 C C . GLU A 1 717 ? -34.049 -15.705 62.842 1.00 95.88 717 GLU A C 1
ATOM 5758 O O . GLU A 1 717 ? -34.869 -16.271 63.563 1.00 95.88 717 GLU A O 1
ATOM 5763 N N . GLU A 1 718 ? -33.641 -14.462 63.113 1.00 94.50 718 GLU A N 1
ATOM 5764 C CA . GLU A 1 718 ? -34.161 -13.656 64.224 1.00 94.50 718 GLU A CA 1
ATOM 5765 C C . GLU A 1 718 ? -35.663 -13.384 64.076 1.00 94.50 718 GLU A C 1
ATOM 5767 O O . GLU A 1 718 ? -36.414 -13.565 65.036 1.00 94.50 718 GLU A O 1
ATOM 5772 N N . LYS A 1 719 ? -36.132 -13.016 62.875 1.00 96.38 719 LYS A N 1
ATOM 5773 C CA . LYS A 1 719 ? -37.561 -12.814 62.602 1.00 96.38 719 LYS A CA 1
ATOM 5774 C C . LYS A 1 719 ? -38.365 -14.086 62.878 1.00 96.38 719 LYS A C 1
ATOM 5776 O O . LYS A 1 719 ? -39.329 -14.031 63.636 1.00 96.38 719 LYS A O 1
ATOM 5781 N N . THR A 1 720 ? -37.977 -15.223 62.300 1.00 95.88 720 THR A N 1
ATOM 5782 C CA . THR A 1 720 ? -38.700 -16.496 62.483 1.00 95.88 720 THR A CA 1
ATOM 5783 C C . THR A 1 720 ? -38.639 -16.990 63.927 1.00 95.88 720 THR A C 1
ATOM 5785 O O . THR A 1 720 ? -39.628 -17.524 64.431 1.00 95.88 720 THR A O 1
ATOM 5788 N N . ARG A 1 721 ? -37.538 -16.729 64.647 1.00 97.12 721 ARG A N 1
ATOM 5789 C CA . ARG A 1 721 ? -37.464 -16.932 66.099 1.00 97.12 721 ARG A CA 1
ATOM 5790 C C . ARG A 1 721 ? -38.481 -16.060 66.845 1.00 97.12 721 ARG A C 1
ATOM 5792 O O . ARG A 1 721 ? -39.204 -16.586 67.687 1.00 97.12 721 ARG A O 1
ATOM 5799 N N . VAL A 1 722 ? -38.560 -14.761 66.553 1.00 95.12 722 VAL A N 1
ATOM 5800 C CA . VAL A 1 722 ? -39.510 -13.836 67.202 1.00 95.12 722 VAL A CA 1
ATOM 5801 C C . VAL A 1 722 ? -40.961 -14.185 66.852 1.00 95.12 722 VAL A C 1
ATOM 5803 O O . VAL A 1 722 ? -41.822 -14.136 67.726 1.00 95.12 722 VAL A O 1
ATOM 5806 N N . GLU A 1 723 ? -41.245 -14.623 65.624 1.00 93.81 723 GLU A N 1
ATOM 5807 C CA . GLU A 1 723 ? -42.552 -15.170 65.229 1.00 93.81 723 GLU A CA 1
ATOM 5808 C C . GLU A 1 723 ? -42.876 -16.471 65.996 1.00 93.81 723 GLU A C 1
ATOM 5810 O O . GLU A 1 723 ? -44.015 -16.670 66.428 1.00 93.81 723 GLU A O 1
ATOM 5815 N N . GLY A 1 724 ? -41.879 -17.320 66.265 1.00 95.62 724 GLY A N 1
ATOM 5816 C CA . GLY A 1 724 ? -41.995 -18.486 67.147 1.00 95.62 724 GLY A CA 1
ATOM 5817 C C . GLY A 1 724 ? -42.278 -18.123 68.612 1.00 95.62 724 GLY A C 1
ATOM 5818 O O . GLY A 1 724 ? -43.187 -18.676 69.232 1.00 95.62 724 GLY A O 1
ATOM 5819 N N . GLU A 1 725 ? -41.555 -17.151 69.173 1.00 94.88 725 GLU A N 1
ATOM 5820 C CA . GLU A 1 725 ? -41.792 -16.655 70.536 1.00 94.88 725 GLU A CA 1
ATOM 5821 C C . GLU A 1 725 ? -43.171 -15.980 70.662 1.00 94.88 725 GLU A C 1
ATOM 5823 O O . GLU A 1 725 ? -43.881 -16.204 71.646 1.00 94.88 725 GLU A O 1
ATOM 5828 N N . LEU A 1 726 ? -43.597 -15.222 69.645 1.00 94.06 726 LEU A N 1
ATOM 5829 C CA . LEU A 1 726 ? -44.904 -14.565 69.585 1.00 94.06 726 LEU A CA 1
ATOM 5830 C C . LEU A 1 726 ? -46.056 -15.568 69.440 1.00 94.06 726 LEU A C 1
ATOM 5832 O O . LEU A 1 726 ? -47.046 -15.463 70.161 1.00 94.06 726 LEU A O 1
ATOM 5836 N N . THR A 1 727 ? -45.947 -16.568 68.562 1.00 95.00 727 THR A N 1
ATOM 5837 C CA . THR A 1 727 ? -46.978 -17.617 68.435 1.00 95.00 727 THR A CA 1
ATOM 5838 C C . THR A 1 727 ? -47.089 -18.460 69.707 1.00 95.00 727 THR A C 1
ATOM 5840 O O . THR A 1 727 ? -48.197 -18.824 70.109 1.00 95.00 727 THR A O 1
ATOM 5843 N N . LEU A 1 728 ? -45.980 -18.689 70.419 1.00 94.81 728 LEU A N 1
ATOM 5844 C CA . LEU A 1 728 ? -45.979 -19.347 71.727 1.00 94.81 728 LEU A CA 1
ATOM 5845 C C . LEU A 1 728 ? -46.605 -18.457 72.822 1.00 94.81 728 LEU A C 1
ATOM 5847 O O . LEU A 1 728 ? -47.387 -18.960 73.632 1.00 94.81 728 LEU A O 1
ATOM 5851 N N . GLN A 1 729 ? -46.351 -17.141 72.822 1.00 94.75 729 GLN A N 1
ATOM 5852 C CA . GLN A 1 729 ? -47.051 -16.167 73.680 1.00 94.75 729 GLN A CA 1
ATOM 5853 C C . GLN A 1 729 ? -48.565 -16.155 73.410 1.00 94.75 729 GLN A C 1
ATOM 5855 O O . GLN A 1 729 ? -49.351 -16.250 74.351 1.00 94.75 729 GLN A O 1
ATOM 5860 N N . VAL A 1 730 ? -48.985 -16.108 72.141 1.00 93.94 730 VAL A N 1
ATOM 5861 C CA . VAL A 1 730 ? -50.401 -16.168 71.736 1.00 93.94 730 VAL A CA 1
ATOM 5862 C C . VAL A 1 730 ? -51.039 -17.489 72.170 1.00 93.94 730 VAL A C 1
ATOM 5864 O O . VAL A 1 730 ? -52.145 -17.480 72.703 1.00 93.94 730 VAL A O 1
ATOM 5867 N N . SER A 1 731 ? -50.335 -18.617 72.039 1.00 94.56 731 SER A N 1
ATOM 5868 C CA . SER A 1 731 ? -50.800 -19.926 72.521 1.00 94.56 731 SER A CA 1
ATOM 5869 C C . SER A 1 731 ? -50.998 -19.947 74.044 1.00 94.56 731 SER A C 1
ATOM 5871 O O . SER A 1 731 ? -52.041 -20.398 74.519 1.00 94.56 731 SER A O 1
ATOM 5873 N N . ARG A 1 732 ? -50.057 -19.385 74.822 1.00 95.06 732 ARG A N 1
ATOM 5874 C CA . ARG A 1 732 ? -50.206 -19.216 76.282 1.00 95.06 732 ARG A CA 1
ATOM 5875 C C . ARG A 1 732 ? -51.401 -18.329 76.630 1.00 95.06 732 ARG A C 1
ATOM 5877 O O . ARG A 1 732 ? -52.259 -18.757 77.392 1.00 95.06 732 ARG A O 1
ATOM 5884 N N . LYS A 1 733 ? -51.515 -17.147 76.017 1.00 94.75 7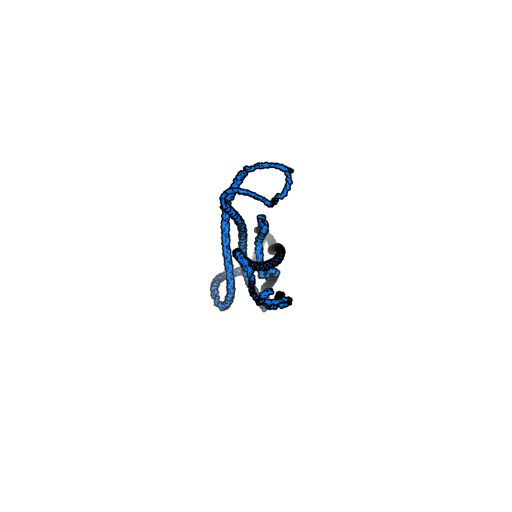33 LYS A N 1
ATOM 5885 C CA . LYS A 1 733 ? -52.631 -16.220 76.265 1.00 94.75 733 LYS A CA 1
ATOM 5886 C C . LYS A 1 733 ? -53.980 -16.786 75.829 1.00 94.75 733 LYS A C 1
ATOM 5888 O O . LYS A 1 733 ? -54.978 -16.519 76.487 1.00 94.75 733 LYS A O 1
ATOM 5893 N N . SER A 1 734 ? -54.022 -17.620 74.791 1.00 94.06 734 SER A N 1
ATOM 5894 C CA . SER A 1 734 ? -55.236 -18.345 74.405 1.00 94.06 734 SER A CA 1
ATOM 5895 C C . SER A 1 734 ? -55.664 -19.368 75.462 1.00 94.06 734 SER A C 1
ATOM 5897 O O . SER A 1 734 ? -56.864 -19.522 75.675 1.00 94.06 734 SER A O 1
ATOM 5899 N N . ARG A 1 735 ? -54.715 -20.042 76.133 1.00 94.69 735 ARG A N 1
ATOM 5900 C CA . ARG A 1 735 ? -55.006 -20.951 77.257 1.00 94.69 735 ARG A CA 1
ATOM 5901 C C . ARG A 1 735 ? -55.471 -20.185 78.487 1.00 94.69 735 ARG A C 1
ATOM 5903 O O . ARG A 1 735 ? -56.554 -20.477 78.964 1.00 94.69 735 ARG A O 1
ATOM 5910 N N . GLU A 1 736 ? -54.761 -19.132 78.897 1.00 94.56 736 GLU A N 1
ATOM 5911 C CA . GLU A 1 736 ? -55.193 -18.252 79.999 1.00 94.56 736 GLU A CA 1
ATOM 5912 C C . GLU A 1 736 ? -56.615 -17.700 79.765 1.00 94.56 736 GLU A C 1
ATOM 5914 O O . GLU A 1 736 ? -57.452 -17.702 80.662 1.00 94.56 736 GLU A O 1
ATOM 5919 N N . VAL A 1 737 ? -56.930 -17.266 78.537 1.00 94.00 737 VAL A N 1
ATOM 5920 C CA . VAL A 1 737 ? -58.275 -16.793 78.163 1.00 94.00 737 VAL A CA 1
ATOM 5921 C C . VAL A 1 737 ? -59.312 -17.920 78.163 1.00 94.00 737 VAL A C 1
ATOM 5923 O O . VAL A 1 737 ? -60.487 -17.646 78.402 1.00 94.00 737 VAL A O 1
ATOM 5926 N N . GLN A 1 738 ? -58.925 -19.167 77.893 1.00 94.62 738 GLN A N 1
ATOM 5927 C CA . GLN A 1 738 ? -59.831 -20.310 77.982 1.00 94.62 738 GLN A CA 1
ATOM 5928 C C . GLN A 1 738 ? -60.051 -20.752 79.436 1.00 94.62 738 GLN A C 1
ATOM 5930 O O . GLN A 1 738 ? -61.202 -20.883 79.831 1.00 94.62 738 GLN A O 1
ATOM 5935 N N . GLU A 1 739 ? -59.003 -20.842 80.253 1.00 94.88 739 GLU A N 1
ATOM 5936 C CA . GLU A 1 739 ? -59.077 -21.091 81.701 1.00 94.88 739 GLU A CA 1
ATOM 5937 C C . GLU A 1 739 ? -59.966 -20.041 82.395 1.00 94.88 739 GLU A C 1
ATOM 5939 O O . GLU A 1 739 ? -60.863 -20.381 83.164 1.00 94.88 739 GLU A O 1
ATOM 5944 N N . LEU A 1 740 ? -59.814 -18.755 82.047 1.00 92.62 740 LEU A N 1
ATOM 5945 C CA . LEU A 1 740 ? -60.681 -17.678 82.542 1.00 92.62 740 LEU A CA 1
ATOM 5946 C C . LEU A 1 740 ? -62.129 -17.773 82.029 1.00 92.62 740 LEU A C 1
ATOM 5948 O O . LEU A 1 740 ? -63.046 -17.351 82.734 1.00 92.62 740 LEU A O 1
ATOM 5952 N N . LYS A 1 741 ? -62.372 -18.311 80.826 1.00 94.69 741 LYS A N 1
ATOM 5953 C CA . LYS A 1 741 ? -63.736 -18.575 80.322 1.00 94.69 741 LYS A CA 1
ATOM 5954 C C . LYS A 1 741 ? -64.375 -19.766 81.026 1.00 94.69 741 LYS A C 1
ATOM 5956 O O . LYS A 1 741 ? -65.561 -19.697 81.337 1.00 94.69 741 LYS A O 1
ATOM 5961 N N . GLU A 1 742 ? -63.610 -20.821 81.274 1.00 94.56 742 GLU A N 1
ATOM 5962 C CA . GLU A 1 742 ? -64.048 -22.023 81.981 1.00 94.56 742 GLU A CA 1
ATOM 5963 C C . GLU A 1 742 ? -64.410 -21.658 83.426 1.00 94.56 742 GLU A C 1
ATOM 5965 O O . GLU A 1 742 ? -65.576 -21.809 83.791 1.00 94.56 742 GLU A O 1
ATOM 5970 N N . LEU A 1 743 ? -63.519 -20.987 84.166 1.00 95.44 743 LEU A N 1
ATOM 5971 C CA . LEU A 1 743 ? -63.791 -20.454 85.509 1.00 95.44 743 LEU A CA 1
ATOM 5972 C C . LEU A 1 743 ? -65.000 -19.499 85.545 1.00 95.44 743 LEU A C 1
ATOM 5974 O O . LEU A 1 743 ? -65.834 -19.573 86.444 1.00 95.44 743 LEU A O 1
ATOM 5978 N N . ASN A 1 744 ? -65.145 -18.603 84.563 1.00 91.25 744 ASN A N 1
ATOM 5979 C CA . ASN A 1 744 ? -66.309 -17.712 84.491 1.00 91.25 744 ASN A CA 1
ATOM 5980 C C . ASN A 1 744 ? -67.606 -18.492 84.179 1.00 91.25 744 ASN A C 1
ATOM 5982 O O . ASN A 1 744 ? -68.676 -18.156 84.687 1.00 91.25 744 ASN A O 1
ATOM 5986 N N . SER A 1 745 ? -67.530 -19.580 83.404 1.00 94.12 745 SER A N 1
ATOM 5987 C CA . SER A 1 745 ? -68.666 -20.478 83.171 1.00 94.12 745 SER A CA 1
ATOM 5988 C C . SER A 1 745 ? -69.039 -21.282 84.424 1.00 94.12 745 SER A C 1
ATOM 5990 O O . SER A 1 745 ? -70.230 -21.423 84.709 1.00 94.12 745 SER A O 1
ATOM 5992 N N . GLU A 1 746 ? -68.050 -21.709 85.216 1.00 94.69 746 GLU A N 1
ATOM 5993 C CA . GLU A 1 746 ? -68.233 -22.369 86.511 1.00 94.69 746 GLU A CA 1
ATOM 5994 C C . GLU A 1 746 ? -68.885 -21.419 87.516 1.00 94.69 746 GLU A C 1
ATOM 5996 O O . GLU A 1 746 ? -69.955 -21.743 88.028 1.00 94.69 746 GLU A O 1
ATOM 6001 N N . LEU A 1 747 ? -68.343 -20.210 87.702 1.00 93.06 747 LEU A N 1
ATOM 6002 C CA . LEU A 1 747 ? -68.933 -19.160 88.545 1.00 93.06 747 LEU A CA 1
ATOM 6003 C C . LEU A 1 747 ? -70.354 -18.797 88.089 1.00 93.06 747 LEU A C 1
ATOM 6005 O O . LEU A 1 747 ? -71.266 -18.688 88.906 1.00 93.06 747 LEU A O 1
ATOM 6009 N N . THR A 1 748 ? -70.591 -18.682 86.779 1.00 93.12 748 THR A N 1
ATOM 6010 C CA . THR A 1 748 ? -71.942 -18.463 86.232 1.00 93.12 748 THR A CA 1
ATOM 6011 C C . THR A 1 748 ? -72.871 -19.650 86.527 1.00 93.12 748 THR A C 1
ATOM 6013 O O . THR A 1 748 ? -74.070 -19.458 86.749 1.00 93.12 748 THR A O 1
ATOM 6016 N N . SER A 1 749 ? -72.358 -20.883 86.549 1.00 92.31 749 SER A N 1
ATOM 6017 C CA . SER A 1 749 ? -73.127 -22.065 86.953 1.00 92.31 749 SER A CA 1
ATOM 6018 C C . SER A 1 749 ? -73.421 -22.062 88.457 1.00 92.31 749 SER A C 1
ATOM 6020 O O . SER A 1 749 ? -74.568 -22.284 88.842 1.00 92.31 749 SER A O 1
ATOM 6022 N N . GLU A 1 750 ? -72.451 -21.700 89.300 1.00 94.38 750 GLU A N 1
ATOM 6023 C CA . GLU A 1 750 ? -72.615 -21.614 90.748 1.00 94.38 750 GLU A CA 1
ATOM 6024 C C . GLU A 1 750 ? -73.646 -20.543 91.110 1.00 94.38 750 GLU A C 1
ATOM 6026 O O . GLU A 1 750 ? -74.604 -20.854 91.818 1.00 94.38 750 GLU A O 1
ATOM 6031 N N . ILE A 1 751 ? -73.545 -19.343 90.526 1.00 91.56 751 ILE A N 1
ATOM 6032 C CA . ILE A 1 751 ? -74.532 -18.257 90.649 1.00 91.56 751 ILE A CA 1
ATOM 6033 C C . ILE A 1 751 ? -75.935 -18.740 90.250 1.00 91.56 751 ILE A C 1
ATOM 6035 O O . ILE A 1 751 ? -76.908 -18.428 90.938 1.00 91.56 751 ILE A O 1
ATOM 6039 N N . ARG A 1 752 ? -76.074 -19.562 89.196 1.00 92.44 752 ARG A N 1
ATOM 6040 C CA . ARG A 1 752 ? -77.367 -20.191 88.858 1.00 92.44 752 ARG A CA 1
ATOM 6041 C C . ARG A 1 752 ? -77.828 -21.183 89.930 1.00 92.44 752 ARG A C 1
ATOM 6043 O O . ARG A 1 752 ? -79.012 -21.174 90.255 1.00 92.44 752 ARG A O 1
ATOM 6050 N N . THR A 1 753 ? -76.949 -22.010 90.508 1.00 93.00 753 THR A N 1
ATOM 6051 C CA . THR A 1 753 ? -77.347 -22.916 91.607 1.00 93.00 753 THR A CA 1
ATOM 6052 C C . THR A 1 753 ? -77.728 -22.159 92.880 1.00 93.00 753 THR A C 1
ATOM 6054 O O . THR A 1 753 ? -78.682 -22.548 93.550 1.00 93.00 753 THR A O 1
ATOM 6057 N N . LEU A 1 754 ? -77.039 -21.059 93.196 1.00 90.38 754 LEU A N 1
ATOM 6058 C CA . LEU A 1 754 ? -77.348 -20.187 94.327 1.00 90.38 754 LEU A CA 1
ATOM 6059 C C . LEU A 1 754 ? -78.689 -19.481 94.108 1.00 90.38 754 LEU A C 1
ATOM 6061 O O . LEU A 1 754 ? -79.552 -19.579 94.970 1.00 90.38 754 LEU A O 1
ATOM 6065 N N . GLY A 1 755 ? -78.935 -18.912 92.924 1.00 91.94 755 GLY A N 1
ATOM 6066 C CA . GLY A 1 755 ? -80.234 -18.328 92.566 1.00 91.94 755 GLY A CA 1
ATOM 6067 C C . GLY A 1 755 ? -81.385 -19.346 92.480 1.00 91.94 755 GLY A C 1
ATOM 6068 O O . GLY A 1 755 ? -82.552 -18.973 92.599 1.00 91.94 755 GLY A O 1
ATOM 6069 N N . LEU A 1 756 ? -81.099 -20.642 92.296 1.00 91.19 756 LEU A N 1
ATOM 6070 C CA . LEU A 1 756 ? -82.093 -21.716 92.433 1.00 91.19 756 LEU A CA 1
ATOM 6071 C C . LEU A 1 756 ? -82.364 -22.062 93.906 1.00 91.19 756 LEU A C 1
ATOM 6073 O O . LEU A 1 756 ? -83.530 -22.195 94.277 1.00 91.19 756 LEU A O 1
ATOM 6077 N N . LYS A 1 757 ? -81.325 -22.145 94.750 1.00 92.00 757 LYS A N 1
ATOM 6078 C CA . LYS A 1 757 ? -81.453 -22.327 96.210 1.00 92.00 757 LYS A CA 1
ATOM 6079 C C . LYS A 1 757 ? -82.197 -21.154 96.855 1.00 92.00 757 LYS A C 1
ATOM 6081 O O . LYS A 1 757 ? -83.109 -21.373 97.640 1.00 92.00 757 LYS A O 1
ATOM 6086 N N . GLU A 1 758 ? -81.880 -19.923 96.468 1.00 91.19 758 GLU A N 1
ATOM 6087 C CA . GLU A 1 758 ? -82.564 -18.702 96.901 1.00 91.19 758 GLU A CA 1
ATOM 6088 C C . GLU A 1 758 ? -84.058 -18.746 96.556 1.00 91.19 758 GLU A C 1
ATOM 6090 O O . GLU A 1 758 ? -84.894 -18.523 97.429 1.00 91.19 758 GLU A O 1
ATOM 6095 N N . LYS A 1 759 ? -84.412 -19.126 95.320 1.00 91.75 759 LYS A N 1
ATOM 6096 C CA . LYS A 1 759 ? -85.813 -19.318 94.899 1.00 91.75 759 LYS A CA 1
ATOM 6097 C C . LYS A 1 759 ? -86.508 -20.474 95.618 1.00 91.75 759 LYS A C 1
ATOM 6099 O O . LYS A 1 759 ? -87.723 -20.426 95.789 1.00 91.75 759 LYS A O 1
ATOM 6104 N N . GLN A 1 760 ? -85.779 -21.511 96.027 1.00 92.44 760 GLN A N 1
ATOM 6105 C CA . GLN A 1 760 ? -86.324 -22.584 96.860 1.00 92.44 760 GLN A CA 1
ATOM 6106 C C . GLN A 1 760 ? -86.612 -22.082 98.282 1.00 92.44 760 GLN A C 1
ATOM 6108 O O . GLN A 1 760 ? -87.721 -22.286 98.766 1.00 92.44 760 GLN A O 1
ATOM 6113 N N . LEU A 1 761 ? -85.675 -21.355 98.897 1.00 90.38 761 LEU A N 1
ATOM 6114 C CA . LEU A 1 761 ? -85.853 -20.733 100.212 1.00 90.38 761 LEU A CA 1
ATOM 6115 C C . LEU A 1 761 ? -86.972 -19.680 100.207 1.00 90.38 761 LEU A C 1
ATOM 6117 O O . LEU A 1 761 ? -87.743 -19.623 101.155 1.00 90.38 761 LEU A O 1
ATOM 6121 N N . HIS A 1 762 ? -87.131 -18.902 99.131 1.00 90.31 762 HIS A N 1
ATOM 6122 C CA . HIS A 1 762 ? -88.267 -17.983 98.983 1.00 90.31 762 HIS A CA 1
ATOM 6123 C C . HIS A 1 762 ? -89.602 -18.738 98.971 1.00 90.31 762 HIS A C 1
ATOM 6125 O O . HIS A 1 762 ? -90.492 -18.385 99.731 1.00 90.31 762 HIS A O 1
ATOM 6131 N N . ARG A 1 763 ? -89.728 -19.836 98.207 1.00 91.38 763 ARG A N 1
ATOM 6132 C CA . ARG A 1 763 ? -90.941 -20.682 98.231 1.00 91.38 763 ARG A CA 1
ATOM 6133 C C . ARG A 1 763 ? -91.204 -21.304 99.603 1.00 91.38 763 ARG A C 1
ATOM 6135 O O . ARG A 1 763 ? -92.358 -21.508 99.961 1.00 91.38 763 ARG A O 1
ATOM 6142 N N . GLU A 1 764 ? -90.155 -21.636 100.350 1.00 92.12 764 GLU A N 1
ATOM 6143 C CA . GLU A 1 764 ? -90.267 -22.161 101.713 1.00 92.12 764 GLU A CA 1
ATOM 6144 C C . GLU A 1 764 ? -90.728 -21.071 102.694 1.00 92.12 764 GLU A C 1
ATOM 6146 O O . GLU A 1 764 ? -91.625 -21.318 103.495 1.00 92.12 764 GLU A O 1
ATOM 6151 N N . ILE A 1 765 ? -90.218 -19.842 102.562 1.00 89.94 765 ILE A N 1
ATOM 6152 C CA . ILE A 1 765 ? -90.693 -18.657 103.292 1.00 89.94 765 ILE A CA 1
ATOM 6153 C C . ILE A 1 765 ? -92.155 -18.345 102.935 1.00 89.94 765 ILE A C 1
ATOM 6155 O O . ILE A 1 765 ? -92.965 -18.162 103.839 1.00 89.94 765 ILE A O 1
ATOM 6159 N N . ASP A 1 766 ? -92.528 -18.351 101.654 1.00 91.00 766 ASP A N 1
ATOM 6160 C CA . ASP A 1 766 ? -93.911 -18.154 101.194 1.00 91.00 766 ASP A CA 1
ATOM 6161 C C . ASP A 1 766 ? -94.844 -19.248 101.737 1.00 91.00 766 ASP A C 1
ATOM 6163 O O . ASP A 1 766 ? -95.954 -18.966 102.194 1.00 91.00 766 ASP A O 1
ATOM 6167 N N . HIS A 1 767 ? -94.383 -20.503 101.757 1.00 91.31 767 HIS A N 1
ATOM 6168 C CA . HIS A 1 767 ? -95.129 -21.608 102.347 1.00 91.31 767 HIS A CA 1
ATOM 6169 C C . HIS A 1 767 ? -95.304 -21.425 103.860 1.00 91.31 767 HIS A C 1
ATOM 6171 O O . HIS A 1 767 ? -96.434 -21.497 104.345 1.00 91.31 767 HIS A O 1
ATOM 6177 N N . LEU A 1 768 ? -94.236 -21.112 104.599 1.00 88.88 768 LEU A N 1
ATOM 6178 C CA . LEU A 1 768 ? -94.293 -20.827 106.036 1.00 88.88 768 LEU A CA 1
ATOM 6179 C C . LEU A 1 768 ? -95.186 -19.618 106.349 1.00 88.88 768 LEU A C 1
ATOM 6181 O O . LEU A 1 768 ? -95.952 -19.673 107.309 1.00 88.88 768 LEU A O 1
ATOM 6185 N N . ASN A 1 769 ? -95.168 -18.574 105.517 1.00 90.75 769 ASN A N 1
ATOM 6186 C CA . ASN A 1 769 ? -96.084 -17.438 105.613 1.00 90.75 769 ASN A CA 1
ATOM 6187 C C . ASN A 1 769 ? -97.540 -17.881 105.409 1.00 90.75 769 ASN A C 1
ATOM 6189 O O . ASN A 1 769 ? -98.388 -17.543 106.230 1.00 90.75 769 ASN A O 1
ATOM 6193 N N . SER A 1 770 ? -97.832 -18.709 104.398 1.00 89.75 770 SER A N 1
ATOM 6194 C CA . SER A 1 770 ? -99.186 -19.246 104.171 1.00 89.75 770 SER A CA 1
ATOM 6195 C C . SER A 1 770 ? -99.675 -20.149 105.316 1.00 89.75 770 SER A C 1
ATOM 6197 O O . SER A 1 770 ? -100.842 -20.096 105.704 1.00 89.75 770 SER A O 1
ATOM 6199 N N . VAL A 1 771 ? -98.781 -20.941 105.919 1.00 89.75 771 VAL A N 1
ATOM 6200 C CA . VAL A 1 771 ? -99.079 -21.768 107.099 1.00 89.75 771 VAL A CA 1
ATOM 6201 C C . VAL A 1 771 ? -99.312 -20.886 108.326 1.00 89.75 771 VAL A C 1
ATOM 6203 O O . VAL A 1 771 ? -100.256 -21.127 109.075 1.00 89.75 771 VAL A O 1
ATOM 6206 N N . ASN A 1 772 ? -98.517 -19.830 108.511 1.00 87.62 772 ASN A N 1
ATOM 6207 C CA . ASN A 1 772 ? -98.695 -18.864 109.592 1.00 87.62 772 ASN A CA 1
ATOM 6208 C C . ASN A 1 772 ? -100.008 -18.076 109.434 1.00 87.62 772 ASN A C 1
ATOM 6210 O O . ASN A 1 772 ? -100.742 -17.935 110.405 1.00 87.62 772 ASN A O 1
ATOM 6214 N N . GLU A 1 773 ? -100.377 -17.653 108.220 1.00 88.56 773 GLU A N 1
ATOM 6215 C CA . GLU A 1 773 ? -101.701 -17.085 107.931 1.00 88.56 773 GLU A CA 1
ATOM 6216 C C . GLU A 1 773 ? -102.832 -18.057 108.279 1.00 88.56 773 GLU A C 1
ATOM 6218 O O . GLU A 1 773 ? -103.785 -17.665 108.948 1.00 88.56 773 GLU A O 1
ATOM 6223 N N . ASN A 1 774 ? -102.730 -19.328 107.884 1.00 87.69 774 ASN A N 1
ATOM 6224 C CA . ASN A 1 774 ? -103.739 -20.335 108.222 1.00 87.69 774 ASN A CA 1
ATOM 6225 C C . ASN A 1 774 ? -103.829 -20.576 109.741 1.00 87.69 774 ASN A C 1
ATOM 6227 O O . ASN A 1 774 ? -104.928 -20.733 110.269 1.00 87.69 774 ASN A O 1
ATOM 6231 N N . ILE A 1 775 ? -102.705 -20.527 110.465 1.00 84.19 775 ILE A N 1
ATOM 6232 C CA . ILE A 1 775 ? -102.674 -20.576 111.936 1.00 84.19 775 ILE A CA 1
ATOM 6233 C C . ILE A 1 775 ? -103.297 -19.312 112.550 1.00 84.19 775 ILE A C 1
ATOM 6235 O O . ILE A 1 775 ? -103.991 -19.416 113.558 1.00 84.19 775 ILE A O 1
ATOM 6239 N N . GLN A 1 776 ? -103.089 -18.128 111.966 1.00 85.06 776 GLN A N 1
ATOM 6240 C CA . GLN A 1 776 ? -103.727 -16.888 112.425 1.00 85.06 776 GLN A CA 1
ATOM 6241 C C . GLN A 1 776 ? -105.242 -16.904 112.181 1.00 85.06 776 GLN A C 1
ATOM 6243 O O . GLN A 1 776 ? -105.986 -16.511 113.073 1.00 85.06 776 GLN A O 1
ATOM 6248 N N . ARG A 1 777 ? -105.708 -17.433 111.040 1.00 84.56 777 ARG A N 1
ATOM 6249 C CA . ARG A 1 777 ? -107.141 -17.637 110.753 1.00 84.56 777 ARG A CA 1
ATOM 6250 C C . ARG A 1 777 ? -107.764 -18.641 111.730 1.00 84.56 777 ARG A C 1
ATOM 6252 O O . ARG A 1 777 ? -108.728 -18.319 112.411 1.00 84.56 777 ARG A O 1
ATOM 6259 N N . ALA A 1 778 ? -107.130 -19.796 111.942 1.00 83.56 778 ALA A N 1
ATOM 6260 C CA . ALA A 1 778 ? -107.582 -20.761 112.950 1.00 83.56 778 ALA A CA 1
ATOM 6261 C C . ALA A 1 778 ? -107.605 -20.175 114.381 1.00 83.56 778 ALA A C 1
ATOM 6263 O O . ALA A 1 778 ? -108.457 -20.543 115.191 1.00 83.56 778 ALA A O 1
ATOM 6264 N N . LYS A 1 779 ? -106.700 -19.238 114.703 1.00 81.31 779 LYS A N 1
ATOM 6265 C CA . LYS A 1 779 ? -106.726 -18.480 115.965 1.00 81.31 779 LYS A CA 1
ATOM 6266 C C . LYS A 1 779 ? -107.852 -17.447 116.018 1.00 81.31 779 LYS A C 1
ATOM 6268 O O . LYS A 1 779 ? -108.456 -17.328 117.080 1.00 81.31 779 LYS A O 1
ATOM 6273 N N . SER A 1 780 ? -108.153 -16.721 114.936 1.00 84.19 780 SER A N 1
ATOM 6274 C CA . SER A 1 780 ? -109.288 -15.786 114.912 1.00 84.19 780 SER A CA 1
ATOM 6275 C C . SER A 1 780 ? -110.621 -16.516 115.019 1.00 84.19 780 SER A C 1
ATOM 6277 O O . SER A 1 780 ? -111.473 -16.091 115.790 1.00 84.19 780 SER A O 1
ATOM 6279 N N . ASP A 1 781 ? -110.770 -17.651 114.337 1.00 83.62 781 ASP A N 1
ATOM 6280 C CA . ASP A 1 781 ? -111.994 -18.457 114.362 1.00 83.62 781 ASP A CA 1
ATOM 6281 C C . ASP A 1 781 ? -112.207 -19.076 115.757 1.00 83.62 781 ASP A C 1
ATOM 6283 O O . ASP A 1 781 ? -113.307 -19.045 116.309 1.00 83.62 781 ASP A O 1
ATOM 6287 N N . SER A 1 782 ? -111.123 -19.553 116.383 1.00 80.44 782 SER A N 1
ATOM 6288 C CA . SER A 1 782 ? -111.127 -20.016 117.776 1.00 80.44 782 SER A CA 1
ATOM 6289 C C . SER A 1 782 ? -111.478 -18.886 118.757 1.00 80.44 782 SER A C 1
ATOM 6291 O O . SER A 1 782 ? -112.361 -19.057 119.600 1.00 80.44 782 SER A O 1
ATOM 6293 N N . ALA A 1 783 ? -110.873 -17.701 118.608 1.00 82.62 783 ALA A N 1
ATOM 6294 C CA . ALA A 1 783 ? -111.180 -16.532 119.434 1.00 82.62 783 ALA A CA 1
ATOM 6295 C C . ALA A 1 783 ? -112.637 -16.062 119.272 1.00 82.62 783 ALA A C 1
ATOM 6297 O O . ALA A 1 783 ? -113.280 -15.742 120.272 1.00 82.62 783 ALA A O 1
ATOM 6298 N N . GLN A 1 784 ? -113.181 -16.087 118.051 1.00 82.00 784 GLN A N 1
ATOM 6299 C CA . GLN A 1 784 ? -114.591 -15.793 117.794 1.00 82.00 784 GLN A CA 1
ATOM 6300 C C . GLN A 1 784 ? -115.493 -16.805 118.509 1.00 82.00 784 GLN A C 1
ATOM 6302 O O . GLN A 1 784 ? -116.362 -16.401 119.275 1.00 82.00 784 GLN A O 1
ATOM 6307 N N . SER A 1 785 ? -115.216 -18.109 118.378 1.00 82.00 785 SER A N 1
ATOM 6308 C CA . SER A 1 785 ? -115.989 -19.147 119.077 1.00 82.00 785 SER A CA 1
ATOM 6309 C C . SER A 1 785 ? -115.936 -19.013 120.608 1.00 82.00 785 SER A C 1
ATOM 6311 O O . SER A 1 785 ? -116.927 -19.282 121.286 1.00 82.00 785 SER A O 1
ATOM 6313 N N . SER A 1 786 ? -114.819 -18.525 121.165 1.00 85.31 786 SER A N 1
ATOM 6314 C CA . SER A 1 786 ? -114.720 -18.188 122.591 1.00 85.31 786 SER A CA 1
ATOM 6315 C C . SER A 1 786 ? -115.584 -16.977 122.955 1.00 85.31 786 SER A C 1
ATOM 6317 O O . SER A 1 786 ? -116.238 -17.000 123.994 1.00 85.31 786 SER A O 1
ATOM 6319 N N . SER A 1 787 ? -115.627 -15.941 122.108 1.00 85.69 787 SER A N 1
ATOM 6320 C CA . SER A 1 787 ? -116.481 -14.762 122.318 1.00 85.69 787 SER A CA 1
ATOM 6321 C C . SER A 1 787 ? -117.967 -15.119 122.283 1.00 85.69 787 SER A C 1
ATOM 6323 O O . SER A 1 787 ? -118.732 -14.620 123.106 1.00 85.69 787 SER A O 1
ATOM 6325 N N . ASP A 1 788 ? -118.373 -16.003 121.370 1.00 83.69 788 ASP A N 1
ATOM 6326 C CA . ASP A 1 788 ? -119.761 -16.458 121.245 1.00 83.69 788 ASP A CA 1
ATOM 6327 C C . ASP A 1 788 ? -120.185 -17.264 122.496 1.00 83.69 788 ASP A C 1
ATOM 6329 O O . ASP A 1 788 ? -121.302 -17.122 123.008 1.00 83.69 788 ASP A O 1
ATOM 6333 N N . VAL A 1 789 ? -119.264 -18.068 123.049 1.00 82.94 789 VAL A N 1
ATOM 6334 C CA . VAL A 1 789 ? -119.445 -18.784 124.325 1.00 82.94 789 VAL A CA 1
ATOM 6335 C C . VAL A 1 789 ? -119.509 -17.819 125.514 1.00 82.94 789 VAL A C 1
ATOM 6337 O O . VAL A 1 789 ? -120.382 -17.976 126.371 1.00 82.94 789 VAL A O 1
ATOM 6340 N N . ASP A 1 790 ? -118.650 -16.800 125.574 1.00 84.75 790 ASP A N 1
ATOM 6341 C CA . ASP A 1 790 ? -118.709 -15.778 126.624 1.00 84.75 790 ASP A CA 1
ATOM 6342 C C . ASP A 1 790 ? -120.010 -14.960 126.552 1.00 84.75 790 ASP A C 1
ATOM 6344 O O . ASP A 1 790 ? -120.640 -14.713 127.587 1.00 84.75 790 ASP A O 1
ATOM 6348 N N . GLU A 1 791 ? -120.498 -14.611 125.356 1.00 87.38 791 GLU A N 1
ATOM 6349 C CA . GLU A 1 791 ? -121.805 -13.967 125.207 1.00 87.38 791 GLU A CA 1
ATOM 6350 C C . GLU A 1 791 ? -122.935 -14.882 125.711 1.00 87.38 791 GLU A C 1
ATOM 6352 O O . GLU A 1 791 ? -123.775 -14.435 126.505 1.00 87.38 791 GLU A O 1
ATOM 6357 N N . ALA A 1 792 ? -122.928 -16.174 125.366 1.00 84.25 792 ALA A N 1
ATOM 6358 C CA . ALA A 1 792 ? -123.871 -17.149 125.918 1.00 84.25 792 ALA A CA 1
ATOM 6359 C C . ALA A 1 792 ? -123.801 -17.224 127.460 1.00 84.25 792 ALA A C 1
ATOM 6361 O O . ALA A 1 792 ? -124.838 -17.218 128.131 1.00 84.25 792 ALA A O 1
ATOM 6362 N N . ILE A 1 793 ? -122.599 -17.192 128.046 1.00 85.00 793 ILE A N 1
ATOM 6363 C CA . ILE A 1 793 ? -122.389 -17.154 129.502 1.00 85.00 793 ILE A CA 1
ATOM 6364 C C . ILE A 1 793 ? -122.941 -15.858 130.120 1.00 85.00 793 ILE A C 1
ATOM 6366 O O . ILE A 1 793 ? -123.578 -15.916 131.177 1.00 85.00 793 ILE A O 1
ATOM 6370 N N . THR A 1 794 ? -122.757 -14.685 129.50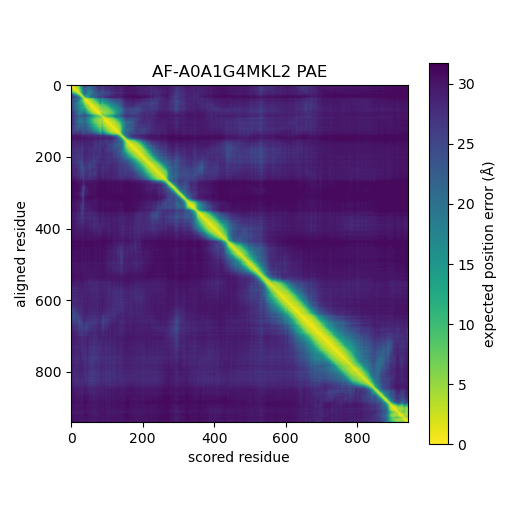0 1.00 86.62 794 THR A N 1
ATOM 6371 C CA . THR A 1 794 ? -123.357 -13.435 130.016 1.00 86.62 794 THR A CA 1
ATOM 6372 C C . THR A 1 794 ? -124.882 -13.443 129.921 1.00 86.62 794 THR A C 1
ATOM 6374 O O . THR A 1 794 ? -125.553 -12.969 130.841 1.00 86.62 794 THR A O 1
ATOM 6377 N N . ASN A 1 795 ? -125.445 -14.037 128.865 1.00 86.88 795 ASN A N 1
ATOM 6378 C CA . ASN A 1 795 ? -126.886 -14.205 128.703 1.00 86.88 795 ASN A CA 1
ATOM 6379 C C . ASN A 1 795 ? -127.471 -15.145 129.772 1.00 86.88 795 ASN A C 1
ATOM 6381 O O . ASN A 1 795 ? -128.480 -14.800 130.392 1.00 86.88 795 ASN A O 1
ATOM 6385 N N . LEU A 1 796 ? -126.798 -16.260 130.083 1.00 84.50 796 LEU A N 1
ATOM 6386 C CA . LEU A 1 796 ? -127.171 -17.156 131.186 1.00 84.50 796 LEU A CA 1
ATOM 6387 C C . LEU A 1 796 ? -127.069 -16.467 132.558 1.00 84.50 796 LEU A C 1
ATOM 6389 O O . LEU A 1 796 ? -128.011 -16.544 133.347 1.00 84.50 796 LEU A O 1
ATOM 6393 N N . LYS A 1 797 ? -125.992 -15.715 132.831 1.00 87.12 797 LYS A N 1
ATOM 6394 C CA . LYS A 1 797 ? -125.854 -14.904 134.061 1.00 87.12 797 LYS A CA 1
ATOM 6395 C C . LYS A 1 797 ? -126.980 -13.867 134.194 1.00 87.12 797 LYS A C 1
ATOM 6397 O O . LYS A 1 797 ? -127.538 -13.691 135.276 1.00 87.12 797 LYS A O 1
ATOM 6402 N N . ARG A 1 798 ? -127.367 -13.214 133.090 1.00 87.25 798 ARG A N 1
ATOM 6403 C CA . ARG A 1 798 ? -128.478 -12.245 133.048 1.00 87.25 798 ARG A CA 1
ATOM 6404 C C . ARG A 1 798 ? -129.842 -12.913 133.263 1.00 87.25 798 ARG A C 1
ATOM 6406 O O . ARG A 1 798 ? -130.714 -12.309 133.885 1.00 87.25 798 ARG A O 1
ATOM 6413 N N . ALA A 1 799 ? -130.035 -14.142 132.781 1.00 84.38 799 ALA A N 1
ATOM 6414 C CA . ALA A 1 799 ? -131.239 -14.931 133.042 1.00 84.38 799 ALA A CA 1
ATOM 6415 C C . ALA A 1 799 ? -131.329 -15.371 134.515 1.00 84.38 799 ALA A C 1
ATOM 6417 O O . ALA A 1 799 ? -132.381 -15.204 135.132 1.00 84.38 799 ALA A O 1
ATOM 6418 N N . LEU A 1 800 ? -130.218 -15.838 135.099 1.00 86.06 800 LEU A N 1
ATOM 6419 C CA . LEU A 1 800 ? -130.133 -16.211 136.514 1.00 86.06 800 LEU A CA 1
ATOM 6420 C C . LEU A 1 800 ? -130.479 -15.023 137.424 1.00 86.06 800 LEU A C 1
ATOM 6422 O O . LEU A 1 800 ? -131.388 -15.132 138.243 1.00 86.06 800 LEU A O 1
ATOM 6426 N N . SER A 1 801 ? -129.857 -13.860 137.209 1.00 86.94 801 SER A N 1
ATOM 6427 C CA . SER A 1 801 ? -130.130 -12.647 137.996 1.00 86.94 801 SER A CA 1
ATOM 6428 C C . SER A 1 801 ? -131.608 -12.213 137.947 1.00 86.94 801 SER A C 1
ATOM 6430 O O . SER A 1 801 ? -132.176 -11.847 138.974 1.00 86.94 801 SER A O 1
ATOM 6432 N N . LYS A 1 802 ? -132.279 -12.343 136.789 1.00 87.50 802 LYS A N 1
ATOM 6433 C CA . LYS A 1 802 ? -133.732 -12.098 136.663 1.00 87.50 802 LYS A CA 1
ATOM 6434 C C . LYS A 1 802 ? -134.599 -13.106 137.431 1.00 87.50 802 LYS A C 1
ATOM 6436 O O . LYS A 1 802 ? -135.735 -12.784 137.776 1.00 87.50 802 LYS A O 1
ATOM 6441 N N . SER A 1 803 ? -134.102 -14.319 137.676 1.00 84.81 803 SER A N 1
ATOM 6442 C CA . SER A 1 803 ? -134.787 -15.293 138.536 1.00 84.81 803 SER A CA 1
ATOM 6443 C C . SER A 1 803 ? -134.582 -14.979 140.022 1.00 84.81 803 SER A C 1
ATOM 6445 O O . SER A 1 803 ? -135.543 -15.036 140.785 1.00 84.81 803 SER A O 1
ATOM 6447 N N . GLU A 1 804 ? -133.387 -14.530 140.422 1.00 86.75 804 GLU A N 1
ATOM 6448 C CA . GLU A 1 804 ? -133.085 -14.110 141.799 1.00 86.75 804 GLU A CA 1
ATOM 6449 C C . GLU A 1 804 ? -133.919 -12.899 142.239 1.00 86.75 804 GLU A C 1
ATOM 6451 O O . GLU A 1 804 ? -134.457 -12.894 143.346 1.00 86.75 804 GLU A O 1
ATOM 6456 N N . THR A 1 805 ? -134.088 -11.883 141.380 1.00 84.75 805 THR A N 1
ATOM 6457 C CA . THR A 1 805 ? -134.966 -10.739 141.695 1.00 84.75 805 THR A CA 1
ATOM 6458 C C . THR A 1 805 ? -136.412 -11.182 141.892 1.00 84.75 805 THR A C 1
ATOM 6460 O O . THR A 1 805 ? -137.067 -10.735 142.829 1.00 84.75 805 THR A O 1
ATOM 6463 N N . LYS A 1 806 ? -136.889 -12.124 141.069 1.00 85.88 806 LYS A N 1
ATOM 6464 C CA . LYS A 1 806 ? -138.255 -12.646 141.156 1.00 85.88 806 LYS A CA 1
ATOM 6465 C C . LYS A 1 806 ? -138.491 -13.543 142.377 1.00 85.88 806 LYS A C 1
ATOM 6467 O O . LYS A 1 806 ? -139.616 -13.623 142.861 1.00 85.88 806 LYS A O 1
ATOM 6472 N N . ILE A 1 807 ? -137.447 -14.182 142.908 1.00 83.38 807 ILE A N 1
ATOM 6473 C CA . ILE A 1 807 ? -137.511 -14.865 144.209 1.00 83.38 807 ILE A CA 1
ATOM 6474 C C . ILE A 1 807 ? -137.698 -13.832 145.329 1.00 83.38 807 ILE A C 1
ATOM 6476 O O . ILE A 1 807 ? -138.633 -13.975 146.110 1.00 83.38 807 ILE A O 1
ATOM 6480 N N . ARG A 1 808 ? -136.917 -12.741 145.345 1.00 85.19 808 ARG A N 1
ATOM 6481 C CA . ARG A 1 808 ? -137.052 -11.672 146.360 1.00 85.19 808 ARG A CA 1
ATOM 6482 C C . ARG A 1 808 ? -138.426 -10.995 146.353 1.00 85.19 808 ARG A C 1
ATOM 6484 O O . ARG A 1 808 ? -138.963 -10.691 147.413 1.00 85.19 808 ARG A O 1
ATOM 6491 N N . GLU A 1 809 ? -139.019 -10.792 145.176 1.00 83.94 809 GLU A N 1
ATOM 6492 C CA . GLU A 1 809 ? -140.399 -10.292 145.035 1.00 83.94 809 GLU A CA 1
ATOM 6493 C C . GLU A 1 809 ? -141.425 -11.233 145.701 1.00 83.94 809 GLU A C 1
ATOM 6495 O O . GLU A 1 809 ? -142.347 -10.776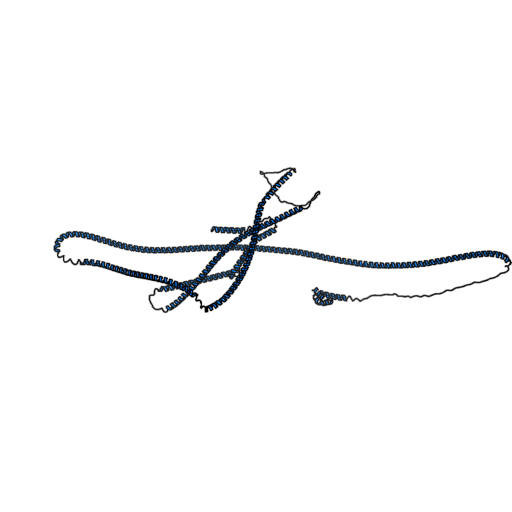 146.378 1.00 83.94 809 GLU A O 1
ATOM 6500 N N . LEU A 1 810 ? -141.248 -12.552 145.556 1.00 79.00 810 LEU A N 1
ATOM 6501 C CA . LEU A 1 810 ? -142.105 -13.562 146.187 1.00 79.00 810 LEU A CA 1
ATOM 6502 C C . LEU A 1 810 ? -141.842 -13.706 147.695 1.00 79.00 810 LEU A C 1
ATOM 6504 O O . LEU A 1 810 ? -142.771 -14.014 148.443 1.00 79.00 810 LEU A O 1
ATOM 6508 N N . GLU A 1 811 ? -140.614 -13.477 148.159 1.00 84.06 811 GLU A N 1
ATOM 6509 C CA . GLU A 1 811 ? -140.276 -13.435 149.588 1.00 84.06 811 GLU A CA 1
ATOM 6510 C C . GLU A 1 811 ? -140.963 -12.246 150.278 1.00 84.06 811 GLU A C 1
ATOM 6512 O O . GLU A 1 811 ? -141.668 -12.448 151.268 1.00 84.06 811 GLU A O 1
ATOM 6517 N N . ALA A 1 812 ? -140.871 -11.042 149.701 1.00 82.94 812 ALA A N 1
ATOM 6518 C CA . ALA A 1 812 ? -141.532 -9.841 150.219 1.00 82.94 812 ALA A CA 1
ATOM 6519 C C . ALA A 1 812 ? -143.065 -9.992 150.287 1.00 82.94 812 ALA A C 1
ATOM 6521 O O . ALA A 1 812 ? -143.677 -9.701 151.315 1.00 82.94 812 ALA A O 1
ATOM 6522 N N . ALA A 1 813 ? -143.693 -10.543 149.240 1.00 82.19 813 ALA A N 1
ATOM 6523 C CA . ALA A 1 813 ? -145.136 -10.802 149.233 1.00 82.19 813 ALA A CA 1
ATOM 6524 C C . ALA A 1 813 ? -145.579 -11.815 150.315 1.00 82.19 813 ALA A C 1
ATOM 6526 O O . ALA A 1 813 ? -146.694 -11.730 150.834 1.00 82.19 813 ALA A O 1
ATOM 6527 N N . ASN A 1 814 ? -144.717 -12.767 150.697 1.00 79.06 814 ASN A N 1
ATOM 6528 C CA . ASN A 1 814 ? -144.986 -13.672 151.821 1.00 79.06 814 ASN A CA 1
ATOM 6529 C C . ASN A 1 814 ? -144.852 -12.979 153.188 1.00 79.06 814 ASN A C 1
ATOM 6531 O O . ASN A 1 814 ? -145.503 -13.401 154.147 1.00 79.06 814 ASN A O 1
ATOM 6535 N N . GLU A 1 815 ? -144.032 -11.934 153.298 1.00 85.94 815 GLU A N 1
ATOM 6536 C CA . GLU A 1 815 ? -143.873 -11.150 154.525 1.00 85.94 815 GLU A CA 1
ATOM 6537 C C . GLU A 1 815 ? -145.090 -10.241 154.771 1.00 85.94 815 GLU A C 1
ATOM 6539 O O . GLU A 1 815 ? -145.680 -10.297 155.852 1.00 85.94 815 GLU A O 1
ATOM 6544 N N . GLU A 1 816 ? -145.592 -9.549 153.741 1.00 82.50 816 GLU A N 1
ATOM 6545 C CA . GLU A 1 816 ? -146.861 -8.799 153.817 1.00 82.50 816 GLU A CA 1
ATOM 6546 C C . GLU A 1 816 ? -148.051 -9.701 154.205 1.00 82.50 816 GLU A C 1
ATOM 6548 O O . GLU A 1 816 ? -148.876 -9.347 155.056 1.00 82.50 816 GLU A O 1
ATOM 6553 N N . LEU A 1 817 ? -148.123 -10.911 153.634 1.00 77.31 817 LEU A N 1
ATOM 6554 C CA . LEU A 1 817 ? -149.146 -11.900 153.989 1.00 77.31 817 LEU A CA 1
ATOM 6555 C C . LEU A 1 817 ? -149.006 -12.407 155.433 1.00 77.31 817 LEU A C 1
ATOM 6557 O O . LEU A 1 817 ? -150.024 -12.687 156.074 1.00 77.31 817 LEU A O 1
ATOM 6561 N N . ARG A 1 818 ? -147.784 -12.506 155.978 1.00 82.38 818 ARG A N 1
ATOM 6562 C CA . ARG A 1 818 ? -147.564 -12.832 157.398 1.00 82.38 818 ARG A CA 1
ATOM 6563 C C . ARG A 1 818 ? -148.068 -11.725 158.314 1.00 82.38 818 ARG A C 1
ATOM 6565 O O . ARG A 1 818 ? -148.730 -12.047 159.300 1.00 82.38 818 ARG A O 1
ATOM 6572 N N . ASP A 1 819 ? -147.823 -10.459 157.993 1.00 82.19 819 ASP A N 1
ATOM 6573 C CA . ASP A 1 819 ? -148.273 -9.338 158.826 1.00 82.19 819 ASP A CA 1
ATOM 6574 C C . ASP A 1 819 ? -149.792 -9.140 158.785 1.00 82.19 819 ASP A C 1
ATOM 6576 O O . ASP A 1 819 ? -150.419 -8.961 159.835 1.00 82.19 819 ASP A O 1
ATOM 6580 N N . LEU A 1 820 ? -150.428 -9.304 157.620 1.00 81.81 820 LEU A N 1
ATOM 6581 C CA . LEU A 1 820 ? -151.892 -9.320 157.525 1.00 81.81 820 LEU A CA 1
ATOM 6582 C C . LEU A 1 820 ? -152.499 -10.442 158.389 1.00 81.81 820 LEU A C 1
ATOM 6584 O O . LEU A 1 820 ? -153.490 -10.240 159.096 1.00 81.81 820 LEU A O 1
ATOM 6588 N N . ASN A 1 821 ? -151.875 -11.623 158.376 1.00 77.38 821 ASN A N 1
ATOM 6589 C CA . ASN A 1 821 ? -152.281 -12.766 159.190 1.00 77.38 821 ASN A CA 1
ATOM 6590 C C . ASN A 1 821 ? -151.995 -12.523 160.690 1.00 77.38 821 ASN A C 1
ATOM 6592 O O . ASN A 1 821 ? -152.810 -12.874 161.541 1.00 77.38 821 ASN A O 1
ATOM 6596 N N . SER A 1 822 ? -150.900 -11.840 161.033 1.00 83.81 822 SER A N 1
ATOM 6597 C CA . SER A 1 822 ? -150.574 -11.384 162.393 1.00 83.81 822 SER A CA 1
ATOM 6598 C C . SER A 1 822 ? -151.664 -10.460 162.951 1.00 83.81 822 SER A C 1
ATOM 6600 O O . SER A 1 822 ? -152.137 -10.658 164.072 1.00 83.81 822 SER A O 1
ATOM 6602 N N . ASP A 1 823 ? -152.144 -9.497 162.163 1.00 80.25 823 ASP A N 1
ATOM 6603 C CA . ASP A 1 823 ? -153.200 -8.563 162.574 1.00 80.25 823 ASP A CA 1
ATOM 6604 C C . ASP A 1 823 ? -154.606 -9.185 162.608 1.00 80.25 823 ASP A C 1
ATOM 6606 O O . ASP A 1 823 ? -155.409 -8.852 163.490 1.00 80.25 823 ASP A O 1
ATOM 6610 N N . LEU A 1 824 ? -154.901 -10.140 161.720 1.00 75.25 824 LEU A N 1
ATOM 6611 C CA . LEU A 1 824 ? -156.094 -10.984 161.833 1.00 75.25 824 LEU A CA 1
ATOM 6612 C C . LEU A 1 824 ? -156.057 -11.818 163.119 1.00 75.25 824 LEU A C 1
ATOM 6614 O O . LEU A 1 824 ? -157.035 -11.812 163.867 1.00 75.25 824 LEU A O 1
ATOM 6618 N N . ASN A 1 825 ? -154.921 -12.443 163.440 1.00 77.44 825 ASN A N 1
ATOM 6619 C CA . ASN A 1 825 ? -154.746 -13.174 164.693 1.00 77.44 825 ASN A CA 1
ATOM 6620 C C . ASN A 1 825 ? -154.882 -12.252 165.915 1.00 77.44 825 ASN A C 1
ATOM 6622 O O . ASN A 1 825 ? -155.611 -12.599 166.836 1.00 77.44 825 ASN A O 1
ATOM 6626 N N . LYS A 1 826 ? -154.318 -11.034 165.921 1.00 81.25 826 LYS A N 1
ATOM 6627 C CA . LYS A 1 826 ? -154.511 -10.053 167.017 1.00 81.25 826 LYS A CA 1
ATOM 6628 C C . LYS A 1 826 ? -155.979 -9.644 167.216 1.00 81.25 826 LYS A C 1
ATOM 6630 O O . LYS A 1 826 ? -156.373 -9.342 168.345 1.00 81.25 826 LYS A O 1
ATOM 6635 N N . LYS A 1 827 ? -156.796 -9.606 166.156 1.00 75.88 827 LYS A N 1
ATOM 6636 C CA . LYS A 1 827 ? -158.252 -9.355 166.241 1.00 75.88 827 LYS A CA 1
ATOM 6637 C C . LYS A 1 827 ? -159.002 -10.590 166.744 1.00 75.88 827 LYS A C 1
ATOM 6639 O O . LYS A 1 827 ? -159.833 -10.474 167.647 1.00 75.88 827 LYS A O 1
ATOM 6644 N N . LEU A 1 828 ? -158.669 -11.763 166.209 1.00 73.12 828 LEU A N 1
ATOM 6645 C CA . LEU A 1 828 ? -159.234 -13.048 166.612 1.00 73.12 828 LEU A CA 1
ATOM 6646 C C . LEU A 1 828 ? -158.933 -13.339 168.088 1.00 73.12 828 LEU A C 1
ATOM 6648 O O . LEU A 1 828 ? -159.831 -13.741 168.814 1.00 73.12 828 LEU A O 1
ATOM 6652 N N . ASP A 1 829 ? -157.736 -13.015 168.572 1.00 76.25 829 ASP A N 1
ATOM 6653 C CA . ASP A 1 829 ? -157.318 -13.214 169.960 1.00 76.25 829 ASP A CA 1
ATOM 6654 C C . ASP A 1 829 ? -158.077 -12.306 170.951 1.00 76.25 829 ASP A C 1
ATOM 6656 O O . ASP A 1 829 ? -158.342 -12.700 172.085 1.00 76.25 829 ASP A O 1
ATOM 6660 N N . ARG A 1 830 ? -158.540 -11.119 170.521 1.00 72.75 830 ARG A N 1
ATOM 6661 C CA . ARG A 1 830 ? -159.467 -10.283 171.316 1.00 72.75 830 ARG A CA 1
ATOM 6662 C C . ARG A 1 830 ? -160.851 -10.929 171.420 1.00 72.75 830 ARG A C 1
ATOM 6664 O O . ARG A 1 830 ? -161.408 -10.982 172.515 1.00 72.75 830 ARG A O 1
ATOM 6671 N N . MET A 1 831 ? -161.380 -11.481 170.322 1.00 64.25 831 MET A N 1
ATOM 6672 C CA . MET A 1 831 ? -162.623 -12.263 170.376 1.00 64.25 831 MET A CA 1
ATOM 6673 C C . MET A 1 831 ? -162.459 -13.545 171.199 1.00 64.25 831 MET A C 1
ATOM 6675 O O . MET A 1 831 ? -163.329 -13.851 172.004 1.00 64.25 831 MET A O 1
ATOM 6679 N N . VAL A 1 832 ? -161.339 -14.259 171.065 1.00 69.06 832 VAL A N 1
ATOM 6680 C CA . VAL A 1 832 ? -161.039 -15.493 171.809 1.00 69.06 832 VAL A CA 1
ATOM 6681 C C . VAL A 1 832 ? -160.841 -15.230 173.299 1.00 69.06 832 VAL A C 1
ATOM 6683 O O . VAL A 1 832 ? -161.183 -16.097 174.092 1.00 69.06 832 VAL A O 1
ATOM 6686 N N . ARG A 1 833 ? -160.379 -14.049 173.727 1.00 74.31 833 ARG A N 1
ATOM 6687 C CA . ARG A 1 833 ? -160.373 -13.672 175.155 1.00 74.31 833 ARG A CA 1
ATOM 6688 C C . ARG A 1 833 ? -161.793 -13.460 175.692 1.00 74.31 833 ARG A C 1
ATOM 6690 O O . ARG A 1 833 ? -162.113 -14.010 176.743 1.00 74.31 833 ARG A O 1
ATOM 6697 N N . ASN A 1 834 ? -162.658 -12.775 174.938 1.00 62.56 834 ASN A N 1
ATOM 6698 C CA . ASN A 1 834 ? -164.078 -12.610 175.285 1.00 62.56 834 ASN A CA 1
ATOM 6699 C C . ASN A 1 834 ? -164.863 -13.936 175.223 1.00 62.56 834 ASN A C 1
ATOM 6701 O O . ASN A 1 834 ? -165.788 -14.142 176.000 1.00 62.56 834 ASN A O 1
ATOM 6705 N N . TYR A 1 835 ? -164.479 -14.856 174.334 1.00 60.94 835 TYR A N 1
ATOM 6706 C CA . TYR A 1 835 ? -165.017 -16.216 174.304 1.00 60.94 835 TYR A CA 1
ATOM 6707 C C . TYR A 1 835 ? -164.422 -17.096 175.407 1.00 60.94 835 TYR A C 1
ATOM 6709 O O . TYR A 1 835 ? -165.150 -17.901 175.964 1.00 60.94 835 TYR A O 1
ATOM 6717 N N . LYS A 1 836 ? -163.150 -16.941 175.803 1.00 65.31 836 LYS A N 1
ATOM 6718 C CA . LYS A 1 836 ? -162.528 -17.751 176.869 1.00 65.31 836 LYS A CA 1
ATOM 6719 C C . LYS A 1 836 ? -163.192 -17.548 178.223 1.00 65.31 836 LYS A C 1
ATOM 6721 O O . LYS A 1 836 ? -163.355 -18.528 178.943 1.00 65.31 836 LYS A O 1
ATOM 6726 N N . THR A 1 837 ? -163.602 -16.328 178.570 1.00 60.16 837 THR A N 1
ATOM 6727 C CA . THR A 1 837 ? -164.349 -16.080 179.815 1.00 60.16 837 THR A CA 1
ATOM 6728 C C . THR A 1 837 ? -165.699 -16.804 179.830 1.00 60.16 837 THR A C 1
ATOM 6730 O O . THR A 1 837 ? -166.079 -17.327 180.875 1.00 60.16 837 THR A O 1
ATOM 6733 N N . ALA A 1 838 ? -166.372 -16.933 178.681 1.00 50.97 838 ALA A N 1
ATOM 6734 C CA . ALA A 1 838 ? -167.597 -17.725 178.536 1.00 50.97 838 ALA A CA 1
ATOM 6735 C C . ALA A 1 838 ? -167.333 -19.247 178.453 1.00 50.97 838 ALA A C 1
ATOM 6737 O O . ALA A 1 838 ? -167.974 -20.039 179.138 1.00 50.97 838 ALA A O 1
ATOM 6738 N N . THR A 1 839 ? -166.362 -19.687 177.650 1.00 52.91 839 THR A N 1
ATOM 6739 C CA . THR A 1 839 ? -166.057 -21.108 177.400 1.00 52.91 839 THR A CA 1
ATOM 6740 C C . THR A 1 839 ? -165.385 -21.792 178.593 1.00 52.91 839 THR A C 1
ATOM 6742 O O . THR A 1 839 ? -165.557 -22.998 178.759 1.00 52.91 839 THR A O 1
ATOM 6745 N N . SER A 1 840 ? -164.725 -21.036 179.479 1.00 56.81 840 SER A N 1
ATOM 6746 C CA . SER A 1 840 ? -164.265 -21.499 180.801 1.00 56.81 840 SER A CA 1
ATOM 6747 C C . SER A 1 840 ? -165.375 -22.207 181.598 1.00 56.81 840 SER A C 1
ATOM 6749 O O . SER A 1 840 ? -165.117 -23.176 182.306 1.00 56.81 840 SER A O 1
ATOM 6751 N N . GLN A 1 841 ? -166.631 -21.780 181.422 1.00 53.00 841 GLN A N 1
ATOM 6752 C CA . GLN A 1 841 ? -167.798 -22.357 182.096 1.00 53.00 841 GLN A CA 1
ATOM 6753 C C . GLN A 1 841 ? -168.372 -23.605 181.395 1.00 53.00 841 GLN A C 1
ATOM 6755 O O . GLN A 1 841 ? -169.266 -24.242 181.946 1.00 53.00 841 GLN A O 1
ATOM 6760 N N . LEU A 1 842 ? -167.890 -23.966 180.195 1.00 42.53 842 LEU A N 1
ATOM 6761 C CA . LEU A 1 842 ? -168.498 -25.011 179.355 1.00 42.53 842 LEU A CA 1
ATOM 6762 C C . LEU A 1 842 ? -167.530 -26.125 178.917 1.00 42.53 842 LEU A C 1
ATOM 6764 O O . LEU A 1 842 ? -167.949 -27.273 178.781 1.00 42.53 842 LEU A O 1
ATOM 6768 N N . SER A 1 843 ? -166.238 -25.838 178.710 1.00 46.50 843 SER A N 1
ATOM 6769 C CA . SER A 1 843 ? -165.271 -26.832 178.203 1.00 46.50 843 SER A CA 1
ATOM 6770 C C . SER A 1 843 ? -164.581 -27.668 179.288 1.00 46.50 843 SER A C 1
ATOM 6772 O O . SER A 1 843 ? -163.547 -28.276 179.026 1.00 46.50 843 SER A O 1
ATOM 6774 N N . ALA A 1 844 ? -165.164 -27.765 180.485 1.00 46.97 844 ALA A N 1
ATOM 6775 C CA . ALA A 1 844 ? -164.746 -28.712 181.524 1.00 46.97 844 ALA A CA 1
ATOM 6776 C C . ALA A 1 844 ? -165.193 -30.170 181.238 1.00 46.97 844 ALA A C 1
ATOM 6778 O O . ALA A 1 844 ? -165.153 -31.010 182.133 1.00 46.97 844 ALA A O 1
ATOM 6779 N N . LEU A 1 845 ? -165.696 -30.463 180.025 1.00 33.53 845 LEU A N 1
ATOM 6780 C CA . LEU A 1 845 ? -166.602 -31.598 179.797 1.00 33.53 845 LEU A CA 1
ATOM 6781 C C . LEU A 1 845 ? -166.447 -32.391 178.479 1.00 33.53 845 LEU A C 1
ATOM 6783 O O . LEU A 1 845 ? -167.288 -33.257 178.225 1.00 33.53 845 LEU A O 1
ATOM 6787 N N . LYS A 1 846 ? -165.422 -32.159 177.633 1.00 36.81 846 LYS A N 1
ATOM 6788 C CA . LYS A 1 846 ? -165.115 -33.086 176.512 1.00 36.81 846 LYS A CA 1
ATOM 6789 C C . LYS A 1 846 ? -163.703 -32.995 175.916 1.00 36.81 846 LYS A C 1
ATOM 6791 O O . LYS A 1 846 ? -163.072 -31.947 175.904 1.00 36.81 846 LYS A O 1
ATOM 6796 N N . GLU A 1 847 ? -163.262 -34.138 175.392 1.00 36.06 847 GLU A N 1
ATOM 6797 C CA . GLU A 1 847 ? -161.927 -34.490 174.878 1.00 36.06 847 GLU A CA 1
ATOM 6798 C C . GLU A 1 847 ? -162.083 -35.186 173.491 1.00 36.06 847 GLU A C 1
ATOM 6800 O O . GLU A 1 847 ? -163.163 -35.721 173.235 1.00 36.06 847 GLU A O 1
ATOM 6805 N N . ARG A 1 848 ? -161.000 -35.264 172.677 1.00 34.00 848 ARG A N 1
ATOM 6806 C CA . ARG A 1 848 ? -160.624 -36.345 171.696 1.00 34.00 848 ARG A CA 1
ATOM 6807 C C . ARG A 1 848 ? -160.508 -36.079 170.158 1.00 34.00 848 ARG A C 1
ATOM 6809 O O . ARG A 1 848 ? -161.463 -35.708 169.490 1.00 34.00 848 ARG A O 1
ATOM 6816 N N . THR A 1 849 ? -159.338 -36.508 169.625 1.00 31.56 849 THR A N 1
ATOM 6817 C CA . THR A 1 849 ? -159.037 -37.350 168.407 1.00 31.56 849 THR A CA 1
ATOM 6818 C C . THR A 1 849 ? -158.912 -36.858 166.926 1.00 31.56 849 THR A C 1
ATOM 6820 O O . THR A 1 849 ? -159.915 -36.751 166.238 1.00 31.56 849 THR A O 1
ATOM 6823 N N . SER A 1 850 ? -157.658 -36.913 166.393 1.00 38.88 850 SER A N 1
ATOM 6824 C CA . SER A 1 850 ? -157.122 -37.802 165.288 1.00 38.88 850 SER A CA 1
ATOM 6825 C C . SER A 1 850 ? -157.155 -37.468 163.746 1.00 38.88 850 SER A C 1
ATOM 6827 O O . SER A 1 850 ? -158.059 -36.786 163.282 1.00 38.88 850 SER A O 1
ATOM 6829 N N . SER A 1 851 ? -156.223 -38.095 162.958 1.00 37.94 851 SER A N 1
ATOM 6830 C CA . SER A 1 851 ? -156.093 -38.313 161.455 1.00 37.94 851 SER A CA 1
ATOM 6831 C C . SER A 1 851 ? -155.286 -37.318 160.532 1.00 37.94 851 SER A C 1
ATOM 6833 O O . SER A 1 851 ? -155.135 -36.175 160.943 1.00 37.94 851 SER A O 1
ATOM 6835 N N . ARG A 1 852 ? -154.752 -37.604 159.291 1.00 39.53 852 ARG A N 1
ATOM 6836 C CA . ARG A 1 852 ? -154.192 -38.824 158.573 1.00 39.53 852 ARG A CA 1
ATOM 6837 C C . ARG A 1 852 ? -153.608 -38.575 157.102 1.00 39.53 852 ARG A C 1
ATOM 6839 O O . ARG A 1 852 ? -154.301 -37.977 156.297 1.00 39.53 852 ARG A O 1
ATOM 6846 N N . GLU A 1 853 ? -152.432 -39.167 156.746 1.00 32.62 853 GLU A N 1
ATOM 6847 C CA . GLU A 1 853 ? -151.849 -39.651 155.410 1.00 32.62 853 GLU A CA 1
ATOM 6848 C C . GLU A 1 853 ? -151.116 -38.824 154.254 1.00 32.62 853 GLU A C 1
ATOM 6850 O O . GLU A 1 853 ? -151.277 -37.609 154.189 1.00 32.62 853 GLU A O 1
ATOM 6855 N N . PRO A 1 854 ? -150.282 -39.479 153.347 1.00 69.88 854 PRO A N 1
ATOM 6856 C CA . PRO A 1 854 ? -149.418 -38.894 152.246 1.00 69.88 854 PRO A CA 1
ATOM 6857 C C . PRO A 1 854 ? -149.295 -39.654 150.841 1.00 69.88 854 PRO A C 1
ATOM 6859 O O . PRO A 1 854 ? -149.911 -40.706 150.680 1.00 69.88 854 PRO A O 1
ATOM 6862 N N . SER A 1 855 ? -148.454 -39.213 149.843 1.00 39.31 855 SER A N 1
ATOM 6863 C CA . SER A 1 855 ? -147.924 -39.952 148.605 1.00 39.31 855 SER A CA 1
ATOM 6864 C C . SER A 1 855 ? -147.079 -39.072 147.597 1.00 39.31 855 SER A C 1
ATOM 6866 O O . SER A 1 855 ? -147.094 -37.866 147.809 1.00 39.31 855 SER A O 1
ATOM 6868 N N . ARG A 1 856 ? -146.422 -39.475 146.452 1.00 40.94 856 ARG A N 1
ATOM 6869 C CA . ARG A 1 856 ? -145.516 -40.611 145.993 1.00 40.94 856 ARG A CA 1
ATOM 6870 C C . ARG A 1 856 ? -144.969 -40.470 144.502 1.00 40.94 856 ARG A C 1
ATOM 6872 O O . ARG A 1 856 ? -145.691 -39.909 143.692 1.00 40.94 856 ARG A O 1
ATOM 6879 N N . SER A 1 857 ? -143.822 -41.116 144.128 1.00 40.00 857 SER A N 1
ATOM 6880 C CA . SER A 1 857 ? -143.365 -41.605 142.751 1.00 40.00 857 SER A CA 1
ATOM 6881 C C . SER A 1 857 ? -142.966 -40.595 141.606 1.00 40.00 857 SER A C 1
ATOM 6883 O O . SER A 1 857 ? -143.277 -39.427 141.785 1.00 40.00 857 SER A O 1
ATOM 6885 N N . ASN A 1 858 ? -142.326 -40.843 140.410 1.00 35.78 858 ASN A N 1
ATOM 6886 C CA . ASN A 1 858 ? -141.469 -41.855 139.649 1.00 35.78 858 ASN A CA 1
ATOM 6887 C C . ASN A 1 858 ? -141.016 -41.215 138.250 1.00 35.78 858 ASN A C 1
ATOM 6889 O O . ASN A 1 858 ? -141.501 -40.120 137.998 1.00 35.78 858 ASN A O 1
ATOM 6893 N N . SER A 1 859 ? -140.280 -41.733 137.210 1.00 41.16 859 SER A N 1
ATOM 6894 C CA . SER A 1 859 ? -139.072 -42.605 136.911 1.00 41.16 859 SER A CA 1
ATOM 6895 C C . SER A 1 859 ? -138.773 -42.721 135.347 1.00 41.16 859 SER A C 1
ATOM 6897 O O . SER A 1 859 ? -139.663 -42.311 134.613 1.00 41.16 859 SER A O 1
ATOM 6899 N N . VAL A 1 860 ? -137.654 -43.350 134.841 1.00 41.28 860 VAL A N 1
ATOM 6900 C CA . VAL A 1 860 ? -137.339 -43.947 133.450 1.00 41.28 860 VAL A CA 1
ATOM 6901 C C . VAL A 1 860 ? -136.038 -43.458 132.684 1.00 41.28 860 VAL A C 1
ATOM 6903 O O . VAL A 1 860 ? -135.506 -42.411 133.035 1.00 41.28 860 VAL A O 1
ATOM 6906 N N . ALA A 1 861 ? -135.460 -44.246 131.724 1.00 35.16 861 ALA A N 1
ATOM 6907 C CA . ALA A 1 861 ? -134.106 -44.106 131.082 1.00 35.16 861 ALA A CA 1
ATOM 6908 C C . ALA A 1 861 ? -133.880 -44.831 129.688 1.00 35.16 861 ALA A C 1
ATOM 6910 O O . ALA A 1 861 ? -134.813 -45.464 129.198 1.00 35.16 861 ALA A O 1
ATOM 6911 N N . SER A 1 862 ? -132.624 -44.843 129.146 1.00 38.91 862 SER A N 1
ATOM 6912 C CA . SER A 1 862 ? -131.935 -45.832 128.219 1.00 38.91 862 SER A CA 1
ATOM 6913 C C . SER A 1 862 ? -131.612 -45.516 126.713 1.00 38.91 862 SER A C 1
ATOM 6915 O O . SER A 1 862 ? -132.222 -44.623 126.138 1.00 38.91 862 SER A O 1
ATOM 6917 N N . ILE A 1 863 ? -130.682 -46.318 126.109 1.00 36.41 863 ILE A N 1
ATOM 6918 C CA . ILE A 1 863 ? -130.290 -46.511 124.657 1.00 36.41 863 ILE A CA 1
ATOM 6919 C C . ILE A 1 863 ? -129.313 -45.462 124.014 1.00 36.41 863 ILE A C 1
ATOM 6921 O O . ILE A 1 863 ? -129.349 -44.319 124.456 1.00 36.41 863 ILE A O 1
ATOM 6925 N N . ALA A 1 864 ? -128.486 -45.672 122.945 1.00 32.03 864 ALA A N 1
ATOM 6926 C CA . ALA A 1 864 ? -127.560 -46.726 122.378 1.00 32.03 864 ALA A CA 1
ATOM 6927 C C . ALA A 1 864 ? -126.923 -46.173 121.023 1.00 32.03 864 ALA A C 1
ATOM 6929 O O . ALA A 1 864 ? -127.325 -45.072 120.653 1.00 32.03 864 ALA A O 1
ATOM 6930 N N . ASP A 1 865 ? -126.014 -46.737 120.177 1.00 30.75 865 ASP A N 1
ATOM 6931 C CA . ASP A 1 865 ? -125.086 -47.913 120.131 1.00 30.75 865 ASP A CA 1
ATOM 6932 C C . ASP A 1 865 ? -124.025 -47.848 118.951 1.00 30.75 865 ASP A C 1
ATOM 6934 O O . ASP A 1 865 ? -124.152 -46.998 118.072 1.00 30.75 865 ASP A O 1
ATOM 6938 N N . ASN A 1 866 ? -123.092 -48.829 118.870 1.00 31.09 866 ASN A N 1
ATOM 6939 C CA . ASN A 1 866 ? -122.285 -49.379 117.721 1.00 31.09 866 ASN A CA 1
ATOM 6940 C C . ASN A 1 866 ? -121.035 -48.677 117.040 1.00 31.09 866 ASN A C 1
ATOM 6942 O O . ASN A 1 866 ? -120.909 -47.456 117.089 1.00 31.09 866 ASN A O 1
ATOM 6946 N N . PRO A 1 867 ? -120.087 -49.443 116.391 1.00 51.50 867 PRO A N 1
ATOM 6947 C CA . PRO A 1 867 ? -118.714 -49.004 115.996 1.00 51.50 867 PRO A CA 1
ATOM 6948 C C . PRO A 1 867 ? -118.215 -49.461 114.571 1.00 51.50 867 PRO A C 1
ATOM 6950 O O . PRO A 1 867 ? -119.018 -49.884 113.744 1.00 51.50 867 PRO A O 1
ATOM 6953 N N . GLY A 1 868 ? -116.889 -49.474 114.283 1.00 30.47 868 GLY A N 1
ATOM 6954 C CA . GLY A 1 868 ? -116.291 -50.232 113.142 1.00 30.47 868 GLY A CA 1
ATOM 6955 C C . GLY A 1 868 ? -114.811 -49.902 112.760 1.00 30.47 868 GLY A C 1
ATOM 6956 O O . GLY A 1 868 ? -114.529 -48.710 112.649 1.00 30.47 868 GLY A O 1
ATOM 6957 N N . PRO A 1 869 ? -113.860 -50.863 112.551 1.00 57.88 869 PRO A N 1
ATOM 6958 C CA . PRO A 1 869 ? -112.406 -50.553 112.545 1.00 57.88 869 PRO A CA 1
ATOM 6959 C C . PRO A 1 869 ? -111.480 -51.225 111.471 1.00 57.88 869 PRO A C 1
ATOM 6961 O O . PRO A 1 869 ? -111.915 -52.051 110.680 1.00 57.88 869 PRO A O 1
ATOM 6964 N N . GLU A 1 870 ? -110.175 -50.887 111.549 1.00 33.56 870 GLU A N 1
ATOM 6965 C CA . GLU A 1 870 ? -108.932 -51.663 111.245 1.00 33.56 870 GLU A CA 1
ATOM 6966 C C . GLU A 1 870 ? -108.693 -52.443 109.921 1.00 33.56 870 GLU A C 1
ATOM 6968 O O . GLU A 1 870 ? -109.430 -53.353 109.563 1.00 33.56 870 GLU A O 1
ATOM 6973 N N . GLN A 1 871 ? -107.509 -52.238 109.306 1.00 29.06 871 GLN A N 1
ATOM 6974 C CA . GLN A 1 871 ? -106.284 -53.094 109.374 1.00 29.06 871 GLN A CA 1
ATOM 6975 C C . GLN A 1 871 ? -105.136 -52.411 108.559 1.00 29.06 871 GLN A C 1
ATOM 6977 O O . GLN A 1 871 ? -105.448 -51.654 107.648 1.00 29.06 871 GLN A O 1
ATOM 6982 N N . VAL A 1 872 ? -103.801 -52.484 108.763 1.00 29.69 872 VAL A N 1
ATOM 6983 C CA . VAL A 1 872 ? -102.806 -53.253 109.568 1.00 29.69 872 VAL A CA 1
ATOM 6984 C C . VAL A 1 872 ? -101.828 -54.095 108.699 1.00 29.69 872 VAL A C 1
ATOM 6986 O O . VAL A 1 872 ? -102.255 -54.901 107.889 1.00 29.69 872 VAL A O 1
ATOM 6989 N N . SER A 1 873 ? -100.513 -53.986 108.997 1.00 30.69 873 SER A N 1
ATOM 6990 C CA . SER A 1 873 ? -99.380 -54.923 108.713 1.00 30.69 873 SER A CA 1
ATOM 6991 C C . SER A 1 873 ? -98.430 -54.809 107.478 1.00 30.69 873 SER A C 1
ATOM 6993 O O . SER A 1 873 ? -98.718 -55.337 106.413 1.00 30.69 873 SER A O 1
ATOM 6995 N N . ARG A 1 874 ? -97.159 -54.447 107.795 1.00 28.17 874 ARG A N 1
ATOM 6996 C CA . ARG A 1 874 ? -95.873 -55.209 107.593 1.00 28.17 874 ARG A CA 1
ATOM 6997 C C . ARG A 1 874 ? -94.977 -55.063 106.330 1.00 28.17 874 ARG A C 1
ATOM 6999 O O . ARG A 1 874 ? -95.448 -55.035 105.207 1.00 28.17 874 ARG A O 1
ATOM 7006 N N . ARG A 1 875 ? -93.659 -55.232 106.614 1.00 24.38 875 ARG A N 1
ATOM 7007 C CA . ARG A 1 875 ? -92.454 -55.501 105.764 1.00 24.38 875 ARG A CA 1
ATOM 7008 C C . ARG A 1 875 ? -92.025 -54.383 104.788 1.00 24.38 875 ARG A C 1
ATOM 7010 O O . ARG A 1 875 ? -92.865 -53.877 104.070 1.00 24.38 875 ARG A O 1
ATOM 7017 N N . ALA A 1 876 ? -90.779 -53.878 104.718 1.00 26.69 876 ALA A N 1
ATOM 7018 C CA . ALA A 1 876 ? -89.411 -54.247 105.175 1.00 26.69 876 ALA A CA 1
ATOM 7019 C C . ALA A 1 876 ? -88.589 -55.203 104.274 1.00 26.69 876 ALA A C 1
ATOM 7021 O O . ALA A 1 876 ? -89.158 -56.138 103.718 1.00 26.69 876 ALA A O 1
ATOM 7022 N N . SER A 1 877 ? -87.246 -55.020 104.281 1.00 28.33 877 SER A N 1
ATOM 7023 C CA . SER A 1 877 ? -86.170 -55.854 103.666 1.00 28.33 877 SER A CA 1
ATOM 7024 C C . SER A 1 877 ? -86.049 -55.774 102.114 1.00 28.33 877 SER A C 1
ATOM 7026 O O . SER A 1 877 ? -87.076 -55.591 101.474 1.00 28.33 877 SER A O 1
ATOM 7028 N N . PHE A 1 878 ? -84.893 -55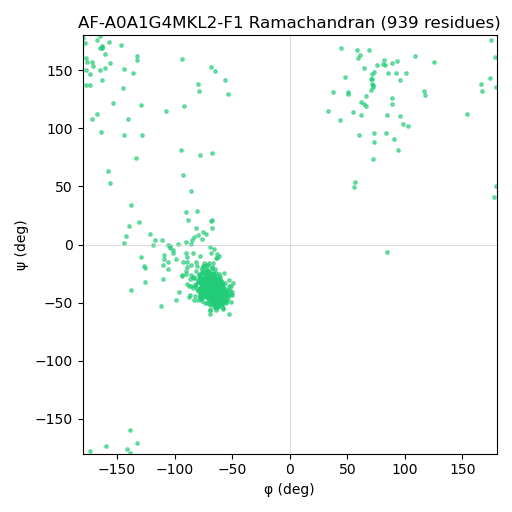.907 101.422 1.00 27.59 878 PHE A N 1
ATOM 7029 C CA . PHE A 1 878 ? -83.441 -55.823 101.756 1.00 27.59 878 PHE A CA 1
ATOM 7030 C C . PHE A 1 878 ? -82.571 -55.998 100.457 1.00 27.59 878 PHE A C 1
ATOM 7032 O O . PHE A 1 878 ? -83.052 -56.643 99.536 1.00 27.59 878 PHE A O 1
ATOM 7039 N N . ILE A 1 879 ? -81.288 -55.565 100.466 1.00 29.28 879 ILE A N 1
ATOM 7040 C CA . ILE A 1 879 ? -80.080 -56.240 99.874 1.00 29.28 879 ILE A CA 1
ATOM 7041 C C . ILE A 1 879 ? -79.827 -56.343 98.330 1.00 29.28 879 ILE A C 1
ATOM 7043 O O . ILE A 1 879 ? -80.738 -56.591 97.554 1.00 29.28 879 ILE A O 1
ATOM 7047 N N . ASP A 1 880 ? -78.528 -56.217 97.966 1.00 28.61 880 ASP A N 1
ATOM 7048 C CA . ASP A 1 880 ? -77.750 -56.760 96.810 1.00 28.61 880 ASP A CA 1
ATOM 7049 C C . ASP A 1 880 ? -78.092 -56.475 95.321 1.00 28.61 880 ASP A C 1
ATOM 7051 O O . ASP A 1 880 ? -79.212 -56.134 94.965 1.00 28.61 880 ASP A O 1
ATOM 7055 N N . GLU A 1 881 ? -77.164 -56.653 94.356 1.00 28.38 881 GLU A N 1
ATOM 7056 C CA . GLU A 1 881 ? -75.702 -56.370 94.323 1.00 28.38 881 GLU A CA 1
ATOM 7057 C C . GLU A 1 881 ? -75.161 -56.351 92.860 1.00 28.38 881 GLU A C 1
ATOM 7059 O O . GLU A 1 881 ? -75.846 -56.742 91.921 1.00 28.38 881 GLU A O 1
ATOM 7064 N N . LYS A 1 882 ? -73.900 -55.911 92.699 1.00 30.75 882 LYS A N 1
ATOM 7065 C CA . LYS A 1 882 ? -72.888 -56.286 91.675 1.00 30.75 882 LYS A CA 1
ATOM 7066 C C . LYS A 1 882 ? -73.294 -56.670 90.226 1.00 30.75 882 LYS A C 1
ATOM 7068 O O . LYS A 1 882 ? -73.750 -57.769 89.951 1.00 30.75 882 LYS A O 1
ATOM 7073 N N . THR A 1 883 ? -72.850 -55.821 89.285 1.00 30.30 883 THR A N 1
ATOM 7074 C CA . THR A 1 883 ? -71.983 -56.131 88.106 1.00 30.30 883 THR A CA 1
ATOM 7075 C C . THR A 1 883 ? -72.182 -57.469 87.342 1.00 30.30 883 THR A C 1
ATOM 7077 O O . THR A 1 883 ? -71.981 -58.541 87.898 1.00 30.30 883 THR A O 1
ATOM 7080 N N . SER A 1 884 ? -72.280 -57.502 86.005 1.00 28.81 884 SER A N 1
ATOM 7081 C CA . SER A 1 884 ? -71.223 -57.003 85.101 1.00 28.81 884 SER A CA 1
ATOM 7082 C C . SER A 1 884 ? -71.531 -57.176 83.591 1.00 28.81 884 SER A C 1
ATOM 7084 O O . SER A 1 884 ? -72.296 -58.047 83.204 1.00 28.81 884 SER A O 1
ATOM 7086 N N . HIS A 1 885 ? -70.793 -56.404 82.777 1.00 27.59 885 HIS A N 1
ATOM 7087 C CA . HIS A 1 885 ? -70.278 -56.707 81.424 1.00 27.59 885 HIS A CA 1
ATOM 7088 C C . HIS A 1 885 ? -71.166 -56.803 80.151 1.00 27.59 885 HIS A C 1
ATOM 7090 O O . HIS A 1 885 ? -72.165 -57.500 80.079 1.00 27.59 885 HIS A O 1
ATOM 7096 N N . LEU A 1 886 ? -70.589 -56.203 79.091 1.00 31.39 886 LEU A N 1
ATOM 7097 C CA . LEU A 1 886 ? -70.695 -56.503 77.647 1.00 31.39 886 LEU A CA 1
ATOM 7098 C C . LEU A 1 886 ? -71.987 -56.160 76.876 1.00 31.39 886 LEU A C 1
ATOM 7100 O O . LEU A 1 886 ? -72.841 -57.006 76.649 1.00 31.39 886 LEU A O 1
ATOM 7104 N N . GLN A 1 887 ? -71.964 -54.985 76.232 1.00 33.72 887 GLN A N 1
ATOM 7105 C CA . GLN A 1 887 ? -71.930 -54.930 74.758 1.00 33.72 887 GLN A CA 1
ATOM 7106 C C . GLN A 1 887 ? -71.265 -53.625 74.279 1.00 33.72 887 GLN A C 1
ATOM 7108 O O . GLN A 1 887 ? -71.691 -52.535 74.653 1.00 33.72 887 GLN A O 1
ATOM 7113 N N . ALA A 1 888 ? -70.181 -53.729 73.499 1.00 40.12 888 ALA A N 1
ATOM 7114 C CA . ALA A 1 888 ? -69.376 -52.582 73.055 1.00 40.12 888 ALA A CA 1
ATOM 7115 C C . ALA A 1 888 ? -68.560 -52.898 71.779 1.00 40.12 888 ALA A C 1
ATOM 7117 O O . ALA A 1 888 ? -67.333 -52.891 71.802 1.00 40.12 888 ALA A O 1
ATOM 7118 N N . GLU A 1 889 ? -69.235 -53.192 70.663 1.00 39.97 889 GLU A N 1
ATOM 7119 C CA . GLU A 1 889 ? -68.580 -53.695 69.435 1.00 39.97 889 GLU A CA 1
ATOM 7120 C C . GLU A 1 889 ? -68.471 -52.668 68.291 1.00 39.97 889 GLU A C 1
ATOM 7122 O O . GLU A 1 889 ? -67.575 -52.759 67.455 1.00 39.97 889 GLU A O 1
ATOM 7127 N N . THR A 1 890 ? -69.285 -51.608 68.281 1.00 52.59 890 THR A N 1
ATOM 7128 C CA . THR A 1 890 ? -69.403 -50.662 67.147 1.00 52.59 890 THR A CA 1
ATOM 7129 C C . THR A 1 890 ? -68.222 -49.697 66.947 1.00 52.59 890 THR A C 1
ATOM 7131 O O . THR A 1 890 ? -68.315 -48.780 66.131 1.00 52.59 890 THR A O 1
ATOM 7134 N N . ARG A 1 891 ? -67.102 -49.869 67.666 1.00 48.44 891 ARG A N 1
ATOM 7135 C CA . ARG A 1 891 ? -65.925 -48.978 67.577 1.00 48.44 891 ARG A CA 1
ATOM 7136 C C . ARG A 1 891 ? -64.592 -49.669 67.275 1.00 48.44 891 ARG A C 1
ATOM 7138 O O . ARG A 1 891 ? -63.696 -48.983 66.791 1.00 48.44 891 ARG A O 1
ATOM 7145 N N . SER A 1 892 ? -64.456 -50.982 67.501 1.00 54.44 892 SER A N 1
ATOM 7146 C CA . SER A 1 892 ? -63.210 -51.698 67.161 1.00 54.44 892 SER A CA 1
ATOM 7147 C C . SER A 1 892 ? -63.089 -51.890 65.651 1.00 54.44 892 SER A C 1
ATOM 7149 O O . SER A 1 892 ? -62.129 -51.408 65.056 1.00 54.44 892 SER A O 1
ATOM 7151 N N . GLU A 1 893 ? -64.138 -52.416 65.002 1.00 58.09 893 GLU A N 1
ATOM 7152 C CA . GLU A 1 893 ? -64.160 -52.598 63.544 1.00 58.09 893 GLU A CA 1
ATOM 7153 C C . GLU A 1 893 ? -63.844 -51.313 62.767 1.00 58.09 893 GLU A C 1
ATOM 7155 O O . GLU A 1 893 ? -63.171 -51.357 61.741 1.00 58.09 893 GLU A O 1
ATOM 7160 N N . ILE A 1 894 ? -64.343 -50.161 63.232 1.00 60.59 894 ILE A N 1
ATOM 7161 C CA . ILE A 1 894 ? -64.097 -48.866 62.585 1.00 60.59 894 ILE A CA 1
ATOM 7162 C C . ILE A 1 894 ? -62.608 -48.511 62.681 1.00 60.59 894 ILE A C 1
ATOM 7164 O O . ILE A 1 894 ? -62.012 -48.116 61.682 1.00 60.59 894 ILE A O 1
ATOM 7168 N N . ASN A 1 895 ? -61.987 -48.706 63.846 1.00 64.19 895 ASN A N 1
ATOM 7169 C CA . ASN A 1 895 ? -60.557 -48.462 64.037 1.00 64.19 895 ASN A CA 1
ATOM 7170 C C . ASN A 1 895 ? -59.682 -49.455 63.255 1.00 64.19 895 ASN A C 1
ATOM 7172 O O . ASN A 1 895 ? -58.656 -49.054 62.714 1.00 64.19 895 ASN A O 1
ATOM 7176 N N . GLU A 1 896 ? -60.087 -50.720 63.143 1.00 69.12 896 GLU A N 1
ATOM 7177 C CA . GLU A 1 896 ? -59.385 -51.749 62.363 1.00 69.12 896 GLU A CA 1
ATOM 7178 C C . GLU A 1 896 ? -59.472 -51.473 60.854 1.00 69.12 896 GLU A C 1
ATOM 7180 O O . GLU A 1 896 ? -58.457 -51.506 60.154 1.00 69.12 896 GLU A O 1
ATOM 7185 N N . LYS A 1 897 ? -60.655 -51.086 60.357 1.00 67.69 897 LYS A N 1
ATOM 7186 C CA . LYS A 1 897 ? -60.856 -50.630 58.971 1.00 67.69 897 LYS A CA 1
ATOM 7187 C C . LYS A 1 897 ? -60.034 -49.365 58.687 1.00 67.69 897 LYS A C 1
ATOM 7189 O O . LYS A 1 897 ? -59.350 -49.308 57.668 1.00 67.69 897 LYS A O 1
ATOM 7194 N N . ILE A 1 898 ? -59.999 -48.396 59.610 1.00 73.50 898 ILE A N 1
ATOM 7195 C CA . ILE A 1 898 ? -59.141 -47.199 59.512 1.00 73.50 898 ILE A CA 1
ATOM 7196 C C . ILE A 1 898 ? -57.647 -47.561 59.534 1.00 73.50 898 ILE A C 1
ATOM 7198 O O . ILE A 1 898 ? -56.880 -46.975 58.773 1.00 73.50 898 ILE A O 1
ATOM 7202 N N . ALA A 1 899 ? -57.213 -48.523 60.352 1.00 72.81 899 ALA A N 1
ATOM 7203 C CA . ALA A 1 899 ? -55.820 -48.971 60.393 1.00 72.81 899 ALA A CA 1
ATOM 7204 C C . ALA A 1 899 ? -55.394 -49.641 59.075 1.00 72.81 899 ALA A C 1
ATOM 7206 O O . ALA A 1 899 ? -54.311 -49.357 58.565 1.00 72.81 899 ALA A O 1
ATOM 7207 N N . TYR A 1 900 ? -56.267 -50.461 58.481 1.00 77.75 900 TYR A N 1
ATOM 7208 C CA . TYR A 1 900 ? -56.041 -51.043 57.157 1.00 77.75 900 TYR A CA 1
ATOM 7209 C C . TYR A 1 900 ? -55.958 -49.964 56.064 1.00 77.75 900 TYR A C 1
ATOM 7211 O O . TYR A 1 900 ? -54.969 -49.913 55.333 1.00 77.75 900 TYR A O 1
ATOM 7219 N N . ILE A 1 901 ? -56.931 -49.042 56.010 1.00 76.25 901 ILE A N 1
ATOM 7220 C CA . ILE A 1 901 ? -56.936 -47.902 55.074 1.00 76.25 901 ILE A CA 1
ATOM 7221 C C . ILE A 1 901 ? -55.655 -47.067 55.221 1.00 76.25 901 ILE A C 1
ATOM 7223 O O . ILE A 1 901 ? -55.007 -46.744 54.226 1.00 76.25 901 ILE A O 1
ATOM 7227 N N . LYS A 1 902 ? -55.247 -46.762 56.460 1.00 77.31 902 LYS A N 1
ATOM 7228 C CA . LYS A 1 902 ? -54.021 -46.011 56.754 1.00 77.31 902 LYS A CA 1
ATOM 7229 C C . LYS A 1 902 ? -52.781 -46.715 56.204 1.00 77.31 902 LYS A C 1
ATOM 7231 O O . LYS A 1 902 ? -51.956 -46.053 55.586 1.00 77.31 902 LYS A O 1
ATOM 7236 N N . ASN A 1 903 ? -52.655 -48.028 56.397 1.00 78.94 903 ASN A N 1
ATOM 7237 C CA . ASN A 1 903 ? -51.493 -48.784 55.928 1.00 78.94 903 ASN A CA 1
ATOM 7238 C C . ASN A 1 903 ? -51.441 -48.881 54.392 1.00 78.94 903 ASN A C 1
ATOM 7240 O O . ASN A 1 903 ? -50.365 -48.723 53.819 1.00 78.94 903 ASN A O 1
ATOM 7244 N N . VAL A 1 904 ? -52.586 -49.062 53.720 1.00 78.81 904 VAL A N 1
ATOM 7245 C CA . VAL A 1 904 ? -52.666 -49.068 52.244 1.00 78.81 904 VAL A CA 1
ATOM 7246 C C . VAL A 1 904 ? -52.287 -47.700 51.660 1.00 78.81 904 VAL A C 1
ATOM 7248 O O . VAL A 1 904 ? -51.488 -47.629 50.726 1.00 78.81 904 VAL A O 1
ATOM 7251 N N . LEU A 1 905 ? -52.798 -46.605 52.236 1.00 75.56 905 LEU A N 1
ATOM 7252 C CA . LEU A 1 905 ? -52.452 -45.245 51.803 1.00 75.56 905 LEU A CA 1
ATOM 7253 C C . LEU A 1 905 ? -50.983 -44.894 52.080 1.00 75.56 905 LEU A C 1
ATOM 7255 O O . LEU A 1 905 ? -50.352 -44.232 51.256 1.00 75.56 905 LEU A O 1
ATOM 7259 N N . LEU A 1 906 ? -50.421 -45.347 53.206 1.00 76.00 906 LEU A N 1
ATOM 7260 C CA . LEU A 1 906 ? -49.016 -45.103 53.537 1.00 76.00 906 LEU A CA 1
ATOM 7261 C C . LEU A 1 906 ? -48.085 -45.843 52.564 1.00 76.00 906 LEU A C 1
ATOM 7263 O O . LEU A 1 906 ? -47.208 -45.212 51.980 1.00 76.00 906 LEU A O 1
ATOM 7267 N N . GLY A 1 907 ? -48.348 -47.128 52.293 1.00 71.69 907 GLY A N 1
ATOM 7268 C CA . GLY A 1 907 ? -47.578 -47.923 51.330 1.00 71.69 907 GLY A CA 1
ATOM 7269 C C . GLY A 1 907 ? -47.616 -47.365 49.901 1.00 71.69 907 GLY A C 1
ATOM 7270 O O . GLY A 1 907 ? -46.600 -47.374 49.213 1.00 71.69 907 GLY A O 1
ATOM 7271 N N . PHE A 1 908 ? -48.745 -46.797 49.466 1.00 80.25 908 PHE A N 1
ATOM 7272 C CA . PHE A 1 908 ? -48.864 -46.116 48.168 1.00 80.25 908 PHE A CA 1
ATOM 7273 C C . PHE A 1 908 ? -48.060 -44.807 48.086 1.00 80.25 908 PHE A C 1
ATOM 7275 O O . PHE A 1 908 ? -47.492 -44.473 47.040 1.00 80.25 908 PHE A O 1
ATOM 7282 N N . LEU A 1 909 ? -47.972 -44.053 49.185 1.00 74.38 909 LEU A N 1
ATOM 7283 C CA . LEU A 1 909 ? -47.128 -42.859 49.242 1.00 74.38 909 LEU A CA 1
ATOM 7284 C C . LEU A 1 909 ? -45.636 -43.226 49.278 1.00 74.38 909 LEU A C 1
ATOM 7286 O O . LEU A 1 909 ? -44.851 -42.584 48.576 1.00 74.38 909 LEU A O 1
ATOM 7290 N N . GLU A 1 910 ? -45.273 -44.265 50.033 1.00 79.56 910 GLU A N 1
ATOM 7291 C CA . GLU A 1 910 ? -43.901 -44.722 50.279 1.00 79.56 910 GLU A CA 1
ATOM 7292 C C . GLU A 1 910 ? -43.285 -45.481 49.085 1.00 79.56 910 GLU A C 1
ATOM 7294 O O . GLU A 1 910 ? -42.193 -45.136 48.627 1.00 79.56 910 GLU A O 1
ATOM 7299 N N . HIS A 1 911 ? -43.988 -46.462 48.511 1.00 77.69 911 HIS A N 1
ATOM 7300 C CA . HIS A 1 911 ? -43.494 -47.292 47.406 1.00 77.69 911 HIS A CA 1
ATOM 7301 C C . HIS A 1 911 ? -43.926 -46.747 46.040 1.00 77.69 911 HIS A C 1
ATOM 7303 O O . HIS A 1 911 ? -44.882 -47.220 45.421 1.00 77.69 911 HIS A O 1
ATOM 7309 N N . LYS A 1 912 ? -43.181 -45.749 45.546 1.00 74.44 912 LYS A N 1
ATOM 7310 C CA . LYS A 1 912 ? -43.447 -45.067 44.263 1.00 74.44 912 LYS A CA 1
ATOM 7311 C C . LYS A 1 912 ? -43.648 -46.027 43.084 1.00 74.44 912 LYS A C 1
ATOM 7313 O O . LYS A 1 912 ? -44.573 -45.828 42.303 1.00 74.44 912 LYS A O 1
ATOM 7318 N N . ASP A 1 913 ? -42.843 -47.082 43.010 1.00 75.88 913 ASP A N 1
ATOM 7319 C CA . ASP A 1 913 ? -42.808 -48.013 41.873 1.00 75.88 913 ASP A CA 1
ATOM 7320 C C . ASP A 1 913 ? -43.974 -49.025 41.866 1.00 75.88 913 ASP A C 1
ATOM 7322 O O . ASP A 1 913 ? -44.183 -49.731 40.883 1.00 75.88 913 ASP A O 1
ATOM 7326 N N . GLN A 1 914 ? -44.753 -49.099 42.954 1.00 72.00 914 GLN A N 1
ATOM 7327 C CA . GLN A 1 914 ? -45.924 -49.980 43.087 1.00 72.00 914 GLN A CA 1
ATOM 7328 C C . GLN A 1 914 ? -47.258 -49.228 42.949 1.00 72.00 914 GLN A C 1
ATOM 7330 O O . GLN A 1 914 ? -48.326 -49.845 42.998 1.00 72.00 914 GLN A O 1
ATOM 7335 N N . ARG A 1 915 ? -47.223 -47.901 42.752 1.00 80.12 915 ARG A N 1
ATOM 7336 C CA . ARG A 1 915 ? -48.420 -47.046 42.705 1.00 80.12 915 ARG A CA 1
ATOM 7337 C C . ARG A 1 915 ? -49.431 -47.498 41.658 1.00 80.12 915 ARG A C 1
ATOM 7339 O O . ARG A 1 915 ? -50.603 -47.618 41.994 1.00 80.12 915 ARG A O 1
ATOM 7346 N N . ASP A 1 916 ? -48.987 -47.841 40.453 1.00 75.25 916 ASP A N 1
ATOM 7347 C CA . ASP A 1 916 ? -49.872 -48.267 39.358 1.00 75.25 916 ASP A CA 1
ATOM 7348 C C . ASP A 1 916 ? -50.617 -49.586 39.659 1.00 75.25 916 ASP A C 1
ATOM 7350 O O . ASP A 1 916 ? -51.703 -49.817 39.131 1.00 75.25 916 ASP A O 1
ATOM 7354 N N . GLN A 1 917 ? -50.080 -50.439 40.543 1.00 75.31 917 GLN A N 1
ATOM 7355 C CA . GLN A 1 917 ? -50.732 -51.686 40.978 1.00 75.31 917 GLN A CA 1
ATOM 7356 C C . GLN A 1 917 ? -51.696 -51.468 42.156 1.00 75.31 917 GLN A C 1
ATOM 7358 O O . GLN A 1 917 ? -52.689 -52.182 42.289 1.00 75.31 917 GLN A O 1
ATOM 7363 N N . LEU A 1 918 ? -51.419 -50.476 43.008 1.00 74.94 918 LEU A N 1
ATOM 7364 C CA . LEU A 1 918 ? -52.240 -50.127 44.172 1.00 74.94 918 LEU A CA 1
ATOM 7365 C C . LEU A 1 918 ? -53.341 -49.100 43.850 1.00 74.94 918 LEU A C 1
ATOM 7367 O O . LEU A 1 918 ? -54.326 -49.014 44.585 1.00 74.94 918 LEU A O 1
ATOM 7371 N N . LEU A 1 919 ? -53.216 -48.355 42.749 1.00 77.00 919 LEU A N 1
ATOM 7372 C CA . LEU A 1 919 ? -54.178 -47.334 42.328 1.00 77.00 919 LEU A CA 1
ATOM 7373 C C . LEU A 1 919 ? -55.616 -47.875 42.169 1.00 77.00 919 LEU A C 1
ATOM 7375 O O . LEU A 1 919 ? -56.514 -47.244 42.726 1.00 77.00 919 LEU A O 1
ATOM 7379 N N . PRO A 1 920 ? -55.881 -49.043 41.538 1.00 78.00 920 PRO A N 1
ATOM 7380 C CA . PRO A 1 920 ? -57.246 -49.573 41.438 1.00 78.00 920 PRO A CA 1
ATOM 7381 C C . PRO A 1 920 ? -57.832 -49.948 42.806 1.00 78.00 920 PRO A C 1
ATOM 7383 O O . PRO A 1 920 ? -59.022 -49.754 43.052 1.00 78.00 920 PRO A O 1
ATOM 7386 N N . VAL A 1 921 ? -56.988 -50.438 43.722 1.00 75.88 921 VAL A N 1
ATOM 7387 C CA . VAL A 1 921 ? -57.387 -50.775 45.097 1.00 75.88 921 VAL A CA 1
ATOM 7388 C C . VAL A 1 921 ? -57.782 -49.508 45.853 1.00 75.88 921 VAL A C 1
ATOM 7390 O O . VAL A 1 921 ? -58.822 -49.489 46.501 1.00 75.88 921 VAL A O 1
ATOM 7393 N N . ILE A 1 922 ? -57.001 -48.432 45.730 1.00 76.38 922 ILE A N 1
ATOM 7394 C CA . ILE A 1 922 ? -57.284 -47.140 46.374 1.00 76.38 922 ILE A CA 1
ATOM 7395 C C . ILE A 1 922 ? -58.495 -46.444 45.746 1.00 76.38 922 ILE A C 1
ATOM 7397 O O . ILE A 1 922 ? -59.320 -45.904 46.479 1.00 76.38 922 ILE A O 1
ATOM 7401 N N . SER A 1 923 ? -58.651 -46.517 44.423 1.00 76.12 923 SER A N 1
ATOM 7402 C CA . SER A 1 923 ? -59.830 -46.020 43.707 1.00 76.12 923 SER A CA 1
ATOM 7403 C C . SER A 1 923 ? -61.113 -46.692 44.219 1.00 76.12 923 SER A C 1
ATOM 7405 O O . SER A 1 923 ? -62.073 -46.006 44.569 1.00 76.12 923 SER A O 1
ATOM 7407 N N . MET A 1 924 ? -61.094 -48.018 44.410 1.00 74.75 924 MET A N 1
ATOM 7408 C CA . MET A 1 924 ? -62.216 -48.764 44.997 1.00 74.75 924 MET A CA 1
ATOM 7409 C C . MET A 1 924 ? -62.412 -48.494 46.504 1.00 74.75 924 MET A C 1
ATOM 7411 O O . MET A 1 924 ? -63.547 -48.471 46.979 1.00 74.75 924 MET A O 1
ATOM 7415 N N . LEU A 1 925 ? -61.331 -48.275 47.261 1.00 72.12 925 LEU A N 1
ATOM 7416 C CA . LEU A 1 925 ? -61.357 -48.046 48.714 1.00 72.12 925 LEU A CA 1
ATOM 7417 C C . LEU A 1 925 ? -61.834 -46.632 49.098 1.00 72.12 925 LEU A C 1
ATOM 7419 O O . LEU A 1 925 ? -62.427 -46.460 50.161 1.00 72.12 925 LEU A O 1
ATOM 7423 N N . LEU A 1 926 ? -61.582 -45.635 48.242 1.00 73.88 926 LEU A N 1
ATOM 7424 C CA . LEU A 1 926 ? -62.003 -44.236 48.412 1.00 73.88 926 LEU A CA 1
ATOM 7425 C C . LEU A 1 926 ? -63.193 -43.828 47.524 1.00 73.88 926 LEU A C 1
ATOM 7427 O O . LEU A 1 926 ? -63.656 -42.699 47.645 1.00 73.88 926 LEU A O 1
ATOM 7431 N N . GLN A 1 927 ? -63.692 -44.727 46.666 1.00 71.88 927 GLN A N 1
ATOM 7432 C CA . GLN A 1 927 ? -64.786 -44.476 45.714 1.00 71.88 927 GLN A CA 1
ATOM 7433 C C . GLN A 1 927 ? -64.502 -43.281 44.782 1.00 71.88 927 GLN A C 1
ATOM 7435 O O . GLN A 1 927 ? -65.322 -42.376 44.635 1.00 71.88 927 GLN A O 1
ATOM 7440 N N . LEU A 1 928 ? -63.313 -43.266 44.169 1.00 76.00 928 LEU A N 1
ATOM 7441 C CA . LEU A 1 928 ? -62.897 -42.194 43.260 1.00 76.00 928 LEU A CA 1
ATOM 7442 C C . LEU A 1 928 ? -63.519 -42.363 41.868 1.00 76.00 928 LEU A C 1
ATOM 7444 O O . LEU A 1 928 ? -63.406 -43.419 41.247 1.00 76.00 928 LEU A O 1
ATOM 7448 N N . ASP A 1 929 ? -64.092 -41.286 41.331 1.00 73.44 929 ASP A N 1
ATOM 7449 C CA . ASP A 1 929 ? -64.463 -41.223 39.917 1.00 73.44 929 ASP A CA 1
ATOM 7450 C C . ASP A 1 929 ? -63.213 -41.191 39.022 1.00 73.44 929 ASP A C 1
ATOM 7452 O O . ASP A 1 929 ? -62.172 -40.631 39.378 1.00 73.44 929 ASP A O 1
ATOM 7456 N N . SER A 1 930 ? -63.332 -41.683 37.782 1.00 74.81 930 SER A N 1
ATOM 7457 C CA . SER A 1 930 ? -62.220 -41.726 36.808 1.00 74.81 930 SER A CA 1
ATOM 7458 C C . SER A 1 930 ? -61.646 -40.341 36.433 1.00 74.81 930 SER A C 1
ATOM 7460 O O . SER A 1 930 ? -60.621 -40.249 35.755 1.00 74.81 930 SER A O 1
ATOM 7462 N N . ASN A 1 931 ? -62.289 -39.241 36.835 1.00 73.62 931 ASN A N 1
ATOM 7463 C CA . ASN A 1 931 ? -61.730 -37.889 36.720 1.00 73.62 931 ASN A CA 1
ATOM 7464 C C . ASN A 1 931 ? -60.837 -37.518 37.914 1.00 73.62 931 ASN A C 1
ATOM 7466 O O . ASN A 1 931 ? -59.812 -36.862 37.722 1.00 73.62 931 ASN A O 1
ATOM 7470 N N . ASP A 1 932 ? -61.182 -37.962 39.122 1.00 71.25 932 ASP A N 1
ATOM 7471 C CA . ASP A 1 932 ? -60.392 -37.703 40.326 1.00 71.25 932 ASP A CA 1
ATOM 7472 C C . ASP A 1 932 ? -59.230 -38.696 40.471 1.00 71.25 932 ASP A C 1
ATOM 7474 O O . ASP A 1 932 ? -58.154 -38.298 40.906 1.00 71.25 932 ASP A O 1
ATOM 7478 N N . GLU A 1 933 ? -59.361 -39.924 39.957 1.00 75.75 933 GLU A N 1
ATOM 7479 C CA . GLU A 1 933 ? -58.225 -40.829 39.717 1.00 75.75 933 GLU A CA 1
ATOM 7480 C C . GLU A 1 933 ? -57.166 -40.171 38.808 1.00 75.75 933 GLU A C 1
ATOM 7482 O O . GLU A 1 933 ? -55.981 -40.129 39.141 1.00 75.75 933 GLU A O 1
ATOM 7487 N N . LYS A 1 934 ? -57.589 -39.562 37.688 1.00 74.75 934 LYS A N 1
ATOM 7488 C CA . LYS A 1 934 ? -56.682 -38.830 36.784 1.00 74.75 934 LYS A CA 1
ATOM 7489 C C . LYS A 1 934 ? -56.043 -37.616 37.459 1.00 74.75 934 LYS A C 1
ATOM 7491 O O . LYS A 1 934 ? -54.854 -37.380 37.259 1.00 74.75 934 LYS A O 1
ATOM 7496 N N . ARG A 1 935 ? -56.792 -36.862 38.272 1.00 74.38 935 ARG A N 1
ATOM 7497 C CA . ARG A 1 935 ? -56.239 -35.755 39.076 1.00 74.38 935 ARG A CA 1
ATOM 7498 C C . ARG A 1 935 ? -55.211 -36.252 40.087 1.00 74.38 935 ARG A C 1
ATOM 7500 O O . ARG A 1 935 ? -54.146 -35.653 40.183 1.00 74.38 935 ARG A O 1
ATOM 7507 N N . LEU A 1 936 ? -55.489 -37.360 40.774 1.00 72.12 936 LEU A N 1
ATOM 7508 C CA . LEU A 1 936 ? -54.578 -37.976 41.735 1.00 72.12 936 LEU A CA 1
ATOM 7509 C C . LEU A 1 936 ? -53.260 -38.396 41.066 1.00 72.12 936 LEU A C 1
ATOM 7511 O O . LEU A 1 936 ? -52.200 -38.049 41.576 1.00 72.12 936 LEU A O 1
ATOM 7515 N N . ILE A 1 937 ? -53.303 -39.042 39.892 1.00 74.56 937 ILE A N 1
ATOM 7516 C CA . ILE A 1 937 ? -52.094 -39.354 39.102 1.00 74.56 937 ILE A CA 1
ATOM 7517 C C . ILE A 1 937 ? -51.343 -38.069 38.712 1.00 74.56 937 ILE A C 1
ATOM 7519 O O . ILE A 1 937 ? -50.127 -37.992 38.871 1.00 74.56 937 ILE A O 1
ATOM 7523 N N . VAL A 1 938 ? -52.050 -37.050 38.208 1.00 77.06 938 VAL A N 1
ATOM 7524 C CA . VAL A 1 938 ? -51.449 -35.780 37.751 1.00 77.06 938 VAL A CA 1
ATOM 7525 C C . VAL A 1 938 ? -50.843 -34.965 38.902 1.00 77.06 938 VAL A C 1
ATOM 7527 O O . VAL A 1 938 ? -49.896 -34.226 38.671 1.00 77.06 938 VAL A O 1
ATOM 7530 N N . SER A 1 939 ? -51.331 -35.118 40.137 1.00 67.31 939 SER A N 1
ATOM 7531 C CA . SER A 1 939 ? -50.742 -34.521 41.349 1.00 67.31 939 SER A CA 1
ATOM 7532 C C . SER A 1 939 ? -49.691 -35.403 42.046 1.00 67.31 939 SER A C 1
ATOM 7534 O O . SER A 1 939 ? -49.182 -35.018 43.098 1.00 67.31 939 SER A O 1
ATOM 7536 N N . LEU A 1 940 ? -49.372 -36.582 41.496 1.00 66.50 940 LEU A N 1
ATOM 7537 C CA . LEU A 1 940 ? -48.359 -37.514 42.018 1.00 66.50 940 LEU A CA 1
ATOM 7538 C C . LEU A 1 940 ? -47.193 -37.776 41.046 1.00 66.50 940 LEU A C 1
ATOM 7540 O O . LEU A 1 940 ? -46.282 -38.535 41.403 1.00 66.50 940 LEU A O 1
ATOM 7544 N N . ARG A 1 941 ? -47.226 -37.153 39.860 1.00 58.12 941 ARG A N 1
ATOM 7545 C CA . ARG A 1 941 ? -46.091 -36.969 38.943 1.00 58.12 941 ARG A CA 1
ATOM 7546 C C . ARG A 1 941 ? -45.355 -35.667 39.247 1.00 58.12 941 ARG A C 1
ATOM 7548 O O . ARG A 1 941 ? -44.114 -35.702 39.123 1.00 58.12 941 ARG A O 1
#

Solvent-accessible surface area (backbone atoms only — not comparable to full-atom values): 54023 Å² total; per-residue (Å²): 106,74,70,56,55,57,46,50,56,46,52,54,49,53,50,51,56,46,50,67,53,48,80,75,53,76,90,76,87,86,82,78,99,78,67,94,64,57,67,72,56,56,58,45,48,66,46,50,56,57,44,62,64,43,47,61,56,50,51,51,49,50,53,50,51,49,54,47,50,53,51,47,52,50,49,45,50,54,42,44,75,77,40,102,42,90,50,84,84,47,53,66,63,49,53,50,50,51,55,51,50,51,52,52,49,48,53,52,52,51,52,51,51,47,54,51,48,57,51,49,53,49,47,50,52,50,50,52,52,50,49,53,53,49,53,69,60,60,65,66,84,68,87,83,80,77,91,78,86,84,55,98,57,56,55,59,53,52,49,52,50,52,51,53,49,50,53,50,47,55,52,50,50,52,50,45,54,52,48,51,53,50,47,51,51,53,52,49,51,52,50,50,53,46,53,48,52,51,51,52,50,51,52,54,49,53,53,42,55,53,54,49,55,56,43,56,54,47,51,50,51,48,53,53,50,50,53,55,49,52,52,46,52,54,48,52,51,52,47,53,49,52,49,52,51,51,52,54,46,52,54,47,51,51,52,49,47,54,51,48,49,55,60,49,64,77,69,66,88,82,88,84,88,86,82,84,89,84,85,88,82,88,84,87,88,80,90,83,90,91,85,88,89,88,84,89,87,92,84,91,76,85,56,57,101,74,38,82,78,88,82,89,81,89,81,85,89,81,91,90,82,90,80,65,62,76,58,54,57,49,57,54,48,58,50,51,52,53,52,50,50,54,59,46,57,70,64,68,64,57,62,64,61,53,44,53,55,47,52,50,48,50,50,54,45,50,50,49,54,46,54,51,48,50,51,50,50,51,49,47,51,51,48,52,49,51,51,50,47,51,49,50,51,50,50,51,51,49,48,48,50,50,48,49,50,50,47,51,49,47,51,52,46,46,52,44,47,47,48,56,41,49,50,47,49,53,47,42,59,48,40,74,74,58,73,86,75,88,79,56,75,61,56,57,53,46,54,54,51,51,53,52,46,48,54,48,49,50,53,46,48,51,48,48,52,49,47,50,50,46,47,52,49,50,48,51,50,46,49,47,50,48,48,53,48,46,50,50,47,50,48,46,54,49,50,50,48,46,50,52,46,48,53,48,50,50,53,46,52,52,51,46,52,55,46,51,58,49,50,60,53,51,64,67,64,64,64,83,77,75,67,81,81,78,66,62,86,73,50,65,82,62,46,74,78,46,50,82,62,46,59,71,50,47,60,55,49,53,54,51,48,53,55,49,50,54,52,49,52,50,50,52,50,53,52,50,50,56,48,54,50,49,53,51,50,50,52,50,49,55,49,54,49,51,51,52,50,49,52,50,54,51,54,46,52,52,49,54,50,49,52,49,52,52,53,49,52,48,54,50,46,56,53,49,51,56,46,46,54,51,49,51,52,51,51,53,50,50,49,52,51,47,54,50,52,53,48,51,48,50,51,54,50,51,50,51,48,52,53,50,50,50,49,51,50,48,51,52,49,52,49,53,47,49,52,51,51,49,54,50,50,49,53,48,50,50,51,48,50,51,51,48,54,51,49,55,52,48,50,53,48,52,50,54,45,52,54,50,52,49,53,49,49,52,52,48,52,52,46,53,49,51,52,51,54,47,53,50,49,52,53,51,52,52,46,54,54,45,53,54,48,50,53,49,52,49,51,55,48,50,52,50,52,49,57,47,50,50,52,48,52,47,52,50,50,53,48,52,49,54,51,48,50,52,52,51,50,56,46,50,55,50,51,48,56,50,50,56,49,48,50,52,50,51,52,52,52,55,52,50,54,59,48,53,55,53,48,53,55,53,52,51,56,51,49,56,53,48,52,55,49,50,54,50,46,60,53,50,52,54,52,48,52,64,42,43,72,56,42,68,80,61,67,88,74,80,86,90,88,90,91,91,94,92,91,86,95,91,90,92,89,88,92,91,87,91,90,90,84,91,89,90,87,85,82,84,89,82,87,90,78,82,88,83,86,88,88,86,66,91,57,57,62,57,53,52,52,48,52,51,51,50,50,56,54,46,48,48,69,70,40,67,92,50,30,84,74,45,45,64,57,49,34,67,73,70,68,53,51,82,67,54,50,51,48,51,52,67,76,72,111

Organism: Lachancea fermentati (NCBI:txid4955)

pLDDT: mean 72.26, std 19.2, range [23.36, 97.44]

InterPro domains:
  IPR000237 GRIP domain [PF01465] (897-936)
  IPR000237 GRIP domain [PS50913] (891-939)
  IPR000237 GRIP domain [SM00755] (894-939)
  IPR051952 Golgi-associated and autophagy-related protein [PTHR23157] (177-936)

Mean predicted aligned error: 26.98 Å

Sequence (941 aa):
MFKQLSQLGKNLTDELAKGLTEDLNEGQDQFDSSSDLPRDVQAKLKKFEKYEQKYPLLLGAYKNEKLKSEKYAALQKILSENTPVSSADDYESLESFFKNLDMKTAMLNDEIKRLNSDQNESKKKIEELNSQLAEVCSDKNSSDRLEGAVEDKKADELTGEAIQLKQRITYVENLLDEKEKAYENVKEELNKSKKENESLRSQVSELKTLSDSSKEAADEIQILTSQINEEKLKNIDLIKDVEKYKSSLVEKDNQVEDLKKRLAETKSLPVSSNNDQDANASPTNHTSGAKSKKKKKKGKNKTRGDSENTSVDSNAEASKEETADREQYKEKYDRLLNDFEKLKDSRASPDSDFSGKRDEYVELKKSFDNSVNECADLKKVVGELQEKNKALETDLEDCRKALKFKTEELDNNKDILKTVGNELVEARDQIKNATGSSKGELDELQSQLDTLRKKNLELVAELESSHSQLEKKVQSLAEEKAKVSNDLSLAKTSLERSEQAKRKTEQELVKVNENLTKFRNENNSLSDQLRDYNTLKRSEASMKLSITQKEKTITYLEQQVKELNTKEEGAKNSMRVAKLENENLSKRITHLMKDNEGFKTELSRNRDSLQNYIKENGKLSERLDVLREKYETLQNLKSNSNDQADSIKRQCEELNVKLKESKKRILSLEDELNENANALQERTREAATMRRLLNENQDERGIKLKELEEKLRITAEEKTRVEGELTLQVSRKSREVQELKELNSELTSEIRTLGLKEKQLHREIDHLNSVNENIQRAKSDSAQSSSDVDEAITNLKRALSKSETKIRELEAANEELRDLNSDLNKKLDRMVRNYKTATSQLSALKERTSSREPSRSNSVASIADNPGPEQVSRRASFIDEKTSHLQAETRSEINEKIAYIKNVLLGFLEHKDQRDQLLPVISMLLQLDSNDEKRLIVSLR